Protein AF-A0A833RHZ9-F1 (afdb_monomer)

InterPro domains:
  IPR001563 Peptidase S10, serine carboxypeptidase [PF00450] (83-484)
  IPR001563 Peptidase S10, serine carboxypeptidase [PF00450] (578-956)
  IPR001563 Peptidase S10, serine carboxypeptidase [PR00724] (160-172)
  IPR001563 Peptidase S10, serine carboxypeptidase [PR00724] (173-183)
  IPR001563 Peptidase S10, serine carboxypeptidase [PR00724] (206-231)
  IPR001563 Peptidase S10, serine carboxypeptidase [PR00724] (454-467)
  IPR001563 Peptidase S10, serine carboxypeptidase [PTHR11802] (80-471)
  IPR018202 Serine carboxypeptidase, serine active site [PS00131] (220-227)
  IPR018202 Serine carboxypeptidase, serine active site [PS00131] (715-722)
  IPR029058 Alpha/Beta hydrolase fold [G3DSA:3.40.50.1820] (72-488)
  IPR029058 Alpha/Beta hydrolase fold [G3DSA:3.40.50.1820] (569-824)
  IPR029058 Alpha/Beta hydrolase fold [SSF53474] (79-488)
  IPR029058 Alpha/Beta hydrolase fold [SSF53474] (571-956)
  IPR033124 Serine carboxypeptidases, histidine active site [PS00560] (454-471)

pLDDT: mean 81.28, std 22.01, range [21.33, 98.88]

Foldseek 3Di:
DDDDVVVVVVVVVVVVPPPDDDPDDDDDDDPPDPDDDPPPPPDPFPAQDLVVLPDPLLVPQPDQDPLVVLQVVLVVQWFPDFFQEDPPPQWTKGKDWDDQDVVQPWTKIKIKTAASPPSLAAFEEEEDEPPVFFFLCQCVAAFFQHQWHQDPVLGHIDGDPLHLNNRHIYMTIRDDAPHFLIHGDPPDAAELSVRLSSVLSRVQNVCSSVVSNLPGAYEYEYEDNVLRNVLSNLNNLLVQLPDPPDSRHNYAAYEYELRQFFQLQLVLVLLLLCVLLVLFDPVLSVQLCVQCVCCSPPVDQDPSNVVSVCVRFDADADQLFRQDWAFDADPVRDTDDFDDALADDNCSQVSSLSNSLDQSNCVSNVGDNPDRGHRGDPVRNYDYSGSGCLVSVLVSLVVVHAYEYEYELRHSNRHLVNVVVSVVVSPFAWPAAKAFFDQPLFWTQFIWTDTRRYIYYYGFSGGRSRCRGPVSSVSQVVNCVSVVHDGHDHPPPVVVVVVVVVVVVVVVVVVVVVVVPPPDDDDDPDDDDDDDDDDDDDDDPDDDPVVPPPDDVVPLPDQDDLVVLQVVLVVQWFPAFFQEDPDDQWTKGWDWDDLDVVQPWIKIKIKIAASPPSLAAAEEEEDEPPPFFFLCQQVQAPFQHQWHQDLLLGHIDGDPLHQNNGHIYMTIRDDAPHFLIHGDPPDAAELLNRLSSVVSRVVRVCSSVVSNLPHAYEYEYEEQVLRNVLSNLVSLLVCLVVVHPRNHNYAAYEYELHQFAQLVLVLVLLSSCVSSVQFDPVLSVQLCVQCVCCSPPVDQDPSNVVSCVVGHHDDADQLFRRDTAPRDDDSVDDDPVQCDSQRDRNCRSVSSLSNCLDQSNCVSNVGDNPDRGHRGDPVHNYDYDDSGCLVSVLVSLVVVHAYEYEYFSRHSSRHPVNVVVSVVVNVFAWPAAWHFDDDPSTTQFIWTDGRRYIYTYGFAGWRDDPNDTDDGRRGGRSYDSDNPCVSPPPPDPPD

Organism: NCBI:txid544730

Radius of gyration: 33.2 Å; Cα contacts (8 Å, |Δi|>4): 1948; chains: 1; bounding box: 87×75×95 Å

Structure (mmCIF, N/CA/C/O backbone):
data_AF-A0A833RHZ9-F1
#
_entry.id   AF-A0A833RHZ9-F1
#
loop_
_atom_site.group_PDB
_atom_site.id
_atom_site.type_symbol
_atom_site.label_atom_id
_atom_site.label_alt_id
_atom_site.label_comp_id
_atom_site.label_asym_id
_atom_site.label_entity_id
_atom_site.label_seq_id
_atom_site.pdbx_PDB_ins_code
_atom_site.Cartn_x
_atom_site.Cartn_y
_atom_site.Cartn_z
_atom_site.occupancy
_atom_site.B_iso_or_equiv
_atom_site.auth_seq_id
_atom_site.auth_comp_id
_atom_site.auth_asym_id
_atom_site.auth_atom_id
_atom_site.pdbx_PDB_model_num
ATOM 1 N N . MET A 1 1 ? -50.681 27.973 -40.317 1.00 37.88 1 MET A N 1
ATOM 2 C CA . MET A 1 1 ? -50.196 29.370 -40.231 1.00 37.88 1 MET A CA 1
ATOM 3 C C . MET A 1 1 ? -48.914 29.423 -39.404 1.00 37.88 1 MET A C 1
ATOM 5 O O . MET A 1 1 ? -48.883 28.816 -38.344 1.00 37.88 1 MET A O 1
ATOM 9 N N . LYS A 1 2 ? -47.889 30.163 -39.851 1.00 39.09 2 LYS A N 1
ATOM 10 C CA . LYS A 1 2 ? -47.072 30.989 -38.930 1.00 39.09 2 LYS A CA 1
ATOM 11 C C . LYS A 1 2 ? -47.948 32.214 -38.559 1.00 39.09 2 LYS A C 1
ATOM 13 O O . LYS A 1 2 ? -48.774 32.542 -39.413 1.00 39.09 2 LYS A O 1
ATOM 18 N N . PRO A 1 3 ? -47.807 32.904 -37.406 1.00 40.28 3 PRO A N 1
ATOM 19 C CA . PRO A 1 3 ? -46.649 32.914 -36.503 1.00 40.28 3 PRO A CA 1
ATOM 20 C C . PRO A 1 3 ? -46.974 32.737 -34.998 1.00 40.28 3 PRO A C 1
ATOM 22 O O . PRO A 1 3 ? -48.001 33.199 -34.524 1.00 40.28 3 PRO A O 1
ATOM 25 N N . LEU A 1 4 ? -46.038 32.176 -34.220 1.00 37.28 4 LEU A N 1
ATOM 26 C CA . LEU A 1 4 ? -45.947 32.457 -32.771 1.00 37.28 4 LEU A CA 1
ATOM 27 C C . LEU A 1 4 ? -44.513 32.249 -32.245 1.00 37.28 4 LEU A C 1
ATOM 29 O O . LEU A 1 4 ? -43.938 33.144 -31.633 1.00 37.28 4 LEU A O 1
ATOM 33 N N . GLY A 1 5 ? -43.876 31.124 -32.597 1.00 39.12 5 GLY A N 1
ATOM 34 C CA . GLY A 1 5 ? -42.531 30.755 -32.114 1.00 39.12 5 GLY A CA 1
ATOM 35 C C . GLY A 1 5 ? -41.369 31.689 -32.499 1.00 39.12 5 GLY A C 1
ATOM 36 O O . GLY A 1 5 ? -40.292 31.566 -31.933 1.00 39.12 5 GLY A O 1
ATOM 37 N N . ILE A 1 6 ? -41.568 32.639 -33.422 1.00 41.06 6 ILE A N 1
ATOM 38 C CA . ILE A 1 6 ? -40.544 33.644 -33.773 1.00 41.06 6 ILE A CA 1
ATOM 39 C C . ILE A 1 6 ? -40.493 34.775 -32.731 1.00 41.06 6 ILE A C 1
ATOM 41 O O . ILE A 1 6 ? -39.419 35.302 -32.458 1.00 41.06 6 ILE A O 1
ATOM 45 N N . ILE A 1 7 ? -41.626 35.120 -32.106 1.00 40.19 7 ILE A N 1
ATOM 46 C CA . ILE A 1 7 ? -41.685 36.190 -31.097 1.00 40.19 7 ILE A CA 1
ATOM 47 C C . ILE A 1 7 ? -40.975 35.743 -29.814 1.00 40.19 7 ILE A C 1
ATOM 49 O O . ILE A 1 7 ? -40.179 36.498 -29.262 1.00 40.19 7 ILE A O 1
ATOM 53 N N . LEU A 1 8 ? -41.189 34.493 -29.387 1.00 39.28 8 LEU A N 1
ATOM 54 C CA . LEU A 1 8 ? -40.536 33.951 -28.193 1.00 39.28 8 LEU A CA 1
ATOM 55 C C . LEU A 1 8 ? -39.006 33.890 -28.349 1.00 39.28 8 LEU A C 1
ATOM 57 O O . LEU A 1 8 ? -38.288 34.278 -27.433 1.00 39.28 8 LEU A O 1
ATOM 61 N N . LEU A 1 9 ? -38.517 33.494 -29.533 1.00 38.47 9 LEU A N 1
ATOM 62 C CA . LEU A 1 9 ? -37.082 33.422 -29.825 1.00 38.47 9 LEU A CA 1
ATOM 63 C C . LEU A 1 9 ? -36.411 34.809 -29.821 1.00 38.47 9 LEU A C 1
ATOM 65 O O . LEU A 1 9 ? -35.293 34.957 -29.329 1.00 38.47 9 LEU A O 1
ATOM 69 N N . LEU A 1 10 ? -37.097 35.837 -30.332 1.00 35.84 10 LEU A N 1
ATOM 70 C CA . LEU A 1 10 ? -36.592 37.214 -30.327 1.00 35.84 10 LEU A CA 1
ATOM 71 C C . LEU A 1 10 ? -36.563 37.825 -28.919 1.00 35.84 10 LEU A C 1
ATOM 73 O O . LEU A 1 10 ? -35.622 38.548 -28.602 1.00 35.84 10 LEU A O 1
ATOM 77 N N . ILE A 1 11 ? -37.527 37.495 -28.053 1.00 38.25 11 ILE A N 1
ATOM 78 C CA . ILE A 1 11 ? -37.521 37.946 -26.652 1.00 38.25 11 ILE A CA 1
ATOM 79 C C . ILE A 1 11 ? -36.339 37.326 -25.891 1.00 38.25 11 ILE A C 1
ATOM 81 O O . ILE A 1 11 ? -35.618 38.055 -25.214 1.00 38.25 11 ILE A O 1
ATOM 85 N N . THR A 1 12 ? -36.063 36.026 -26.067 1.00 36.84 12 THR A N 1
ATOM 86 C CA . THR A 1 12 ? -34.899 35.370 -25.438 1.00 36.84 12 THR A CA 1
ATOM 87 C C . THR A 1 12 ? -33.551 35.862 -25.971 1.00 36.84 12 THR A C 1
ATOM 89 O O . THR A 1 12 ? -32.580 35.911 -25.224 1.00 36.84 12 THR A O 1
ATOM 92 N N . ILE A 1 13 ? -33.468 36.259 -27.245 1.00 36.81 13 ILE A N 1
ATOM 93 C CA . ILE A 1 13 ? -32.235 36.832 -27.813 1.00 36.81 13 ILE A CA 1
ATOM 94 C C . ILE A 1 13 ? -32.021 38.277 -27.322 1.00 36.81 13 ILE A C 1
ATOM 96 O O . ILE A 1 13 ? -30.881 38.687 -27.116 1.00 36.81 13 ILE A O 1
ATOM 100 N N . SER A 1 14 ? -33.096 39.030 -27.061 1.00 31.05 14 SER A N 1
ATOM 101 C CA . SER A 1 14 ? -33.020 40.404 -26.541 1.00 31.05 14 SER A CA 1
ATOM 102 C C . SER A 1 14 ? -32.532 40.485 -25.084 1.00 31.05 14 SER A C 1
ATOM 104 O O . SER A 1 14 ? -31.895 41.464 -24.702 1.00 31.05 14 SER A O 1
ATOM 106 N N . THR A 1 15 ? -32.773 39.459 -24.257 1.00 31.47 15 THR A N 1
ATOM 107 C CA . THR A 1 15 ? -32.313 39.438 -22.853 1.00 31.47 15 THR A CA 1
ATOM 108 C C . THR A 1 15 ? -30.870 38.958 -22.676 1.00 31.47 15 THR A C 1
ATOM 110 O O . THR A 1 15 ? -30.217 39.357 -21.714 1.00 31.47 15 THR A O 1
ATOM 113 N N . CYS A 1 16 ? -30.316 38.191 -23.620 1.00 30.98 16 CYS A N 1
ATOM 114 C CA . CYS A 1 16 ? -28.891 37.826 -23.622 1.00 30.98 16 CYS A CA 1
ATOM 115 C C . CYS A 1 16 ? -27.954 38.948 -24.123 1.00 30.98 16 CYS A C 1
ATOM 117 O O . CYS A 1 16 ? -26.742 38.759 -24.136 1.00 30.98 16 CYS A O 1
ATOM 119 N N . ALA A 1 17 ? -28.488 40.111 -24.514 1.00 30.48 17 ALA A N 1
ATOM 120 C CA . ALA A 1 17 ? -27.725 41.234 -25.068 1.00 30.48 17 ALA A CA 1
ATOM 121 C C . ALA A 1 17 ? -27.382 42.350 -24.052 1.00 30.48 17 ALA A C 1
ATOM 123 O O . ALA A 1 17 ? -26.881 43.397 -24.455 1.00 30.48 17 ALA A O 1
ATOM 124 N N . PHE A 1 18 ? -27.655 42.153 -22.753 1.00 28.62 18 PHE A N 1
ATOM 125 C CA . PHE A 1 18 ? -27.455 43.176 -21.706 1.00 28.62 18 PHE A CA 1
ATOM 126 C C . PHE A 1 18 ? -26.479 42.801 -20.574 1.00 28.62 18 PHE A C 1
ATOM 128 O O . PHE A 1 18 ? -26.273 43.596 -19.662 1.00 28.62 18 PHE A O 1
ATOM 135 N N . PHE A 1 19 ? -25.819 41.641 -20.657 1.00 28.80 19 PHE A N 1
ATOM 136 C CA . PHE A 1 19 ? -24.728 41.244 -19.754 1.00 28.80 19 PHE A CA 1
ATOM 137 C C . PHE A 1 19 ? -23.480 40.828 -20.547 1.00 28.80 19 PHE A C 1
ATOM 139 O O . PHE A 1 19 ? -23.028 39.689 -20.486 1.00 28.80 19 PHE A O 1
ATOM 146 N N . SER A 1 20 ? -22.931 41.766 -21.327 1.00 31.19 20 SER A N 1
ATOM 147 C CA . SER A 1 20 ? -21.718 41.548 -22.132 1.00 31.19 20 SER A CA 1
ATOM 148 C C . SER A 1 20 ? -20.771 42.760 -22.167 1.00 31.19 20 SER A C 1
ATOM 150 O O . SER A 1 20 ? -20.163 43.045 -23.197 1.00 31.19 20 SER A O 1
ATOM 152 N N . THR A 1 21 ? -20.635 43.475 -21.045 1.00 31.36 21 THR A N 1
ATOM 153 C CA . THR A 1 21 ? -19.579 44.481 -20.816 1.00 31.36 21 THR A CA 1
ATOM 154 C C . THR A 1 21 ? -19.182 44.522 -19.338 1.00 31.36 21 THR A C 1
ATOM 156 O O . THR A 1 21 ? -19.924 45.091 -18.540 1.00 31.36 21 THR A O 1
ATOM 159 N N . ASN A 1 22 ? -18.043 43.905 -18.987 1.00 28.42 22 ASN A N 1
ATOM 160 C CA . ASN A 1 22 ? -17.038 44.393 -18.014 1.00 28.42 22 ASN A CA 1
ATOM 161 C C . ASN A 1 22 ? -15.940 43.339 -17.727 1.00 28.42 22 ASN A C 1
ATOM 163 O O . ASN A 1 22 ? -15.609 43.059 -16.580 1.00 28.42 22 ASN A O 1
ATOM 167 N N . GLU A 1 23 ? -15.323 42.788 -18.778 1.00 35.19 23 GLU A N 1
ATOM 168 C CA . GLU A 1 23 ? -13.998 42.151 -18.678 1.00 35.19 23 GLU A CA 1
ATOM 169 C C . GLU A 1 23 ? -12.926 43.122 -19.199 1.00 35.19 23 GLU A C 1
ATOM 171 O O . GLU A 1 23 ? -12.448 43.009 -20.326 1.00 35.19 23 GLU A O 1
ATOM 176 N N . ALA A 1 24 ? -12.583 44.130 -18.392 1.00 25.62 24 ALA A N 1
ATOM 177 C CA . ALA A 1 24 ? -11.440 45.014 -18.626 1.00 25.62 24 ALA A CA 1
ATOM 178 C C . ALA A 1 24 ? -11.017 45.712 -17.321 1.00 25.62 24 ALA A C 1
ATOM 180 O O . ALA A 1 24 ? -11.866 46.223 -16.600 1.00 25.62 24 ALA A O 1
ATOM 181 N N . LEU A 1 25 ? -9.704 45.764 -17.069 1.00 24.83 25 LEU A N 1
ATOM 182 C CA . LEU A 1 25 ? -9.030 46.452 -15.955 1.00 24.83 25 LEU A CA 1
ATOM 183 C C . LEU A 1 25 ? -9.538 46.135 -14.530 1.00 24.83 25 LEU A C 1
ATOM 185 O O . LEU A 1 25 ? -10.394 46.814 -13.971 1.00 24.83 25 LEU A O 1
ATOM 189 N N . ASN A 1 26 ? -8.800 45.256 -13.852 1.00 24.38 26 ASN A N 1
ATOM 190 C CA . ASN A 1 26 ? -7.785 45.784 -12.933 1.00 24.38 26 ASN A CA 1
ATOM 191 C C . ASN A 1 26 ? -6.628 44.792 -12.759 1.00 24.38 26 ASN A C 1
ATOM 193 O O . ASN A 1 26 ? -6.687 43.851 -11.971 1.00 24.38 26 ASN A O 1
ATOM 197 N N . GLU A 1 27 ? -5.543 45.041 -13.492 1.00 28.81 27 GLU A N 1
ATOM 198 C CA . GLU A 1 27 ? -4.220 44.586 -13.067 1.00 28.81 27 GLU A CA 1
ATOM 199 C C . GLU A 1 27 ? -3.767 45.373 -11.817 1.00 28.81 27 GLU A C 1
ATOM 201 O O . GLU A 1 27 ? -4.327 46.416 -11.486 1.00 28.81 27 GLU A O 1
ATOM 206 N N . ALA A 1 28 ? -2.696 44.897 -11.172 1.00 27.41 28 ALA A N 1
ATOM 207 C CA . ALA A 1 28 ? -1.984 45.547 -10.064 1.00 27.41 28 ALA A CA 1
ATOM 208 C C . ALA A 1 28 ? -2.633 45.523 -8.659 1.00 27.41 28 ALA A C 1
ATOM 210 O O . ALA A 1 28 ? -2.886 46.571 -8.071 1.00 27.41 28 ALA A O 1
ATOM 211 N N . GLN A 1 29 ? -2.689 44.331 -8.036 1.00 28.62 29 GLN A N 1
ATOM 212 C CA . GLN A 1 29 ? -2.177 44.144 -6.657 1.00 28.62 29 GLN A CA 1
ATOM 213 C C . GLN A 1 29 ? -1.983 42.663 -6.253 1.00 28.62 29 GLN A C 1
ATOM 215 O O . GLN A 1 29 ? -2.765 42.081 -5.511 1.00 28.62 29 GLN A O 1
ATOM 220 N N . CYS A 1 30 ? -0.877 42.045 -6.689 1.00 22.88 30 CYS A N 1
ATOM 221 C CA . CYS A 1 30 ? -0.338 40.844 -6.023 1.00 22.88 30 CYS A CA 1
ATOM 222 C C . CYS A 1 30 ? 1.198 40.741 -6.130 1.00 22.88 30 CYS A C 1
ATOM 224 O O . CYS A 1 30 ? 1.774 39.675 -6.335 1.00 22.88 30 CYS A O 1
ATOM 226 N N . LEU A 1 31 ? 1.890 41.880 -6.015 1.00 28.11 31 LEU A N 1
ATOM 227 C CA . LEU A 1 31 ? 3.344 41.980 -6.191 1.00 28.11 31 LEU A CA 1
ATOM 228 C C . LEU A 1 31 ? 4.098 41.972 -4.844 1.00 28.11 31 LEU A C 1
ATOM 230 O O . LEU A 1 31 ? 4.992 42.783 -4.621 1.00 28.11 31 LEU A O 1
ATOM 234 N N . GLN A 1 32 ? 3.728 41.070 -3.922 1.00 29.67 32 GLN A N 1
ATOM 235 C CA . GLN A 1 32 ? 4.441 40.926 -2.642 1.00 29.67 32 GLN A CA 1
ATOM 236 C C . GLN A 1 32 ? 4.291 39.544 -1.966 1.00 29.67 32 GLN A C 1
ATOM 238 O O . GLN A 1 32 ? 3.791 39.424 -0.853 1.00 29.67 32 GLN A O 1
ATOM 243 N N . ARG A 1 33 ? 4.785 38.480 -2.621 1.00 28.02 33 ARG A N 1
ATOM 244 C CA . ARG A 1 33 ? 5.161 37.211 -1.947 1.00 28.02 33 ARG A CA 1
ATOM 245 C C . ARG A 1 33 ? 6.288 36.441 -2.659 1.00 28.02 33 ARG A C 1
ATOM 247 O O . ARG A 1 33 ? 6.276 35.221 -2.756 1.00 28.02 33 ARG A O 1
ATOM 254 N N . ILE A 1 34 ? 7.309 37.166 -3.129 1.00 30.36 34 ILE A N 1
ATOM 255 C CA . ILE A 1 34 ? 8.622 36.573 -3.434 1.00 30.36 34 ILE A CA 1
ATOM 256 C C . ILE A 1 34 ? 9.465 36.652 -2.162 1.00 30.36 34 ILE A C 1
ATOM 258 O O . ILE A 1 34 ? 9.945 37.733 -1.841 1.00 30.36 34 ILE A O 1
ATOM 262 N N . ILE A 1 35 ? 9.631 35.529 -1.459 1.00 27.17 35 ILE A N 1
ATOM 263 C CA . ILE A 1 35 ? 10.669 35.261 -0.445 1.00 27.17 35 ILE A CA 1
ATOM 264 C C . ILE A 1 35 ? 10.581 33.752 -0.118 1.00 27.17 35 ILE A C 1
ATOM 266 O O . ILE A 1 35 ? 9.496 33.244 0.138 1.00 27.17 35 ILE A O 1
ATOM 270 N N . TRP A 1 36 ? 11.704 33.028 -0.216 1.00 26.25 36 TRP A N 1
ATOM 271 C CA . TRP A 1 36 ? 11.823 31.557 -0.083 1.00 26.25 36 TRP A CA 1
ATOM 272 C C . TRP A 1 36 ? 10.981 30.674 -1.031 1.00 26.25 36 TRP A C 1
ATOM 274 O O . TRP A 1 36 ? 10.376 29.691 -0.615 1.00 26.25 36 TRP A O 1
ATOM 284 N N . SER A 1 37 ? 11.114 30.890 -2.342 1.00 22.56 37 SER A N 1
ATOM 285 C CA . SER A 1 37 ? 11.406 29.734 -3.202 1.00 22.56 37 SER A CA 1
ATOM 286 C C . SER A 1 37 ? 12.884 29.785 -3.601 1.00 22.56 37 SER A C 1
ATOM 288 O O . SER A 1 37 ? 13.368 30.846 -4.014 1.00 22.56 37 SER A O 1
ATOM 290 N N . PRO A 1 38 ? 13.645 28.681 -3.496 1.00 28.06 38 PRO A N 1
ATOM 291 C CA . PRO A 1 38 ? 14.881 28.564 -4.244 1.00 28.06 38 PRO A CA 1
ATOM 292 C C . PRO A 1 38 ? 14.486 28.541 -5.720 1.00 28.06 38 PRO A C 1
ATOM 294 O O . PRO A 1 38 ? 13.909 27.564 -6.197 1.00 28.06 38 PRO A O 1
ATOM 297 N N . ARG A 1 39 ? 14.795 29.609 -6.464 1.00 26.98 39 ARG A N 1
ATOM 298 C CA . ARG A 1 39 ? 14.860 29.498 -7.921 1.00 26.98 39 ARG A CA 1
ATOM 299 C C . ARG A 1 39 ? 15.966 28.494 -8.226 1.00 26.98 39 ARG A C 1
ATOM 301 O O . ARG A 1 39 ? 17.136 28.868 -8.243 1.00 26.98 39 ARG A O 1
ATOM 308 N N . GLN A 1 40 ? 15.598 27.240 -8.482 1.00 32.41 40 GLN A N 1
ATOM 309 C CA . GLN A 1 40 ? 16.434 26.353 -9.277 1.00 32.41 40 GLN A CA 1
ATOM 310 C C . GLN A 1 40 ? 16.513 26.968 -10.675 1.00 32.41 40 GLN A C 1
ATOM 312 O O . GLN A 1 40 ? 15.705 26.698 -11.562 1.00 32.41 40 GLN A O 1
ATOM 317 N N . THR A 1 41 ? 17.489 27.855 -10.857 1.00 26.05 41 THR A N 1
ATOM 318 C CA . THR A 1 41 ? 18.115 28.025 -12.158 1.00 26.05 41 THR A CA 1
ATOM 319 C C . THR A 1 41 ? 18.551 26.637 -12.591 1.00 26.05 41 THR A C 1
ATOM 321 O O . THR A 1 41 ? 19.392 26.033 -11.926 1.00 26.05 41 THR A O 1
ATOM 324 N N . PHE A 1 42 ? 17.952 26.121 -13.663 1.00 36.44 42 PHE A N 1
ATOM 325 C CA . PHE A 1 42 ? 18.471 24.935 -14.324 1.00 36.44 42 PHE A CA 1
ATOM 326 C C . PHE A 1 42 ? 19.897 25.266 -14.773 1.00 36.44 42 PHE A C 1
ATOM 328 O O . PHE A 1 42 ? 20.091 25.972 -15.763 1.00 36.44 42 PHE A O 1
ATOM 335 N N . GLU A 1 43 ? 20.892 24.797 -14.019 1.00 33.66 43 GLU A N 1
ATOM 336 C CA . GLU A 1 43 ? 22.243 24.679 -14.552 1.00 33.66 43 GLU A CA 1
ATOM 337 C C . GLU A 1 43 ? 22.181 23.793 -15.799 1.00 33.66 43 GLU A C 1
ATOM 339 O O . GLU A 1 43 ? 21.283 22.956 -15.941 1.00 33.66 43 GLU A O 1
ATOM 344 N N . ALA A 1 44 ? 23.108 24.003 -16.733 1.00 35.41 44 ALA A N 1
ATOM 345 C CA . ALA A 1 44 ? 23.116 23.313 -18.019 1.00 35.41 44 ALA A CA 1
ATOM 346 C C . ALA A 1 44 ? 23.614 21.859 -17.884 1.00 35.41 44 ALA A C 1
ATOM 348 O O . ALA A 1 44 ? 24.657 21.482 -18.423 1.00 35.41 44 ALA A O 1
ATOM 349 N N . ASP A 1 45 ? 22.833 21.055 -17.161 1.00 46.72 45 ASP A N 1
ATOM 350 C CA . ASP A 1 45 ? 22.827 19.594 -17.165 1.00 46.72 45 ASP A CA 1
ATOM 351 C C . ASP A 1 45 ? 22.951 19.127 -18.627 1.00 46.72 45 ASP A C 1
ATOM 353 O O . ASP A 1 45 ? 22.234 19.629 -19.500 1.00 46.72 45 ASP A O 1
ATOM 357 N N . GLN A 1 46 ? 23.905 18.243 -18.938 1.00 53.75 46 GLN A N 1
ATOM 358 C CA . GLN A 1 46 ? 24.276 17.976 -20.335 1.00 53.75 46 GLN A CA 1
ATOM 359 C C . GLN A 1 46 ? 23.220 17.109 -21.036 1.00 53.75 46 GLN A C 1
ATOM 361 O O . GLN A 1 46 ? 23.358 15.887 -21.131 1.00 53.75 46 GLN A O 1
ATOM 366 N N . ILE A 1 47 ? 22.170 17.778 -21.531 1.00 60.62 47 ILE A N 1
ATOM 367 C CA . ILE A 1 47 ? 20.993 17.206 -22.196 1.00 60.62 47 ILE A CA 1
ATOM 368 C C . ILE A 1 47 ? 21.420 16.134 -23.202 1.00 60.62 47 ILE A C 1
ATOM 370 O O . ILE A 1 47 ? 22.342 16.333 -23.998 1.00 60.62 47 ILE A O 1
ATOM 374 N N . PHE A 1 48 ? 20.714 15.002 -23.192 1.00 69.12 48 PHE A N 1
ATOM 375 C CA . PHE A 1 48 ? 20.891 13.967 -24.200 1.00 69.12 48 PHE A CA 1
ATOM 376 C C . PHE A 1 48 ? 20.534 14.516 -25.589 1.00 69.12 48 PHE A C 1
ATOM 378 O O . PHE A 1 48 ? 19.364 14.729 -25.927 1.00 69.12 48 PHE A O 1
ATOM 385 N N . ASP A 1 49 ? 21.557 14.747 -26.407 1.00 68.69 49 ASP A N 1
ATOM 386 C CA . ASP A 1 49 ? 21.383 15.135 -27.795 1.00 68.69 49 ASP A CA 1
ATOM 387 C C . ASP A 1 49 ? 21.624 13.956 -28.741 1.00 68.69 49 ASP A C 1
ATOM 389 O O . ASP A 1 49 ? 22.757 13.550 -28.992 1.00 68.69 49 ASP A O 1
ATOM 393 N N . SER A 1 50 ? 20.539 13.462 -29.344 1.00 69.38 50 SER A N 1
ATOM 394 C CA . SER A 1 50 ? 20.600 12.485 -30.428 1.00 69.38 50 SER A CA 1
ATOM 395 C C . SER A 1 50 ? 21.512 12.888 -31.596 1.00 69.38 50 SER A C 1
ATOM 397 O O . SER A 1 50 ? 22.040 11.992 -32.244 1.00 69.38 50 SER A O 1
ATOM 399 N N . ALA A 1 51 ? 21.711 14.181 -31.898 1.00 64.12 51 ALA A N 1
ATOM 400 C CA . ALA A 1 51 ? 22.547 14.583 -33.032 1.00 64.12 51 ALA A CA 1
ATOM 401 C C . ALA A 1 51 ? 24.035 14.306 -32.759 1.00 64.12 51 ALA A C 1
ATOM 403 O O . ALA A 1 51 ? 24.682 13.669 -33.587 1.00 64.12 51 ALA A O 1
ATOM 404 N N . ALA A 1 52 ? 24.542 14.632 -31.566 1.00 59.19 52 ALA A N 1
ATOM 405 C CA . ALA A 1 52 ? 25.874 14.218 -31.104 1.00 59.19 52 ALA A CA 1
ATOM 406 C C . ALA A 1 52 ? 26.056 12.685 -30.971 1.00 59.19 52 ALA A C 1
ATOM 408 O O . ALA A 1 52 ? 27.182 12.193 -30.905 1.00 59.19 52 ALA A O 1
ATOM 409 N N . VAL A 1 53 ? 24.964 11.911 -30.937 1.00 62.91 53 VAL A N 1
ATOM 410 C CA . VAL A 1 53 ? 24.982 10.434 -30.911 1.00 62.91 53 VAL A CA 1
ATOM 411 C C . VAL A 1 53 ? 25.000 9.822 -32.325 1.00 62.91 53 VAL A C 1
ATOM 413 O O . VAL A 1 53 ? 25.428 8.676 -32.492 1.00 62.91 53 VAL A O 1
ATOM 416 N N . ILE A 1 54 ? 24.591 10.576 -33.354 1.00 64.06 54 ILE A N 1
ATOM 417 C CA . ILE A 1 54 ? 24.564 10.162 -34.767 1.00 64.06 54 ILE A CA 1
ATOM 418 C C . ILE A 1 54 ? 25.956 10.358 -35.399 1.00 64.06 54 ILE A C 1
ATOM 420 O O . ILE A 1 54 ? 26.182 11.229 -36.232 1.00 64.06 54 ILE A O 1
ATOM 424 N N . ASP A 1 55 ? 26.890 9.495 -35.005 1.00 57.12 55 ASP A N 1
ATOM 425 C CA . ASP A 1 55 ? 28.233 9.380 -35.594 1.00 57.12 55 ASP A CA 1
ATOM 426 C C . ASP A 1 55 ? 28.391 8.069 -36.399 1.00 57.12 55 ASP A C 1
ATOM 428 O O . ASP A 1 55 ? 27.554 7.161 -36.300 1.00 57.12 55 ASP A O 1
ATOM 432 N N . LYS A 1 56 ? 29.466 7.963 -37.188 1.00 48.69 56 LYS A N 1
ATOM 433 C CA . LYS A 1 56 ? 29.805 6.865 -38.113 1.00 48.69 56 LYS A CA 1
ATOM 434 C C . LYS A 1 56 ? 29.754 5.470 -37.498 1.00 48.69 56 LYS A C 1
ATOM 436 O O . LYS A 1 56 ? 29.418 4.522 -38.197 1.00 48.69 56 LYS A O 1
ATOM 441 N N . ASP A 1 57 ? 30.001 5.314 -36.199 1.00 50.12 57 ASP A N 1
ATOM 442 C CA . ASP A 1 57 ? 29.858 4.005 -35.544 1.00 50.12 57 ASP A CA 1
ATOM 443 C C . ASP A 1 57 ? 28.425 3.457 -35.594 1.00 50.12 57 ASP A C 1
ATOM 445 O O . ASP A 1 57 ? 28.217 2.247 -35.608 1.00 50.12 57 ASP A O 1
ATOM 449 N N . THR A 1 58 ? 27.417 4.324 -35.725 1.00 52.47 58 THR A N 1
ATOM 450 C CA . THR A 1 58 ? 26.027 3.895 -35.957 1.00 52.47 58 THR A CA 1
ATOM 451 C C . THR A 1 58 ? 25.742 3.473 -37.408 1.00 52.47 58 THR A C 1
ATOM 453 O O . THR A 1 58 ? 24.616 3.078 -37.711 1.00 52.47 58 THR A O 1
ATOM 456 N N . GLU A 1 59 ? 26.743 3.519 -38.295 1.00 50.22 59 GLU A N 1
ATOM 457 C CA . GLU A 1 59 ? 26.745 2.865 -39.612 1.00 50.22 59 GLU A CA 1
ATOM 458 C C . GLU A 1 59 ? 27.331 1.438 -39.557 1.00 50.22 59 GLU A C 1
ATOM 460 O O . GLU A 1 59 ? 27.221 0.709 -40.543 1.00 50.22 59 GLU A O 1
ATOM 465 N N . GLN A 1 60 ? 27.867 0.979 -38.409 1.00 48.94 60 GLN A N 1
ATOM 466 C CA . GLN A 1 60 ? 28.294 -0.416 -38.186 1.00 48.94 60 GLN A CA 1
ATOM 467 C C . GLN A 1 60 ? 27.103 -1.392 -38.031 1.00 48.94 60 GLN A C 1
ATOM 469 O O . GLN A 1 60 ? 27.071 -2.254 -37.149 1.00 48.94 60 GLN A O 1
ATOM 474 N N . VAL A 1 61 ? 26.109 -1.292 -38.918 1.00 53.66 61 VAL A N 1
ATOM 475 C CA . VAL A 1 61 ? 25.101 -2.340 -39.119 1.00 53.66 61 VAL A CA 1
ATOM 476 C C . VAL A 1 61 ? 25.830 -3.612 -39.556 1.00 53.66 61 VAL A C 1
ATOM 478 O O . VAL A 1 61 ? 26.707 -3.570 -40.424 1.00 53.66 61 VAL A O 1
ATOM 481 N N . ALA A 1 62 ? 25.491 -4.756 -38.956 1.00 50.25 62 ALA A N 1
ATOM 482 C CA . ALA A 1 62 ? 26.181 -6.007 -39.254 1.00 50.25 62 ALA A CA 1
ATOM 483 C C . ALA A 1 62 ? 26.060 -6.349 -40.751 1.00 50.25 62 ALA A C 1
ATOM 485 O O . ALA A 1 62 ? 24.973 -6.259 -41.324 1.00 50.25 62 ALA A O 1
ATOM 486 N N . THR A 1 63 ? 27.175 -6.749 -41.381 1.00 53.91 63 THR A N 1
ATOM 487 C CA . THR A 1 63 ? 27.276 -6.978 -42.834 1.00 53.91 63 THR A CA 1
ATOM 488 C C . THR A 1 63 ? 26.096 -7.805 -43.341 1.00 53.91 63 THR A C 1
ATOM 490 O O . THR A 1 63 ? 25.938 -8.953 -42.926 1.00 53.91 63 THR A O 1
ATOM 493 N N . LEU A 1 64 ? 25.268 -7.205 -44.208 1.00 61.97 64 LEU A N 1
ATOM 494 C CA . LEU A 1 64 ? 23.920 -7.671 -44.560 1.00 61.97 64 LEU A CA 1
ATOM 495 C C . LEU A 1 64 ? 23.880 -9.155 -44.962 1.00 61.97 64 LEU A C 1
ATOM 497 O O . LEU A 1 64 ? 24.098 -9.535 -46.114 1.00 61.97 64 LEU A O 1
ATOM 501 N N . LEU A 1 65 ? 23.579 -10.006 -43.979 1.00 71.38 65 LEU A N 1
ATOM 502 C CA . LEU A 1 65 ? 23.470 -11.446 -44.163 1.00 71.38 65 LEU A CA 1
ATOM 503 C C . LEU A 1 65 ? 22.290 -11.763 -45.082 1.00 71.38 65 LEU A C 1
ATOM 505 O O . LEU A 1 65 ? 21.195 -11.224 -44.917 1.00 71.38 65 LEU A O 1
ATOM 509 N N . SER A 1 66 ? 22.487 -12.702 -46.012 1.00 79.06 66 SER A N 1
ATOM 510 C CA . SER A 1 66 ? 21.408 -13.150 -46.899 1.00 79.06 66 SER A CA 1
ATOM 511 C C . SER A 1 66 ? 20.160 -13.571 -46.109 1.00 79.06 66 SER A C 1
ATOM 513 O O . SER A 1 66 ? 20.260 -14.165 -45.032 1.00 79.06 66 SER A O 1
ATOM 515 N N . ALA A 1 67 ? 18.968 -13.364 -46.676 1.00 81.00 67 ALA A N 1
ATOM 516 C CA . ALA A 1 67 ? 17.711 -13.762 -46.035 1.00 81.00 67 ALA A CA 1
ATOM 517 C C . ALA A 1 67 ? 17.660 -15.267 -45.674 1.00 81.00 67 ALA A C 1
ATOM 519 O O . ALA A 1 67 ? 16.984 -15.658 -44.722 1.00 81.00 67 ALA A O 1
ATOM 520 N N . LYS A 1 68 ? 18.416 -16.118 -46.389 1.00 86.25 68 LYS A N 1
ATOM 521 C CA . LYS A 1 68 ? 18.615 -17.539 -46.052 1.00 86.25 68 LYS A CA 1
ATOM 522 C C . LYS A 1 68 ? 19.397 -17.716 -44.744 1.00 86.25 68 LYS A C 1
ATOM 524 O O . LYS A 1 68 ? 19.004 -18.546 -43.929 1.00 86.25 68 LYS A O 1
ATOM 529 N N . ALA A 1 69 ? 20.462 -16.939 -44.538 1.00 87.44 69 ALA A N 1
ATOM 530 C CA . ALA A 1 69 ? 21.269 -16.956 -43.319 1.00 87.44 69 ALA A CA 1
ATOM 531 C C . ALA A 1 69 ? 20.507 -16.368 -42.119 1.00 87.44 69 ALA A C 1
ATOM 533 O O . ALA A 1 69 ? 20.434 -17.023 -41.083 1.00 87.44 69 ALA A O 1
ATOM 534 N N . GLN A 1 70 ? 19.831 -15.222 -42.272 1.00 87.75 70 GLN A N 1
ATOM 535 C CA . GLN A 1 70 ? 18.984 -14.663 -41.204 1.00 87.75 70 GLN A CA 1
ATOM 536 C C . GLN A 1 70 ? 17.870 -15.637 -40.782 1.00 87.75 70 GLN A C 1
ATOM 538 O O . GLN A 1 70 ? 17.652 -15.872 -39.594 1.00 87.75 70 GLN A O 1
ATOM 543 N N . ARG A 1 71 ? 17.221 -16.309 -41.747 1.00 89.00 71 ARG A N 1
ATOM 544 C CA . ARG A 1 71 ? 16.217 -17.356 -41.475 1.00 89.00 71 ARG A CA 1
ATOM 545 C C . ARG A 1 71 ? 16.806 -18.616 -40.824 1.00 89.00 71 ARG A C 1
ATOM 547 O O . ARG A 1 71 ? 16.045 -19.373 -40.222 1.00 89.00 71 ARG A O 1
ATOM 554 N N . ALA A 1 72 ? 18.112 -18.862 -40.946 1.00 92.38 72 ALA A N 1
ATOM 555 C CA . ALA A 1 72 ? 18.804 -19.935 -40.234 1.00 92.38 72 ALA A CA 1
ATOM 556 C C . ALA A 1 72 ? 19.115 -19.532 -38.783 1.00 92.38 72 ALA A C 1
ATOM 558 O O . ALA A 1 72 ? 18.774 -20.291 -37.880 1.00 92.38 72 ALA A O 1
ATOM 559 N N . LEU A 1 73 ? 19.637 -18.321 -38.550 1.00 93.38 73 LEU A N 1
ATOM 560 C CA . LEU A 1 73 ? 19.852 -17.776 -37.201 1.00 93.38 73 LEU A CA 1
ATOM 561 C C . LEU A 1 73 ? 18.539 -17.747 -36.405 1.00 93.38 73 LEU A C 1
ATOM 563 O O . LEU A 1 73 ? 18.428 -18.409 -35.383 1.00 93.38 73 LEU A O 1
ATOM 567 N N . ARG A 1 74 ? 17.470 -17.159 -36.959 1.00 94.06 74 ARG A N 1
ATOM 568 C CA . ARG A 1 74 ? 16.123 -17.146 -36.344 1.00 94.06 74 ARG A CA 1
ATOM 569 C C . ARG A 1 74 ? 15.523 -18.542 -36.076 1.00 94.06 74 ARG A C 1
ATOM 571 O O . ARG A 1 74 ? 14.499 -18.660 -35.409 1.00 94.06 74 ARG A O 1
ATOM 578 N N . ARG A 1 75 ? 16.079 -19.608 -36.665 1.00 95.50 75 ARG A N 1
ATOM 579 C CA . ARG A 1 75 ? 15.697 -21.003 -36.382 1.00 95.50 75 ARG A CA 1
ATOM 580 C C . ARG A 1 75 ? 16.558 -21.637 -35.291 1.00 95.50 75 ARG A C 1
ATOM 582 O O . ARG A 1 75 ? 16.036 -22.503 -34.599 1.00 95.50 75 ARG A O 1
ATOM 589 N N . ALA A 1 76 ? 17.820 -21.229 -35.156 1.00 96.62 76 ALA A N 1
ATOM 590 C CA . ALA A 1 76 ? 18.689 -21.626 -34.052 1.00 96.62 76 ALA A CA 1
ATOM 591 C C . ALA A 1 76 ? 18.189 -21.014 -32.736 1.00 96.62 76 ALA A C 1
ATOM 593 O O . ALA A 1 76 ? 17.946 -21.755 -31.793 1.00 96.62 76 ALA A O 1
ATOM 594 N N . ASP A 1 77 ? 17.882 -19.713 -32.744 1.00 98.06 77 ASP A N 1
ATOM 595 C CA . ASP A 1 77 ? 17.326 -18.960 -31.611 1.00 98.06 77 ASP A CA 1
ATOM 596 C C . ASP A 1 77 ? 16.004 -19.538 -31.051 1.00 98.06 77 ASP A C 1
ATOM 598 O O . ASP A 1 77 ? 15.561 -19.150 -29.973 1.00 98.06 77 ASP A O 1
ATOM 602 N N . LYS A 1 78 ? 15.301 -20.429 -31.770 1.00 98.31 78 LYS A N 1
ATOM 603 C CA . LYS A 1 78 ? 13.974 -20.897 -31.341 1.00 98.31 78 LYS A CA 1
ATOM 604 C C . LYS A 1 78 ? 14.070 -21.829 -30.129 1.00 98.31 78 LYS A C 1
ATOM 606 O O . LYS A 1 78 ? 14.637 -22.918 -30.207 1.00 98.31 78 LYS A O 1
ATOM 611 N N . ILE A 1 79 ? 13.391 -21.457 -29.048 1.00 98.25 79 ILE A N 1
ATOM 612 C CA . ILE A 1 79 ? 13.192 -22.305 -27.872 1.00 98.25 79 ILE A CA 1
ATOM 613 C C . ILE A 1 79 ? 12.117 -23.355 -28.205 1.00 98.25 79 ILE A C 1
ATOM 615 O O . ILE A 1 79 ? 11.055 -23.040 -28.752 1.00 98.25 79 ILE A O 1
ATOM 619 N N . LYS A 1 80 ? 12.391 -24.630 -27.897 1.00 94.62 80 LYS A N 1
ATOM 620 C CA . LYS A 1 80 ? 11.404 -25.725 -28.020 1.00 94.62 80 LYS A CA 1
ATOM 621 C C . LYS A 1 80 ? 10.513 -25.825 -26.781 1.00 94.62 80 LYS A C 1
ATOM 623 O O . LYS A 1 80 ? 9.302 -25.964 -26.899 1.00 94.62 80 LYS A O 1
ATOM 628 N N . SER A 1 81 ? 11.155 -25.784 -25.621 1.00 96.25 81 SER A N 1
ATOM 629 C CA . SER A 1 81 ? 10.588 -25.839 -24.279 1.00 96.25 81 SER A CA 1
ATOM 630 C C . SER A 1 81 ? 11.628 -25.234 -23.348 1.00 96.25 81 SER A C 1
ATOM 632 O O . SER A 1 81 ? 12.814 -25.524 -23.523 1.00 96.25 81 SER A O 1
ATOM 634 N N . LEU A 1 82 ? 11.203 -24.453 -22.362 1.00 97.81 82 LEU A N 1
ATOM 635 C CA . LEU A 1 82 ? 12.017 -24.217 -21.174 1.00 97.81 82 LEU A CA 1
ATOM 636 C C . LEU A 1 82 ? 11.924 -25.450 -20.248 1.00 97.81 82 LEU A C 1
ATOM 638 O O . LEU A 1 82 ? 10.922 -26.178 -20.311 1.00 97.81 82 LEU A O 1
ATOM 642 N N . PRO A 1 83 ? 12.943 -25.735 -19.418 1.00 98.00 83 PRO A N 1
ATOM 643 C CA . PRO A 1 83 ? 12.838 -26.717 -18.343 1.00 98.00 83 PRO A CA 1
ATOM 644 C C . PRO A 1 83 ? 11.739 -26.319 -17.362 1.00 98.00 83 PRO A C 1
ATOM 646 O O . PRO A 1 83 ? 11.534 -25.133 -17.104 1.00 98.00 83 PRO A O 1
ATOM 649 N N . GLY A 1 84 ? 11.009 -27.311 -16.853 1.00 96.50 84 GLY A N 1
ATOM 650 C CA . GLY A 1 84 ? 9.941 -27.084 -15.883 1.00 96.50 84 GLY A CA 1
ATOM 651 C C . GLY A 1 84 ? 8.726 -26.300 -16.400 1.00 96.50 84 GLY A C 1
ATOM 652 O O . GLY A 1 84 ? 7.846 -26.000 -15.599 1.00 96.50 84 GLY A O 1
ATOM 653 N N . GLN A 1 85 ? 8.646 -25.968 -17.699 1.00 95.31 85 GLN A N 1
ATOM 654 C CA . GLN A 1 85 ? 7.492 -25.249 -18.251 1.00 95.31 85 GLN A CA 1
ATOM 655 C C . GLN A 1 85 ? 6.207 -26.100 -18.189 1.00 95.31 85 GLN A C 1
ATOM 657 O O . GLN A 1 85 ? 6.271 -27.319 -18.386 1.00 95.31 85 GLN A O 1
ATOM 662 N N . PRO A 1 86 ? 5.027 -25.482 -17.999 1.00 93.75 86 PRO A N 1
ATOM 663 C CA . PRO A 1 86 ? 3.763 -26.208 -17.966 1.00 93.75 86 PRO A CA 1
ATOM 664 C C . PRO A 1 86 ? 3.394 -26.801 -19.335 1.00 93.75 86 PRO A C 1
ATOM 666 O O . PRO A 1 86 ? 3.794 -26.315 -20.397 1.00 93.75 86 PRO A O 1
ATOM 669 N N . ILE A 1 87 ? 2.573 -27.852 -19.320 1.00 90.38 87 ILE A N 1
ATOM 670 C CA . ILE A 1 87 ? 1.984 -28.433 -20.534 1.00 90.38 87 ILE A CA 1
ATOM 671 C C . ILE A 1 87 ? 0.992 -27.424 -21.144 1.00 90.38 87 ILE A C 1
ATOM 673 O O . ILE A 1 87 ? 0.275 -26.735 -20.424 1.00 90.38 87 ILE A O 1
ATOM 677 N N . GLY A 1 88 ? 0.931 -27.344 -22.479 1.00 86.12 88 GLY A N 1
ATOM 678 C CA . GLY A 1 88 ? -0.021 -26.471 -23.181 1.00 86.12 88 GLY A CA 1
ATOM 679 C C . GLY A 1 88 ? 0.473 -25.046 -23.463 1.00 86.12 88 GLY A C 1
ATOM 680 O O . GLY A 1 88 ? -0.345 -24.151 -23.666 1.00 86.12 88 GLY A O 1
ATOM 681 N N . VAL A 1 89 ? 1.792 -24.821 -23.501 1.00 91.69 89 VAL A N 1
ATOM 682 C CA . VAL A 1 89 ? 2.379 -23.586 -24.055 1.00 91.69 89 VAL A CA 1
ATOM 683 C C . VAL A 1 89 ? 2.002 -23.458 -25.536 1.00 91.69 89 VAL A C 1
ATOM 685 O O . VAL A 1 89 ? 2.356 -24.298 -26.362 1.00 91.69 89 VAL A O 1
ATOM 688 N N . ASP A 1 90 ? 1.269 -22.395 -25.851 1.00 94.50 90 ASP A N 1
ATOM 689 C CA . ASP A 1 90 ? 0.532 -22.152 -27.099 1.00 94.50 90 ASP A CA 1
ATOM 690 C C . ASP A 1 90 ? 1.133 -21.021 -27.961 1.00 94.50 90 ASP A C 1
ATOM 692 O O . ASP A 1 90 ? 0.590 -20.677 -29.010 1.00 94.50 90 ASP A O 1
ATOM 696 N N . PHE A 1 91 ? 2.282 -20.470 -27.558 1.00 96.88 91 PHE A N 1
ATOM 697 C CA . PHE A 1 91 ? 3.010 -19.416 -28.268 1.00 96.88 91 PHE A CA 1
ATOM 698 C C . PHE A 1 91 ? 4.420 -19.850 -28.702 1.00 96.88 91 PHE A C 1
ATOM 700 O O . PHE A 1 91 ? 5.002 -20.808 -28.190 1.00 96.88 91 PHE A O 1
ATOM 707 N N . ALA A 1 92 ? 4.996 -19.128 -29.667 1.00 97.81 92 ALA A N 1
ATOM 708 C CA . ALA A 1 92 ? 6.389 -19.308 -30.063 1.00 97.81 92 ALA A CA 1
ATOM 709 C C . ALA A 1 92 ? 7.324 -18.480 -29.168 1.00 97.81 92 ALA A C 1
ATOM 711 O O . ALA A 1 92 ? 7.052 -17.316 -28.887 1.00 97.81 92 ALA A O 1
ATOM 712 N N . GLN A 1 93 ? 8.448 -19.075 -28.771 1.00 98.19 93 GLN A N 1
ATOM 713 C CA . GLN A 1 93 ? 9.482 -18.421 -27.971 1.00 98.19 93 GLN A CA 1
ATOM 714 C C . GLN A 1 93 ? 10.865 -18.558 -28.616 1.00 98.19 93 GLN A C 1
ATOM 716 O O . GLN A 1 93 ? 11.169 -19.578 -29.245 1.00 98.19 93 GLN A O 1
ATOM 721 N N . TYR A 1 94 ? 11.691 -17.523 -28.477 1.00 98.75 94 TYR A N 1
ATOM 722 C CA . TYR A 1 94 ? 13.040 -17.438 -29.044 1.00 98.75 94 TYR A CA 1
ATOM 723 C C . TYR A 1 94 ? 13.970 -16.716 -28.073 1.00 98.75 94 TYR A C 1
ATOM 725 O O . TYR A 1 94 ? 13.522 -15.807 -27.381 1.00 98.75 94 TYR A O 1
ATOM 733 N N . ALA A 1 95 ? 15.248 -17.070 -28.055 1.00 98.62 95 ALA A N 1
ATOM 734 C CA . ALA A 1 95 ? 16.269 -16.353 -27.304 1.00 98.62 95 ALA A CA 1
ATOM 735 C C . ALA A 1 95 ? 17.644 -16.478 -27.967 1.00 98.62 95 ALA A C 1
ATOM 737 O O . ALA A 1 95 ? 17.848 -17.320 -28.844 1.00 98.62 95 ALA A O 1
ATOM 738 N N . GLY A 1 96 ? 18.586 -15.634 -27.554 1.00 97.62 96 GLY A N 1
ATOM 739 C CA . GLY A 1 96 ? 19.971 -15.698 -28.010 1.00 97.62 96 GLY A CA 1
ATOM 740 C C . GLY A 1 96 ? 20.622 -14.327 -28.151 1.00 97.62 96 GLY A C 1
ATOM 741 O O . GLY A 1 96 ? 20.175 -13.338 -27.577 1.00 97.62 96 GLY A O 1
ATOM 742 N N . TYR A 1 97 ? 21.696 -14.281 -28.940 1.00 97.38 97 TYR A N 1
ATOM 743 C CA . TYR A 1 97 ? 22.598 -13.132 -29.013 1.00 97.38 97 TYR A CA 1
ATOM 744 C C . TYR A 1 97 ? 22.469 -12.315 -30.303 1.00 97.38 97 TYR A C 1
ATOM 746 O O . TYR A 1 97 ? 22.360 -12.859 -31.414 1.00 97.38 97 TYR A O 1
ATOM 754 N N . ILE A 1 98 ? 22.566 -10.995 -30.151 1.00 95.69 98 ILE A N 1
ATOM 755 C CA . ILE A 1 98 ? 22.785 -10.019 -31.222 1.00 95.69 98 ILE A CA 1
ATOM 756 C C . ILE A 1 98 ? 24.069 -9.247 -30.891 1.00 95.69 98 ILE A C 1
ATOM 758 O O . ILE A 1 98 ? 24.136 -8.524 -29.898 1.00 95.69 98 ILE A O 1
ATOM 762 N N . THR A 1 99 ? 25.094 -9.384 -31.731 1.00 93.06 99 THR A N 1
ATOM 763 C CA . THR A 1 99 ? 26.322 -8.588 -31.630 1.00 93.06 99 THR A CA 1
ATOM 764 C C . THR A 1 99 ? 26.003 -7.108 -31.889 1.00 93.06 99 THR A C 1
ATOM 766 O O . THR A 1 99 ? 25.387 -6.780 -32.908 1.00 93.06 99 THR A O 1
ATOM 769 N N . VAL A 1 100 ? 26.428 -6.220 -30.984 1.00 91.12 100 VAL A N 1
ATOM 770 C CA . VAL A 1 100 ? 26.237 -4.756 -31.094 1.00 91.12 100 VAL A CA 1
ATOM 771 C C . VAL A 1 100 ? 27.551 -4.003 -31.304 1.00 91.12 100 VAL A C 1
ATOM 773 O O . VAL A 1 100 ? 27.567 -3.000 -32.007 1.00 91.12 100 VAL A O 1
ATOM 776 N N . ASN A 1 101 ? 28.670 -4.525 -30.789 1.00 87.69 101 ASN A N 1
ATOM 777 C CA . ASN A 1 101 ? 30.013 -4.032 -31.098 1.00 87.69 101 ASN A CA 1
ATOM 778 C C . ASN A 1 101 ? 30.987 -5.216 -31.160 1.00 87.69 101 ASN A C 1
ATOM 780 O O . ASN A 1 101 ? 31.361 -5.798 -30.141 1.00 87.69 101 ASN A O 1
ATOM 784 N N . LYS A 1 102 ? 31.415 -5.582 -32.374 1.00 85.38 102 LYS A N 1
ATOM 785 C CA . LYS A 1 102 ? 32.301 -6.736 -32.594 1.00 85.38 102 LYS A CA 1
ATOM 786 C C . LYS A 1 102 ? 33.735 -6.492 -32.104 1.00 85.38 102 LYS A C 1
ATOM 788 O O . LYS A 1 102 ? 34.395 -7.446 -31.698 1.00 85.38 102 LYS A O 1
ATOM 793 N N . ALA A 1 103 ? 34.220 -5.249 -32.123 1.00 83.31 103 ALA A N 1
ATOM 794 C CA . ALA A 1 103 ? 35.573 -4.912 -31.678 1.00 83.31 103 ALA A CA 1
ATOM 795 C C . ALA A 1 103 ? 35.713 -5.031 -30.151 1.00 83.31 103 ALA A C 1
ATOM 797 O O . ALA A 1 103 ? 36.697 -5.584 -29.655 1.00 83.31 103 ALA A O 1
ATOM 798 N N . GLU A 1 104 ? 34.695 -4.606 -29.403 1.00 83.00 104 GLU A N 1
ATOM 799 C CA . GLU A 1 104 ? 34.611 -4.749 -27.941 1.00 83.00 104 GLU A CA 1
ATOM 800 C C . GLU A 1 104 ? 34.059 -6.113 -27.493 1.00 83.00 104 GLU A C 1
ATOM 802 O O . GLU A 1 104 ? 34.083 -6.425 -26.308 1.00 83.00 104 GLU A O 1
ATOM 807 N N . GLY A 1 105 ? 33.606 -6.962 -28.421 1.00 87.25 105 GLY A N 1
ATOM 808 C CA . GLY A 1 105 ? 33.018 -8.268 -28.100 1.00 87.25 105 GLY A CA 1
ATOM 809 C C . GLY A 1 105 ? 31.658 -8.172 -27.400 1.00 87.25 105 GLY A C 1
ATOM 810 O O . GLY A 1 105 ? 31.302 -9.072 -26.642 1.00 87.25 105 GLY A O 1
ATOM 811 N N . ARG A 1 106 ? 30.918 -7.079 -27.625 1.00 90.75 106 ARG A N 1
ATOM 812 C CA . ARG A 1 106 ? 29.612 -6.839 -27.010 1.00 90.75 106 ARG A CA 1
ATOM 813 C C . ARG A 1 106 ? 28.500 -7.551 -27.764 1.00 90.75 106 ARG A C 1
ATOM 815 O O . ARG A 1 106 ? 28.260 -7.273 -28.946 1.00 90.75 106 ARG A O 1
ATOM 822 N N . GLU A 1 107 ? 27.781 -8.411 -27.055 1.00 94.69 107 GLU A N 1
ATOM 823 C CA . GLU A 1 107 ? 26.593 -9.102 -27.555 1.00 94.69 107 GLU A CA 1
ATOM 824 C C . GLU A 1 107 ? 25.460 -8.971 -26.543 1.00 94.69 107 GLU A C 1
ATOM 826 O O . GLU A 1 107 ? 25.577 -9.464 -25.420 1.00 94.69 107 GLU A O 1
ATOM 831 N N . LEU A 1 108 ? 24.356 -8.334 -26.940 1.00 97.44 108 LEU A N 1
ATOM 832 C CA . LEU A 1 108 ? 23.177 -8.261 -26.084 1.00 97.44 108 LEU A CA 1
ATOM 833 C C . LEU A 1 108 ? 22.348 -9.539 -26.227 1.00 97.44 108 LEU A C 1
ATOM 835 O O . LEU A 1 108 ? 22.217 -10.095 -27.326 1.00 97.44 108 LEU A O 1
ATOM 839 N N . PHE A 1 109 ? 21.818 -10.002 -25.098 1.00 98.62 109 PHE A N 1
ATOM 840 C CA . PHE A 1 109 ? 20.968 -11.180 -25.002 1.00 98.62 109 PHE A CA 1
ATOM 841 C C . PHE A 1 109 ? 19.495 -10.762 -24.985 1.00 98.62 109 PHE A C 1
ATOM 843 O O . PHE A 1 109 ? 19.139 -9.721 -24.429 1.00 98.62 109 PHE A O 1
ATOM 850 N N . TYR A 1 110 ? 18.632 -11.567 -25.602 1.00 98.75 110 TYR A N 1
ATOM 851 C CA . TYR A 1 110 ? 17.199 -11.297 -25.651 1.00 98.75 110 TYR A CA 1
ATOM 852 C C . TYR A 1 110 ? 16.356 -12.557 -25.454 1.00 98.75 110 TYR A C 1
ATOM 854 O O . TYR A 1 110 ? 16.794 -13.664 -25.768 1.00 98.75 110 TYR A O 1
ATOM 862 N N . TYR A 1 111 ? 15.104 -12.356 -25.043 1.00 98.81 111 TYR A N 1
ATOM 863 C CA . TYR A 1 111 ? 14.035 -13.355 -25.067 1.00 98.81 111 TYR A CA 1
ATOM 864 C C . TYR A 1 111 ? 12.780 -12.755 -25.711 1.00 98.81 111 TYR A C 1
ATOM 866 O O . TYR A 1 111 ? 12.297 -11.706 -25.297 1.00 98.81 111 TYR A O 1
ATOM 874 N N . LEU A 1 112 ? 12.252 -13.401 -26.749 1.00 98.75 112 LEU A N 1
ATOM 875 C CA . LEU A 1 112 ? 10.977 -13.063 -27.382 1.00 98.75 112 LEU A CA 1
ATOM 876 C C . LEU A 1 112 ? 9.929 -14.101 -26.981 1.00 98.75 112 LEU A C 1
ATOM 878 O O . LEU A 1 112 ? 10.063 -15.272 -27.344 1.00 98.75 112 LEU A O 1
ATOM 882 N N . ALA A 1 113 ? 8.845 -13.649 -26.356 1.00 98.50 113 ALA A N 1
ATOM 883 C CA . ALA A 1 113 ? 7.592 -14.388 -26.246 1.00 98.50 113 ALA A CA 1
ATOM 884 C C . ALA A 1 113 ? 6.582 -13.821 -27.260 1.00 98.50 113 ALA A C 1
ATOM 886 O O . ALA A 1 113 ? 6.102 -12.692 -27.118 1.00 98.50 113 ALA A O 1
ATOM 887 N N . GLU A 1 114 ? 6.254 -14.585 -28.308 1.00 98.56 114 GLU A N 1
ATOM 888 C CA . GLU A 1 114 ? 5.166 -14.215 -29.222 1.00 98.56 114 GLU A CA 1
ATOM 889 C C . GLU A 1 114 ? 3.797 -14.293 -28.517 1.00 98.56 114 GLU A C 1
ATOM 891 O O . GLU A 1 114 ? 3.645 -14.913 -27.461 1.00 98.56 114 GLU A O 1
ATOM 896 N N . SER A 1 115 ? 2.776 -13.671 -29.111 1.00 98.00 115 SER A N 1
ATOM 897 C CA . SER A 1 115 ? 1.408 -13.772 -28.595 1.00 98.00 115 SER A CA 1
ATOM 898 C C . SER A 1 115 ? 0.786 -15.150 -28.871 1.00 98.00 115 SER A C 1
ATOM 900 O O . SER A 1 115 ? 0.856 -15.612 -30.013 1.00 98.00 115 SER A O 1
ATOM 902 N N . PRO A 1 116 ? 0.095 -15.792 -27.906 1.00 96.56 116 PRO A N 1
ATOM 903 C CA . PRO A 1 116 ? -0.596 -17.065 -28.141 1.00 96.56 116 PRO A CA 1
ATOM 904 C C . PRO A 1 116 ? -1.818 -16.924 -29.061 1.00 96.56 116 PRO A C 1
ATOM 906 O O . PRO A 1 116 ? -2.347 -17.915 -29.558 1.00 96.56 116 PRO A O 1
ATOM 909 N N . LYS A 1 117 ? -2.291 -15.693 -29.305 1.00 94.62 117 LYS A N 1
ATOM 910 C CA . LYS A 1 117 ? -3.427 -15.405 -30.188 1.00 94.62 117 LYS A CA 1
ATOM 911 C C . LYS A 1 117 ? -3.047 -14.307 -31.176 1.00 94.62 117 LYS A C 1
ATOM 913 O O . LYS A 1 117 ? -2.864 -13.153 -30.802 1.00 94.62 117 LYS A O 1
ATOM 918 N N . ASN A 1 118 ? -2.980 -14.669 -32.456 1.00 94.69 118 ASN A N 1
ATOM 919 C CA . ASN A 1 118 ? -2.700 -13.755 -33.568 1.00 94.69 118 ASN A CA 1
ATOM 920 C C . ASN A 1 118 ? -1.363 -12.984 -33.441 1.00 94.69 118 ASN A C 1
ATOM 922 O O . ASN A 1 118 ? -1.320 -11.785 -33.724 1.00 94.69 118 ASN A O 1
ATOM 926 N N . SER A 1 119 ? -0.249 -13.648 -33.081 1.00 96.06 119 SER A N 1
ATOM 927 C CA . SER A 1 119 ? 1.098 -13.024 -33.061 1.00 96.06 119 SER A CA 1
ATOM 928 C C . SER A 1 119 ? 1.431 -12.275 -34.358 1.00 96.06 119 SER A C 1
ATOM 930 O O . SER A 1 119 ? 2.040 -11.202 -34.342 1.00 96.06 119 SER A O 1
ATOM 932 N N . SER A 1 120 ? 0.933 -12.792 -35.485 1.00 95.50 120 SER A N 1
ATOM 933 C CA . SER A 1 120 ? 1.041 -12.209 -36.821 1.00 95.50 120 SER A CA 1
ATOM 934 C C . SER A 1 120 ? 0.361 -10.845 -36.991 1.00 95.50 120 SER A C 1
ATOM 936 O O . SER A 1 120 ? 0.809 -10.105 -37.866 1.00 95.50 120 SER A O 1
ATOM 938 N N . SER A 1 121 ? -0.593 -10.433 -36.140 1.00 95.12 121 SER A N 1
ATOM 939 C CA . SER A 1 121 ? -1.217 -9.090 -36.143 1.00 95.12 121 SER A CA 1
ATOM 940 C C . SER A 1 121 ? -0.972 -8.249 -34.878 1.00 95.12 121 SER A C 1
ATOM 942 O O . SER A 1 121 ? -0.905 -7.028 -34.990 1.00 95.12 121 SER A O 1
ATOM 944 N N . LYS A 1 122 ? -0.747 -8.857 -33.703 1.00 97.50 122 LYS A N 1
ATOM 945 C CA . LYS A 1 122 ? -0.440 -8.143 -32.443 1.00 97.50 122 LYS A CA 1
ATOM 946 C C . LYS A 1 122 ? 0.835 -7.274 -32.523 1.00 97.50 122 LYS A C 1
ATOM 948 O O . LYS A 1 122 ? 1.745 -7.662 -33.258 1.00 97.50 122 LYS A O 1
ATOM 953 N N . PRO A 1 123 ? 0.938 -6.140 -31.791 1.00 98.25 123 PRO A N 1
ATOM 954 C CA . PRO A 1 123 ? 2.105 -5.240 -31.800 1.00 98.25 123 PRO A CA 1
ATOM 955 C C . PRO A 1 123 ? 3.374 -5.894 -31.218 1.00 98.25 123 PRO A C 1
ATOM 957 O O . PRO A 1 123 ? 3.350 -7.057 -30.814 1.00 98.25 123 PRO A O 1
ATOM 960 N N . LEU A 1 124 ? 4.489 -5.159 -31.189 1.00 98.75 124 LEU A N 1
ATOM 961 C CA . LEU A 1 124 ? 5.735 -5.558 -30.524 1.00 98.75 124 LEU A CA 1
ATOM 962 C C . LEU A 1 124 ? 6.026 -4.605 -29.356 1.00 98.75 124 LEU A C 1
ATOM 964 O O . LEU A 1 124 ? 6.135 -3.401 -29.569 1.00 98.75 124 LEU A O 1
ATOM 968 N N . ILE A 1 125 ? 6.178 -5.139 -28.147 1.00 98.75 125 ILE A N 1
ATOM 969 C CA . ILE A 1 125 ? 6.745 -4.430 -26.994 1.00 98.75 125 ILE A CA 1
ATOM 970 C C . ILE A 1 125 ? 8.213 -4.831 -26.869 1.00 98.75 125 ILE A C 1
ATOM 972 O O . ILE A 1 125 ? 8.523 -6.019 -26.947 1.00 98.75 125 ILE A O 1
ATOM 976 N N . VAL A 1 126 ? 9.098 -3.865 -26.633 1.00 98.88 126 VAL A N 1
ATOM 977 C CA . VAL A 1 126 ? 10.468 -4.106 -26.157 1.00 98.88 126 VAL A CA 1
ATOM 978 C C . VAL A 1 126 ? 10.524 -3.714 -24.684 1.00 98.88 126 VAL A C 1
ATOM 980 O O . VAL A 1 126 ? 10.198 -2.570 -24.376 1.00 98.88 126 VAL A O 1
ATOM 983 N N . TRP A 1 127 ? 10.877 -4.649 -23.799 1.00 98.81 127 TRP A N 1
ATOM 984 C CA . TRP A 1 127 ? 10.881 -4.466 -22.344 1.00 98.81 127 TRP A CA 1
ATOM 985 C C . TRP A 1 127 ? 12.294 -4.258 -21.780 1.00 98.81 127 TRP A C 1
ATOM 987 O O . TRP A 1 127 ? 13.220 -4.990 -22.152 1.00 98.81 127 TRP A O 1
ATOM 997 N N . PHE A 1 128 ? 12.420 -3.297 -20.859 1.00 98.62 128 PHE A N 1
ATOM 998 C CA . PHE A 1 128 ? 13.649 -2.916 -20.158 1.00 98.62 128 PHE A CA 1
ATOM 999 C C . PHE A 1 128 ? 13.410 -2.781 -18.642 1.00 98.62 128 PHE A C 1
ATOM 1001 O O . PHE A 1 128 ? 12.661 -1.898 -18.229 1.00 98.62 128 PHE A O 1
ATOM 1008 N N . ASN A 1 129 ? 14.089 -3.569 -17.806 1.00 98.38 129 ASN A N 1
ATOM 1009 C CA . ASN A 1 129 ? 14.222 -3.233 -16.378 1.00 98.38 129 ASN A CA 1
ATOM 1010 C C . ASN A 1 129 ? 15.336 -2.185 -16.164 1.00 98.38 129 ASN A C 1
ATOM 1012 O O . ASN A 1 129 ? 16.047 -1.815 -17.104 1.00 98.38 129 ASN A O 1
ATOM 1016 N N . GLY A 1 130 ? 15.446 -1.657 -14.941 1.00 95.50 130 GLY A N 1
ATOM 1017 C CA . GLY A 1 130 ? 16.334 -0.538 -14.606 1.00 95.50 130 GLY A CA 1
ATOM 1018 C C . GLY A 1 130 ? 17.692 -0.918 -14.002 1.00 95.50 130 GLY A C 1
ATOM 1019 O O . GLY A 1 130 ? 18.571 -1.468 -14.669 1.00 95.50 130 GLY A O 1
ATOM 1020 N N . GLY A 1 131 ? 17.898 -0.517 -12.743 1.00 92.44 131 GLY A N 1
ATOM 1021 C CA . GLY A 1 131 ? 19.180 -0.567 -12.030 1.00 92.44 131 GLY A CA 1
ATOM 1022 C C . GLY A 1 131 ? 19.840 0.817 -11.889 1.00 92.44 131 GLY A C 1
ATOM 1023 O O . GLY A 1 131 ? 19.506 1.530 -10.945 1.00 92.44 131 GLY A O 1
ATOM 1024 N N . PRO A 1 132 ? 20.749 1.251 -12.790 1.00 91.50 132 PRO A N 1
ATOM 1025 C CA . PRO A 1 132 ? 21.113 0.634 -14.064 1.00 91.50 132 PRO A CA 1
ATOM 1026 C C . PRO A 1 132 ? 21.908 -0.660 -13.894 1.00 91.50 132 PRO A C 1
ATOM 1028 O O . PRO A 1 132 ? 22.874 -0.702 -13.139 1.00 91.50 132 PRO A O 1
ATOM 1031 N N . GLY A 1 133 ? 21.541 -1.692 -14.653 1.00 93.38 133 GLY A N 1
ATOM 1032 C CA . GLY A 1 133 ? 22.260 -2.968 -14.674 1.00 93.38 133 GLY A CA 1
ATOM 1033 C C . GLY A 1 133 ? 21.449 -4.197 -14.271 1.00 93.38 133 GLY A C 1
ATOM 1034 O O . GLY A 1 133 ? 22.052 -5.246 -14.038 1.00 93.38 133 GLY A O 1
ATOM 1035 N N . CYS A 1 134 ? 20.123 -4.082 -14.180 1.00 97.19 134 CYS A N 1
ATOM 1036 C CA . CYS A 1 134 ? 19.232 -5.181 -13.816 1.00 97.19 134 CYS A CA 1
ATOM 1037 C C . CYS A 1 134 ? 18.618 -5.867 -15.046 1.00 97.19 134 CYS A C 1
ATOM 1039 O O . CYS A 1 134 ? 18.432 -5.268 -16.106 1.00 97.19 134 CYS A O 1
ATOM 1041 N N . SER A 1 135 ? 18.351 -7.164 -14.924 1.00 98.19 135 SER A N 1
ATOM 1042 C CA . SER A 1 135 ? 17.979 -8.034 -16.032 1.00 98.19 135 SER A CA 1
ATOM 1043 C C . SER A 1 135 ? 16.504 -7.901 -16.401 1.00 98.19 135 SER A C 1
ATOM 1045 O O . SER A 1 135 ? 15.615 -8.282 -15.644 1.00 98.19 135 SER A O 1
ATOM 1047 N N . SER A 1 136 ? 16.260 -7.509 -17.653 1.00 98.56 136 SER A N 1
ATOM 1048 C CA . SER A 1 136 ? 14.949 -7.602 -18.308 1.00 98.56 136 SER A CA 1
ATOM 1049 C C . SER A 1 136 ? 14.410 -9.035 -18.437 1.00 98.56 136 SER A C 1
ATOM 1051 O O . SER A 1 136 ? 13.257 -9.220 -18.820 1.00 98.56 136 SER A O 1
ATOM 1053 N N . LEU A 1 137 ? 15.243 -10.053 -18.186 1.00 97.19 137 LEU A N 1
ATOM 1054 C CA . LEU A 1 137 ? 14.889 -11.471 -18.245 1.00 97.19 137 LEU A CA 1
ATOM 1055 C C . LEU A 1 137 ? 14.547 -12.054 -16.864 1.00 97.19 137 LEU A C 1
ATOM 1057 O O . LEU A 1 137 ? 13.765 -12.997 -16.809 1.00 97.19 137 LEU A O 1
ATOM 1061 N N . GLY A 1 138 ? 15.119 -11.518 -15.782 1.00 96.50 138 GLY A N 1
ATOM 1062 C CA . GLY A 1 138 ? 14.745 -11.848 -14.402 1.00 96.50 138 GLY A CA 1
ATOM 1063 C C . GLY A 1 138 ? 13.386 -11.239 -14.082 1.00 96.50 138 GLY A C 1
ATOM 1064 O O . GLY A 1 138 ? 12.366 -11.767 -14.528 1.00 96.50 138 GLY A O 1
ATOM 1065 N N . TYR A 1 139 ? 13.406 -10.069 -13.442 1.00 96.75 139 TYR A N 1
ATOM 1066 C CA . TYR A 1 139 ? 12.241 -9.245 -13.119 1.00 96.75 139 TYR A CA 1
ATOM 1067 C C . TYR A 1 139 ? 11.194 -9.229 -14.253 1.00 96.75 139 TYR A C 1
ATOM 1069 O O . TYR A 1 139 ? 10.144 -9.871 -14.159 1.00 96.75 139 TYR A O 1
ATOM 1077 N N . GLY A 1 140 ? 11.523 -8.638 -15.405 1.00 97.19 140 GLY A N 1
ATOM 1078 C CA . GLY A 1 140 ? 10.588 -8.475 -16.521 1.00 97.19 140 GLY A CA 1
ATOM 1079 C C . GLY A 1 140 ? 9.921 -9.759 -17.030 1.00 97.19 140 GLY A C 1
ATOM 1080 O O . GLY A 1 140 ? 8.709 -9.775 -17.273 1.00 97.19 140 GLY A O 1
ATOM 1081 N N . ALA A 1 141 ? 10.686 -10.840 -17.221 1.00 97.81 141 ALA A N 1
ATOM 1082 C CA . ALA A 1 141 ? 10.203 -12.034 -17.927 1.00 97.81 141 ALA A CA 1
ATOM 1083 C C . ALA A 1 141 ? 9.814 -13.219 -17.024 1.00 97.81 141 ALA A C 1
ATOM 1085 O O . ALA A 1 141 ? 9.027 -14.059 -17.474 1.00 97.81 141 ALA A O 1
ATOM 1086 N N . MET A 1 142 ? 10.331 -13.292 -15.794 1.00 96.38 142 MET A N 1
ATOM 1087 C CA . MET A 1 142 ? 10.047 -14.364 -14.827 1.00 96.38 142 MET A CA 1
ATOM 1088 C C . MET A 1 142 ? 9.255 -13.903 -13.599 1.00 96.38 142 MET A C 1
ATOM 1090 O O . MET A 1 142 ? 8.760 -14.763 -12.874 1.00 96.38 142 MET A O 1
ATOM 1094 N N . GLU A 1 143 ? 9.101 -12.596 -13.364 1.00 93.94 143 GLU A N 1
ATOM 1095 C CA . GLU A 1 143 ? 8.528 -12.063 -12.113 1.00 93.94 143 GLU A CA 1
ATOM 1096 C C . GLU A 1 143 ? 7.415 -11.031 -12.356 1.00 93.94 143 GLU A C 1
ATOM 1098 O O . GLU A 1 143 ? 6.472 -10.970 -11.570 1.00 93.94 143 GLU A O 1
ATOM 1103 N N . GLU A 1 144 ? 7.452 -10.312 -13.485 1.00 95.38 144 GLU A N 1
ATOM 1104 C CA . GLU A 1 144 ? 6.527 -9.233 -13.861 1.00 95.38 144 GLU A CA 1
ATOM 1105 C C . GLU A 1 144 ? 5.632 -9.571 -15.083 1.00 95.38 144 GLU A C 1
ATOM 1107 O O . GLU A 1 144 ? 4.587 -10.217 -14.969 1.00 95.38 144 GLU A O 1
ATOM 1112 N N . VAL A 1 145 ? 5.991 -9.105 -16.287 1.00 97.56 145 VAL A N 1
ATOM 1113 C CA . VAL A 1 145 ? 5.103 -9.024 -17.463 1.00 97.56 145 VAL A CA 1
ATOM 1114 C C . VAL A 1 145 ? 5.186 -10.246 -18.384 1.00 97.56 145 VAL A C 1
ATOM 1116 O O . VAL A 1 145 ? 4.397 -10.371 -19.329 1.00 97.56 145 VAL A O 1
ATOM 1119 N N . GLY A 1 146 ? 6.142 -11.141 -18.133 1.00 97.56 146 GLY A N 1
ATOM 1120 C CA . GLY A 1 146 ? 6.389 -12.350 -18.916 1.00 97.56 146 GLY A CA 1
ATOM 1121 C C . GLY A 1 146 ? 5.316 -13.443 -18.815 1.00 97.56 146 GLY A C 1
ATOM 1122 O O . GLY A 1 146 ? 4.415 -13.384 -17.979 1.00 97.56 146 GLY A O 1
ATOM 1123 N N . PRO A 1 147 ? 5.386 -14.462 -19.695 1.00 96.94 147 PRO A N 1
ATOM 1124 C CA . PRO A 1 147 ? 4.389 -15.534 -19.790 1.00 96.94 147 PRO A CA 1
ATOM 1125 C C . PRO A 1 147 ? 4.409 -16.535 -18.626 1.00 96.94 147 PRO A C 1
ATOM 1127 O O . PRO A 1 147 ? 3.487 -17.350 -18.508 1.00 96.94 147 PRO A O 1
ATOM 1130 N N . PHE A 1 148 ? 5.445 -16.498 -17.788 1.00 96.12 148 PHE A N 1
ATOM 1131 C CA . PHE A 1 148 ? 5.690 -17.471 -16.732 1.00 96.12 148 PHE A CA 1
ATOM 1132 C C . PHE A 1 148 ? 5.980 -16.799 -15.381 1.00 96.12 148 PHE A C 1
ATOM 1134 O O . PHE A 1 148 ? 6.207 -15.590 -15.299 1.00 96.12 148 PHE A O 1
ATOM 1141 N N . ARG A 1 149 ? 5.964 -17.615 -14.327 1.00 92.94 149 ARG A N 1
ATOM 1142 C CA . ARG A 1 149 ? 6.627 -17.365 -13.044 1.00 92.94 149 ARG A CA 1
ATOM 1143 C C . ARG A 1 149 ? 7.541 -18.529 -12.715 1.00 92.94 149 ARG A C 1
ATOM 1145 O O . ARG A 1 149 ? 7.183 -19.663 -13.032 1.00 92.94 149 ARG A O 1
ATOM 1152 N N . VAL A 1 150 ? 8.682 -18.259 -12.086 1.00 93.88 150 VAL A N 1
ATOM 1153 C CA . VAL A 1 150 ? 9.487 -19.303 -11.434 1.00 93.88 150 VAL A CA 1
ATOM 1154 C C . VAL A 1 150 ? 8.836 -19.646 -10.097 1.00 93.88 150 VAL A C 1
ATOM 1156 O O . VAL A 1 150 ? 8.464 -18.756 -9.337 1.00 93.88 150 VAL A O 1
ATOM 1159 N N . ASN A 1 151 ? 8.662 -20.938 -9.829 1.00 90.88 151 ASN A N 1
ATOM 1160 C CA . ASN A 1 151 ? 8.061 -21.425 -8.590 1.00 90.88 151 ASN A CA 1
ATOM 1161 C C . ASN A 1 151 ? 9.118 -21.516 -7.467 1.00 90.88 151 ASN A C 1
ATOM 1163 O O . ASN A 1 151 ? 10.318 -21.590 -7.736 1.00 90.88 151 ASN A O 1
ATOM 1167 N N . ALA A 1 152 ? 8.680 -21.610 -6.206 1.00 86.94 152 ALA A N 1
ATOM 1168 C CA . ALA A 1 152 ? 9.547 -21.657 -5.015 1.00 86.94 152 ALA A CA 1
ATOM 1169 C C . ALA A 1 152 ? 10.500 -22.878 -4.912 1.00 86.94 152 ALA A C 1
ATOM 1171 O O . ALA A 1 152 ? 11.250 -23.016 -3.946 1.00 86.94 152 ALA A O 1
ATOM 1172 N N . ASP A 1 153 ? 10.501 -23.782 -5.897 1.00 89.38 153 ASP A N 1
ATOM 1173 C CA . ASP A 1 153 ? 11.493 -24.857 -6.033 1.00 89.38 153 ASP A CA 1
ATOM 1174 C C . ASP A 1 153 ? 12.757 -24.439 -6.818 1.00 89.38 153 ASP A C 1
ATOM 1176 O O . ASP A 1 153 ? 13.715 -25.220 -6.893 1.00 89.38 153 ASP A O 1
ATOM 1180 N N . GLY A 1 154 ? 12.751 -23.240 -7.420 1.00 92.00 154 GLY A N 1
ATOM 1181 C CA . GLY A 1 154 ? 13.807 -22.709 -8.288 1.00 92.00 154 GLY A CA 1
ATOM 1182 C C . GLY A 1 154 ? 14.032 -23.521 -9.571 1.00 92.00 154 GLY A C 1
ATOM 1183 O O . GLY A 1 154 ? 15.130 -23.487 -10.127 1.00 92.00 154 GLY A O 1
ATOM 1184 N N . LYS A 1 155 ? 13.051 -24.329 -10.003 1.00 95.25 155 LYS A N 1
ATOM 1185 C CA . LYS A 1 155 ? 13.206 -25.374 -11.042 1.00 95.25 155 LYS A CA 1
ATOM 1186 C C . LYS A 1 155 ? 12.014 -25.503 -11.986 1.00 95.25 155 LYS A C 1
ATOM 1188 O O . LYS A 1 155 ? 12.207 -25.887 -13.141 1.00 95.25 155 LYS A O 1
ATOM 1193 N N . THR A 1 156 ? 10.800 -25.225 -11.521 1.00 95.56 156 THR A N 1
ATOM 1194 C CA . THR A 1 156 ? 9.573 -25.313 -12.319 1.00 95.56 156 THR A CA 1
ATOM 1195 C C . THR A 1 156 ? 8.960 -23.945 -12.583 1.00 95.56 156 THR A C 1
ATOM 1197 O O . THR A 1 156 ? 9.231 -22.972 -11.879 1.00 95.56 156 THR A O 1
ATOM 1200 N N . LEU A 1 157 ? 8.147 -23.868 -13.642 1.00 96.00 157 LEU A N 1
ATOM 1201 C CA . LEU A 1 157 ? 7.436 -22.658 -14.030 1.00 96.00 157 LEU A CA 1
ATOM 1202 C C . LEU A 1 157 ? 5.922 -22.851 -13.931 1.00 96.00 157 LEU A C 1
ATOM 1204 O O . LEU A 1 157 ? 5.387 -23.903 -14.286 1.00 96.00 157 LEU A O 1
ATOM 1208 N N . SER A 1 158 ? 5.211 -21.795 -13.555 1.00 93.62 158 SER A N 1
ATOM 1209 C CA . SER A 1 158 ? 3.755 -21.673 -13.695 1.00 93.62 158 SER A CA 1
ATOM 1210 C C . SER A 1 158 ? 3.399 -20.665 -14.800 1.00 93.62 158 SER A C 1
ATOM 1212 O O . SER A 1 158 ? 4.201 -19.799 -15.147 1.00 93.62 158 SER A O 1
ATOM 1214 N N . ARG A 1 159 ? 2.218 -20.792 -15.431 1.00 92.75 159 ARG A N 1
ATOM 1215 C CA . ARG A 1 159 ? 1.771 -19.879 -16.509 1.00 92.75 159 ARG A CA 1
ATOM 1216 C C . ARG A 1 159 ? 1.090 -18.650 -15.911 1.00 92.75 159 ARG A C 1
ATOM 1218 O O . ARG A 1 159 ? 0.085 -18.781 -15.217 1.00 92.75 159 ARG A O 1
ATOM 1225 N N . PHE A 1 160 ? 1.569 -17.457 -16.249 1.00 92.19 160 PHE A N 1
ATOM 1226 C CA . PHE A 1 160 ? 1.029 -16.215 -15.704 1.00 92.19 160 PHE A CA 1
ATOM 1227 C C . PHE A 1 160 ? -0.211 -15.727 -16.478 1.00 92.19 160 PHE A C 1
ATOM 1229 O O . PHE A 1 160 ? -0.159 -15.474 -17.684 1.00 92.19 160 PHE A O 1
ATOM 1236 N N . LYS A 1 161 ? -1.349 -15.575 -15.782 1.00 92.06 161 LYS A N 1
ATOM 1237 C CA . LYS A 1 161 ? -2.639 -15.185 -16.395 1.00 92.06 161 LYS A CA 1
ATOM 1238 C C . LYS A 1 161 ? -2.655 -13.765 -16.978 1.00 92.06 161 LYS A C 1
ATOM 1240 O O . LYS A 1 161 ? -3.356 -13.533 -17.959 1.00 92.06 161 LYS A O 1
ATOM 1245 N N . TYR A 1 162 ? -1.864 -12.842 -16.428 1.00 94.25 162 TYR A N 1
ATOM 1246 C CA . TYR A 1 162 ? -1.834 -11.426 -16.826 1.00 94.25 162 TYR A CA 1
ATOM 1247 C C . TYR A 1 162 ? -0.605 -11.050 -17.675 1.00 94.25 162 TYR A C 1
ATOM 1249 O O . TYR A 1 162 ? -0.255 -9.879 -17.798 1.00 94.25 162 TYR A O 1
ATOM 1257 N N . ALA A 1 163 ? 0.046 -12.041 -18.293 1.00 96.94 163 ALA A N 1
ATOM 1258 C CA . ALA A 1 163 ? 1.217 -11.834 -19.139 1.00 96.94 163 ALA A CA 1
ATOM 1259 C C . ALA A 1 163 ? 0.933 -10.885 -20.313 1.00 96.94 163 ALA A C 1
ATOM 1261 O O . ALA A 1 163 ? -0.064 -11.028 -21.028 1.00 96.94 163 ALA A O 1
ATOM 1262 N N . TRP A 1 164 ? 1.839 -9.941 -20.567 1.00 98.25 164 TRP A N 1
ATOM 1263 C CA . TRP A 1 164 ? 1.650 -8.913 -21.596 1.00 98.25 164 TRP A CA 1
ATOM 1264 C C . TRP A 1 164 ? 1.708 -9.483 -23.021 1.00 98.25 164 TRP A C 1
ATOM 1266 O O . TRP A 1 164 ? 1.139 -8.891 -23.943 1.00 98.25 164 TRP A O 1
ATOM 1276 N N . ASN A 1 165 ? 2.277 -10.681 -23.218 1.00 98.12 165 ASN A N 1
ATOM 1277 C CA . ASN A 1 165 ? 2.185 -11.364 -24.510 1.00 98.12 165 ASN A CA 1
ATOM 1278 C C . ASN A 1 165 ? 0.747 -11.820 -24.850 1.00 98.12 165 ASN A C 1
ATOM 1280 O O . ASN A 1 165 ? 0.455 -12.127 -26.002 1.00 98.12 165 ASN A O 1
ATOM 1284 N N . ASN A 1 166 ? -0.211 -11.784 -23.916 1.00 97.62 166 ASN A N 1
ATOM 1285 C CA . ASN A 1 166 ? -1.632 -11.942 -24.257 1.00 97.62 166 ASN A CA 1
ATOM 1286 C C . ASN A 1 166 ? -2.173 -10.770 -25.109 1.00 97.62 166 ASN A C 1
ATOM 1288 O O . ASN A 1 166 ? -3.157 -10.942 -25.835 1.00 97.62 166 ASN A O 1
ATOM 1292 N N . VAL A 1 167 ? -1.534 -9.591 -25.067 1.00 97.44 167 VAL A N 1
ATOM 1293 C CA . VAL A 1 167 ? -1.944 -8.400 -25.838 1.00 97.44 167 VAL A CA 1
ATOM 1294 C C . VAL A 1 167 ? -0.934 -7.926 -26.882 1.00 97.44 167 VAL A C 1
ATOM 1296 O O . VAL A 1 167 ? -1.369 -7.328 -27.869 1.00 97.44 167 VAL A O 1
ATOM 1299 N N . ALA A 1 168 ? 0.350 -8.256 -26.737 1.00 98.44 168 ALA A N 1
ATOM 1300 C CA . ALA A 1 168 ? 1.431 -7.947 -27.676 1.00 98.44 168 ALA A CA 1
ATOM 1301 C C . ALA A 1 168 ? 2.288 -9.189 -28.000 1.00 98.44 168 ALA A C 1
ATOM 1303 O O . ALA A 1 168 ? 2.016 -10.291 -27.543 1.00 98.44 168 ALA A O 1
ATOM 1304 N N . ASN A 1 169 ? 3.346 -9.021 -28.787 1.00 98.75 169 ASN A N 1
ATOM 1305 C CA . ASN A 1 169 ? 4.535 -9.870 -28.716 1.00 98.75 169 ASN A CA 1
ATOM 1306 C C . ASN A 1 169 ? 5.546 -9.134 -27.827 1.00 98.75 169 ASN A C 1
ATOM 1308 O O . ASN A 1 169 ? 5.732 -7.935 -28.039 1.00 98.75 169 ASN A O 1
ATOM 1312 N N . THR A 1 170 ? 6.190 -9.801 -26.870 1.00 98.69 170 THR A N 1
ATOM 1313 C CA . THR A 1 170 ? 7.058 -9.131 -25.882 1.00 98.69 170 THR A CA 1
ATOM 1314 C C . THR A 1 170 ? 8.506 -9.579 -26.040 1.00 98.69 170 THR A C 1
ATOM 1316 O O . THR A 1 170 ? 8.804 -10.771 -25.967 1.00 98.69 170 THR A O 1
ATOM 1319 N N . LEU A 1 171 ? 9.391 -8.614 -26.285 1.00 98.88 171 LEU A N 1
ATOM 1320 C CA . LEU A 1 171 ? 10.829 -8.775 -26.474 1.00 98.88 171 LEU A CA 1
ATOM 1321 C C . LEU A 1 171 ? 11.570 -8.202 -25.265 1.00 98.88 171 LEU A C 1
ATOM 1323 O O . LEU A 1 171 ? 11.733 -6.993 -25.143 1.00 98.88 171 LEU A O 1
ATOM 1327 N N . PHE A 1 172 ? 12.026 -9.079 -24.386 1.00 98.88 172 PHE A N 1
ATOM 1328 C CA . PHE A 1 172 ? 12.861 -8.750 -23.240 1.00 98.88 172 PHE A CA 1
ATOM 1329 C C . PHE A 1 172 ? 14.308 -8.590 -23.705 1.00 98.88 172 PHE A C 1
ATOM 1331 O O . PHE A 1 172 ? 14.847 -9.499 -24.344 1.00 98.88 172 PHE A O 1
ATOM 1338 N N . LEU A 1 173 ? 14.921 -7.441 -23.417 1.00 98.69 173 LEU A N 1
ATOM 1339 C CA . LEU A 1 173 ? 16.287 -7.113 -23.829 1.00 98.69 173 LEU A CA 1
ATOM 1340 C C . LEU A 1 173 ? 17.153 -6.848 -22.599 1.00 98.69 173 LEU A C 1
ATOM 1342 O O . LEU A 1 173 ? 16.984 -5.830 -21.930 1.00 98.69 173 LEU A O 1
ATOM 1346 N N . GLU A 1 174 ? 18.083 -7.753 -22.296 1.00 97.94 174 GLU A N 1
ATOM 1347 C CA . GLU A 1 174 ? 19.086 -7.505 -21.259 1.00 97.94 174 GLU A CA 1
ATOM 1348 C C . GLU A 1 174 ? 20.078 -6.444 -21.771 1.00 97.94 174 GLU A C 1
ATOM 1350 O O . GLU A 1 174 ? 20.627 -6.557 -22.869 1.00 97.94 174 GLU A O 1
ATOM 1355 N N . SER A 1 175 ? 20.248 -5.369 -21.001 1.00 95.75 175 SER A N 1
ATOM 1356 C CA . SER A 1 175 ? 20.963 -4.155 -21.408 1.00 95.75 175 SER A CA 1
ATOM 1357 C C . SER A 1 175 ? 21.378 -3.364 -20.158 1.00 95.75 175 SER A C 1
ATOM 1359 O O . SER A 1 175 ? 20.562 -3.260 -19.246 1.00 95.75 175 SER A O 1
ATOM 1361 N N . PRO A 1 176 ? 22.564 -2.723 -20.119 1.00 94.44 176 PRO A N 1
ATOM 1362 C CA . PRO A 1 176 ? 23.609 -2.705 -21.150 1.00 94.44 176 PRO A CA 1
ATOM 1363 C C . PRO A 1 176 ? 24.432 -4.008 -21.208 1.00 94.44 176 PRO A C 1
ATOM 1365 O O . PRO A 1 176 ? 24.146 -4.985 -20.519 1.00 94.44 176 PRO A O 1
ATOM 1368 N N . ALA A 1 177 ? 25.479 -4.027 -22.037 1.00 92.25 177 ALA A N 1
ATOM 1369 C CA . ALA A 1 177 ? 26.407 -5.150 -22.127 1.00 92.25 177 ALA A CA 1
ATOM 1370 C C . ALA A 1 177 ? 27.146 -5.385 -20.789 1.00 92.25 177 ALA A C 1
ATOM 1372 O O . ALA A 1 177 ? 27.807 -4.488 -20.264 1.00 92.25 177 ALA A O 1
ATOM 1373 N N . GLY A 1 178 ? 27.041 -6.603 -20.253 1.00 90.44 178 GLY A N 1
ATOM 1374 C CA . GLY A 1 178 ? 27.474 -6.994 -18.907 1.00 90.44 178 GLY A CA 1
ATOM 1375 C C . GLY A 1 178 ? 26.324 -7.310 -17.934 1.00 90.44 178 GLY A C 1
ATOM 1376 O O . GLY A 1 178 ? 26.595 -7.765 -16.827 1.00 90.44 178 GLY A O 1
ATOM 1377 N N . VAL A 1 179 ? 25.061 -7.096 -18.317 1.00 95.06 179 VAL A N 1
ATOM 1378 C CA . VAL A 1 179 ? 23.866 -7.498 -17.548 1.00 95.06 179 VAL A CA 1
ATOM 1379 C C . VAL A 1 179 ? 23.449 -8.933 -17.883 1.00 95.06 179 VAL A C 1
ATOM 1381 O O . VAL A 1 179 ? 23.396 -9.292 -19.061 1.00 95.06 179 VAL A O 1
ATOM 1384 N N . GLY A 1 180 ? 23.103 -9.736 -16.872 1.00 95.81 180 GLY A N 1
ATOM 1385 C CA . GLY A 1 180 ? 22.483 -11.053 -17.056 1.00 95.81 180 GLY A CA 1
ATOM 1386 C C . GLY A 1 180 ? 23.315 -12.023 -17.903 1.00 95.81 180 GLY A C 1
ATOM 1387 O O . GLY A 1 180 ? 24.425 -12.388 -17.521 1.00 95.81 180 GLY A O 1
ATOM 1388 N N . PHE A 1 181 ? 22.787 -12.456 -19.052 1.00 97.44 181 PHE A N 1
ATOM 1389 C CA . PHE A 1 181 ? 23.498 -13.300 -20.022 1.00 97.44 181 PHE A CA 1
ATOM 1390 C C . PHE A 1 181 ? 24.254 -12.518 -21.106 1.00 97.44 181 PHE A C 1
ATOM 1392 O O . PHE A 1 181 ? 24.927 -13.145 -21.931 1.00 97.44 181 PHE A O 1
ATOM 1399 N N . THR A 1 182 ? 24.151 -11.186 -21.159 1.00 95.62 182 THR A N 1
ATOM 1400 C CA . THR A 1 182 ? 24.847 -10.365 -22.169 1.00 95.62 182 THR A CA 1
ATOM 1401 C C . THR A 1 182 ? 26.370 -10.449 -22.016 1.00 95.62 182 THR A C 1
ATOM 1403 O O . THR A 1 182 ? 26.903 -10.676 -20.930 1.00 95.62 182 THR A O 1
ATOM 1406 N N . LYS A 1 183 ? 27.097 -10.247 -23.117 1.00 91.62 183 LYS A N 1
ATOM 1407 C CA . LYS A 1 183 ? 28.564 -10.326 -23.146 1.00 91.62 183 LYS A CA 1
ATOM 1408 C C . LYS A 1 183 ? 29.183 -8.946 -23.293 1.00 91.62 183 LYS A C 1
ATOM 1410 O O . LYS A 1 183 ? 28.735 -8.157 -24.122 1.00 91.62 183 LYS A O 1
ATOM 1415 N N . ALA A 1 184 ? 30.265 -8.716 -22.560 1.00 85.44 184 ALA A N 1
ATOM 1416 C CA . ALA A 1 184 ? 31.207 -7.618 -22.743 1.00 85.44 184 ALA A CA 1
ATOM 1417 C C . ALA A 1 184 ? 32.621 -8.101 -22.384 1.00 85.44 184 ALA A C 1
ATOM 1419 O O . ALA A 1 184 ? 32.785 -9.063 -21.630 1.00 85.44 184 ALA A O 1
ATOM 1420 N N . LYS A 1 185 ? 33.657 -7.424 -22.887 1.00 79.75 185 LYS A N 1
ATOM 1421 C CA . LYS A 1 185 ? 35.014 -7.567 -22.341 1.00 79.75 185 LYS A CA 1
ATOM 1422 C C . LYS A 1 185 ? 35.104 -6.895 -20.967 1.00 79.75 185 LYS A C 1
ATOM 1424 O O . LYS A 1 185 ? 34.479 -5.866 -20.722 1.00 79.75 185 LYS A O 1
ATOM 1429 N N . VAL A 1 186 ? 35.936 -7.456 -20.089 1.00 67.06 186 VAL A N 1
ATOM 1430 C CA . VAL A 1 186 ? 36.208 -6.909 -18.748 1.00 67.06 186 VAL A CA 1
ATOM 1431 C C . VAL A 1 186 ? 36.707 -5.457 -18.840 1.00 67.06 186 VAL A C 1
ATOM 1433 O O . VAL A 1 186 ? 37.433 -5.100 -19.770 1.00 67.06 186 VAL A O 1
ATOM 1436 N N . GLY A 1 187 ? 36.313 -4.616 -17.879 1.00 61.09 187 GLY A N 1
ATOM 1437 C CA . GLY A 1 187 ? 36.816 -3.244 -17.727 1.00 61.09 187 GLY A CA 1
ATOM 1438 C C . GLY A 1 187 ? 36.307 -2.222 -18.751 1.00 61.09 187 GLY A C 1
ATOM 1439 O O . GLY A 1 187 ? 36.861 -1.130 -18.829 1.00 61.09 187 GLY A O 1
ATOM 1440 N N . HIS A 1 188 ? 35.289 -2.552 -19.550 1.00 66.69 188 HIS A N 1
ATOM 1441 C CA . HIS A 1 188 ? 34.701 -1.617 -20.511 1.00 66.69 188 HIS A CA 1
ATOM 1442 C C . HIS A 1 188 ? 33.625 -0.755 -19.837 1.00 66.69 188 HIS A C 1
ATOM 1444 O O . HIS A 1 188 ? 32.784 -1.268 -19.101 1.00 66.69 188 HIS A O 1
ATOM 1450 N N . ALA A 1 189 ? 33.645 0.554 -20.094 1.00 70.25 189 ALA A N 1
ATOM 1451 C CA . ALA A 1 189 ? 32.662 1.475 -19.536 1.00 70.25 189 ALA A CA 1
ATOM 1452 C C . ALA A 1 189 ? 31.286 1.303 -20.203 1.00 70.25 189 ALA A C 1
ATOM 1454 O O . ALA A 1 189 ? 31.176 1.163 -21.426 1.00 70.25 189 ALA A O 1
ATOM 1455 N N . ASN A 1 190 ? 30.235 1.376 -19.392 1.00 84.19 190 ASN A N 1
ATOM 1456 C CA . ASN A 1 190 ? 28.861 1.565 -19.838 1.00 84.19 190 ASN A CA 1
ATOM 1457 C C . ASN A 1 190 ? 28.382 2.981 -19.497 1.00 84.19 190 ASN A C 1
ATOM 1459 O O . ASN A 1 190 ? 29.071 3.742 -18.821 1.00 84.19 190 ASN A O 1
ATOM 1463 N N . GLY A 1 191 ? 27.211 3.359 -19.998 1.00 88.62 191 GLY A N 1
ATOM 1464 C CA . GLY A 1 191 ? 26.627 4.676 -19.758 1.00 88.62 191 GLY A CA 1
ATOM 1465 C C . GLY A 1 191 ? 25.492 4.982 -20.725 1.00 88.62 191 GLY A C 1
ATOM 1466 O O . GLY A 1 191 ? 25.323 4.289 -21.730 1.00 88.62 191 GLY A O 1
ATOM 1467 N N . ASP A 1 192 ? 24.734 6.035 -20.442 1.00 88.44 192 ASP A N 1
ATOM 1468 C CA . ASP A 1 192 ? 23.485 6.398 -21.137 1.00 88.44 192 ASP A CA 1
ATOM 1469 C C . ASP A 1 192 ? 23.607 6.407 -22.666 1.00 88.44 192 ASP A C 1
ATOM 1471 O O . ASP A 1 192 ? 22.899 5.690 -23.374 1.00 88.44 192 ASP A O 1
ATOM 1475 N N . ILE A 1 193 ? 24.584 7.158 -23.186 1.00 86.56 193 ILE A N 1
ATOM 1476 C CA . ILE A 1 193 ? 24.826 7.280 -24.630 1.00 86.56 193 ILE A CA 1
ATOM 1477 C C . ILE A 1 193 ? 25.164 5.928 -25.264 1.00 86.56 193 ILE A C 1
ATOM 1479 O O . ILE A 1 193 ? 24.657 5.617 -26.343 1.00 86.56 193 ILE A O 1
ATOM 1483 N N . GLN A 1 194 ? 26.008 5.125 -24.615 1.00 88.56 194 GLN A N 1
ATOM 1484 C CA . GLN A 1 194 ? 26.438 3.846 -25.174 1.00 88.56 194 GLN A CA 1
ATOM 1485 C C . GLN A 1 194 ? 25.297 2.824 -25.146 1.00 88.56 194 GLN A C 1
ATOM 1487 O O . GLN A 1 194 ? 25.070 2.133 -26.135 1.00 88.56 194 GLN A O 1
ATOM 1492 N N . THR A 1 195 ? 24.513 2.812 -24.068 1.00 92.75 195 THR A N 1
ATOM 1493 C CA . THR A 1 195 ? 23.318 1.973 -23.910 1.00 92.75 195 THR A CA 1
ATOM 1494 C C . THR A 1 195 ? 22.269 2.306 -24.975 1.00 92.75 195 THR A C 1
ATOM 1496 O O . THR A 1 195 ? 21.761 1.411 -25.649 1.00 92.75 195 THR A O 1
ATOM 1499 N N . ALA A 1 196 ? 22.000 3.594 -25.221 1.00 93.19 196 ALA A N 1
ATOM 1500 C CA . ALA A 1 196 ? 21.089 4.030 -26.283 1.00 93.19 196 ALA A CA 1
ATOM 1501 C C . ALA A 1 196 ? 21.593 3.651 -27.693 1.00 93.19 196 ALA A C 1
ATOM 1503 O O . ALA A 1 196 ? 20.804 3.166 -28.510 1.00 93.19 196 ALA A O 1
ATOM 1504 N N . LYS A 1 197 ? 22.898 3.811 -27.979 1.00 91.00 197 LYS A N 1
ATOM 1505 C CA . LYS A 1 197 ? 23.522 3.360 -29.242 1.00 91.00 197 LYS A CA 1
ATOM 1506 C C . LYS A 1 197 ? 23.376 1.849 -29.437 1.00 91.00 197 LYS A C 1
ATOM 1508 O O . LYS A 1 197 ? 22.932 1.410 -30.497 1.00 91.00 197 LYS A O 1
ATOM 1513 N N . GLU A 1 198 ? 23.732 1.057 -28.429 1.00 92.75 198 GLU A N 1
ATOM 1514 C CA . GLU A 1 198 ? 23.738 -0.408 -28.503 1.00 92.75 198 GLU A CA 1
ATOM 1515 C C . GLU A 1 198 ? 22.328 -0.983 -28.616 1.00 92.75 198 GLU A C 1
ATOM 1517 O O . GLU A 1 198 ? 22.108 -1.861 -29.447 1.00 92.75 198 GLU A O 1
ATOM 1522 N N . ASN A 1 199 ? 21.349 -0.424 -27.903 1.00 96.25 199 ASN A N 1
ATOM 1523 C CA . ASN A 1 199 ? 19.948 -0.830 -28.030 1.00 96.25 199 ASN A CA 1
ATOM 1524 C C . ASN A 1 199 ? 19.347 -0.449 -29.395 1.00 96.25 199 ASN A C 1
ATOM 1526 O O . ASN A 1 199 ? 18.558 -1.212 -29.954 1.00 96.25 199 ASN A O 1
ATOM 1530 N N . TYR A 1 200 ? 19.759 0.673 -29.999 1.00 95.19 200 TYR A N 1
ATOM 1531 C CA . TYR A 1 200 ? 19.390 0.996 -31.382 1.00 95.19 200 TYR A CA 1
ATOM 1532 C C . TYR A 1 200 ? 20.005 0.003 -32.388 1.00 95.19 200 TYR A C 1
ATOM 1534 O O . TYR A 1 200 ? 19.291 -0.536 -33.237 1.00 95.19 200 TYR A O 1
ATOM 1542 N N . ILE A 1 201 ? 21.308 -0.287 -32.277 1.00 92.75 201 ILE A N 1
ATOM 1543 C CA . ILE A 1 201 ? 22.011 -1.254 -33.144 1.00 92.75 201 ILE A CA 1
ATOM 1544 C C . ILE A 1 201 ? 21.410 -2.658 -32.985 1.00 92.75 201 ILE A C 1
ATOM 1546 O O . ILE A 1 201 ? 21.178 -3.344 -33.984 1.00 92.75 201 ILE A O 1
ATOM 1550 N N . PHE A 1 202 ? 21.089 -3.059 -31.751 1.00 96.25 202 PHE A N 1
ATOM 1551 C CA . PHE A 1 202 ? 20.366 -4.290 -31.448 1.00 96.25 202 PHE A CA 1
ATOM 1552 C C . PHE A 1 202 ? 19.046 -4.350 -32.214 1.00 96.25 202 PHE A C 1
ATOM 1554 O O . PHE A 1 202 ? 18.827 -5.314 -32.943 1.00 96.25 202 PHE A O 1
ATOM 1561 N N . LEU A 1 203 ? 18.187 -3.329 -32.103 1.00 96.81 203 LEU A N 1
ATOM 1562 C CA . LEU A 1 203 ? 16.867 -3.344 -32.740 1.00 96.81 203 LEU A CA 1
ATOM 1563 C C . LEU A 1 203 ? 16.966 -3.413 -34.268 1.00 96.81 203 LEU A C 1
ATOM 1565 O O . LEU A 1 203 ? 16.224 -4.178 -34.883 1.00 96.81 203 LEU A O 1
ATOM 1569 N N . VAL A 1 204 ? 17.909 -2.697 -34.887 1.00 92.94 204 VAL A N 1
ATOM 1570 C CA . VAL A 1 204 ? 18.151 -2.790 -36.339 1.00 92.94 204 VAL A CA 1
ATOM 1571 C C . VAL A 1 204 ? 18.606 -4.203 -36.731 1.00 92.94 204 VAL A C 1
ATOM 1573 O O . VAL A 1 204 ? 17.978 -4.833 -37.584 1.00 92.94 204 VAL A O 1
ATOM 1576 N N . ASN A 1 205 ? 19.638 -4.748 -36.078 1.00 92.31 205 ASN A N 1
ATOM 1577 C CA . ASN A 1 205 ? 20.169 -6.085 -36.380 1.00 92.31 205 ASN A CA 1
ATOM 1578 C C . ASN A 1 205 ? 19.142 -7.205 -36.088 1.00 92.31 205 ASN A C 1
ATOM 1580 O O . ASN A 1 205 ? 19.047 -8.183 -36.836 1.00 92.31 205 ASN A O 1
ATOM 1584 N N . TRP A 1 206 ? 18.337 -7.059 -35.034 1.00 95.94 206 TRP A N 1
ATOM 1585 C CA . TRP A 1 206 ? 17.264 -7.984 -34.663 1.00 95.94 206 TRP A CA 1
ATOM 1586 C C . TRP A 1 206 ? 16.107 -7.941 -35.666 1.00 95.94 206 TRP A C 1
ATOM 1588 O O . TRP A 1 206 ? 15.597 -8.992 -36.048 1.00 95.94 206 TRP A O 1
ATOM 1598 N N . LEU A 1 207 ? 15.744 -6.763 -36.185 1.00 94.06 207 LEU A N 1
ATOM 1599 C CA . LEU A 1 207 ? 14.743 -6.620 -37.248 1.00 94.06 207 LEU A CA 1
ATOM 1600 C C . LEU A 1 207 ? 15.197 -7.213 -38.595 1.00 94.06 207 LEU A C 1
ATOM 1602 O O . LEU A 1 207 ? 14.346 -7.623 -39.387 1.00 94.06 207 LEU A O 1
ATOM 1606 N N . GLU A 1 208 ? 16.503 -7.328 -38.859 1.00 91.50 208 GLU A N 1
ATOM 1607 C CA . GLU A 1 208 ? 17.015 -8.131 -39.983 1.00 91.50 208 GLU A CA 1
ATOM 1608 C C . GLU A 1 208 ? 16.887 -9.645 -39.735 1.00 91.50 208 GLU A C 1
ATOM 1610 O O . GLU A 1 208 ? 16.605 -10.401 -40.670 1.00 91.50 208 GLU A O 1
ATOM 1615 N N . ARG A 1 209 ? 17.029 -10.104 -38.481 1.00 93.50 209 ARG A N 1
ATOM 1616 C CA . ARG A 1 209 ? 16.812 -11.512 -38.099 1.00 93.50 209 ARG A CA 1
ATOM 1617 C C . ARG A 1 209 ? 15.319 -11.876 -38.071 1.00 93.50 209 ARG A C 1
ATOM 1619 O O . ARG A 1 209 ? 14.955 -12.957 -38.533 1.00 93.50 209 ARG A O 1
ATOM 1626 N N . PHE A 1 210 ? 14.447 -10.973 -37.615 1.00 95.19 210 PHE A N 1
ATOM 1627 C CA . PHE A 1 210 ? 12.987 -11.125 -37.500 1.00 95.19 210 PHE A CA 1
ATOM 1628 C C . PHE A 1 210 ? 12.211 -10.137 -38.410 1.00 95.19 210 PHE A C 1
ATOM 1630 O O . PHE A 1 210 ? 11.437 -9.304 -37.925 1.00 95.19 210 PHE A O 1
ATOM 1637 N N . PRO A 1 211 ? 12.331 -10.237 -39.751 1.00 92.56 211 PRO A N 1
ATOM 1638 C CA . PRO A 1 211 ? 11.777 -9.244 -40.676 1.00 92.56 211 PRO A CA 1
ATOM 1639 C C . PRO A 1 211 ? 10.244 -9.118 -40.651 1.00 92.56 211 PRO A C 1
ATOM 1641 O O . PRO A 1 211 ? 9.712 -8.119 -41.135 1.00 92.56 211 PRO A O 1
ATOM 1644 N N . GLN A 1 212 ? 9.517 -10.071 -40.049 1.00 92.56 212 GLN A N 1
ATOM 1645 C CA . GLN A 1 212 ? 8.065 -9.978 -39.844 1.00 92.56 212 GLN A CA 1
ATOM 1646 C C . GLN A 1 212 ? 7.633 -8.846 -38.886 1.00 92.56 212 GLN A C 1
ATOM 1648 O O . GLN A 1 212 ? 6.445 -8.506 -38.839 1.00 92.56 212 GLN A O 1
ATOM 1653 N N . TYR A 1 213 ? 8.580 -8.247 -38.152 1.00 95.69 213 TYR A N 1
ATOM 1654 C CA . TYR A 1 213 ? 8.331 -7.109 -37.265 1.00 95.69 213 TYR A CA 1
ATOM 1655 C C . TYR A 1 213 ? 8.726 -5.741 -37.850 1.00 95.69 213 TYR A C 1
ATOM 1657 O O . TYR A 1 213 ? 8.335 -4.731 -37.279 1.00 95.69 213 TYR A O 1
ATOM 1665 N N . LYS A 1 214 ? 9.387 -5.651 -39.018 1.00 91.25 214 LYS A N 1
ATOM 1666 C CA . LYS A 1 214 ? 9.842 -4.353 -39.585 1.00 91.25 214 LYS A CA 1
ATOM 1667 C C . LYS A 1 214 ? 8.736 -3.319 -39.818 1.00 91.25 214 LYS A C 1
ATOM 1669 O O . LYS A 1 214 ? 8.987 -2.126 -39.742 1.00 91.25 214 LYS A O 1
ATOM 1674 N N . LYS A 1 215 ? 7.513 -3.766 -40.121 1.00 90.88 215 LYS A N 1
ATOM 1675 C CA . LYS A 1 215 ? 6.337 -2.890 -40.293 1.00 90.88 215 LYS A CA 1
ATOM 1676 C C . LYS A 1 215 ? 5.440 -2.833 -39.050 1.00 90.88 215 LYS A C 1
ATOM 1678 O O . LYS A 1 215 ? 4.368 -2.238 -39.102 1.00 90.88 215 LYS A O 1
ATOM 1683 N N . ARG A 1 216 ? 5.829 -3.493 -37.956 1.00 94.94 216 ARG A N 1
ATOM 1684 C CA . ARG A 1 216 ? 5.010 -3.618 -36.750 1.00 94.94 216 ARG A CA 1
ATOM 1685 C C . ARG A 1 216 ? 4.938 -2.302 -36.003 1.00 94.94 216 ARG A C 1
ATOM 1687 O O . ARG A 1 216 ? 5.905 -1.556 -35.994 1.00 94.94 216 ARG A O 1
ATOM 1694 N N . GLU A 1 217 ? 3.816 -2.049 -35.350 1.00 97.94 217 GLU A N 1
ATOM 1695 C CA . GLU A 1 217 ? 3.760 -1.044 -34.294 1.00 97.94 217 GLU A CA 1
ATOM 1696 C C . GLU A 1 217 ? 4.643 -1.493 -33.130 1.00 97.94 217 GLU A C 1
ATOM 1698 O O . GLU A 1 217 ? 4.386 -2.534 -32.516 1.00 97.94 217 GLU A O 1
ATOM 1703 N N . LEU A 1 218 ? 5.718 -0.744 -32.893 1.00 98.62 218 LEU A N 1
ATOM 1704 C CA . LEU A 1 218 ? 6.670 -0.992 -31.821 1.00 98.62 218 LEU A CA 1
ATOM 1705 C C . LEU A 1 218 ? 6.391 -0.036 -30.663 1.00 98.62 218 LEU A C 1
ATOM 1707 O O . LEU A 1 218 ? 6.254 1.171 -30.861 1.00 98.62 218 LEU A O 1
ATOM 1711 N N . PHE A 1 219 ? 6.353 -0.573 -29.454 1.00 98.81 219 PHE A N 1
ATOM 1712 C CA . PHE A 1 219 ? 6.283 0.183 -28.214 1.00 98.81 219 PHE A CA 1
ATOM 1713 C C . PHE A 1 219 ? 7.524 -0.129 -27.381 1.00 98.81 219 PHE A C 1
ATOM 1715 O O . PHE A 1 219 ? 7.952 -1.282 -27.305 1.00 98.81 219 PHE A O 1
ATOM 1722 N N . LEU A 1 220 ? 8.107 0.895 -26.767 1.00 98.88 220 LEU A N 1
ATOM 1723 C CA . LEU A 1 220 ? 9.118 0.709 -25.729 1.00 98.88 220 LEU A CA 1
ATOM 1724 C C . LEU A 1 220 ? 8.389 0.663 -24.386 1.00 98.88 220 LEU A C 1
ATOM 1726 O O . LEU A 1 220 ? 7.540 1.515 -24.123 1.00 98.88 220 LEU A O 1
ATOM 1730 N N . ALA A 1 221 ? 8.690 -0.320 -23.551 1.00 98.75 221 ALA A N 1
ATOM 1731 C CA . ALA A 1 221 ? 8.158 -0.399 -22.201 1.00 98.75 221 ALA A CA 1
ATOM 1732 C C . ALA A 1 221 ? 9.235 -0.835 -21.211 1.00 98.75 221 ALA A C 1
ATOM 1734 O O . ALA A 1 221 ? 10.285 -1.338 -21.608 1.00 98.75 221 ALA A O 1
ATOM 1735 N N . GLY A 1 222 ? 8.997 -0.609 -19.930 1.00 98.44 222 GLY A N 1
ATOM 1736 C CA . GLY A 1 222 ? 9.971 -0.903 -18.892 1.00 98.44 222 GLY A CA 1
ATOM 1737 C C . GLY A 1 222 ? 9.706 -0.101 -17.636 1.00 98.44 222 GLY A C 1
ATOM 1738 O O . GLY A 1 222 ? 8.686 0.579 -17.540 1.00 98.44 222 GLY A O 1
ATOM 1739 N N . GLU A 1 223 ? 10.639 -0.143 -16.700 1.00 98.38 223 GLU A N 1
ATOM 1740 C CA . GLU A 1 223 ? 10.470 0.447 -15.371 1.00 98.38 223 GLU A CA 1
ATOM 1741 C C . GLU A 1 223 ? 11.762 1.038 -14.789 1.00 98.38 223 GLU A C 1
ATOM 1743 O O . GLU A 1 223 ? 12.862 0.830 -15.315 1.00 98.38 223 GLU A O 1
ATOM 1748 N N . SER A 1 224 ? 11.643 1.769 -13.678 1.00 97.94 224 SER A N 1
ATOM 1749 C CA . SER A 1 224 ? 12.789 2.198 -12.873 1.00 97.94 224 SER A CA 1
ATOM 1750 C C . SER A 1 224 ? 13.747 3.096 -13.678 1.00 97.94 224 SER A C 1
ATOM 1752 O O . SER A 1 224 ? 13.317 4.049 -14.341 1.00 97.94 224 SER A O 1
ATOM 1754 N N . TYR A 1 225 ? 15.051 2.794 -13.685 1.00 97.00 225 TYR A N 1
ATOM 1755 C CA . TYR A 1 225 ? 16.062 3.467 -14.516 1.00 97.00 225 TYR A CA 1
ATOM 1756 C C . TYR A 1 225 ? 15.804 3.374 -16.040 1.00 97.00 225 TYR A C 1
ATOM 1758 O O . TYR A 1 225 ? 16.404 4.124 -16.816 1.00 97.00 225 TYR A O 1
ATOM 1766 N N . ALA A 1 226 ? 14.842 2.570 -16.514 1.00 97.44 226 ALA A N 1
ATOM 1767 C CA . ALA A 1 226 ? 14.354 2.687 -17.891 1.00 97.44 226 ALA A CA 1
ATOM 1768 C C . ALA A 1 226 ? 13.724 4.067 -18.190 1.00 97.44 226 ALA A C 1
ATOM 1770 O O . ALA A 1 226 ? 13.634 4.454 -19.357 1.00 97.44 226 ALA A O 1
ATOM 1771 N N . GLY A 1 227 ? 13.401 4.866 -17.162 1.00 96.44 227 GLY A N 1
ATOM 1772 C CA . GLY A 1 227 ? 13.134 6.307 -17.267 1.00 96.44 227 GLY A CA 1
ATOM 1773 C C . GLY A 1 227 ? 14.282 7.138 -17.865 1.00 96.44 227 GLY A C 1
ATOM 1774 O O . GLY A 1 227 ? 14.031 8.232 -18.373 1.00 96.44 227 GLY A O 1
ATOM 1775 N N . HIS A 1 228 ? 15.513 6.615 -17.910 1.00 94.88 228 HIS A N 1
ATOM 1776 C CA . HIS A 1 228 ? 16.613 7.131 -18.736 1.00 94.88 228 HIS A CA 1
ATOM 1777 C C . HIS A 1 228 ? 16.722 6.372 -20.070 1.00 94.88 228 HIS A C 1
ATOM 1779 O O . HIS A 1 228 ? 16.735 7.009 -21.126 1.00 94.88 228 HIS A O 1
ATOM 1785 N N . TYR A 1 229 ? 16.741 5.030 -20.052 1.00 95.88 229 TYR A N 1
ATOM 1786 C CA . TYR A 1 229 ? 16.947 4.214 -21.262 1.00 95.88 229 TYR A CA 1
ATOM 1787 C C . TYR A 1 229 ? 15.915 4.486 -22.369 1.00 95.88 229 TYR A C 1
ATOM 1789 O O . TYR A 1 229 ? 16.277 4.702 -23.529 1.00 95.88 229 TYR A O 1
ATOM 1797 N N . ILE A 1 230 ? 14.624 4.470 -22.026 1.00 98.12 230 ILE A N 1
ATOM 1798 C CA . ILE A 1 230 ? 13.525 4.516 -22.994 1.00 98.12 230 ILE A CA 1
ATOM 1799 C C . ILE A 1 230 ? 13.432 5.888 -23.676 1.00 98.12 230 ILE A C 1
ATOM 1801 O O . ILE A 1 230 ? 13.371 5.903 -24.908 1.00 98.12 230 ILE A O 1
ATOM 1805 N N . PRO A 1 231 ? 13.479 7.040 -22.972 1.00 97.00 231 PRO A N 1
ATOM 1806 C CA . PRO A 1 231 ? 13.420 8.338 -23.642 1.00 97.00 231 PRO A CA 1
ATOM 1807 C C . PRO A 1 231 ? 14.623 8.616 -24.549 1.00 97.00 231 PRO A C 1
ATOM 1809 O O . PRO A 1 231 ? 14.454 9.166 -25.637 1.00 97.00 231 PRO A O 1
ATOM 1812 N N . GLN A 1 232 ? 15.823 8.197 -24.141 1.00 95.31 232 GLN A N 1
ATOM 1813 C CA . GLN A 1 232 ? 17.053 8.364 -24.923 1.00 95.31 232 GLN A CA 1
ATOM 1814 C C . GLN A 1 232 ? 17.033 7.501 -26.197 1.00 95.31 232 GLN A C 1
ATOM 1816 O O . GLN A 1 232 ? 17.316 7.992 -27.294 1.00 95.31 232 GLN A O 1
ATOM 1821 N N . LEU A 1 233 ? 16.622 6.233 -26.076 1.00 96.81 233 LEU A N 1
ATOM 1822 C CA . LEU A 1 233 ? 16.431 5.332 -27.215 1.00 96.81 233 LEU A CA 1
ATOM 1823 C C . LEU A 1 233 ? 15.312 5.822 -28.148 1.00 96.81 233 LEU A C 1
ATOM 1825 O O . LEU A 1 233 ? 15.479 5.796 -29.366 1.00 96.81 233 LEU A O 1
ATOM 1829 N N . ALA A 1 234 ? 14.198 6.316 -27.603 1.00 97.56 234 ALA A N 1
ATOM 1830 C CA . ALA A 1 234 ? 13.100 6.887 -28.379 1.00 97.56 234 ALA A CA 1
ATOM 1831 C C . ALA A 1 234 ? 13.536 8.127 -29.177 1.00 97.56 234 ALA A C 1
ATOM 1833 O O . ALA A 1 234 ? 13.250 8.214 -30.371 1.00 97.56 234 ALA A O 1
ATOM 1834 N N . ASP A 1 235 ? 14.262 9.065 -28.559 1.00 95.38 235 ASP A N 1
ATOM 1835 C CA . ASP A 1 235 ? 14.772 10.258 -29.243 1.00 95.38 235 ASP A CA 1
ATOM 1836 C C . ASP A 1 235 ? 15.745 9.891 -30.373 1.00 95.38 235 ASP A C 1
ATOM 1838 O O . ASP A 1 235 ? 15.625 10.421 -31.482 1.00 95.38 235 ASP A O 1
ATOM 1842 N N . LEU A 1 236 ? 16.641 8.924 -30.130 1.00 93.81 236 LEU A N 1
ATOM 1843 C CA . LEU A 1 236 ? 17.562 8.390 -31.136 1.00 93.81 236 LEU A CA 1
ATOM 1844 C C . LEU A 1 236 ? 16.823 7.696 -32.292 1.00 93.81 236 LEU A C 1
ATOM 1846 O O . LEU A 1 236 ? 17.127 7.982 -33.449 1.00 93.81 236 LEU A O 1
ATOM 1850 N N . ILE A 1 237 ? 15.828 6.844 -32.012 1.00 95.19 237 ILE A N 1
ATOM 1851 C CA . ILE A 1 237 ? 14.995 6.191 -33.039 1.00 95.19 237 ILE A CA 1
ATOM 1852 C C . ILE A 1 237 ? 14.266 7.236 -33.889 1.00 95.19 237 ILE A C 1
ATOM 1854 O O . ILE A 1 237 ? 14.310 7.164 -35.116 1.00 95.19 237 ILE A O 1
ATOM 1858 N N . LEU A 1 238 ? 13.628 8.231 -33.267 1.00 94.31 238 LEU A N 1
ATOM 1859 C CA . LEU A 1 238 ? 12.901 9.283 -33.984 1.00 94.31 238 LEU A CA 1
ATOM 1860 C C . LEU A 1 238 ? 13.841 10.135 -34.851 1.00 94.31 238 LEU A C 1
ATOM 1862 O O . LEU A 1 238 ? 13.510 10.433 -35.997 1.00 94.31 238 LEU A O 1
ATOM 1866 N N . SER A 1 239 ? 15.027 10.484 -34.344 1.00 91.56 239 SER A N 1
ATOM 1867 C CA . SER A 1 239 ? 16.040 11.223 -35.112 1.00 91.56 239 SER A CA 1
ATOM 1868 C C . SER A 1 239 ? 16.656 10.383 -36.244 1.00 91.56 239 SER A C 1
ATOM 1870 O O . SER A 1 239 ? 16.928 10.919 -37.315 1.00 91.56 239 SER A O 1
ATOM 1872 N N . LYS A 1 240 ? 16.824 9.063 -36.069 1.00 89.44 240 LYS A N 1
ATOM 1873 C CA . LYS A 1 240 ? 17.292 8.143 -37.125 1.00 89.44 240 LYS A CA 1
ATOM 1874 C C . LYS A 1 240 ? 16.232 7.871 -38.197 1.00 89.44 240 LYS A C 1
ATOM 1876 O O . LYS A 1 240 ? 16.575 7.832 -39.375 1.00 89.44 240 LYS A O 1
ATOM 1881 N N . ASN A 1 241 ? 14.957 7.757 -37.821 1.00 91.56 241 ASN A N 1
ATOM 1882 C CA . ASN A 1 241 ? 13.828 7.593 -38.748 1.00 91.56 241 ASN A CA 1
ATOM 1883 C C . ASN A 1 241 ? 13.651 8.783 -39.712 1.00 91.56 241 ASN A C 1
ATOM 1885 O O . ASN A 1 241 ? 13.058 8.617 -40.775 1.00 91.56 241 ASN A O 1
ATOM 1889 N N . ALA A 1 242 ? 14.151 9.972 -39.359 1.00 86.88 242 ALA A N 1
ATOM 1890 C CA . ALA A 1 242 ? 14.134 11.152 -40.226 1.00 86.88 242 ALA A CA 1
ATOM 1891 C C . ALA A 1 242 ? 15.200 11.116 -41.345 1.00 86.88 242 ALA A C 1
ATOM 1893 O O . ALA A 1 242 ? 15.170 11.946 -42.256 1.00 86.88 242 ALA A O 1
ATOM 1894 N N . LEU A 1 243 ? 16.148 10.172 -41.296 1.00 86.00 243 LEU A N 1
ATOM 1895 C CA . LEU A 1 243 ? 17.210 10.022 -42.291 1.00 86.00 243 LEU A CA 1
ATOM 1896 C C . LEU A 1 243 ? 16.758 9.152 -43.473 1.00 86.00 243 LEU A C 1
ATOM 1898 O O . LEU A 1 243 ? 16.011 8.184 -43.328 1.00 86.00 243 LEU A O 1
ATOM 1902 N N . LYS A 1 244 ? 17.265 9.463 -44.669 1.00 77.31 244 LYS A N 1
ATOM 1903 C CA . LYS A 1 244 ? 17.015 8.659 -45.875 1.00 77.31 244 LYS A CA 1
ATOM 1904 C C . LYS A 1 244 ? 17.801 7.343 -45.820 1.00 77.31 244 LYS A C 1
ATOM 1906 O O . LYS A 1 244 ? 18.918 7.308 -45.319 1.00 77.31 244 LYS A O 1
ATOM 1911 N N . ASN A 1 245 ? 17.233 6.287 -46.405 1.00 74.88 245 ASN A N 1
ATOM 1912 C CA . ASN A 1 245 ? 17.848 4.961 -46.586 1.00 74.88 245 ASN A CA 1
ATOM 1913 C C . ASN A 1 245 ? 18.207 4.185 -45.294 1.00 74.88 245 ASN A C 1
ATOM 1915 O O . ASN A 1 245 ? 18.977 3.230 -45.356 1.00 74.88 245 ASN A O 1
ATOM 1919 N N . ILE A 1 246 ? 17.620 4.539 -44.145 1.00 79.75 246 ILE A N 1
ATOM 1920 C CA . ILE A 1 246 ? 17.740 3.796 -42.877 1.00 79.75 246 ILE A CA 1
ATOM 1921 C C . ILE A 1 246 ? 16.580 2.792 -42.713 1.00 79.75 246 ILE A C 1
ATOM 1923 O O . ILE A 1 246 ? 15.478 3.009 -43.222 1.00 79.75 246 ILE A O 1
ATOM 1927 N N . THR A 1 247 ? 16.803 1.692 -41.981 1.00 79.88 247 THR A N 1
ATOM 1928 C CA . THR A 1 247 ? 15.734 0.777 -41.537 1.00 79.88 247 THR A CA 1
ATOM 1929 C C . THR A 1 247 ? 14.802 1.499 -40.561 1.00 79.88 247 THR A C 1
ATOM 1931 O O . THR A 1 247 ? 15.115 1.637 -39.382 1.00 79.88 247 THR A O 1
ATOM 1934 N N . ILE A 1 248 ? 13.651 1.959 -41.060 1.00 87.75 248 ILE A N 1
ATOM 1935 C CA . ILE A 1 248 ? 12.639 2.668 -40.263 1.00 87.75 248 ILE A CA 1
ATOM 1936 C C . ILE A 1 248 ? 12.058 1.739 -39.191 1.00 87.75 248 ILE A C 1
ATOM 1938 O O . ILE A 1 248 ? 11.539 0.664 -39.501 1.00 87.75 248 ILE A O 1
ATOM 1942 N N . ILE A 1 249 ? 12.078 2.194 -37.938 1.00 94.25 249 ILE A N 1
ATOM 1943 C CA . ILE A 1 249 ? 11.429 1.536 -36.800 1.00 94.25 249 ILE A CA 1
ATOM 1944 C C . ILE A 1 249 ? 10.090 2.242 -36.551 1.00 94.25 249 ILE A C 1
ATOM 1946 O O . ILE A 1 249 ? 10.066 3.411 -36.171 1.00 94.25 249 ILE A O 1
ATOM 1950 N N . ASN A 1 250 ? 8.965 1.550 -36.754 1.00 96.06 250 ASN A N 1
ATOM 1951 C CA . ASN A 1 250 ? 7.608 2.100 -36.591 1.00 96.06 250 ASN A CA 1
ATOM 1952 C C . ASN A 1 250 ? 7.195 2.195 -35.102 1.00 96.06 250 ASN A C 1
ATOM 1954 O O . ASN A 1 250 ? 6.265 1.535 -34.636 1.00 96.06 250 ASN A O 1
ATOM 1958 N N . LEU A 1 251 ? 7.938 3.017 -34.361 1.00 98.25 251 LEU A N 1
ATOM 1959 C CA . LEU A 1 251 ? 7.733 3.355 -32.955 1.00 98.25 251 LEU A CA 1
ATOM 1960 C C . LEU A 1 251 ? 6.417 4.141 -32.772 1.00 98.25 251 LEU A C 1
ATOM 1962 O O . LEU A 1 251 ? 6.195 5.142 -33.454 1.00 98.25 251 LEU A O 1
ATOM 1966 N N . LYS A 1 252 ? 5.548 3.684 -31.862 1.00 98.19 252 LYS A N 1
ATOM 1967 C CA . LYS A 1 252 ? 4.210 4.251 -31.596 1.00 98.19 252 LYS A CA 1
ATOM 1968 C C . LYS A 1 252 ? 4.023 4.845 -30.205 1.00 98.19 252 LYS A C 1
ATOM 1970 O O . LYS A 1 252 ? 3.182 5.728 -30.042 1.00 98.19 252 LYS A O 1
ATOM 1975 N N . GLY A 1 253 ? 4.780 4.385 -29.214 1.00 98.44 253 GLY A N 1
ATOM 1976 C CA . GLY A 1 253 ? 4.713 4.942 -27.869 1.00 98.44 253 GLY A CA 1
ATOM 1977 C C . GLY A 1 253 ? 5.772 4.402 -26.916 1.00 98.44 253 GLY A C 1
ATOM 1978 O O . GLY A 1 253 ? 6.484 3.447 -27.238 1.00 98.44 253 GLY A O 1
ATOM 1979 N N . ALA A 1 254 ? 5.837 5.025 -25.743 1.00 98.75 254 ALA A N 1
ATOM 1980 C CA . ALA A 1 254 ? 6.653 4.610 -24.608 1.00 98.75 254 ALA A CA 1
ATOM 1981 C C . ALA A 1 254 ? 5.781 4.483 -23.345 1.00 98.75 254 ALA A C 1
ATOM 1983 O O . ALA A 1 254 ? 5.011 5.397 -23.061 1.00 98.75 254 ALA A O 1
ATOM 1984 N N . ALA A 1 255 ? 5.902 3.389 -22.594 1.00 98.69 255 ALA A N 1
ATOM 1985 C CA . ALA A 1 255 ? 5.205 3.176 -21.321 1.00 98.69 255 ALA A CA 1
ATOM 1986 C C . ALA A 1 255 ? 6.222 2.856 -20.218 1.00 98.69 255 ALA A C 1
ATOM 1988 O O . ALA A 1 255 ? 6.879 1.823 -20.293 1.00 98.69 255 ALA A O 1
ATOM 1989 N N . ILE A 1 256 ? 6.377 3.734 -19.226 1.00 98.75 256 ILE A N 1
ATOM 1990 C CA . ILE A 1 256 ? 7.437 3.617 -18.214 1.00 98.75 256 ILE A CA 1
ATOM 1991 C C . ILE A 1 256 ? 6.821 3.523 -16.815 1.00 98.75 256 ILE A C 1
ATOM 1993 O O . ILE A 1 256 ? 6.144 4.457 -16.382 1.00 98.75 256 ILE A O 1
ATOM 1997 N N . GLY A 1 257 ? 7.067 2.399 -16.143 1.00 98.31 257 GLY A N 1
ATOM 1998 C CA . GLY A 1 257 ? 6.714 2.138 -14.750 1.00 98.31 257 GLY A CA 1
ATOM 1999 C C . GLY A 1 257 ? 7.676 2.818 -13.783 1.00 98.31 257 GLY A C 1
ATOM 2000 O O . GLY A 1 257 ? 8.879 2.819 -14.041 1.00 98.31 257 GLY A O 1
ATOM 2001 N N . ASN A 1 258 ? 7.159 3.408 -12.703 1.00 98.31 258 ASN A N 1
ATOM 2002 C CA . ASN A 1 258 ? 7.913 3.977 -11.576 1.00 98.31 258 ASN A CA 1
ATOM 2003 C C . ASN A 1 258 ? 9.184 4.699 -12.052 1.00 98.31 258 ASN A C 1
ATOM 2005 O O . ASN A 1 258 ? 10.321 4.353 -11.729 1.00 98.31 258 ASN A O 1
ATOM 2009 N N . ALA A 1 259 ? 8.953 5.637 -12.976 1.00 97.00 259 ALA A N 1
ATOM 2010 C CA . ALA A 1 259 ? 9.967 6.106 -13.903 1.00 97.00 259 ALA A CA 1
ATOM 2011 C C . ALA A 1 259 ? 10.992 6.999 -13.197 1.00 97.00 259 ALA A C 1
ATOM 2013 O O . ALA A 1 259 ? 10.698 8.149 -12.861 1.00 97.00 259 ALA A O 1
ATOM 2014 N N . TYR A 1 260 ? 12.217 6.500 -13.024 1.00 95.62 260 TYR A N 1
ATOM 2015 C CA . TYR A 1 260 ? 13.317 7.294 -12.489 1.00 95.62 260 TYR A CA 1
ATOM 2016 C C . TYR A 1 260 ? 13.744 8.315 -13.546 1.00 95.62 260 TYR A C 1
ATOM 2018 O O . TYR A 1 260 ? 14.299 7.947 -14.582 1.00 95.62 260 TYR A O 1
ATOM 2026 N N . VAL A 1 261 ? 13.420 9.591 -13.324 1.00 93.12 261 VAL A N 1
ATOM 2027 C CA . VAL A 1 261 ? 13.594 10.655 -14.335 1.00 93.12 261 VAL A CA 1
ATOM 2028 C C . VAL A 1 261 ? 14.346 11.888 -13.833 1.00 93.12 261 VAL A C 1
ATOM 2030 O O . VAL A 1 261 ? 14.784 12.696 -14.649 1.00 93.12 261 VAL A O 1
ATOM 2033 N N . ASN A 1 262 ? 14.525 12.047 -12.518 1.00 92.12 262 ASN A N 1
ATOM 2034 C CA . ASN A 1 262 ? 15.366 13.092 -11.927 1.00 92.12 262 ASN A CA 1
ATOM 2035 C C . ASN A 1 262 ? 16.026 12.587 -10.631 1.00 92.12 262 ASN A C 1
ATOM 2037 O O . ASN A 1 262 ? 15.406 12.604 -9.567 1.00 92.12 262 ASN A O 1
ATOM 2041 N N . ARG A 1 263 ? 17.298 12.172 -10.721 1.00 87.94 263 ARG A N 1
ATOM 2042 C CA . ARG A 1 263 ? 18.086 11.553 -9.633 1.00 87.94 263 ARG A CA 1
ATOM 2043 C C . ARG A 1 263 ? 18.163 12.400 -8.366 1.00 87.94 263 ARG A C 1
ATOM 2045 O O . ARG A 1 263 ? 18.092 11.854 -7.266 1.00 87.94 263 ARG A O 1
ATOM 2052 N N . LEU A 1 264 ? 18.349 13.709 -8.521 1.00 89.31 264 LEU A N 1
ATOM 2053 C CA . LEU A 1 264 ? 18.551 14.636 -7.406 1.00 89.31 264 LEU A CA 1
ATOM 2054 C C . LEU A 1 264 ? 17.234 14.923 -6.680 1.00 89.31 264 LEU A C 1
ATOM 2056 O O . LEU A 1 264 ? 17.164 14.785 -5.460 1.00 89.31 264 LEU A O 1
ATOM 2060 N N . GLN A 1 265 ? 16.176 15.221 -7.440 1.00 91.56 265 GLN A N 1
ATOM 2061 C CA . GLN A 1 265 ? 14.840 15.456 -6.892 1.00 91.56 265 GLN A CA 1
ATOM 2062 C C . GLN A 1 265 ? 14.273 14.191 -6.229 1.00 91.56 265 GLN A C 1
ATOM 2064 O O . GLN A 1 265 ? 13.767 14.277 -5.113 1.00 91.56 265 GLN A O 1
ATOM 2069 N N . ASN A 1 266 ? 14.457 13.014 -6.848 1.00 93.31 266 ASN A N 1
ATOM 2070 C CA . ASN A 1 266 ? 13.908 11.749 -6.350 1.00 93.31 266 ASN A CA 1
ATOM 2071 C C . ASN A 1 266 ? 14.316 11.475 -4.905 1.00 93.31 266 ASN A C 1
ATOM 2073 O O . ASN A 1 266 ? 13.470 11.110 -4.113 1.00 93.31 266 ASN A O 1
ATOM 2077 N N . ARG A 1 267 ? 15.583 11.697 -4.535 1.00 89.00 267 ARG A N 1
ATOM 2078 C CA . ARG A 1 267 ? 16.097 11.448 -3.170 1.00 89.00 267 ARG A CA 1
ATOM 2079 C C . ARG A 1 267 ? 15.335 12.212 -2.100 1.00 89.00 267 ARG A C 1
ATOM 2081 O O . ARG A 1 267 ? 14.970 11.636 -1.084 1.00 89.00 267 ARG A O 1
ATOM 2088 N N . ARG A 1 268 ? 15.079 13.496 -2.360 1.00 93.06 268 ARG A N 1
ATOM 2089 C CA . ARG A 1 268 ? 14.247 14.323 -1.490 1.00 93.06 268 ARG A CA 1
ATOM 2090 C C . ARG A 1 268 ? 12.816 13.795 -1.462 1.00 93.06 268 ARG A C 1
ATOM 2092 O O . ARG A 1 268 ? 12.221 13.751 -0.394 1.00 93.06 268 ARG A O 1
ATOM 2099 N N . ASP A 1 269 ? 12.296 13.365 -2.611 1.00 94.62 269 ASP A N 1
ATOM 2100 C CA . ASP A 1 269 ? 10.968 12.759 -2.692 1.00 94.62 269 ASP A CA 1
ATOM 2101 C C . ASP A 1 269 ? 10.879 11.427 -1.921 1.00 94.62 269 ASP A C 1
ATOM 2103 O O . ASP A 1 269 ? 9.804 11.129 -1.425 1.00 94.62 269 ASP A O 1
ATOM 2107 N N . GLN A 1 270 ? 11.965 10.655 -1.752 1.00 94.19 270 GLN A N 1
ATOM 2108 C CA . GLN A 1 270 ? 11.973 9.435 -0.918 1.00 94.19 270 GLN A CA 1
ATOM 2109 C C . GLN A 1 270 ? 11.777 9.768 0.567 1.00 94.19 270 GLN A C 1
ATOM 2111 O O . GLN A 1 270 ? 10.938 9.166 1.234 1.00 94.19 270 GLN A O 1
ATOM 2116 N N . ASP A 1 271 ? 12.528 10.747 1.082 1.00 93.69 271 ASP A N 1
ATOM 2117 C CA . ASP A 1 271 ? 12.414 11.185 2.479 1.00 93.69 271 ASP A CA 1
ATOM 2118 C C . ASP A 1 271 ? 11.062 11.888 2.738 1.00 93.69 271 ASP A C 1
ATOM 2120 O O . ASP A 1 271 ? 10.428 11.665 3.768 1.00 93.69 271 ASP A O 1
ATOM 2124 N N . GLU A 1 272 ? 10.571 12.669 1.766 1.00 94.38 272 GLU A N 1
ATOM 2125 C CA . GLU A 1 272 ? 9.228 13.273 1.760 1.00 94.38 272 GLU A CA 1
ATOM 2126 C C . GLU A 1 272 ? 8.115 12.205 1.685 1.00 94.38 272 GLU A C 1
ATOM 2128 O O . GLU A 1 272 ? 7.080 12.344 2.332 1.00 94.38 272 GLU A O 1
ATOM 2133 N N . PHE A 1 273 ? 8.326 11.105 0.956 1.00 94.94 273 PHE A N 1
ATOM 2134 C CA . PHE A 1 273 ? 7.372 10.000 0.830 1.00 94.94 273 PHE A CA 1
ATOM 2135 C C . PHE A 1 273 ? 7.229 9.193 2.124 1.00 94.94 273 PHE A C 1
ATOM 2137 O O . PHE A 1 273 ? 6.104 8.920 2.536 1.00 94.94 273 PHE A O 1
ATOM 2144 N N . LEU A 1 274 ? 8.331 8.857 2.808 1.00 92.06 274 LEU A N 1
ATOM 2145 C CA . LEU A 1 274 ? 8.271 8.146 4.096 1.00 92.06 274 LEU A CA 1
ATOM 2146 C C . LEU A 1 274 ? 7.524 8.964 5.165 1.00 92.06 274 LEU A C 1
ATOM 2148 O O . LEU A 1 274 ? 6.754 8.407 5.946 1.00 92.06 274 LEU A O 1
ATOM 2152 N N . TRP A 1 275 ? 7.679 10.290 5.156 1.00 92.75 275 TRP A N 1
ATOM 2153 C CA . TRP A 1 275 ? 6.894 11.216 5.982 1.00 92.75 275 TRP A CA 1
ATOM 2154 C C . TRP A 1 275 ? 5.417 11.283 5.550 1.00 92.75 275 TRP A C 1
ATOM 2156 O O . TRP A 1 275 ? 4.515 11.184 6.382 1.00 92.75 275 TRP A O 1
ATOM 2166 N N . ASN A 1 276 ? 5.143 11.327 4.242 1.00 92.50 276 ASN A N 1
ATOM 2167 C CA . ASN A 1 276 ? 3.792 11.242 3.665 1.00 92.50 276 ASN A CA 1
ATOM 2168 C C . ASN A 1 276 ? 3.121 9.857 3.805 1.00 92.50 276 ASN A C 1
ATOM 2170 O O . ASN A 1 276 ? 2.003 9.661 3.315 1.00 92.50 276 ASN A O 1
ATOM 2174 N N . ARG A 1 277 ? 3.775 8.894 4.462 1.00 89.31 277 ARG A N 1
ATOM 2175 C CA . ARG A 1 277 ? 3.231 7.583 4.851 1.00 89.31 277 ARG A CA 1
ATOM 2176 C C . ARG A 1 277 ? 3.325 7.335 6.373 1.00 89.31 277 ARG A C 1
ATOM 2178 O O . ARG A 1 277 ? 3.053 6.228 6.813 1.00 89.31 277 ARG A O 1
ATOM 2185 N N . ASP A 1 278 ? 3.696 8.353 7.161 1.00 86.25 278 ASP A N 1
ATOM 2186 C CA . ASP A 1 278 ? 3.892 8.323 8.627 1.00 86.25 278 ASP A CA 1
ATOM 2187 C C . ASP A 1 278 ? 4.958 7.316 9.133 1.00 86.25 278 ASP A C 1
ATOM 2189 O O . ASP A 1 278 ? 4.969 6.960 10.311 1.00 86.25 278 ASP A O 1
ATOM 2193 N N . PHE A 1 279 ? 5.906 6.885 8.286 1.00 87.00 279 PHE A N 1
ATOM 2194 C CA . PHE A 1 279 ? 7.036 6.034 8.708 1.00 87.00 279 PHE A CA 1
ATOM 2195 C C . PHE A 1 279 ? 8.088 6.815 9.514 1.00 87.00 279 PHE A C 1
ATOM 2197 O O . PHE A 1 279 ? 8.812 6.241 10.330 1.00 87.00 279 PHE A O 1
ATOM 2204 N N . ILE A 1 280 ? 8.177 8.130 9.297 1.00 88.25 280 ILE A N 1
ATOM 2205 C CA . ILE A 1 280 ? 9.049 9.042 10.045 1.00 88.25 280 ILE A CA 1
ATOM 2206 C C . ILE A 1 280 ? 8.234 10.227 10.569 1.00 88.25 280 ILE A C 1
ATOM 2208 O O . ILE A 1 280 ? 7.311 10.700 9.904 1.00 88.25 280 ILE A O 1
ATOM 2212 N N . THR A 1 281 ? 8.577 10.719 11.760 1.00 87.75 281 THR A N 1
ATOM 2213 C CA . THR A 1 281 ? 7.870 11.849 12.377 1.00 87.75 281 THR A CA 1
ATOM 2214 C C . THR A 1 281 ? 8.169 13.172 11.666 1.00 87.75 281 THR A C 1
ATOM 2216 O O . THR A 1 281 ? 9.206 13.328 11.022 1.00 87.75 281 THR A O 1
ATOM 2219 N N . GLU A 1 282 ? 7.281 14.156 11.826 1.00 89.12 282 GLU A N 1
ATOM 2220 C CA . GLU A 1 282 ? 7.460 15.539 11.349 1.00 89.12 282 GLU A CA 1
ATOM 2221 C C . GLU A 1 282 ? 8.818 16.127 11.783 1.00 89.12 282 GLU A C 1
ATOM 2223 O O . GLU A 1 282 ? 9.562 16.693 10.982 1.00 89.12 282 GLU A O 1
ATOM 2228 N N . GLU A 1 283 ? 9.186 15.922 13.051 1.00 90.31 283 GLU A N 1
ATOM 2229 C CA . GLU A 1 283 ? 10.438 16.408 13.633 1.00 90.31 283 GLU A CA 1
ATOM 2230 C C . GLU A 1 283 ? 11.669 15.719 13.025 1.00 90.31 283 GLU A C 1
ATOM 2232 O O . GLU A 1 283 ? 12.705 16.358 12.821 1.00 90.31 283 GLU A O 1
ATOM 2237 N N . ALA A 1 284 ? 11.561 14.424 12.715 1.00 91.94 284 ALA A N 1
ATOM 2238 C CA . ALA A 1 284 ? 12.616 13.669 12.050 1.00 91.94 284 ALA A CA 1
ATOM 2239 C C . ALA A 1 284 ? 12.758 14.072 10.574 1.00 91.94 284 ALA A C 1
ATOM 2241 O O . ALA A 1 284 ? 13.881 14.245 10.094 1.00 91.94 284 ALA A O 1
ATOM 2242 N N . TYR A 1 285 ? 11.642 14.282 9.872 1.00 94.69 285 TYR A N 1
ATOM 2243 C CA . TYR A 1 285 ? 11.630 14.729 8.481 1.00 94.69 285 TYR A CA 1
ATOM 2244 C C . TYR A 1 285 ? 12.254 16.118 8.320 1.00 94.69 285 TYR A C 1
ATOM 2246 O O . TYR A 1 285 ? 13.161 16.274 7.504 1.00 94.69 285 TYR A O 1
ATOM 2254 N N . GLU A 1 286 ? 11.874 17.113 9.130 1.00 95.69 286 GLU A N 1
ATOM 2255 C CA . GLU A 1 286 ? 12.484 18.450 9.056 1.00 95.69 286 GLU A CA 1
ATOM 2256 C C . GLU A 1 286 ? 13.985 18.433 9.407 1.00 95.69 286 GLU A C 1
ATOM 2258 O O . GLU A 1 286 ? 14.770 19.169 8.799 1.00 95.69 286 GLU A O 1
ATOM 2263 N N . ALA A 1 287 ? 14.426 17.552 10.315 1.00 95.56 287 ALA A N 1
ATOM 2264 C CA . ALA A 1 287 ? 15.850 17.346 10.597 1.00 95.56 287 ALA A CA 1
ATOM 2265 C C . ALA A 1 287 ? 16.604 16.722 9.404 1.00 95.56 287 ALA A C 1
ATOM 2267 O O . ALA A 1 287 ? 17.663 17.221 9.015 1.00 95.56 287 ALA A O 1
ATOM 2268 N N . VAL A 1 288 ? 16.052 15.675 8.780 1.00 96.06 288 VAL A N 1
ATOM 2269 C CA . VAL A 1 288 ? 16.596 15.046 7.560 1.00 96.06 288 VAL A CA 1
ATOM 2270 C C . VAL A 1 288 ? 16.668 16.055 6.415 1.00 96.06 288 VAL A C 1
ATOM 2272 O O . VAL A 1 288 ? 17.735 16.293 5.853 1.00 96.06 288 VAL A O 1
ATOM 2275 N N . LYS A 1 289 ? 15.551 16.719 6.118 1.00 95.25 289 LYS A N 1
ATOM 2276 C CA . LYS A 1 289 ? 15.396 17.760 5.093 1.00 95.25 289 LYS A CA 1
ATOM 2277 C C . LYS A 1 289 ? 16.433 18.877 5.228 1.00 95.25 289 LYS A C 1
ATOM 2279 O O . LYS A 1 289 ? 17.023 19.276 4.227 1.00 95.25 289 LYS A O 1
ATOM 2284 N N . LYS A 1 290 ? 16.694 19.344 6.452 1.00 95.75 290 LYS A N 1
ATOM 2285 C CA . LYS A 1 290 ? 17.726 20.344 6.757 1.00 95.75 290 LYS A CA 1
ATOM 2286 C C . LYS A 1 290 ? 19.145 19.808 6.535 1.00 95.75 290 LYS A C 1
ATOM 2288 O O . LYS A 1 290 ? 19.930 20.435 5.825 1.00 95.75 290 LYS A O 1
ATOM 2293 N N . ASP A 1 291 ? 19.486 18.673 7.140 1.00 96.69 291 ASP A N 1
ATOM 2294 C CA . ASP A 1 291 ? 20.870 18.179 7.181 1.00 96.69 291 ASP A CA 1
ATOM 2295 C C . ASP A 1 291 ? 21.317 17.526 5.850 1.00 96.69 291 ASP A C 1
ATOM 2297 O O . ASP A 1 291 ? 22.518 17.435 5.569 1.00 96.69 291 ASP A O 1
ATOM 2301 N N . CYS A 1 292 ? 20.362 17.128 4.999 1.00 95.38 292 CYS A N 1
ATOM 2302 C CA . CYS A 1 292 ? 20.574 16.543 3.670 1.00 95.38 292 CYS A CA 1
ATOM 2303 C C . CYS A 1 292 ? 20.487 17.535 2.492 1.00 95.38 292 CYS A C 1
ATOM 2305 O O . CYS A 1 292 ? 20.674 17.124 1.346 1.00 95.38 292 CYS A O 1
ATOM 2307 N N . GLU A 1 293 ? 20.281 18.838 2.718 1.00 93.38 293 GLU A N 1
ATOM 2308 C CA . GLU A 1 293 ? 20.093 19.829 1.637 1.00 93.38 293 GLU A CA 1
ATOM 2309 C C . GLU A 1 293 ? 21.270 19.896 0.632 1.00 93.38 293 GLU A C 1
ATOM 2311 O O . GLU A 1 293 ? 21.079 20.191 -0.548 1.00 93.38 293 GLU A O 1
ATOM 2316 N N . ILE A 1 294 ? 22.495 19.559 1.059 1.00 90.88 294 ILE A N 1
ATOM 2317 C CA . ILE A 1 294 ? 23.668 19.436 0.169 1.00 90.88 294 ILE A CA 1
ATOM 2318 C C . ILE A 1 294 ? 23.576 18.177 -0.714 1.00 90.88 294 ILE A C 1
ATOM 2320 O O . ILE A 1 294 ? 23.892 18.229 -1.908 1.00 90.88 294 ILE A O 1
ATOM 2324 N N . PHE A 1 295 ? 23.108 17.057 -0.159 1.00 89.94 295 PHE A N 1
ATOM 2325 C CA . PHE A 1 295 ? 22.975 15.774 -0.855 1.00 89.94 295 PHE A CA 1
ATOM 2326 C C . PHE A 1 295 ? 21.900 15.821 -1.948 1.00 89.94 295 PHE A C 1
ATOM 2328 O O . PHE A 1 295 ? 22.144 15.346 -3.062 1.00 89.94 295 PHE A O 1
ATOM 2335 N N . TYR A 1 296 ? 20.761 16.467 -1.672 1.00 90.56 296 TYR A N 1
ATOM 2336 C CA . TYR A 1 296 ? 19.690 16.693 -2.654 1.00 90.56 296 TYR A CA 1
ATOM 2337 C C . TYR A 1 296 ? 20.128 17.557 -3.846 1.00 90.56 296 TYR A C 1
ATOM 2339 O O . TYR A 1 296 ? 19.485 17.526 -4.891 1.00 90.56 296 TYR A O 1
ATOM 2347 N N . ARG A 1 297 ? 21.208 18.337 -3.708 1.00 87.56 297 ARG A N 1
ATOM 2348 C CA . ARG A 1 297 ? 21.715 19.242 -4.754 1.00 87.56 297 ARG A CA 1
ATOM 2349 C C . ARG A 1 297 ? 22.953 18.729 -5.489 1.00 87.56 297 ARG A C 1
ATOM 2351 O O . ARG A 1 297 ? 23.162 19.121 -6.629 1.00 87.56 297 ARG A O 1
ATOM 2358 N N . THR A 1 298 ? 23.803 17.926 -4.842 1.00 84.50 298 THR A N 1
ATOM 2359 C CA . THR A 1 298 ? 25.189 17.700 -5.315 1.00 84.50 298 THR A CA 1
ATOM 2360 C C . THR A 1 298 ? 25.693 16.257 -5.235 1.00 84.50 298 THR A C 1
ATOM 2362 O O . THR A 1 298 ? 26.859 16.018 -5.526 1.00 84.50 298 THR A O 1
ATOM 2365 N N . ASP A 1 299 ? 24.866 15.300 -4.805 1.00 80.00 299 ASP A N 1
ATOM 2366 C CA . ASP A 1 299 ? 25.270 13.911 -4.495 1.00 80.00 299 ASP A CA 1
ATOM 2367 C C . ASP A 1 299 ? 26.245 13.751 -3.301 1.00 80.00 299 ASP A C 1
ATOM 2369 O O . ASP A 1 299 ? 26.424 12.649 -2.790 1.00 80.00 299 ASP A O 1
ATOM 2373 N N . ASN A 1 300 ? 26.801 14.839 -2.756 1.00 86.56 300 ASN A N 1
ATOM 2374 C CA . ASN A 1 300 ? 27.677 14.787 -1.582 1.00 86.56 300 ASN A CA 1
ATOM 2375 C C . ASN A 1 300 ? 26.885 14.478 -0.299 1.00 86.56 300 ASN A C 1
ATOM 2377 O O . ASN A 1 300 ? 26.258 15.357 0.296 1.00 86.56 300 ASN A O 1
ATOM 2381 N N . PHE A 1 301 ? 26.925 13.217 0.133 1.00 87.56 301 PHE A N 1
ATOM 2382 C CA . PHE A 1 301 ? 26.303 12.749 1.371 1.00 87.56 301 PHE A CA 1
ATOM 2383 C C . PHE A 1 301 ? 27.140 13.162 2.594 1.00 87.56 301 PHE A C 1
ATOM 2385 O O . PHE A 1 301 ? 28.344 12.910 2.649 1.00 87.56 301 PHE A O 1
ATOM 2392 N N . THR A 1 302 ? 26.521 13.818 3.580 1.00 93.75 302 THR A N 1
ATOM 2393 C CA . THR A 1 302 ? 27.213 14.342 4.773 1.00 93.75 302 THR A CA 1
ATOM 2394 C C . THR A 1 302 ? 27.022 13.424 5.983 1.00 93.75 302 THR A C 1
ATOM 2396 O O . THR A 1 302 ? 26.021 12.716 6.083 1.00 93.75 302 THR A O 1
ATOM 2399 N N . LEU A 1 303 ? 27.937 13.472 6.962 1.00 94.31 303 LEU A N 1
ATOM 2400 C CA . LEU A 1 303 ? 27.759 12.748 8.233 1.00 94.31 303 LEU A CA 1
ATOM 2401 C C . LEU A 1 303 ? 26.528 13.230 9.025 1.00 94.31 303 LEU A C 1
ATOM 2403 O O . LEU A 1 303 ? 25.934 12.443 9.757 1.00 94.31 303 LEU A O 1
ATOM 2407 N N . ALA A 1 304 ? 26.123 14.494 8.856 1.00 95.62 304 ALA A N 1
ATOM 2408 C CA . ALA A 1 304 ? 24.885 15.018 9.429 1.00 95.62 304 ALA A CA 1
ATOM 2409 C C . ALA A 1 304 ? 23.658 14.351 8.785 1.00 95.62 304 ALA A C 1
ATOM 2411 O O . ALA A 1 304 ? 22.847 13.774 9.500 1.00 95.62 304 ALA A O 1
ATOM 2412 N N . CYS A 1 305 ? 23.594 14.323 7.448 1.00 94.88 305 CYS A N 1
ATOM 2413 C CA . CYS A 1 305 ? 22.545 13.647 6.681 1.00 94.88 305 CYS A CA 1
ATOM 2414 C C . CYS A 1 305 ? 22.472 12.136 6.971 1.00 94.88 305 CYS A C 1
ATOM 2416 O O . CYS A 1 305 ? 21.387 11.589 7.158 1.00 94.88 305 CYS A O 1
ATOM 2418 N N . LEU A 1 306 ? 23.621 11.456 7.089 1.00 92.25 306 LEU A N 1
ATOM 2419 C CA . LEU A 1 306 ? 23.673 10.062 7.540 1.00 92.25 306 LEU A CA 1
ATOM 2420 C C . LEU A 1 306 ? 23.072 9.916 8.946 1.00 92.25 306 LEU A C 1
ATOM 2422 O O . LEU A 1 306 ? 22.251 9.033 9.179 1.00 92.25 306 LEU A O 1
ATOM 2426 N N . SER A 1 307 ? 23.463 10.786 9.882 1.00 94.06 307 SER A N 1
ATOM 2427 C CA . SER A 1 307 ? 23.004 10.715 11.271 1.00 94.06 307 SER A CA 1
ATOM 2428 C C . SER A 1 307 ? 21.522 11.050 11.435 1.00 94.06 307 SER A C 1
ATOM 2430 O O . SER A 1 307 ? 20.878 10.440 12.282 1.00 94.06 307 SER A O 1
ATOM 2432 N N . SER A 1 308 ? 20.970 11.992 10.666 1.00 94.69 308 SER A N 1
ATOM 2433 C CA . SER A 1 308 ? 19.543 12.322 10.716 1.00 94.69 308 SER A CA 1
ATOM 2434 C C . SER A 1 308 ? 18.693 11.230 10.069 1.00 94.69 308 SER A C 1
ATOM 2436 O O . SER A 1 308 ? 17.735 10.788 10.699 1.00 94.69 308 SER A O 1
ATOM 2438 N N . ARG A 1 309 ? 19.074 10.693 8.898 1.00 91.88 309 ARG A N 1
ATOM 2439 C CA . ARG A 1 309 ? 18.332 9.587 8.254 1.00 91.88 309 ARG A CA 1
ATOM 2440 C C . ARG A 1 309 ? 18.339 8.311 9.106 1.00 91.88 309 ARG A C 1
ATOM 2442 O O . ARG A 1 309 ? 17.277 7.741 9.326 1.00 91.88 309 ARG A O 1
ATOM 2449 N N . LEU A 1 310 ? 19.484 7.937 9.692 1.00 89.94 310 LEU A N 1
ATOM 2450 C CA . LEU A 1 310 ? 19.584 6.808 10.639 1.00 89.94 310 LEU A CA 1
ATOM 2451 C C . LEU A 1 310 ? 18.859 7.029 11.981 1.00 89.94 310 LEU A C 1
ATOM 2453 O O . LEU A 1 310 ? 18.671 6.074 12.727 1.00 89.94 310 LEU A O 1
ATOM 2457 N N . LYS A 1 311 ? 18.487 8.267 12.331 1.00 88.50 311 LYS A N 1
ATOM 2458 C CA . LYS A 1 311 ? 17.629 8.560 13.496 1.00 88.50 311 LYS A CA 1
ATOM 2459 C C . LYS A 1 311 ? 16.149 8.601 13.130 1.00 88.50 311 LYS A C 1
ATOM 2461 O O . LYS A 1 311 ? 15.321 8.333 13.991 1.00 88.50 311 LYS A O 1
ATOM 2466 N N . ALA A 1 312 ? 15.829 8.964 11.890 1.00 86.88 312 ALA A N 1
ATOM 2467 C CA . ALA A 1 312 ? 14.462 9.017 11.396 1.00 86.88 312 ALA A CA 1
ATOM 2468 C C . ALA A 1 312 ? 13.874 7.614 11.208 1.00 86.88 312 ALA A C 1
ATOM 2470 O O . ALA A 1 312 ? 12.720 7.392 11.566 1.00 86.88 312 ALA A O 1
ATOM 2471 N N . PHE A 1 313 ? 14.662 6.670 10.681 1.00 83.94 313 PHE A N 1
ATOM 2472 C CA . PHE A 1 313 ? 14.200 5.312 10.409 1.00 83.94 313 PHE A CA 1
ATOM 2473 C C . PHE A 1 313 ? 15.297 4.251 10.607 1.00 83.94 313 PHE A C 1
ATOM 2475 O O . PHE A 1 313 ? 16.445 4.446 10.208 1.00 83.94 313 PHE A O 1
ATOM 2482 N N . THR A 1 314 ? 14.922 3.118 11.213 1.00 76.62 314 THR A N 1
ATOM 2483 C CA . THR A 1 314 ? 15.819 1.995 11.563 1.00 76.62 314 THR A CA 1
ATOM 2484 C C . THR A 1 314 ? 15.182 0.606 11.393 1.00 76.62 314 THR A C 1
ATOM 2486 O O . THR A 1 314 ? 15.723 -0.370 11.905 1.00 76.62 314 THR A O 1
ATOM 2489 N N . GLY A 1 315 ? 14.021 0.500 10.736 1.00 77.06 315 GLY A N 1
ATOM 2490 C CA . GLY A 1 315 ? 13.312 -0.774 10.555 1.00 77.06 315 GLY A CA 1
ATOM 2491 C C . GLY A 1 315 ? 13.670 -1.491 9.252 1.00 77.06 315 GLY A C 1
ATOM 2492 O O . GLY A 1 315 ? 14.113 -0.870 8.288 1.00 77.06 315 GLY A O 1
ATOM 2493 N N . ASP A 1 316 ? 13.408 -2.794 9.197 1.00 81.81 316 ASP A N 1
ATOM 2494 C CA . ASP A 1 316 ? 13.584 -3.583 7.979 1.00 81.81 316 ASP A CA 1
ATOM 2495 C C . ASP A 1 316 ? 12.384 -3.396 7.035 1.00 81.81 316 ASP A C 1
ATOM 2497 O O . ASP A 1 316 ? 11.267 -3.863 7.278 1.00 81.81 316 ASP A O 1
ATOM 2501 N N . LEU A 1 317 ? 12.615 -2.646 5.957 1.00 84.75 317 LEU A N 1
ATOM 2502 C CA . LEU A 1 317 ? 11.596 -2.191 5.016 1.00 84.75 317 LEU A CA 1
ATOM 2503 C C . LEU A 1 317 ? 11.984 -2.569 3.587 1.00 84.75 317 LEU A C 1
ATOM 2505 O O . LEU A 1 317 ? 12.994 -2.085 3.071 1.00 84.75 317 LEU A O 1
ATOM 2509 N N . ASP A 1 318 ? 11.144 -3.364 2.918 1.00 87.50 318 ASP A N 1
ATOM 2510 C CA . ASP A 1 318 ? 11.149 -3.366 1.458 1.00 87.50 318 ASP A CA 1
ATOM 2511 C C . ASP A 1 318 ? 10.773 -1.958 0.977 1.00 87.50 318 ASP A C 1
ATOM 2513 O O . ASP A 1 318 ? 9.723 -1.424 1.321 1.00 87.50 318 ASP A O 1
ATOM 2517 N N . ASN A 1 319 ? 11.671 -1.334 0.221 1.00 90.88 319 ASN A N 1
ATOM 2518 C CA . ASN A 1 319 ? 11.454 -0.001 -0.329 1.00 90.88 319 ASN A CA 1
ATOM 2519 C C . ASN A 1 319 ? 10.732 -0.061 -1.684 1.00 90.88 319 ASN A C 1
ATOM 2521 O O . ASN A 1 319 ? 10.076 0.905 -2.075 1.00 90.88 319 ASN A O 1
ATOM 2525 N N . TYR A 1 320 ? 10.810 -1.192 -2.392 1.00 92.44 320 TYR A N 1
ATOM 2526 C CA . TYR A 1 320 ? 10.076 -1.392 -3.638 1.00 92.44 320 TYR A CA 1
AT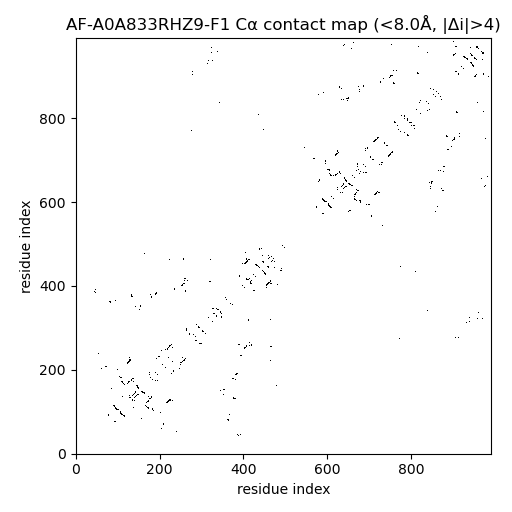OM 2527 C C . TYR A 1 320 ? 8.574 -1.510 -3.372 1.00 92.44 320 TYR A C 1
ATOM 2529 O O . TYR A 1 320 ? 7.773 -1.061 -4.186 1.00 92.44 320 TYR A O 1
ATOM 2537 N N . ASN A 1 321 ? 8.170 -2.050 -2.224 1.00 90.19 321 ASN A N 1
ATOM 2538 C CA . ASN A 1 321 ? 6.805 -1.989 -1.723 1.00 90.19 321 ASN A CA 1
ATOM 2539 C C . ASN A 1 321 ? 6.826 -1.814 -0.196 1.00 90.19 321 ASN A C 1
ATOM 2541 O O . ASN A 1 321 ? 7.042 -2.777 0.540 1.00 90.19 321 ASN A O 1
ATOM 2545 N N . ILE A 1 322 ? 6.529 -0.602 0.293 1.00 87.56 322 ILE A N 1
ATOM 2546 C CA . ILE A 1 322 ? 6.623 -0.277 1.733 1.00 87.56 322 ILE A CA 1
ATOM 2547 C C . ILE A 1 322 ? 5.749 -1.158 2.637 1.00 87.56 322 ILE A C 1
ATOM 2549 O O . ILE A 1 322 ? 6.011 -1.262 3.837 1.00 87.56 322 ILE A O 1
ATOM 2553 N N . TYR A 1 323 ? 4.743 -1.829 2.073 1.00 81.25 323 TYR A N 1
ATOM 2554 C CA . TYR A 1 323 ? 3.839 -2.724 2.787 1.00 81.25 323 TYR A CA 1
ATOM 2555 C C . TYR A 1 323 ? 4.163 -4.215 2.610 1.00 81.25 323 TYR A C 1
ATOM 2557 O O . TYR A 1 323 ? 3.677 -5.026 3.393 1.00 81.25 323 TYR A O 1
ATOM 2565 N N . ALA A 1 324 ? 5.026 -4.602 1.666 1.00 79.88 324 ALA A N 1
ATOM 2566 C CA . ALA A 1 324 ? 5.421 -6.000 1.485 1.00 79.88 324 ALA A CA 1
ATOM 2567 C C . ALA A 1 324 ? 6.279 -6.532 2.656 1.00 79.88 324 ALA A C 1
ATOM 2569 O O . ALA A 1 324 ? 6.998 -5.757 3.303 1.00 79.88 324 ALA A O 1
ATOM 2570 N N . PRO A 1 325 ? 6.231 -7.848 2.943 1.00 77.88 325 PRO A N 1
ATOM 2571 C CA . PRO A 1 325 ? 7.205 -8.504 3.810 1.00 77.88 325 PRO A CA 1
ATOM 2572 C C . PRO A 1 325 ? 8.581 -8.591 3.129 1.00 77.88 325 PRO A C 1
ATOM 2574 O O . PRO A 1 325 ? 8.673 -8.653 1.905 1.00 77.88 325 PRO A O 1
ATOM 2577 N N . ILE A 1 326 ? 9.653 -8.651 3.919 1.00 82.38 326 ILE A N 1
ATOM 2578 C CA . ILE A 1 326 ? 11.014 -8.920 3.426 1.00 82.38 326 ILE A CA 1
ATOM 2579 C C . ILE A 1 326 ? 11.293 -10.428 3.316 1.00 82.38 326 ILE A C 1
ATOM 2581 O O . ILE A 1 326 ? 10.700 -11.231 4.041 1.00 82.38 326 ILE A O 1
ATOM 2585 N N . CYS A 1 327 ? 12.237 -10.820 2.453 1.00 84.31 327 CYS A N 1
ATOM 2586 C CA . CYS A 1 327 ? 12.725 -12.200 2.392 1.00 84.31 327 CYS A CA 1
ATOM 2587 C C . CYS A 1 327 ? 13.528 -12.550 3.652 1.00 84.31 327 CYS A C 1
ATOM 2589 O O . CYS A 1 327 ? 14.661 -12.094 3.824 1.00 84.31 327 CYS A O 1
ATOM 2591 N N . LEU A 1 328 ? 12.964 -13.395 4.516 1.00 82.69 328 LEU A N 1
ATOM 2592 C CA . LEU A 1 328 ? 13.670 -13.918 5.682 1.00 82.69 328 LEU A CA 1
ATOM 2593 C C . LEU A 1 328 ? 14.601 -15.075 5.283 1.00 82.69 328 LEU A C 1
ATOM 2595 O O . LEU A 1 328 ? 14.274 -15.935 4.458 1.00 82.69 328 LEU A O 1
ATOM 2599 N N . LYS A 1 329 ? 15.800 -15.078 5.870 1.00 82.44 329 LYS A N 1
ATOM 2600 C CA . LYS A 1 329 ? 16.881 -16.023 5.566 1.00 82.44 329 LYS A CA 1
ATOM 2601 C C . LYS A 1 329 ? 17.171 -16.912 6.767 1.00 82.44 329 LYS A C 1
ATOM 2603 O O . LYS A 1 329 ? 17.310 -16.431 7.888 1.00 82.44 329 LYS A O 1
ATOM 2608 N N . ALA A 1 330 ? 17.315 -18.209 6.524 1.00 79.19 330 ALA A N 1
ATOM 2609 C CA . ALA A 1 330 ? 17.809 -19.147 7.519 1.00 79.19 330 ALA A CA 1
ATOM 2610 C C . ALA A 1 330 ? 19.326 -18.945 7.751 1.00 79.19 330 ALA A C 1
ATOM 2612 O O . ALA A 1 330 ? 20.005 -18.360 6.902 1.00 79.19 330 ALA A O 1
ATOM 2613 N N . PRO A 1 331 ? 19.905 -19.461 8.855 1.00 82.19 331 PRO A N 1
ATOM 2614 C CA . PRO A 1 331 ? 21.337 -19.309 9.152 1.00 82.19 331 PRO A CA 1
ATOM 2615 C C . PRO A 1 331 ? 22.309 -19.913 8.121 1.00 82.19 331 PRO A C 1
ATOM 2617 O O . PRO A 1 331 ? 23.503 -19.633 8.182 1.00 82.19 331 PRO A O 1
ATOM 2620 N N . ASP A 1 332 ? 21.827 -20.739 7.186 1.00 80.88 332 ASP A N 1
ATOM 2621 C CA . ASP A 1 332 ? 22.595 -21.271 6.050 1.00 80.88 332 ASP A CA 1
ATOM 2622 C C . ASP A 1 332 ? 22.481 -20.412 4.769 1.00 80.88 332 ASP A C 1
ATOM 2624 O O . ASP A 1 332 ? 23.057 -20.755 3.736 1.00 80.88 332 ASP A O 1
ATOM 2628 N N . GLY A 1 333 ? 21.752 -19.292 4.830 1.00 77.12 333 GLY A N 1
ATOM 2629 C CA . GLY A 1 333 ? 21.481 -18.390 3.710 1.00 77.12 333 GLY A CA 1
ATOM 2630 C C . GLY A 1 333 ? 20.313 -18.813 2.812 1.00 77.12 333 GLY A C 1
ATOM 2631 O O . GLY A 1 333 ? 19.979 -18.079 1.877 1.00 77.12 333 GLY A O 1
ATOM 2632 N N . SER A 1 334 ? 19.670 -19.958 3.070 1.00 76.75 334 SER A N 1
ATOM 2633 C CA . SER A 1 334 ? 18.477 -20.366 2.323 1.00 76.75 334 SER A CA 1
ATOM 2634 C C . SER A 1 334 ? 17.266 -19.480 2.666 1.00 76.75 334 SER A C 1
ATOM 2636 O O . SER A 1 334 ? 17.167 -18.980 3.790 1.00 76.75 334 SER A O 1
ATOM 2638 N N . PRO A 1 335 ? 16.327 -19.260 1.726 1.00 76.00 335 PRO A N 1
ATOM 2639 C CA . PRO A 1 335 ? 15.023 -18.685 2.046 1.00 76.00 335 PRO A CA 1
ATOM 2640 C C . PRO A 1 335 ? 14.319 -19.507 3.129 1.00 76.00 335 PRO A C 1
ATOM 2642 O O . PRO A 1 335 ? 14.097 -20.710 2.948 1.00 76.00 335 PRO A O 1
ATOM 2645 N N . THR A 1 336 ? 13.915 -18.881 4.237 1.00 68.44 336 THR A N 1
ATOM 2646 C CA . THR A 1 336 ? 12.909 -19.518 5.094 1.00 68.44 336 THR A CA 1
ATOM 2647 C C . THR A 1 336 ? 11.610 -19.567 4.308 1.00 68.44 336 THR A C 1
ATOM 2649 O O . THR A 1 336 ? 11.187 -18.543 3.775 1.00 68.44 336 THR A O 1
ATOM 2652 N N . LYS A 1 337 ? 10.961 -20.731 4.242 1.00 53.00 337 LYS A N 1
ATOM 2653 C CA . LYS A 1 337 ? 9.660 -20.834 3.580 1.00 53.00 337 LYS A CA 1
ATOM 2654 C C . LYS A 1 337 ? 8.648 -19.911 4.255 1.00 53.00 337 LYS A C 1
ATOM 2656 O O . LYS A 1 337 ? 8.239 -20.190 5.382 1.00 53.00 337 LYS A O 1
ATOM 2661 N N . SER A 1 338 ? 8.204 -18.888 3.531 1.00 51.50 338 SER A N 1
ATOM 2662 C CA . SER A 1 338 ? 6.831 -18.430 3.690 1.00 51.50 338 SER A CA 1
ATOM 2663 C C . SER A 1 338 ? 5.910 -19.564 3.221 1.00 51.50 338 SER A C 1
ATOM 2665 O O . SER A 1 338 ? 6.212 -20.242 2.234 1.00 51.50 338 SER A O 1
ATOM 2667 N N . ASP A 1 339 ? 4.832 -19.841 3.955 1.00 45.12 339 ASP A N 1
ATOM 2668 C CA . ASP A 1 339 ? 3.743 -20.630 3.377 1.00 45.12 339 ASP A CA 1
ATOM 2669 C C . ASP A 1 339 ? 2.968 -19.702 2.428 1.00 45.12 339 ASP A C 1
ATOM 2671 O O . ASP A 1 339 ? 2.757 -18.536 2.754 1.00 45.12 339 ASP A O 1
ATOM 2675 N N . GLU A 1 340 ? 2.611 -20.205 1.242 1.00 42.12 340 GLU A N 1
ATOM 2676 C CA . GLU A 1 340 ? 2.313 -19.413 0.034 1.00 42.12 340 GLU A CA 1
ATOM 2677 C C . GLU A 1 340 ? 1.474 -18.141 0.292 1.00 42.12 340 GLU A C 1
ATOM 2679 O O . GLU A 1 340 ? 0.259 -18.189 0.503 1.00 42.12 340 GLU A O 1
ATOM 2684 N N . THR A 1 341 ? 2.127 -16.974 0.248 1.00 41.31 341 THR A N 1
ATOM 2685 C CA . THR A 1 341 ? 1.471 -15.670 0.418 1.00 41.31 341 THR A CA 1
ATOM 2686 C C . THR A 1 341 ? 0.496 -15.379 -0.723 1.00 41.31 341 THR A C 1
ATOM 2688 O O . THR A 1 341 ? 0.794 -15.653 -1.887 1.00 41.31 341 THR A O 1
ATOM 2691 N N . GLN A 1 342 ? -0.635 -14.730 -0.422 1.00 46.25 342 GLN A N 1
ATOM 2692 C CA . GLN A 1 342 ? -1.492 -14.138 -1.455 1.00 46.25 342 GLN A CA 1
ATOM 2693 C C . GLN A 1 342 ? -0.755 -12.950 -2.098 1.00 46.25 342 GLN A C 1
ATOM 2695 O O . GLN A 1 342 ? -0.760 -11.844 -1.567 1.00 46.25 342 GLN A O 1
ATOM 2700 N N . GLY A 1 343 ? -0.069 -13.193 -3.216 1.00 57.62 343 GLY A N 1
ATOM 2701 C CA . GLY A 1 343 ? 0.758 -12.195 -3.893 1.00 57.62 343 GLY A CA 1
ATOM 2702 C C . GLY A 1 343 ? 1.959 -12.829 -4.590 1.00 57.62 343 GLY A C 1
ATOM 2703 O O . GLY A 1 343 ? 1.816 -13.808 -5.322 1.00 57.62 343 GLY A O 1
ATOM 2704 N N . ILE A 1 344 ? 3.139 -12.258 -4.357 1.00 68.62 344 ILE A N 1
ATOM 2705 C CA . ILE A 1 344 ? 4.438 -12.796 -4.772 1.00 68.62 344 ILE A CA 1
ATOM 2706 C C . ILE A 1 344 ? 5.242 -13.103 -3.509 1.00 68.62 344 ILE A C 1
ATOM 2708 O O . ILE A 1 344 ? 5.238 -12.305 -2.574 1.00 68.62 344 ILE A O 1
ATOM 2712 N N . ASP A 1 345 ? 5.900 -14.262 -3.494 1.00 78.44 345 ASP A N 1
ATOM 2713 C CA . ASP A 1 345 ? 6.807 -14.657 -2.415 1.00 78.44 345 ASP A CA 1
ATOM 2714 C C . ASP A 1 345 ? 7.984 -13.660 -2.356 1.00 78.44 345 ASP A C 1
ATOM 2716 O O . ASP A 1 345 ? 8.602 -13.398 -3.394 1.00 78.44 345 ASP A O 1
ATOM 2720 N N . PRO A 1 346 ? 8.310 -13.089 -1.182 1.00 82.00 346 PRO A N 1
ATOM 2721 C CA . PRO A 1 346 ? 9.327 -12.046 -1.072 1.00 82.00 346 PRO A CA 1
ATOM 2722 C C . PRO A 1 346 ? 10.750 -12.530 -1.395 1.00 82.00 346 PRO A C 1
ATOM 2724 O O . PRO A 1 346 ? 11.639 -11.704 -1.572 1.00 82.00 346 PRO A O 1
ATOM 2727 N N . CYS A 1 347 ? 10.983 -13.843 -1.487 1.00 86.56 347 CYS A N 1
ATOM 2728 C CA . CYS A 1 347 ? 12.255 -14.456 -1.872 1.00 86.56 347 CYS A CA 1
ATOM 2729 C C . CYS A 1 347 ? 12.320 -14.858 -3.364 1.00 86.56 347 CYS A C 1
ATOM 2731 O O . CYS A 1 347 ? 13.164 -15.675 -3.747 1.00 86.56 347 CYS A O 1
ATOM 2733 N N . ILE A 1 348 ? 11.445 -14.318 -4.226 1.00 88.00 348 ILE A N 1
ATOM 2734 C CA . ILE A 1 348 ? 11.375 -14.685 -5.653 1.00 88.00 348 ILE A CA 1
ATOM 2735 C C . ILE A 1 348 ? 12.708 -14.521 -6.406 1.00 88.00 348 ILE A C 1
ATOM 2737 O O . ILE A 1 348 ? 13.063 -15.416 -7.183 1.00 88.00 348 ILE A O 1
ATOM 2741 N N . ASP A 1 349 ? 13.489 -13.476 -6.109 1.00 90.81 349 ASP A N 1
ATOM 2742 C CA . ASP A 1 349 ? 14.843 -13.257 -6.637 1.00 90.81 349 ASP A CA 1
ATOM 2743 C C . ASP A 1 349 ? 15.748 -14.490 -6.473 1.00 90.81 349 ASP A C 1
ATOM 2745 O O . ASP A 1 349 ? 16.493 -14.841 -7.390 1.00 90.81 349 ASP A O 1
ATOM 2749 N N . ASP A 1 350 ? 15.675 -15.196 -5.335 1.00 91.62 350 ASP A N 1
ATOM 2750 C CA . ASP A 1 350 ? 16.464 -16.409 -5.097 1.00 91.62 350 ASP A CA 1
ATOM 2751 C C . ASP A 1 350 ? 16.012 -17.555 -6.001 1.00 91.62 350 ASP A C 1
ATOM 2753 O O . ASP A 1 350 ? 16.839 -18.307 -6.529 1.00 91.62 350 ASP A O 1
ATOM 2757 N N . PHE A 1 351 ? 14.702 -17.726 -6.182 1.00 92.81 351 PHE A N 1
ATOM 2758 C CA . PHE A 1 351 ? 14.158 -18.795 -7.017 1.00 92.81 351 PHE A CA 1
ATOM 2759 C C . PHE A 1 351 ? 14.550 -18.573 -8.481 1.00 92.81 351 PHE A C 1
ATOM 2761 O O . PHE A 1 351 ? 15.000 -19.511 -9.145 1.00 92.81 351 PHE A O 1
ATOM 2768 N N . VAL A 1 352 ? 14.469 -17.328 -8.960 1.00 95.88 352 VAL A N 1
ATOM 2769 C CA . VAL A 1 352 ? 14.885 -16.927 -10.312 1.00 95.88 352 VAL A CA 1
ATOM 2770 C C . VAL A 1 352 ? 16.402 -17.039 -10.483 1.00 95.88 352 VAL A C 1
ATOM 2772 O O . VAL A 1 352 ? 16.855 -17.638 -11.461 1.00 95.88 352 VAL A O 1
ATOM 2775 N N . LEU A 1 353 ? 17.204 -16.575 -9.518 1.00 95.75 353 LEU A N 1
ATOM 2776 C CA . LEU A 1 353 ? 18.667 -16.723 -9.510 1.00 95.75 353 LEU A CA 1
ATOM 2777 C C . LEU A 1 353 ? 19.104 -18.190 -9.614 1.00 95.75 353 LEU A C 1
ATOM 2779 O O . LEU A 1 353 ? 20.047 -18.502 -10.353 1.00 95.75 353 LEU A O 1
ATOM 2783 N N . ASN A 1 354 ? 18.421 -19.090 -8.902 1.00 95.56 354 ASN A N 1
ATOM 2784 C CA . ASN A 1 354 ? 18.649 -20.530 -8.990 1.00 95.56 354 ASN A CA 1
ATOM 2785 C C . ASN A 1 354 ? 18.230 -21.079 -10.362 1.00 95.56 354 ASN A C 1
ATOM 2787 O O . ASN A 1 354 ? 19.053 -21.700 -11.040 1.00 95.56 354 ASN A O 1
ATOM 2791 N N . TYR A 1 355 ? 17.001 -20.796 -10.805 1.00 97.81 355 TYR A N 1
ATOM 2792 C CA . TYR A 1 355 ? 16.448 -21.280 -12.074 1.00 97.81 355 TYR A CA 1
ATOM 2793 C C . TYR A 1 355 ? 17.311 -20.881 -13.276 1.00 97.81 355 TYR A C 1
ATOM 2795 O O . TYR A 1 355 ? 17.733 -21.738 -14.055 1.00 97.81 355 TYR A O 1
ATOM 2803 N N . MET A 1 356 ? 17.664 -19.598 -13.393 1.00 98.06 356 MET A N 1
ATOM 2804 C CA . MET A 1 356 ? 18.507 -19.078 -14.478 1.00 98.06 356 MET A CA 1
ATOM 2805 C C . MET A 1 356 ? 19.912 -19.691 -14.494 1.00 98.06 356 MET A C 1
ATOM 2807 O O . MET A 1 356 ? 20.570 -19.716 -15.538 1.00 98.06 356 MET A O 1
ATOM 2811 N N . ASN A 1 357 ? 20.395 -20.205 -13.359 1.00 97.81 357 ASN A N 1
ATOM 2812 C CA . ASN A 1 357 ? 21.705 -20.840 -13.285 1.00 97.81 357 ASN A CA 1
ATOM 2813 C C . ASN A 1 357 ? 21.713 -22.352 -13.573 1.00 97.81 357 ASN A C 1
ATOM 2815 O O . ASN A 1 357 ? 22.804 -22.902 -13.753 1.00 97.81 357 ASN A O 1
ATOM 2819 N N . LEU A 1 358 ? 20.554 -23.005 -13.723 1.00 98.19 358 LEU A N 1
ATOM 2820 C CA . LEU A 1 358 ? 20.469 -24.418 -14.111 1.00 98.19 358 LEU A CA 1
ATOM 2821 C C . LEU A 1 358 ? 21.084 -24.660 -15.513 1.00 98.19 358 LEU A C 1
ATOM 2823 O O . LEU A 1 358 ? 20.734 -23.953 -16.467 1.00 98.19 358 LEU A O 1
ATOM 2827 N N . PRO A 1 359 ? 21.966 -25.666 -15.698 1.00 98.25 359 PRO A N 1
ATOM 2828 C CA . PRO A 1 359 ? 22.607 -25.944 -16.989 1.00 98.25 359 PRO A CA 1
ATOM 2829 C C . PRO A 1 359 ? 21.620 -26.181 -18.141 1.00 98.25 359 PRO A C 1
ATOM 2831 O O . PRO A 1 359 ? 21.844 -25.738 -19.270 1.00 98.25 359 PRO A O 1
ATOM 2834 N N . GLU A 1 360 ? 20.508 -26.858 -17.865 1.00 98.12 360 GLU A N 1
ATOM 2835 C CA . GLU A 1 360 ? 19.416 -27.106 -18.804 1.00 98.12 360 GLU A CA 1
ATOM 2836 C C . GLU A 1 360 ? 18.646 -25.833 -19.180 1.00 98.12 360 GLU A C 1
ATOM 2838 O O . GLU A 1 360 ? 18.194 -25.729 -20.321 1.00 98.12 360 GLU A O 1
ATOM 2843 N N . VAL A 1 361 ? 18.544 -24.853 -18.275 1.00 98.31 361 VAL A N 1
ATOM 2844 C CA . VAL A 1 361 ? 17.871 -23.566 -18.520 1.00 98.31 361 VAL A CA 1
ATOM 2845 C C . VAL A 1 361 ? 18.741 -22.699 -19.423 1.00 98.31 361 VAL A C 1
ATOM 2847 O O . VAL A 1 361 ? 18.277 -22.291 -20.488 1.00 98.31 361 VAL A O 1
ATOM 2850 N N . LYS A 1 362 ? 20.035 -22.540 -19.104 1.00 98.44 362 LYS A N 1
ATOM 2851 C CA . LYS A 1 362 ? 21.004 -21.850 -19.985 1.00 98.44 362 LYS A CA 1
ATOM 2852 C C . LYS A 1 362 ? 21.021 -22.460 -21.386 1.00 98.44 362 LYS A C 1
ATOM 2854 O O . LYS A 1 362 ? 20.945 -21.746 -22.384 1.00 98.44 362 LYS A O 1
ATOM 2859 N N . LYS A 1 363 ? 21.035 -23.795 -21.466 1.00 98.31 363 LYS A N 1
ATOM 2860 C CA . LYS A 1 363 ? 20.987 -24.548 -22.728 1.00 98.31 363 LYS A CA 1
ATOM 2861 C C . LYS A 1 363 ? 19.679 -24.353 -23.500 1.00 98.31 363 LYS A C 1
ATOM 2863 O O . LYS A 1 363 ? 19.720 -24.321 -24.727 1.00 98.31 363 LYS A O 1
ATOM 2868 N N . ALA A 1 364 ? 18.534 -24.241 -22.827 1.00 98.06 364 ALA A N 1
ATOM 2869 C CA . ALA A 1 364 ? 17.247 -23.992 -23.477 1.00 98.06 364 ALA A CA 1
ATOM 2870 C C . ALA A 1 364 ? 17.123 -22.554 -24.004 1.00 98.06 364 ALA A C 1
ATOM 2872 O O . ALA A 1 364 ? 16.552 -22.357 -25.074 1.00 98.06 364 ALA A O 1
ATOM 2873 N N . PHE A 1 365 ? 17.699 -21.584 -23.288 1.00 98.19 365 PHE A N 1
ATOM 2874 C CA . PHE A 1 365 ? 17.807 -20.174 -23.678 1.00 98.19 365 PHE A CA 1
ATOM 2875 C C . PHE A 1 365 ? 18.907 -19.881 -24.718 1.00 98.19 365 PHE A C 1
ATOM 2877 O O . PHE A 1 365 ? 19.000 -18.755 -25.200 1.00 98.19 365 PHE A O 1
ATOM 2884 N N . HIS A 1 366 ? 19.736 -20.870 -25.076 1.00 97.88 366 HIS A N 1
ATOM 2885 C CA . HIS A 1 366 ? 20.943 -20.706 -25.909 1.00 97.88 366 HIS A CA 1
ATOM 2886 C C . HIS A 1 366 ? 21.971 -19.713 -25.327 1.00 97.88 366 HIS A C 1
ATOM 2888 O O . HIS A 1 366 ? 22.756 -19.112 -26.065 1.00 97.88 366 HIS A O 1
ATOM 2894 N N . ALA A 1 367 ? 21.963 -19.541 -24.004 1.00 97.44 367 ALA A N 1
ATOM 2895 C CA . ALA A 1 367 ? 22.898 -18.697 -23.272 1.00 97.44 367 ALA A CA 1
ATOM 2896 C C . ALA A 1 367 ? 24.280 -19.362 -23.144 1.00 97.44 367 ALA A C 1
ATOM 2898 O O . ALA A 1 367 ? 24.417 -20.586 -23.233 1.00 97.44 367 ALA A O 1
ATOM 2899 N N . ASP A 1 368 ? 25.319 -18.556 -22.917 1.00 95.25 368 ASP A N 1
ATOM 2900 C CA . ASP A 1 368 ? 26.670 -19.070 -22.680 1.00 95.25 368 ASP A CA 1
ATOM 2901 C C . ASP A 1 368 ? 26.734 -19.821 -21.329 1.00 95.25 368 ASP A C 1
ATOM 2903 O O . ASP A 1 368 ? 26.445 -19.224 -20.286 1.00 95.25 368 ASP A O 1
ATOM 2907 N N . PRO A 1 369 ? 27.108 -21.117 -21.296 1.00 95.00 369 PRO A N 1
ATOM 2908 C CA . PRO A 1 369 ? 27.095 -21.905 -20.063 1.00 95.00 369 PRO A CA 1
ATOM 2909 C C . PRO A 1 369 ? 28.108 -21.416 -19.017 1.00 95.00 369 PRO A C 1
ATOM 2911 O O . PRO A 1 369 ? 27.952 -21.733 -17.838 1.00 95.00 369 PRO A O 1
ATOM 2914 N N . ASN A 1 370 ? 29.125 -20.648 -19.428 1.00 94.56 370 ASN A N 1
ATOM 2915 C CA . ASN A 1 370 ? 30.174 -20.135 -18.546 1.00 94.56 370 ASN A CA 1
ATOM 2916 C C . ASN A 1 370 ? 29.751 -18.863 -17.792 1.00 94.56 370 ASN A C 1
ATOM 2918 O O . ASN A 1 370 ? 30.377 -18.511 -16.794 1.00 94.56 370 ASN A O 1
ATOM 2922 N N . ILE A 1 371 ? 28.698 -18.169 -18.240 1.00 93.44 371 ILE A N 1
ATOM 2923 C CA . ILE A 1 371 ? 28.181 -16.982 -17.549 1.00 93.44 371 ILE A CA 1
ATOM 2924 C C . ILE A 1 371 ? 27.389 -17.434 -16.320 1.00 93.44 371 ILE A C 1
ATOM 2926 O O . ILE A 1 371 ? 26.395 -18.156 -16.441 1.00 93.44 371 ILE A O 1
ATOM 2930 N N . LYS A 1 372 ? 27.798 -16.998 -15.124 1.00 94.62 372 LYS A N 1
ATOM 2931 C CA . LYS A 1 372 ? 26.937 -17.036 -13.934 1.00 94.62 372 LYS A CA 1
ATOM 2932 C C . LYS A 1 372 ? 25.959 -15.866 -14.037 1.00 94.62 372 LYS A C 1
ATOM 2934 O O . LYS A 1 372 ? 26.389 -14.719 -14.017 1.00 94.62 372 LYS A O 1
ATOM 2939 N N . TRP A 1 373 ? 24.670 -16.167 -14.168 1.00 96.94 373 TRP A N 1
ATOM 2940 C CA . TRP A 1 373 ? 23.625 -15.146 -14.241 1.00 96.94 373 TRP A CA 1
ATOM 2941 C C . TRP A 1 373 ? 23.348 -14.568 -12.847 1.00 96.94 373 TRP A C 1
ATOM 2943 O O . TRP A 1 373 ? 23.475 -15.288 -11.851 1.00 96.94 373 TRP A O 1
ATOM 2953 N N . GLY A 1 374 ? 22.948 -13.301 -12.789 1.00 95.81 374 GLY A N 1
ATOM 2954 C CA . GLY A 1 374 ? 22.441 -12.625 -11.595 1.00 95.81 374 GLY A CA 1
ATOM 2955 C C . GLY A 1 374 ? 21.391 -11.573 -11.980 1.00 95.81 374 GLY A C 1
ATOM 2956 O O . GLY A 1 374 ? 21.424 -11.098 -13.121 1.00 95.81 374 GLY A O 1
ATOM 2957 N N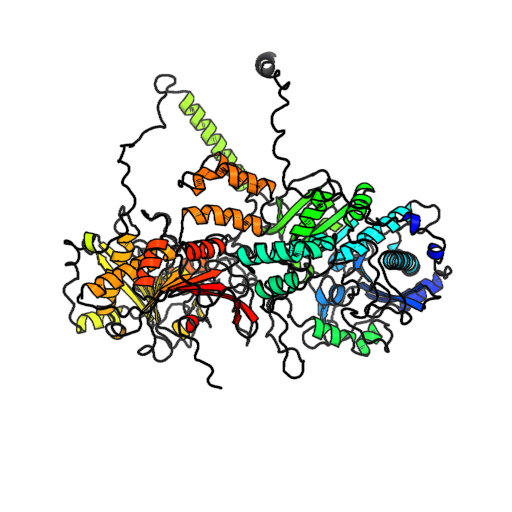 . PRO A 1 375 ? 20.467 -11.221 -11.066 1.00 93.56 375 PRO A N 1
ATOM 2958 C CA . PRO A 1 375 ? 19.346 -10.332 -11.369 1.00 93.56 375 PRO A CA 1
ATOM 2959 C C . PRO A 1 375 ? 19.797 -8.896 -11.660 1.00 93.56 375 PRO A C 1
ATOM 2961 O O . PRO A 1 375 ? 19.273 -8.277 -12.581 1.00 93.56 375 PRO A O 1
ATOM 2964 N N . CYS A 1 376 ? 20.829 -8.405 -10.971 1.00 95.06 376 CYS A N 1
ATOM 2965 C CA . CYS A 1 376 ? 21.556 -7.181 -11.307 1.00 95.06 376 CYS A CA 1
ATOM 2966 C C . CYS A 1 376 ? 23.071 -7.448 -11.340 1.00 95.06 376 CYS A C 1
ATOM 2968 O O . CYS A 1 376 ? 23.547 -8.466 -10.832 1.00 95.06 376 CYS A O 1
ATOM 2970 N N . ASN A 1 377 ? 23.838 -6.547 -11.962 1.00 91.50 377 ASN A N 1
ATOM 2971 C CA . ASN A 1 377 ? 25.302 -6.564 -11.917 1.00 91.50 377 ASN A CA 1
ATOM 2972 C C . ASN A 1 377 ? 25.838 -5.363 -11.122 1.00 91.50 377 ASN A C 1
ATOM 2974 O O . ASN A 1 377 ? 26.082 -4.297 -11.681 1.00 91.50 377 ASN A O 1
ATOM 2978 N N . ASP A 1 378 ? 26.101 -5.567 -9.833 1.00 84.44 378 ASP A N 1
ATOM 2979 C CA . ASP A 1 378 ? 26.587 -4.521 -8.916 1.00 84.44 378 ASP A CA 1
ATOM 2980 C C . ASP A 1 378 ? 28.004 -4.014 -9.253 1.00 84.44 378 ASP A C 1
ATOM 2982 O O . ASP A 1 378 ? 28.440 -2.973 -8.767 1.00 84.44 378 ASP A O 1
ATOM 2986 N N . ASN A 1 379 ? 28.734 -4.736 -10.111 1.00 84.38 379 ASN A N 1
ATOM 2987 C CA . ASN A 1 379 ? 30.074 -4.374 -10.581 1.00 84.38 379 ASN A CA 1
ATOM 2988 C C . ASN A 1 379 ? 30.036 -3.594 -11.914 1.00 84.38 379 ASN A C 1
ATOM 2990 O O . ASN A 1 379 ? 31.071 -3.402 -12.562 1.00 84.38 379 ASN A O 1
ATOM 2994 N N . LEU A 1 380 ? 28.852 -3.163 -12.362 1.00 84.81 380 LEU A N 1
ATOM 2995 C CA . LEU A 1 380 ? 28.661 -2.446 -13.619 1.00 84.81 380 LEU A CA 1
ATOM 2996 C C . LEU A 1 380 ? 29.167 -0.997 -13.529 1.00 84.81 380 LEU A C 1
ATOM 2998 O O . LEU A 1 380 ? 28.484 -0.103 -13.034 1.00 84.81 380 LEU A O 1
ATOM 3002 N N . VAL A 1 381 ? 30.348 -0.735 -14.092 1.00 83.25 381 VAL A N 1
ATOM 3003 C CA . VAL A 1 381 ? 30.881 0.631 -14.237 1.00 83.25 381 VAL A CA 1
ATOM 3004 C C . VAL A 1 381 ? 30.029 1.413 -15.246 1.00 83.25 381 VAL A C 1
ATOM 3006 O O . VAL A 1 381 ? 30.192 1.264 -16.461 1.00 83.25 381 VAL A O 1
ATOM 3009 N N . TYR A 1 382 ? 29.107 2.236 -14.738 1.00 84.75 382 TYR A N 1
ATOM 3010 C CA . TYR A 1 382 ? 28.110 2.957 -15.530 1.00 84.75 382 TYR A CA 1
ATOM 3011 C C . TYR A 1 382 ? 28.219 4.483 -15.369 1.00 84.75 382 TYR A C 1
ATOM 3013 O O . TYR A 1 382 ? 28.011 5.033 -14.288 1.00 84.75 382 TYR A O 1
ATOM 3021 N N . THR A 1 383 ? 28.495 5.183 -16.468 1.00 82.69 383 THR A N 1
ATOM 3022 C CA . THR A 1 383 ? 28.570 6.648 -16.523 1.00 82.69 383 THR A CA 1
ATOM 3023 C C . THR A 1 383 ? 27.196 7.252 -16.818 1.00 82.69 383 THR A C 1
ATOM 3025 O O . THR A 1 383 ? 26.703 7.191 -17.949 1.00 82.69 383 THR A O 1
ATOM 3028 N N . LEU A 1 384 ? 26.601 7.889 -15.809 1.00 76.94 384 LEU A N 1
ATOM 3029 C CA . LEU A 1 384 ? 25.413 8.736 -15.958 1.00 76.94 384 LEU A CA 1
ATOM 3030 C C . LEU A 1 384 ? 25.752 9.924 -16.878 1.00 76.94 384 LEU A C 1
ATOM 3032 O O . LEU A 1 384 ? 26.753 10.606 -16.651 1.00 76.94 384 LEU A O 1
ATOM 3036 N N . ARG A 1 385 ? 24.948 10.192 -17.917 1.00 69.19 385 ARG A N 1
ATOM 3037 C CA . ARG A 1 385 ? 25.184 11.331 -18.832 1.00 69.19 385 ARG A CA 1
ATOM 3038 C C . ARG A 1 385 ? 24.509 12.611 -18.354 1.00 69.19 385 ARG A C 1
ATOM 3040 O O . ARG A 1 385 ? 25.052 13.693 -18.557 1.00 69.19 385 ARG A O 1
ATOM 3047 N N . SER A 1 386 ? 23.335 12.475 -17.752 1.00 71.75 386 SER A N 1
ATOM 3048 C CA . SER A 1 386 ? 22.593 13.554 -17.106 1.00 71.75 386 SER A CA 1
ATOM 3049 C C . SER A 1 386 ? 21.808 12.980 -15.935 1.00 71.75 386 SER A C 1
ATOM 3051 O O . SER A 1 386 ? 21.353 11.837 -15.986 1.00 71.75 386 SER A O 1
ATOM 3053 N N . ASN A 1 387 ? 21.617 13.785 -14.892 1.00 80.88 387 ASN A N 1
ATOM 3054 C CA . ASN A 1 387 ? 20.795 13.418 -13.741 1.00 80.88 387 ASN A CA 1
ATOM 3055 C C . ASN A 1 387 ? 19.285 13.499 -14.029 1.00 80.88 387 ASN A C 1
ATOM 3057 O O . ASN A 1 387 ? 18.493 13.160 -13.151 1.00 80.88 387 ASN A O 1
ATOM 3061 N N . ASN A 1 388 ? 18.888 13.965 -15.220 1.00 89.50 388 ASN A N 1
ATOM 3062 C CA . ASN A 1 388 ? 17.533 14.410 -15.518 1.00 89.50 388 ASN A CA 1
ATOM 3063 C C . ASN A 1 388 ? 17.095 14.046 -16.955 1.00 89.50 388 ASN A C 1
ATOM 3065 O O . ASN A 1 388 ? 17.543 14.647 -17.934 1.00 89.50 388 ASN A O 1
ATOM 3069 N N . SER A 1 389 ? 16.180 13.084 -17.103 1.00 93.56 389 SER A N 1
ATOM 3070 C CA . SER A 1 389 ? 15.634 12.677 -18.407 1.00 93.56 389 SER A CA 1
ATOM 3071 C C . SER A 1 389 ? 14.387 13.468 -18.835 1.00 93.56 389 SER A C 1
ATOM 3073 O O . SER A 1 389 ? 13.987 13.379 -20.001 1.00 93.56 389 SER A O 1
ATOM 3075 N N . VAL A 1 390 ? 13.811 14.302 -17.958 1.00 95.56 390 VAL A N 1
ATOM 3076 C CA . VAL A 1 390 ? 12.577 15.083 -18.200 1.00 95.56 390 VAL A CA 1
ATOM 3077 C C . VAL A 1 390 ? 12.622 15.928 -19.489 1.00 95.56 390 VAL A C 1
ATOM 3079 O O . VAL A 1 390 ? 11.643 15.883 -20.243 1.00 95.56 390 VAL A O 1
ATOM 3082 N N . PRO A 1 391 ? 13.724 16.628 -19.848 1.00 95.12 391 PRO A N 1
ATOM 3083 C CA . PRO A 1 391 ? 13.818 17.335 -21.130 1.00 95.12 391 PRO A CA 1
ATOM 3084 C C . PRO A 1 391 ? 13.714 16.397 -22.342 1.00 95.12 391 PRO A C 1
ATOM 3086 O O . PRO A 1 391 ? 13.115 16.756 -23.355 1.00 95.12 391 PRO A O 1
ATOM 3089 N N . THR A 1 392 ? 14.250 15.178 -22.232 1.00 95.06 392 THR A N 1
ATOM 3090 C CA . THR A 1 392 ? 14.193 14.149 -23.283 1.00 95.06 392 THR A CA 1
ATOM 3091 C C . THR A 1 392 ? 12.776 13.590 -23.425 1.00 95.06 392 THR A C 1
ATOM 3093 O O . THR A 1 392 ? 12.302 13.410 -24.545 1.00 95.06 392 THR A O 1
ATOM 3096 N N . ILE A 1 393 ? 12.053 13.400 -22.314 1.00 97.38 393 ILE A N 1
ATOM 3097 C CA . ILE A 1 393 ? 10.636 12.998 -22.338 1.00 97.38 393 ILE A CA 1
ATOM 3098 C C . ILE A 1 393 ? 9.783 14.091 -22.998 1.00 97.38 393 ILE A C 1
ATOM 3100 O O . ILE A 1 393 ? 9.024 13.802 -23.924 1.00 97.38 393 ILE A O 1
ATOM 3104 N N . LYS A 1 394 ? 9.972 15.366 -22.628 1.00 97.50 394 LYS A N 1
ATOM 3105 C CA . LYS A 1 394 ? 9.298 16.490 -23.302 1.00 97.50 394 LYS A CA 1
ATOM 3106 C C . LYS A 1 394 ? 9.610 16.524 -24.807 1.00 97.50 394 LYS A C 1
ATOM 3108 O O . LYS A 1 394 ? 8.703 16.743 -25.603 1.00 97.50 394 LYS A O 1
ATOM 3113 N N . LYS A 1 395 ? 10.860 16.258 -25.206 1.00 96.00 395 LYS A N 1
ATOM 3114 C CA . LYS A 1 395 ? 11.327 16.229 -26.608 1.00 96.00 395 LYS A CA 1
ATOM 3115 C C . LYS A 1 395 ? 10.688 15.114 -27.447 1.00 96.00 395 LYS A C 1
ATOM 3117 O O . LYS A 1 395 ? 10.381 15.347 -28.613 1.00 96.00 395 LYS A O 1
ATOM 3122 N N . ILE A 1 396 ? 10.470 13.918 -26.895 1.00 97.56 396 ILE A N 1
ATOM 3123 C CA . ILE A 1 396 ? 9.790 12.833 -27.633 1.00 97.56 396 ILE A CA 1
ATOM 3124 C C . ILE A 1 396 ? 8.270 13.043 -27.688 1.00 97.56 396 ILE A C 1
ATOM 3126 O O . ILE A 1 396 ? 7.674 12.798 -28.736 1.00 97.56 396 ILE A O 1
ATOM 3130 N N . VAL A 1 397 ? 7.662 13.590 -26.627 1.00 97.88 397 VAL A N 1
ATOM 3131 C CA . VAL A 1 397 ? 6.241 13.984 -26.613 1.00 97.88 397 VAL A CA 1
ATOM 3132 C C . VAL A 1 397 ? 5.958 15.054 -27.673 1.00 97.88 397 VAL A C 1
ATOM 3134 O O . VAL A 1 397 ? 5.048 14.887 -28.482 1.00 97.88 397 VAL A O 1
ATOM 3137 N N . THR A 1 398 ? 6.775 16.111 -27.766 1.00 96.06 398 THR A N 1
ATOM 3138 C CA . THR A 1 398 ? 6.598 17.163 -28.791 1.00 96.06 398 THR A CA 1
ATOM 3139 C C . THR A 1 398 ? 6.946 16.708 -30.212 1.00 96.06 398 THR A C 1
ATOM 3141 O O . THR A 1 398 ? 6.432 17.280 -31.171 1.00 96.06 398 THR A O 1
ATOM 3144 N N . LYS A 1 399 ? 7.734 15.635 -30.376 1.00 95.69 399 LYS A N 1
ATOM 3145 C CA . LYS A 1 399 ? 7.886 14.899 -31.649 1.00 95.69 399 LYS A CA 1
ATOM 3146 C C . LYS A 1 399 ? 6.658 14.037 -32.013 1.00 95.69 399 LYS A C 1
ATOM 3148 O O . LYS A 1 399 ? 6.680 13.368 -33.044 1.00 95.69 399 LYS A O 1
ATOM 3153 N N . GLY A 1 400 ? 5.600 14.036 -31.198 1.00 95.94 400 GLY A N 1
ATOM 3154 C CA . GLY A 1 400 ? 4.360 13.292 -31.435 1.00 95.94 400 GLY A CA 1
ATOM 3155 C C . GLY A 1 400 ? 4.385 11.834 -30.965 1.00 95.94 400 GLY A C 1
ATOM 3156 O O . GLY A 1 400 ? 3.496 11.066 -31.336 1.00 95.94 400 GLY A O 1
ATOM 3157 N N . LEU A 1 401 ? 5.379 11.424 -30.166 1.00 98.12 401 LEU A N 1
ATOM 3158 C CA . LEU A 1 401 ? 5.384 10.097 -29.555 1.00 98.12 401 LEU A CA 1
ATOM 3159 C C . LEU A 1 401 ? 4.465 10.077 -28.332 1.00 98.12 401 LEU A C 1
ATOM 3161 O O . LEU A 1 401 ? 4.627 10.878 -27.416 1.00 98.12 401 LEU A O 1
ATOM 3165 N N . ARG A 1 402 ? 3.540 9.115 -28.284 1.00 98.19 402 ARG A N 1
ATOM 3166 C CA . ARG A 1 402 ? 2.634 8.946 -27.145 1.00 98.19 402 ARG A CA 1
ATOM 3167 C C . ARG A 1 402 ? 3.360 8.306 -25.961 1.00 98.19 402 ARG A C 1
ATOM 3169 O O . ARG A 1 402 ? 3.807 7.163 -26.059 1.00 98.19 402 ARG A O 1
ATOM 3176 N N . VAL A 1 403 ? 3.459 9.027 -24.850 1.00 98.75 403 VAL A N 1
ATOM 3177 C CA . VAL A 1 403 ? 4.125 8.567 -23.622 1.00 98.75 403 VAL A CA 1
ATOM 3178 C C . VAL A 1 403 ? 3.094 8.269 -22.534 1.00 98.75 403 VAL A C 1
ATOM 3180 O O . VAL A 1 403 ? 2.094 8.968 -22.399 1.00 98.75 403 VAL A O 1
ATOM 3183 N N . MET A 1 404 ? 3.342 7.241 -21.734 1.00 98.69 404 MET A N 1
ATOM 3184 C CA . MET A 1 404 ? 2.649 6.991 -20.476 1.00 98.69 404 MET A CA 1
ATOM 3185 C C . MET A 1 404 ? 3.691 6.797 -19.381 1.00 98.69 404 MET A C 1
ATOM 3187 O O . MET A 1 404 ? 4.573 5.949 -19.515 1.00 98.69 404 MET A O 1
ATOM 3191 N N . LEU A 1 405 ? 3.584 7.576 -18.310 1.00 98.69 405 LEU A N 1
ATOM 3192 C CA . LEU A 1 405 ? 4.294 7.329 -17.061 1.00 98.69 405 LEU A CA 1
ATOM 3193 C C . LEU A 1 405 ? 3.266 6.751 -16.092 1.00 98.69 405 LEU A C 1
ATOM 3195 O O . LEU A 1 405 ? 2.246 7.393 -15.836 1.00 98.69 405 LEU A O 1
ATOM 3199 N N . TYR A 1 406 ? 3.494 5.534 -15.610 1.00 98.50 406 TYR A N 1
ATOM 3200 C CA . TYR A 1 406 ? 2.636 4.902 -14.611 1.00 98.50 406 TYR A CA 1
ATOM 3201 C C . TYR A 1 406 ? 3.447 4.624 -13.351 1.00 98.50 406 TYR A C 1
ATOM 3203 O O . TYR A 1 406 ? 4.576 4.161 -13.457 1.00 98.50 406 TYR A O 1
ATOM 3211 N N . SER A 1 407 ? 2.891 4.891 -12.173 1.00 98.19 407 SER A N 1
ATOM 3212 C CA . SER A 1 407 ? 3.587 4.639 -10.909 1.00 98.19 407 SER A CA 1
ATOM 3213 C C . SER A 1 407 ? 2.700 3.895 -9.921 1.00 98.19 407 SER A C 1
ATOM 3215 O O . SER A 1 407 ? 1.504 4.178 -9.799 1.00 98.19 407 SER A O 1
ATOM 3217 N N . GLY A 1 408 ? 3.302 2.966 -9.191 1.00 97.31 408 GLY A N 1
ATOM 3218 C CA . GLY A 1 408 ? 2.775 2.506 -7.917 1.00 97.31 408 GLY A CA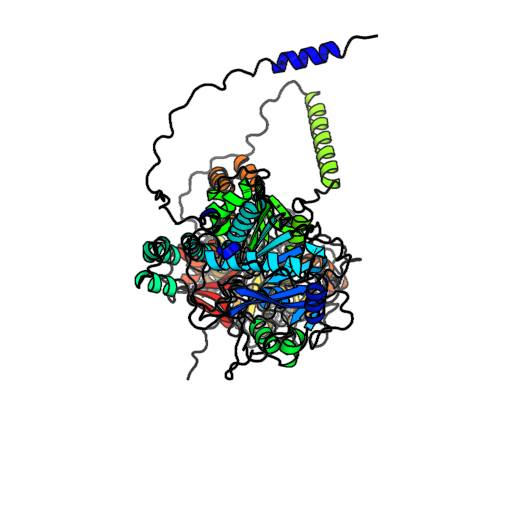 1
ATOM 3219 C C . GLY A 1 408 ? 2.721 3.636 -6.884 1.00 97.31 408 GLY A C 1
ATOM 3220 O O . GLY A 1 408 ? 3.549 4.549 -6.904 1.00 97.31 408 GLY A O 1
ATOM 3221 N N . ASP A 1 409 ? 1.722 3.604 -6.008 1.00 93.88 409 ASP A N 1
ATOM 3222 C CA . ASP A 1 409 ? 1.486 4.594 -4.948 1.00 93.88 409 ASP A CA 1
ATOM 3223 C C . ASP A 1 409 ? 2.107 4.215 -3.587 1.00 93.88 409 ASP A C 1
ATOM 3225 O O . ASP A 1 409 ? 2.103 5.037 -2.660 1.00 93.88 409 ASP A O 1
ATOM 3229 N N . ILE A 1 410 ? 2.680 3.006 -3.492 1.00 92.81 410 ILE A N 1
ATOM 3230 C CA . ILE A 1 410 ? 3.356 2.439 -2.309 1.00 92.81 410 ILE A CA 1
ATOM 3231 C C . ILE A 1 410 ? 4.838 2.064 -2.577 1.00 92.81 410 ILE A C 1
ATOM 3233 O O . ILE A 1 410 ? 5.414 1.227 -1.885 1.00 92.81 410 ILE A O 1
ATOM 3237 N N . ASP A 1 411 ? 5.466 2.703 -3.572 1.00 96.19 411 ASP A N 1
ATOM 3238 C CA . ASP A 1 411 ? 6.908 2.627 -3.881 1.00 96.19 411 ASP A CA 1
ATOM 3239 C C . ASP A 1 411 ? 7.690 3.789 -3.236 1.00 96.19 411 ASP A C 1
ATOM 3241 O O . ASP A 1 411 ? 7.407 4.951 -3.539 1.00 96.19 411 ASP A O 1
ATOM 3245 N N . SER A 1 412 ? 8.702 3.500 -2.404 1.00 94.56 412 SER A N 1
ATOM 3246 C CA . SER A 1 412 ? 9.629 4.516 -1.870 1.00 94.56 412 SER A CA 1
ATOM 3247 C C . SER A 1 412 ? 10.940 4.638 -2.661 1.00 94.56 412 SER A C 1
ATOM 3249 O O . SER A 1 412 ? 11.709 5.577 -2.430 1.00 94.56 412 SER A O 1
ATOM 3251 N N . VAL A 1 413 ? 11.224 3.747 -3.618 1.00 96.38 413 VAL A N 1
ATOM 3252 C CA . VAL A 1 413 ? 12.394 3.858 -4.505 1.00 96.38 413 VAL A CA 1
ATOM 3253 C C . VAL A 1 413 ? 12.173 4.961 -5.537 1.00 96.38 413 VAL A C 1
ATOM 3255 O O . VAL A 1 413 ? 13.029 5.841 -5.672 1.00 96.38 413 VAL A O 1
ATOM 3258 N N . VAL A 1 414 ? 11.018 4.976 -6.211 1.00 96.94 414 VAL A N 1
ATOM 3259 C CA . VAL A 1 414 ? 10.614 6.054 -7.135 1.00 96.94 414 VAL A CA 1
ATOM 3260 C C . VAL A 1 414 ? 9.181 6.516 -6.847 1.00 96.94 414 VAL A C 1
ATOM 3262 O O . VAL A 1 414 ? 8.246 6.165 -7.573 1.00 96.94 414 VAL A O 1
ATOM 3265 N N . PRO A 1 415 ? 8.995 7.348 -5.803 1.00 95.69 415 PRO A N 1
ATOM 3266 C CA . PRO A 1 415 ? 7.686 7.861 -5.423 1.00 95.69 415 PRO A CA 1
ATOM 3267 C C . PRO A 1 415 ? 6.936 8.523 -6.582 1.00 95.69 415 PRO A C 1
ATOM 3269 O O . PRO A 1 415 ? 7.495 9.335 -7.326 1.00 95.69 415 PRO A O 1
ATOM 3272 N N . ILE A 1 416 ? 5.623 8.284 -6.661 1.00 94.31 416 ILE A N 1
ATOM 3273 C CA . ILE A 1 416 ? 4.699 9.013 -7.549 1.00 94.31 416 ILE A CA 1
ATOM 3274 C C . ILE A 1 416 ? 4.861 10.539 -7.425 1.00 94.31 416 ILE A C 1
ATOM 3276 O O . ILE A 1 416 ? 4.737 11.257 -8.418 1.00 94.31 416 ILE A O 1
ATOM 3280 N N . THR A 1 417 ? 5.232 11.051 -6.250 1.00 91.62 417 THR A N 1
ATOM 3281 C CA . THR A 1 417 ? 5.555 12.465 -6.023 1.00 91.62 417 THR A CA 1
ATOM 3282 C C . THR A 1 417 ? 6.676 12.971 -6.949 1.00 91.62 417 THR A C 1
ATOM 3284 O O . THR A 1 417 ? 6.561 14.075 -7.488 1.00 91.62 417 THR A O 1
ATOM 3287 N N . ASN A 1 418 ? 7.710 12.162 -7.229 1.00 93.75 418 ASN A N 1
ATOM 3288 C CA . ASN A 1 418 ? 8.752 12.487 -8.214 1.00 93.75 418 ASN A CA 1
ATOM 3289 C C . ASN A 1 418 ? 8.171 12.561 -9.629 1.00 93.75 418 ASN A C 1
ATOM 3291 O O . ASN A 1 418 ? 8.426 13.519 -10.359 1.00 93.75 418 ASN A O 1
ATOM 3295 N N . THR A 1 419 ? 7.335 11.588 -10.005 1.00 94.62 419 THR A N 1
ATOM 3296 C CA . THR A 1 419 ? 6.708 11.532 -11.333 1.00 94.62 419 THR A CA 1
ATOM 3297 C C . THR A 1 419 ? 5.739 12.706 -11.555 1.00 94.62 419 THR A C 1
ATOM 3299 O O . THR A 1 419 ? 5.782 13.338 -12.612 1.00 94.62 419 THR A O 1
ATOM 3302 N N . LYS A 1 420 ? 4.936 13.076 -10.543 1.00 94.44 420 LYS A N 1
ATOM 3303 C CA . LYS A 1 420 ? 4.092 14.289 -10.525 1.00 94.44 420 LYS A CA 1
ATOM 3304 C C . LYS A 1 420 ? 4.942 15.550 -10.730 1.00 94.44 420 LYS A C 1
ATOM 3306 O O . LYS A 1 420 ? 4.694 16.309 -11.668 1.00 94.44 420 LYS A O 1
ATOM 3311 N N . LYS A 1 421 ? 5.989 15.750 -9.913 1.00 94.31 421 LYS A N 1
ATOM 3312 C CA . LYS A 1 421 ? 6.922 16.895 -10.015 1.00 94.31 421 LYS A CA 1
ATOM 3313 C C . LYS A 1 421 ? 7.598 16.960 -11.395 1.00 94.31 421 LYS A C 1
ATOM 3315 O O . LYS A 1 421 ? 7.696 18.039 -11.981 1.00 94.31 421 LYS A O 1
ATOM 3320 N N . ALA A 1 422 ? 7.989 15.816 -11.958 1.00 94.62 422 ALA A N 1
ATOM 3321 C CA . ALA A 1 422 ? 8.589 15.710 -13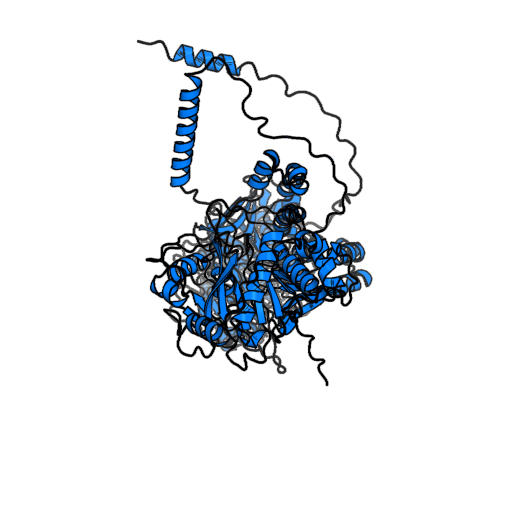.286 1.00 94.62 422 ALA A CA 1
ATOM 3322 C C . ALA A 1 422 ? 7.629 16.102 -14.422 1.00 94.62 422 ALA A C 1
ATOM 3324 O O . ALA A 1 422 ? 8.013 16.885 -15.290 1.00 94.62 422 ALA A O 1
ATOM 3325 N N . VAL A 1 423 ? 6.381 15.616 -14.419 1.00 96.00 423 VAL A N 1
ATOM 3326 C CA . VAL A 1 423 ? 5.367 15.986 -15.430 1.00 96.00 423 VAL A CA 1
ATOM 3327 C C . VAL A 1 423 ? 5.002 17.471 -15.326 1.00 96.00 423 VAL A C 1
ATOM 3329 O O . VAL A 1 423 ? 4.985 18.168 -16.342 1.00 96.00 423 VAL A O 1
ATOM 3332 N N . LYS A 1 424 ? 4.829 17.996 -14.105 1.00 94.19 424 LYS A N 1
ATOM 3333 C CA . LYS A 1 424 ? 4.582 19.427 -13.827 1.00 94.19 424 LYS A CA 1
ATOM 3334 C C . LYS A 1 424 ? 5.707 20.308 -14.397 1.00 94.19 424 LYS A C 1
ATOM 3336 O O . LYS A 1 424 ? 5.438 21.315 -15.052 1.00 94.19 424 LYS A O 1
ATOM 3341 N N . ALA A 1 425 ? 6.966 19.874 -14.274 1.00 95.19 425 ALA A N 1
ATOM 3342 C CA . ALA A 1 425 ? 8.126 20.539 -14.877 1.00 95.19 425 ALA A CA 1
ATOM 3343 C C . ALA A 1 425 ? 8.167 20.482 -16.422 1.00 95.19 425 ALA A C 1
ATOM 3345 O O . ALA A 1 425 ? 8.806 21.334 -17.044 1.00 95.19 425 ALA A O 1
ATOM 3346 N N . MET A 1 426 ? 7.469 19.541 -17.075 1.00 95.81 426 MET A N 1
ATOM 3347 C CA . MET A 1 426 ? 7.366 19.521 -18.541 1.00 95.81 426 MET A CA 1
ATOM 3348 C C . MET A 1 426 ? 6.454 20.623 -19.091 1.00 95.81 426 MET A C 1
ATOM 3350 O O . MET A 1 426 ? 6.594 20.950 -20.269 1.00 95.81 426 MET A O 1
ATOM 3354 N N . GLN A 1 427 ? 5.564 21.225 -18.291 1.00 96.06 427 GLN A N 1
ATOM 3355 C CA . GLN A 1 427 ? 4.636 22.281 -18.737 1.00 96.06 427 GLN A CA 1
ATOM 3356 C C . GLN A 1 427 ? 3.845 21.877 -20.001 1.00 96.06 427 GLN A C 1
ATOM 3358 O O . GLN A 1 427 ? 3.801 22.610 -20.991 1.00 96.06 427 GLN A O 1
ATOM 3363 N N . LEU A 1 428 ? 3.292 20.662 -19.999 1.00 96.12 428 LEU A N 1
ATOM 3364 C CA . LEU A 1 428 ? 2.405 20.172 -21.057 1.00 96.12 428 LEU A CA 1
ATOM 3365 C C . LEU A 1 428 ? 0.972 20.671 -20.811 1.00 96.12 428 LEU A C 1
ATOM 3367 O O . LEU A 1 428 ? 0.571 20.895 -19.671 1.00 96.12 428 LEU A O 1
ATOM 3371 N N . THR A 1 429 ? 0.178 20.816 -21.871 1.00 96.50 429 THR A N 1
ATOM 3372 C CA . THR A 1 429 ? -1.243 21.177 -21.754 1.00 96.50 429 THR A CA 1
ATOM 3373 C C . THR A 1 429 ? -2.048 19.998 -21.207 1.00 96.50 429 THR A C 1
ATOM 3375 O O . THR A 1 429 ? -2.011 18.914 -21.790 1.00 96.50 429 THR A O 1
ATOM 3378 N N . VAL A 1 430 ? -2.790 20.213 -20.116 1.00 96.25 430 VAL A N 1
ATOM 3379 C CA . VAL A 1 430 ? -3.764 19.245 -19.584 1.00 96.25 430 VAL A CA 1
ATOM 3380 C C . VAL A 1 430 ? -4.953 19.140 -20.545 1.00 96.25 430 VAL A C 1
ATOM 3382 O O . VAL A 1 430 ? -5.533 20.148 -20.944 1.00 96.25 430 VAL A O 1
ATOM 3385 N N . LYS A 1 431 ? -5.308 17.908 -20.909 1.00 95.88 431 LYS A N 1
ATOM 3386 C CA . LYS A 1 431 ? -6.382 17.526 -21.841 1.00 95.88 431 LYS A CA 1
ATOM 3387 C C . LYS A 1 431 ? -7.590 16.934 -21.107 1.00 95.88 431 LYS A C 1
ATOM 3389 O O . LYS A 1 431 ? -8.728 17.237 -21.457 1.00 95.88 431 LYS A O 1
ATOM 3394 N N . LYS A 1 432 ? -7.347 16.130 -20.067 1.00 93.94 432 LYS A N 1
ATOM 3395 C CA . LYS A 1 432 ? -8.308 15.844 -18.992 1.00 93.94 432 LYS A CA 1
ATOM 3396 C C . LYS A 1 432 ? -7.594 15.983 -17.648 1.00 93.94 432 LYS A C 1
ATOM 3398 O O . LYS A 1 432 ? -6.502 15.428 -17.530 1.00 93.94 432 LYS A O 1
ATOM 3403 N N . PRO A 1 433 ? -8.192 16.668 -16.658 1.00 92.81 433 PRO A N 1
ATOM 3404 C CA . PRO A 1 433 ? -7.617 16.777 -15.322 1.00 92.81 433 PRO A CA 1
ATOM 3405 C C . PRO A 1 433 ? -7.573 15.417 -14.619 1.00 92.81 433 PRO A C 1
ATOM 3407 O O . PRO A 1 433 ? -8.267 14.478 -15.025 1.00 92.81 433 PRO A O 1
ATOM 3410 N N . TRP A 1 434 ? -6.791 15.356 -13.541 1.00 92.62 434 TRP A N 1
ATOM 3411 C CA . TRP A 1 434 ? -6.765 14.262 -12.569 1.00 92.62 434 TRP A CA 1
ATOM 3412 C C . TRP A 1 434 ? -8.163 13.694 -12.276 1.00 92.62 434 TRP A C 1
ATOM 3414 O O . TRP A 1 434 ? -9.071 14.408 -11.847 1.00 92.62 434 TRP A O 1
ATOM 3424 N N . ARG A 1 435 ? -8.333 12.394 -12.529 1.00 91.56 435 ARG A N 1
ATOM 3425 C CA . ARG A 1 435 ? -9.589 11.648 -12.368 1.00 91.56 435 ARG A CA 1
ATOM 3426 C C . ARG A 1 435 ? -9.314 10.200 -11.945 1.00 91.56 435 ARG A C 1
ATOM 3428 O O . ARG A 1 435 ? -8.258 9.674 -12.301 1.00 91.56 435 ARG A O 1
ATOM 3435 N N . PRO A 1 436 ? -10.245 9.512 -11.265 1.00 91.00 436 PRO A N 1
ATOM 3436 C CA . PRO A 1 436 ? -10.132 8.074 -11.049 1.00 91.00 436 PRO A CA 1
ATOM 3437 C C . PRO A 1 436 ? -10.204 7.296 -12.376 1.00 91.00 436 PRO A C 1
ATOM 3439 O O . PRO A 1 436 ? -10.755 7.769 -13.383 1.00 91.00 436 PRO A O 1
ATOM 3442 N N . TRP A 1 437 ? -9.685 6.068 -12.363 1.00 92.44 437 TRP A N 1
ATOM 3443 C CA . TRP A 1 437 ? -9.951 5.057 -13.385 1.00 92.44 437 TRP A CA 1
ATOM 3444 C C . TRP A 1 437 ? -10.301 3.700 -12.761 1.00 92.44 437 TRP A C 1
ATOM 3446 O O . TRP A 1 437 ? -9.772 3.318 -11.713 1.00 92.44 437 TRP A O 1
ATOM 3456 N N . ASN A 1 438 ? -11.191 2.955 -13.422 1.00 87.06 438 ASN A N 1
ATOM 3457 C CA . ASN A 1 438 ? -11.717 1.689 -12.910 1.00 87.06 438 ASN A CA 1
ATOM 3458 C C . ASN A 1 438 ? -11.055 0.469 -13.564 1.00 87.06 438 ASN A C 1
ATOM 3460 O O . ASN A 1 438 ? -10.874 0.391 -14.780 1.00 87.06 438 ASN A O 1
ATOM 3464 N N . CYS A 1 439 ? -10.768 -0.538 -12.747 1.00 82.38 439 CYS A N 1
ATOM 3465 C CA . CYS A 1 439 ? -10.403 -1.881 -13.166 1.00 82.38 439 CYS A CA 1
ATOM 3466 C C . CYS A 1 439 ? -11.647 -2.789 -13.116 1.00 82.38 439 CYS A C 1
ATOM 3468 O O . CYS A 1 439 ? -12.460 -2.681 -12.196 1.00 82.38 439 CYS A O 1
ATOM 3470 N N . ASN A 1 440 ? -11.823 -3.651 -14.127 1.00 71.06 440 ASN A N 1
ATOM 3471 C CA . ASN A 1 440 ? -13.023 -4.482 -14.325 1.00 71.06 440 ASN A CA 1
ATOM 3472 C C . ASN A 1 440 ? -14.353 -3.712 -14.142 1.00 71.06 440 ASN A C 1
ATOM 3474 O O . ASN A 1 440 ? -15.262 -4.178 -13.463 1.00 71.06 440 ASN A O 1
ATOM 3478 N N . ASP A 1 441 ? -14.449 -2.514 -14.733 1.00 61.91 441 ASP A N 1
ATOM 3479 C CA . ASP A 1 441 ? -15.577 -1.563 -14.662 1.00 61.91 441 ASP A CA 1
ATOM 3480 C C . ASP A 1 441 ? -15.963 -1.015 -13.268 1.00 61.91 441 ASP A C 1
ATOM 3482 O O . ASP A 1 441 ? -16.553 0.065 -13.208 1.00 61.91 441 ASP A O 1
ATOM 3486 N N . GLN A 1 442 ? -15.647 -1.700 -12.163 1.00 62.41 442 GLN A N 1
ATOM 3487 C CA . GLN A 1 442 ? -16.259 -1.444 -10.848 1.00 62.41 442 GLN A CA 1
ATOM 3488 C C . GLN A 1 442 ? -15.277 -1.088 -9.718 1.00 62.41 442 GLN A C 1
ATOM 3490 O O . GLN A 1 442 ? -15.668 -0.373 -8.802 1.00 62.41 442 GLN A O 1
ATOM 3495 N N . VAL A 1 443 ? -14.018 -1.543 -9.756 1.00 75.12 443 VAL A N 1
ATOM 3496 C CA . VAL A 1 443 ? -13.053 -1.330 -8.655 1.00 75.12 443 VAL A CA 1
ATOM 3497 C C . VAL A 1 443 ? -12.096 -0.190 -8.996 1.00 75.12 443 VAL A C 1
ATOM 3499 O O . VAL A 1 443 ? -11.523 -0.187 -10.084 1.00 75.12 443 VAL A O 1
ATOM 3502 N N . LEU A 1 444 ? -11.849 0.737 -8.062 1.00 84.31 444 LEU A N 1
ATOM 3503 C CA . LEU A 1 444 ? -10.852 1.801 -8.232 1.00 84.31 444 LEU A CA 1
ATOM 3504 C C . LEU A 1 444 ? -9.457 1.206 -8.502 1.00 84.31 444 LEU A C 1
ATOM 3506 O O . LEU A 1 444 ? -8.858 0.567 -7.627 1.00 84.31 444 LEU A O 1
ATOM 3510 N N . GLY A 1 445 ? -8.959 1.414 -9.723 1.00 89.06 445 GLY A N 1
ATOM 3511 C CA . GLY A 1 445 ? -7.638 0.977 -10.180 1.00 89.06 445 GLY A CA 1
ATOM 3512 C C . GLY A 1 445 ? -6.528 1.979 -9.866 1.00 89.06 445 GLY A C 1
ATOM 3513 O O . GLY A 1 445 ? -5.370 1.581 -9.770 1.00 89.06 445 GLY A O 1
ATOM 3514 N N . GLY A 1 446 ? -6.886 3.248 -9.668 1.00 92.88 446 GLY A N 1
ATOM 3515 C CA . GLY A 1 446 ? -5.990 4.366 -9.381 1.00 92.88 446 GLY A CA 1
ATOM 3516 C C . GLY A 1 446 ? -6.510 5.647 -10.033 1.00 92.88 446 GLY A C 1
ATOM 3517 O O . GLY A 1 446 ? -7.709 5.772 -10.293 1.00 92.88 446 GLY A O 1
ATOM 3518 N N . PHE A 1 447 ? -5.608 6.577 -10.330 1.00 94.25 447 PHE A N 1
ATOM 3519 C CA . PHE A 1 447 ? -5.907 7.873 -10.942 1.00 94.25 447 PHE A CA 1
ATOM 3520 C C . PHE A 1 447 ? -5.157 8.060 -12.258 1.00 94.25 447 PHE A C 1
ATOM 3522 O O . PHE A 1 447 ? -4.185 7.364 -12.551 1.00 94.25 447 PHE A O 1
ATOM 3529 N N . VAL A 1 448 ? -5.641 8.973 -13.091 1.00 95.88 448 VAL A N 1
ATOM 3530 C CA . VAL A 1 448 ? -5.016 9.342 -14.359 1.00 95.88 448 VAL A CA 1
ATOM 3531 C C . VAL A 1 448 ? -5.216 10.823 -14.637 1.00 95.88 448 VAL A C 1
ATOM 3533 O O . VAL A 1 448 ? -6.288 11.373 -14.395 1.00 95.88 448 VAL A O 1
ATOM 3536 N N . GLU A 1 449 ? -4.190 11.452 -15.197 1.00 95.69 449 GLU A N 1
ATOM 3537 C CA . GLU A 1 449 ? -4.270 12.774 -15.807 1.00 95.69 449 GLU A CA 1
ATOM 3538 C C . GLU A 1 449 ? -3.759 12.691 -17.249 1.00 95.69 449 GLU A C 1
ATOM 3540 O O . GLU A 1 449 ? -2.689 12.138 -17.532 1.00 95.69 449 GLU A O 1
ATOM 3545 N N . GLU A 1 450 ? -4.563 13.192 -18.185 1.00 96.94 450 GLU A N 1
ATOM 3546 C CA . GLU A 1 450 ? -4.288 13.112 -19.619 1.00 96.94 450 GLU A CA 1
ATOM 3547 C C . GLU A 1 450 ? -3.769 14.477 -20.083 1.00 96.94 450 GLU A C 1
ATOM 3549 O O . GLU A 1 450 ? -4.475 15.477 -19.983 1.00 96.94 450 GLU A O 1
ATOM 3554 N N . TYR A 1 451 ? -2.551 14.522 -20.618 1.00 97.62 451 TYR A N 1
ATOM 3555 C CA . TYR A 1 451 ? -1.915 15.694 -21.220 1.00 97.62 451 TYR A CA 1
ATOM 3556 C C . TYR A 1 451 ? -1.852 15.529 -22.747 1.00 97.62 451 TYR A C 1
ATOM 3558 O O . TYR A 1 451 ? -2.045 14.433 -23.282 1.00 97.62 451 TYR A O 1
ATOM 3566 N N . GLU A 1 452 ? -1.532 16.590 -23.490 1.00 95.69 452 GLU A N 1
ATOM 3567 C CA . GLU A 1 452 ? -1.258 16.439 -24.923 1.00 95.69 452 GLU A CA 1
ATOM 3568 C C . GLU A 1 452 ? 0.026 15.626 -25.169 1.00 95.69 452 GLU A C 1
ATOM 3570 O O . GLU A 1 452 ? 1.144 16.074 -24.918 1.00 95.69 452 GLU A O 1
ATOM 3575 N N . GLY A 1 453 ? -0.166 14.394 -25.652 1.00 95.94 453 GLY A N 1
ATOM 3576 C CA . GLY A 1 453 ? 0.885 13.421 -25.968 1.00 95.94 453 GLY A CA 1
ATOM 3577 C C . GLY A 1 453 ? 1.413 12.591 -24.787 1.00 95.94 453 GLY A C 1
ATOM 3578 O O . GLY A 1 453 ? 2.143 11.628 -25.027 1.00 95.94 453 GLY A O 1
ATOM 3579 N N . LEU A 1 454 ? 1.024 12.895 -23.543 1.00 98.38 454 LEU A N 1
ATOM 3580 C CA . LEU A 1 454 ? 1.457 12.173 -22.338 1.00 98.38 454 LEU A CA 1
ATOM 3581 C C . LEU A 1 454 ? 0.269 11.791 -21.438 1.00 98.38 454 LEU A C 1
ATOM 3583 O O . LEU A 1 454 ? -0.710 12.522 -21.342 1.00 98.38 454 LEU A O 1
ATOM 3587 N N . SER A 1 455 ? 0.353 10.663 -20.739 1.00 98.25 455 SER A N 1
ATOM 3588 C CA . SER A 1 455 ? -0.553 10.332 -19.628 1.00 98.25 455 SER A CA 1
ATOM 3589 C C . SER A 1 455 ? 0.247 10.015 -18.368 1.00 98.25 455 SER A C 1
ATOM 3591 O O . SER A 1 455 ? 1.210 9.249 -18.435 1.00 98.25 455 SER A O 1
ATOM 3593 N N . LEU A 1 456 ? -0.158 10.592 -17.237 1.00 98.06 456 LEU A N 1
ATOM 3594 C CA . LEU A 1 456 ? 0.320 10.219 -15.906 1.00 98.06 456 LEU A CA 1
ATOM 3595 C C . LEU A 1 456 ? -0.731 9.311 -15.265 1.00 98.06 456 LEU A C 1
ATOM 3597 O O . LEU A 1 456 ? -1.906 9.666 -15.262 1.00 98.06 456 LEU A O 1
ATOM 3601 N N . VAL A 1 457 ? -0.328 8.151 -14.753 1.00 98.06 457 VAL A N 1
ATOM 3602 C CA . VAL A 1 457 ? -1.225 7.130 -14.189 1.00 98.06 457 VAL A CA 1
ATOM 3603 C C . VAL A 1 457 ? -0.708 6.692 -12.820 1.00 98.06 457 VAL A C 1
ATOM 3605 O O . VAL A 1 457 ? 0.481 6.421 -12.678 1.00 98.06 457 VAL A O 1
ATOM 3608 N N . THR A 1 458 ? -1.584 6.554 -11.828 1.00 97.31 458 THR A N 1
ATOM 3609 C CA . THR A 1 458 ? -1.289 5.773 -10.617 1.00 97.31 458 THR A CA 1
ATOM 3610 C C . THR A 1 458 ? -1.969 4.416 -10.679 1.00 97.31 458 THR A C 1
ATOM 3612 O O . THR A 1 458 ? -3.047 4.267 -11.268 1.00 97.31 458 THR A O 1
ATOM 3615 N N . VAL A 1 459 ? -1.337 3.419 -10.066 1.00 96.00 459 VAL A N 1
ATOM 3616 C CA . VAL A 1 459 ? -1.911 2.088 -9.868 1.00 96.00 459 VAL A CA 1
ATOM 3617 C C . VAL A 1 459 ? -2.027 1.837 -8.371 1.00 96.00 459 VAL A C 1
ATOM 3619 O O . VAL A 1 459 ? -1.016 1.723 -7.686 1.00 96.00 459 VAL A O 1
ATOM 3622 N N . ARG A 1 460 ? -3.270 1.778 -7.879 1.00 91.75 460 ARG A N 1
ATOM 3623 C CA . ARG A 1 460 ? -3.591 1.706 -6.450 1.00 91.75 460 ARG A CA 1
ATOM 3624 C C . ARG A 1 460 ? -3.023 0.439 -5.819 1.00 91.75 460 ARG A C 1
ATOM 3626 O O . ARG A 1 460 ? -3.245 -0.644 -6.363 1.00 91.75 460 ARG A O 1
ATOM 3633 N N . GLY A 1 461 ? -2.370 0.558 -4.668 1.00 88.38 461 GLY A N 1
ATOM 3634 C CA . GLY A 1 461 ? -1.805 -0.560 -3.907 1.00 88.38 461 GLY A CA 1
ATOM 3635 C C . GLY A 1 461 ? -0.678 -1.298 -4.636 1.00 88.38 461 GLY A C 1
ATOM 3636 O O . GLY A 1 461 ? -0.573 -2.518 -4.499 1.00 88.38 461 GLY A O 1
ATOM 3637 N N . ALA A 1 462 ? 0.109 -0.593 -5.455 1.00 92.75 462 ALA A N 1
ATOM 3638 C CA . ALA A 1 462 ? 1.235 -1.157 -6.203 1.00 92.75 462 ALA A CA 1
ATOM 3639 C C . ALA A 1 462 ? 2.574 -0.542 -5.773 1.00 92.75 462 ALA A C 1
ATOM 3641 O O . ALA A 1 462 ? 2.671 0.669 -5.573 1.00 92.75 462 ALA A O 1
ATOM 3642 N N . GLY A 1 463 ? 3.607 -1.377 -5.667 1.00 93.75 463 GLY A N 1
ATOM 3643 C CA . GLY A 1 463 ? 4.988 -0.943 -5.480 1.00 93.75 463 GLY A CA 1
ATOM 3644 C C . GLY A 1 463 ? 5.678 -0.610 -6.806 1.00 93.75 463 GLY A C 1
ATOM 3645 O O . GLY A 1 463 ? 5.026 -0.308 -7.806 1.00 93.75 463 GLY A O 1
ATOM 3646 N N . HIS A 1 464 ? 7.006 -0.686 -6.803 1.00 97.00 464 HIS A N 1
ATOM 3647 C CA . HIS A 1 464 ? 7.902 -0.375 -7.916 1.00 97.00 464 HIS A CA 1
ATOM 3648 C C . HIS A 1 464 ? 7.618 -1.254 -9.140 1.00 97.00 464 HIS A C 1
ATOM 3650 O O . HIS A 1 464 ? 7.279 -0.757 -10.215 1.00 97.00 464 HIS A O 1
ATOM 3656 N N . MET A 1 465 ? 7.635 -2.574 -8.927 1.00 95.25 465 MET A N 1
ATOM 3657 C CA . MET A 1 465 ? 7.244 -3.583 -9.908 1.00 95.25 465 MET A CA 1
ATOM 3658 C C . MET A 1 465 ? 5.712 -3.676 -9.979 1.00 95.25 465 MET A C 1
ATOM 3660 O O . MET A 1 465 ? 5.087 -4.656 -9.562 1.00 95.25 465 MET A O 1
ATOM 3664 N N . VAL A 1 466 ? 5.066 -2.639 -10.512 1.00 96.69 466 VAL A N 1
ATOM 3665 C CA . VAL A 1 466 ? 3.599 -2.551 -10.646 1.00 96.69 466 VAL A CA 1
ATOM 3666 C C . VAL A 1 466 ? 2.953 -3.801 -11.284 1.00 96.69 466 VAL A C 1
ATOM 3668 O O . VAL A 1 466 ? 1.904 -4.228 -10.791 1.00 96.69 466 VAL A O 1
ATOM 3671 N N . PRO A 1 467 ? 3.527 -4.443 -12.329 1.00 95.19 467 PRO A N 1
ATOM 3672 C CA . PRO A 1 467 ? 2.973 -5.673 -12.901 1.00 95.19 467 PRO A CA 1
ATOM 3673 C C . PRO A 1 467 ? 3.147 -6.918 -12.024 1.00 95.19 467 PRO A C 1
ATOM 3675 O O . PRO A 1 467 ? 2.453 -7.906 -12.262 1.00 95.19 467 PRO A O 1
ATOM 3678 N N . SER A 1 468 ? 4.035 -6.870 -11.030 1.00 90.75 468 SER A N 1
ATOM 3679 C CA . SER A 1 468 ? 4.178 -7.879 -9.977 1.00 90.75 468 SER A CA 1
ATOM 3680 C C . SER A 1 468 ? 3.138 -7.667 -8.879 1.00 90.75 468 SER A C 1
ATOM 3682 O O . SER A 1 468 ? 2.352 -8.571 -8.604 1.00 90.75 468 SER A O 1
ATOM 3684 N N . ASN A 1 469 ? 3.076 -6.470 -8.279 1.00 88.94 469 ASN A N 1
ATOM 3685 C CA . ASN A 1 469 ? 2.207 -6.227 -7.119 1.00 88.94 469 ASN A CA 1
ATOM 3686 C C . ASN A 1 469 ? 0.716 -6.098 -7.473 1.00 88.94 469 ASN A C 1
ATOM 3688 O O . ASN A 1 469 ? -0.127 -6.454 -6.657 1.00 88.94 469 ASN A O 1
ATOM 3692 N N . GLN A 1 470 ? 0.369 -5.564 -8.651 1.00 90.44 470 GLN A N 1
ATOM 3693 C CA . GLN A 1 470 ? -1.023 -5.296 -9.049 1.00 90.44 470 GLN A CA 1
ATOM 3694 C C . GLN A 1 470 ? -1.298 -5.747 -10.491 1.00 90.44 470 GLN A C 1
ATOM 3696 O O . GLN A 1 470 ? -1.610 -4.942 -11.379 1.00 90.44 470 GLN A O 1
ATOM 3701 N N . PRO A 1 471 ? -1.201 -7.059 -10.763 1.00 91.75 471 PRO A N 1
ATOM 3702 C CA . PRO A 1 471 ? -1.013 -7.573 -12.114 1.00 91.75 471 PRO A CA 1
ATOM 3703 C C . PRO A 1 471 ? -2.233 -7.368 -13.025 1.00 91.75 471 PRO A C 1
ATOM 3705 O O . PRO A 1 471 ? -2.083 -7.068 -14.210 1.00 91.75 471 PRO A O 1
ATOM 3708 N N . LEU A 1 472 ? -3.452 -7.455 -12.481 1.00 90.25 472 LEU A N 1
ATOM 3709 C CA . LEU A 1 472 ? -4.694 -7.174 -13.213 1.00 90.25 472 LEU A CA 1
ATOM 3710 C C . LEU A 1 472 ? -4.827 -5.680 -13.568 1.00 90.25 472 LEU A C 1
ATOM 3712 O O . LEU A 1 472 ? -5.232 -5.334 -14.685 1.00 90.25 472 LEU A O 1
ATOM 3716 N N . ARG A 1 473 ? -4.457 -4.789 -12.636 1.00 92.75 473 ARG A N 1
ATOM 3717 C CA . ARG A 1 473 ? -4.486 -3.333 -12.841 1.00 92.75 473 ARG A CA 1
ATOM 3718 C C . ARG A 1 473 ? -3.441 -2.937 -13.892 1.00 92.75 473 ARG A C 1
ATOM 3720 O O . ARG A 1 473 ? -3.791 -2.289 -14.876 1.00 92.75 473 ARG A O 1
ATOM 3727 N N . ALA A 1 474 ? -2.212 -3.441 -13.772 1.00 95.88 474 ALA A N 1
ATOM 3728 C CA . ALA A 1 474 ? -1.136 -3.255 -14.750 1.00 95.88 474 ALA A CA 1
ATOM 3729 C C . ALA A 1 474 ? -1.501 -3.772 -16.155 1.00 95.88 474 ALA A C 1
ATOM 3731 O O . ALA A 1 474 ? -1.292 -3.080 -17.153 1.00 95.88 474 ALA A O 1
ATOM 3732 N N . PHE A 1 475 ? -2.100 -4.966 -16.247 1.00 96.31 475 PHE A N 1
ATOM 3733 C CA . PHE A 1 475 ? -2.557 -5.538 -17.517 1.00 96.31 475 PHE A CA 1
ATOM 3734 C C . PHE A 1 475 ? -3.676 -4.708 -18.165 1.00 96.31 475 PHE A C 1
ATOM 3736 O O . PHE A 1 475 ? -3.699 -4.541 -19.387 1.00 96.31 475 PHE A O 1
ATOM 3743 N N . THR A 1 476 ? -4.569 -4.124 -17.360 1.00 95.38 476 THR A N 1
ATOM 3744 C CA . THR A 1 476 ? -5.572 -3.161 -17.843 1.00 95.38 476 THR A CA 1
ATOM 3745 C C . THR A 1 476 ? -4.887 -1.917 -18.418 1.00 95.38 476 THR A C 1
ATOM 3747 O O . THR A 1 476 ? -5.158 -1.544 -19.561 1.00 95.38 476 THR A O 1
ATOM 3750 N N . VAL A 1 477 ? -3.943 -1.327 -17.675 1.00 96.81 477 VAL A N 1
ATOM 3751 C CA . VAL A 1 477 ? -3.203 -0.118 -18.075 1.00 96.81 477 VAL A CA 1
ATOM 3752 C C . VAL A 1 477 ? -2.468 -0.307 -19.407 1.00 96.81 477 VAL A C 1
ATOM 3754 O O . VAL A 1 477 ? -2.676 0.485 -20.331 1.00 96.81 477 VAL A O 1
ATOM 3757 N N . ILE A 1 478 ? -1.687 -1.383 -19.577 1.00 97.88 478 ILE A N 1
ATOM 3758 C CA . ILE A 1 478 ? -0.997 -1.630 -20.855 1.00 97.88 478 ILE A CA 1
ATOM 3759 C C . ILE A 1 478 ? -1.971 -1.932 -22.001 1.00 97.88 478 ILE A C 1
ATOM 3761 O O . ILE A 1 478 ? -1.728 -1.505 -23.127 1.00 97.88 478 ILE A O 1
ATOM 3765 N N . THR A 1 479 ? -3.086 -2.627 -21.748 1.00 97.00 479 THR A N 1
ATOM 3766 C CA . THR A 1 479 ? -4.054 -2.973 -22.805 1.00 97.00 479 THR A CA 1
ATOM 3767 C C . THR A 1 479 ? -4.670 -1.715 -23.409 1.00 97.00 479 THR A C 1
ATOM 3769 O O . THR A 1 479 ? -4.640 -1.534 -24.627 1.00 97.00 479 THR A O 1
ATOM 3772 N N . TYR A 1 480 ? -5.151 -0.800 -22.565 1.00 96.56 480 TYR A N 1
ATOM 3773 C CA . TYR A 1 480 ? -5.710 0.478 -23.011 1.00 96.56 480 TYR A CA 1
ATOM 3774 C C . TYR A 1 480 ? -4.649 1.370 -23.669 1.00 96.56 480 TYR A C 1
ATOM 3776 O O . TYR A 1 480 ? -4.921 1.990 -24.703 1.00 96.56 480 TYR A O 1
ATOM 3784 N N . PHE A 1 481 ? -3.413 1.359 -23.154 1.00 98.00 481 PHE A N 1
ATOM 3785 C CA . PHE A 1 481 ? -2.294 2.042 -23.796 1.00 98.00 481 PHE A CA 1
ATOM 3786 C C . PHE A 1 481 ? -2.014 1.499 -25.205 1.00 98.00 481 PHE A C 1
ATOM 3788 O O . PHE A 1 481 ? -1.969 2.290 -26.147 1.00 98.00 481 PHE A O 1
ATOM 3795 N N . LEU A 1 482 ? -1.880 0.186 -25.403 1.00 97.62 482 LEU A N 1
ATOM 3796 C CA . LEU A 1 482 ? -1.653 -0.401 -26.732 1.00 97.62 482 LEU A CA 1
ATOM 3797 C C . LEU A 1 482 ? -2.796 -0.084 -27.706 1.00 97.62 482 LEU A C 1
ATOM 3799 O O . LEU A 1 482 ? -2.535 0.257 -28.857 1.00 97.62 482 LEU A O 1
ATOM 3803 N N . GLU A 1 483 ? -4.047 -0.146 -27.246 1.00 95.94 483 GLU A N 1
ATOM 3804 C CA . GLU A 1 483 ? -5.236 0.110 -28.073 1.00 95.94 483 GLU A CA 1
ATOM 3805 C C . GLU A 1 483 ? -5.499 1.598 -28.368 1.00 95.94 483 GLU A C 1
ATOM 3807 O O . GLU A 1 483 ? -6.396 1.913 -29.151 1.00 95.94 483 GLU A O 1
ATOM 3812 N N . GLY A 1 484 ? -4.739 2.521 -27.766 1.00 94.75 484 GLY A N 1
ATOM 3813 C CA . GLY A 1 484 ? -4.906 3.965 -27.973 1.00 94.75 484 GLY A CA 1
ATOM 3814 C C . GLY A 1 484 ? -6.156 4.553 -27.311 1.00 94.75 484 GLY A C 1
ATOM 3815 O O . GLY A 1 484 ? -6.656 5.583 -27.762 1.00 94.75 484 GLY A O 1
ATOM 3816 N N . LYS A 1 485 ? -6.673 3.901 -26.263 1.00 93.38 485 LYS A N 1
ATOM 3817 C CA . LYS A 1 485 ? -7.907 4.276 -25.558 1.00 93.38 485 LYS A CA 1
ATOM 3818 C C . LYS A 1 485 ? -7.597 4.958 -24.215 1.00 93.38 485 LYS A C 1
ATOM 3820 O O . LYS A 1 485 ? -6.627 4.570 -23.565 1.00 93.38 485 LYS A O 1
ATOM 3825 N N . PRO A 1 486 ? -8.420 5.920 -23.756 1.00 92.12 486 PRO A N 1
ATOM 3826 C CA . PRO A 1 486 ? -8.324 6.439 -22.392 1.00 92.12 486 PRO A CA 1
ATOM 3827 C C . PRO A 1 486 ? -8.696 5.347 -21.378 1.00 92.12 486 PRO A C 1
ATOM 3829 O O . PRO A 1 486 ? -9.581 4.535 -21.654 1.00 92.12 486 PRO A O 1
ATOM 3832 N N . LEU A 1 487 ? -8.050 5.337 -20.206 1.00 93.19 487 LEU A N 1
ATOM 3833 C CA . LEU A 1 487 ? -8.348 4.369 -19.139 1.00 93.19 487 LEU A CA 1
ATOM 3834 C C . LEU A 1 487 ? -9.816 4.470 -18.683 1.00 93.19 487 LEU A C 1
ATOM 3836 O O . LEU A 1 487 ? -10.329 5.597 -18.641 1.00 93.19 487 LEU A O 1
ATOM 3840 N N . PRO A 1 488 ? -10.473 3.346 -18.315 1.00 88.69 488 PRO A N 1
ATOM 3841 C CA . PRO A 1 488 ? -11.905 3.314 -18.026 1.00 88.69 488 PRO A CA 1
ATOM 3842 C C . PRO A 1 488 ? -12.331 4.354 -16.994 1.00 88.69 488 PRO A C 1
ATOM 3844 O O . PRO A 1 488 ? -11.780 4.422 -15.899 1.00 88.69 488 PRO A O 1
ATOM 3847 N N . GLU A 1 489 ? -13.333 5.148 -17.346 1.00 82.19 489 GLU A N 1
ATOM 3848 C CA . GLU A 1 489 ? -14.059 6.009 -16.413 1.00 82.19 489 GLU A CA 1
ATOM 3849 C C . GLU A 1 489 ? -15.177 5.198 -15.736 1.00 82.19 489 GLU A C 1
ATOM 3851 O O . GLU A 1 489 ? -15.599 4.155 -16.245 1.00 82.19 489 GLU A O 1
ATOM 3856 N N . GLU A 1 490 ? -15.661 5.662 -14.583 1.00 65.69 490 GLU A N 1
ATOM 3857 C CA . GLU A 1 490 ? -16.794 5.041 -13.893 1.00 65.69 490 GLU A CA 1
ATOM 3858 C C . GLU A 1 490 ? -18.021 4.973 -14.818 1.00 65.69 490 GLU A C 1
ATOM 3860 O O . GLU A 1 490 ? -18.462 5.977 -15.390 1.00 65.69 490 GLU A O 1
ATOM 3865 N N . LYS A 1 491 ? -18.639 3.792 -14.922 1.00 57.88 491 LYS A N 1
ATOM 3866 C CA . LYS A 1 491 ? -19.943 3.635 -15.577 1.00 57.88 491 LYS A CA 1
ATOM 3867 C C . LYS A 1 491 ? -21.044 4.225 -14.697 1.00 57.88 491 LYS A C 1
ATOM 3869 O O . LYS A 1 491 ? -21.768 3.474 -14.047 1.00 57.88 491 LYS A O 1
ATOM 3874 N N . THR A 1 492 ? -21.197 5.554 -14.724 1.00 46.81 492 THR A N 1
ATOM 3875 C CA . THR A 1 492 ? -22.249 6.282 -13.989 1.00 46.81 492 THR A CA 1
ATOM 3876 C C . THR A 1 492 ? -23.583 5.558 -14.145 1.00 46.81 492 THR A C 1
ATOM 3878 O O . THR A 1 492 ? -24.119 5.483 -15.257 1.00 46.81 492 THR A O 1
ATOM 3881 N N . ASN A 1 493 ? -24.098 4.987 -13.059 1.00 41.84 493 ASN A N 1
ATOM 3882 C CA . ASN A 1 493 ? -25.200 4.038 -13.147 1.00 41.84 493 ASN A CA 1
ATOM 3883 C C . ASN A 1 493 ? -26.460 4.754 -13.661 1.00 41.84 493 ASN A C 1
ATOM 3885 O O . ASN A 1 493 ? -27.036 5.590 -12.964 1.00 41.84 493 ASN A O 1
ATOM 3889 N N . ASN A 1 494 ? -26.885 4.462 -14.898 1.00 37.50 494 ASN A N 1
ATOM 3890 C CA . ASN A 1 494 ? -27.915 5.256 -15.582 1.00 37.50 494 ASN A CA 1
ATOM 3891 C C . ASN A 1 494 ? -29.255 5.288 -14.829 1.00 37.50 494 ASN A C 1
ATOM 3893 O O . ASN A 1 494 ? -29.991 6.260 -14.970 1.00 37.50 494 ASN A O 1
ATOM 3897 N N . LYS A 1 495 ? -29.538 4.305 -13.959 1.00 38.91 495 LYS A N 1
ATOM 3898 C CA . LYS A 1 495 ? -30.676 4.361 -13.026 1.00 38.91 495 LYS A CA 1
ATOM 3899 C C . LYS A 1 495 ? -30.618 5.590 -12.110 1.00 38.91 495 LYS A C 1
ATOM 3901 O O . LYS A 1 495 ? -31.635 6.256 -11.959 1.00 38.91 495 LYS A O 1
ATOM 3906 N N . MET A 1 496 ? -29.449 5.940 -11.562 1.00 37.62 496 MET A N 1
ATOM 3907 C CA . MET A 1 496 ? -29.282 7.148 -10.743 1.00 37.62 496 MET A CA 1
ATOM 3908 C C . MET A 1 496 ? -29.394 8.435 -11.557 1.00 37.62 496 MET A C 1
ATOM 3910 O O . MET A 1 496 ? -29.930 9.404 -11.034 1.00 37.62 496 MET A O 1
ATOM 3914 N N . LYS A 1 497 ? -28.955 8.460 -12.825 1.00 35.16 497 LYS A N 1
ATOM 3915 C CA . LYS A 1 497 ? -29.178 9.618 -13.713 1.00 35.16 497 LYS A CA 1
ATOM 3916 C C . LYS A 1 497 ? -30.662 9.809 -14.020 1.00 35.16 497 LYS A C 1
ATOM 3918 O O . LYS A 1 497 ? -31.157 10.921 -13.885 1.00 35.16 497 LYS A O 1
ATOM 3923 N N . THR A 1 498 ? -31.389 8.739 -14.342 1.00 37.31 498 THR A N 1
ATOM 3924 C CA . THR A 1 498 ? -32.848 8.793 -14.513 1.00 37.31 498 THR A CA 1
ATOM 3925 C C . THR A 1 498 ? -33.544 9.217 -13.220 1.00 37.31 498 THR A C 1
ATOM 3927 O O . THR A 1 498 ? -34.418 10.073 -13.270 1.00 37.31 498 THR A O 1
ATOM 3930 N N . LEU A 1 499 ? -33.129 8.696 -12.060 1.00 37.44 499 LEU A N 1
ATOM 3931 C CA . LEU A 1 499 ? -33.702 9.066 -10.764 1.00 37.44 499 LEU A CA 1
ATOM 3932 C C . LEU A 1 499 ? -33.403 10.528 -10.391 1.00 37.44 499 LEU A C 1
ATOM 3934 O O . LEU A 1 499 ? -34.316 11.225 -9.976 1.00 37.44 499 LEU A O 1
ATOM 3938 N N . HIS A 1 500 ? -32.184 11.029 -10.613 1.00 40.34 500 HIS A N 1
ATOM 3939 C CA . HIS A 1 500 ? -31.845 12.444 -10.410 1.00 40.34 500 HIS A CA 1
ATOM 3940 C C . HIS A 1 500 ? -32.596 13.363 -11.376 1.00 40.34 500 HIS A C 1
ATOM 3942 O O . HIS A 1 500 ? -33.047 14.420 -10.960 1.00 40.34 500 HIS A O 1
ATOM 3948 N N . ILE A 1 501 ? -32.769 12.975 -12.643 1.00 44.59 501 ILE A N 1
ATOM 3949 C CA . ILE A 1 501 ? -33.574 13.743 -13.604 1.00 44.59 501 ILE A CA 1
ATOM 3950 C C . ILE A 1 501 ? -35.051 13.728 -13.193 1.00 44.59 501 ILE A C 1
ATOM 3952 O O . ILE A 1 501 ? -35.704 14.761 -13.280 1.00 44.59 501 ILE A O 1
ATOM 3956 N N . ILE A 1 502 ? -35.573 12.607 -12.687 1.00 47.72 502 ILE A N 1
ATOM 3957 C CA . ILE A 1 502 ? -36.932 12.527 -12.137 1.00 47.72 502 ILE A CA 1
ATOM 3958 C C . ILE A 1 502 ? -37.064 13.395 -10.881 1.00 47.72 502 ILE A C 1
ATOM 3960 O O . ILE A 1 502 ? -38.003 14.177 -10.821 1.00 47.72 502 ILE A O 1
ATOM 3964 N N . LEU A 1 503 ? -36.132 13.343 -9.922 1.00 40.59 503 LEU A N 1
ATOM 3965 C CA . LEU A 1 503 ? -36.156 14.229 -8.753 1.00 40.59 503 LEU A CA 1
ATOM 3966 C C . LEU A 1 503 ? -36.012 15.704 -9.142 1.00 40.59 503 LEU A C 1
ATOM 3968 O O . LEU A 1 503 ? -36.714 16.525 -8.570 1.00 40.59 503 LEU A O 1
ATOM 3972 N N . LEU A 1 504 ? -35.177 16.046 -10.127 1.00 43.50 504 LEU A N 1
ATOM 3973 C CA . LEU A 1 504 ? -35.020 17.421 -10.613 1.00 43.50 504 LEU A CA 1
ATOM 3974 C C . LEU A 1 504 ? -36.279 17.912 -11.343 1.00 43.50 504 LEU A C 1
ATOM 3976 O O . LEU A 1 504 ? -36.680 19.057 -11.182 1.00 43.50 504 LEU A O 1
ATOM 3980 N N . LEU A 1 505 ? -36.941 17.051 -12.121 1.00 49.81 505 LEU A N 1
ATOM 3981 C CA . LEU A 1 505 ? -38.229 17.365 -12.743 1.00 49.81 505 LEU A CA 1
ATOM 3982 C C . LEU A 1 505 ? -39.355 17.444 -11.704 1.00 49.81 505 LEU A C 1
ATOM 3984 O O . LEU A 1 505 ? -40.243 18.276 -11.854 1.00 49.81 505 LEU A O 1
ATOM 3988 N N . ILE A 1 506 ? -39.310 16.636 -10.641 1.00 54.81 506 ILE A N 1
ATOM 3989 C CA . ILE A 1 506 ? -40.237 16.726 -9.508 1.00 54.81 506 ILE A CA 1
ATOM 3990 C C . ILE A 1 506 ? -40.006 18.025 -8.738 1.00 54.81 506 ILE A C 1
ATOM 3992 O O . ILE A 1 506 ? -40.985 18.717 -8.499 1.00 54.81 506 ILE A O 1
ATOM 3996 N N . THR A 1 507 ? -38.770 18.416 -8.408 1.00 46.78 507 THR A N 1
ATOM 3997 C CA . THR A 1 507 ? -38.507 19.680 -7.696 1.00 46.78 507 THR A CA 1
ATOM 3998 C C . THR A 1 507 ? -38.792 20.903 -8.560 1.00 46.78 507 THR A C 1
ATOM 4000 O O . THR A 1 507 ? -39.380 21.856 -8.068 1.00 46.78 507 THR A O 1
ATOM 4003 N N . ILE A 1 508 ? -38.495 20.874 -9.863 1.00 52.66 508 ILE A N 1
ATOM 4004 C CA . ILE A 1 508 ? -38.937 21.927 -10.794 1.00 52.66 508 ILE A CA 1
ATOM 4005 C C . ILE A 1 508 ? -40.473 21.976 -10.865 1.00 52.66 508 ILE A C 1
ATOM 4007 O O . ILE A 1 508 ? -41.042 23.065 -10.883 1.00 52.66 508 ILE A O 1
ATOM 4011 N N . SER A 1 509 ? -41.158 20.827 -10.861 1.00 45.84 509 SER A N 1
ATOM 4012 C CA . SER A 1 509 ? -42.626 20.762 -10.888 1.00 45.84 509 SER A CA 1
ATOM 4013 C C . SER A 1 509 ? -43.266 21.218 -9.572 1.00 45.84 509 SER A C 1
ATOM 4015 O O . SER A 1 509 ? -44.249 21.953 -9.610 1.00 45.84 509 SER A O 1
ATOM 4017 N N . THR A 1 510 ? -42.710 20.870 -8.406 1.00 43.84 510 THR A N 1
ATOM 4018 C CA . THR A 1 510 ? -43.211 21.357 -7.111 1.00 43.84 510 THR A CA 1
ATOM 4019 C C . THR A 1 510 ? -42.905 22.835 -6.929 1.00 43.84 510 THR A C 1
ATOM 4021 O O . THR A 1 510 ? -43.812 23.572 -6.559 1.00 43.84 510 THR A O 1
ATOM 4024 N N . CYS A 1 511 ? -41.708 23.317 -7.279 1.00 39.94 511 CYS A N 1
ATOM 4025 C CA . CYS A 1 511 ? -41.426 24.753 -7.315 1.00 39.94 511 CYS A CA 1
ATOM 4026 C C . CYS A 1 511 ? -42.372 25.488 -8.277 1.00 39.94 511 CYS A C 1
ATOM 4028 O O . CYS A 1 511 ? -42.884 26.536 -7.915 1.00 39.94 511 CYS A O 1
ATOM 4030 N N . ALA A 1 512 ? -42.702 24.940 -9.451 1.00 41.78 512 ALA A N 1
ATOM 4031 C CA . ALA A 1 512 ? -43.708 25.541 -10.334 1.00 41.78 512 ALA A CA 1
ATOM 4032 C C . ALA A 1 512 ? -45.128 25.538 -9.726 1.00 41.78 512 ALA A C 1
ATOM 4034 O O . ALA A 1 512 ? -45.887 26.487 -9.934 1.00 41.78 512 ALA A O 1
ATOM 4035 N N . PHE A 1 513 ? -45.488 24.513 -8.949 1.00 37.22 513 PHE A N 1
ATOM 4036 C CA . PHE A 1 513 ? -46.782 24.418 -8.260 1.00 37.22 513 PHE A CA 1
ATOM 4037 C C . PHE A 1 513 ? -46.889 25.398 -7.075 1.00 37.22 513 PHE A C 1
ATOM 4039 O O . PHE A 1 513 ? -47.922 26.042 -6.898 1.00 37.22 513 PHE A O 1
ATOM 4046 N N . PHE A 1 514 ? -45.803 25.574 -6.314 1.00 34.53 514 PHE A N 1
ATOM 4047 C CA . PHE A 1 514 ? -45.693 26.560 -5.232 1.00 34.53 514 PHE A CA 1
ATOM 4048 C C . PHE A 1 514 ? -45.440 27.992 -5.733 1.00 34.53 514 PHE A C 1
ATOM 4050 O O . PHE A 1 514 ? -45.804 28.934 -5.053 1.00 34.53 514 PHE A O 1
ATOM 4057 N N . CYS A 1 515 ? -44.892 28.205 -6.932 1.00 35.38 515 CYS A N 1
ATOM 4058 C CA . CYS A 1 515 ? -44.782 29.544 -7.532 1.00 35.38 515 CYS A CA 1
ATOM 4059 C C . CYS A 1 515 ? -46.047 29.987 -8.295 1.00 35.38 515 CYS A C 1
ATOM 4061 O O . CYS A 1 515 ? -46.039 31.055 -8.908 1.00 35.38 515 CYS A O 1
ATOM 4063 N N . THR A 1 516 ? -47.122 29.189 -8.297 1.00 39.91 516 THR A N 1
ATOM 4064 C CA . THR A 1 516 ? -48.404 29.532 -8.952 1.00 39.91 516 THR A CA 1
ATOM 4065 C C . THR A 1 516 ? -49.584 29.696 -7.990 1.00 39.91 516 THR A C 1
ATOM 4067 O O . THR A 1 516 ? -50.634 30.181 -8.409 1.00 39.91 516 THR A O 1
ATOM 4070 N N . ASN A 1 517 ? -49.399 29.405 -6.700 1.00 35.84 517 ASN A N 1
ATOM 4071 C CA . ASN A 1 517 ? -50.266 29.842 -5.603 1.00 35.84 517 ASN A CA 1
ATOM 4072 C C . ASN A 1 517 ? -49.387 30.557 -4.563 1.00 35.84 517 ASN A C 1
ATOM 4074 O O . ASN A 1 517 ? -48.234 30.191 -4.416 1.00 35.84 517 ASN A O 1
ATOM 4078 N N . GLU A 1 518 ? -49.905 31.575 -3.870 1.00 32.94 518 GLU A N 1
ATOM 4079 C CA . GLU A 1 518 ? -49.158 32.356 -2.852 1.00 32.94 518 GLU A CA 1
ATOM 4080 C C . GLU A 1 518 ? -48.026 33.263 -3.385 1.00 32.94 518 GLU A C 1
ATOM 4082 O O . GLU A 1 518 ? -47.062 33.594 -2.700 1.00 32.94 518 GLU A O 1
ATOM 4087 N N . ALA A 1 519 ? -48.235 33.852 -4.568 1.00 34.16 519 ALA A N 1
ATOM 4088 C CA . ALA A 1 519 ? -47.572 35.102 -4.963 1.00 34.16 519 ALA A CA 1
ATOM 4089 C C . ALA A 1 519 ? -48.148 36.340 -4.220 1.00 34.16 519 ALA A C 1
ATOM 4091 O O . ALA A 1 519 ? -48.502 37.337 -4.850 1.00 34.16 519 ALA A O 1
ATOM 4092 N N . LEU A 1 520 ? -48.291 36.259 -2.889 1.00 36.69 520 LEU A N 1
ATOM 4093 C CA . LEU A 1 520 ? -48.688 37.338 -1.969 1.00 36.69 520 LEU A CA 1
ATOM 4094 C C . LEU A 1 520 ? -48.413 36.892 -0.517 1.00 36.69 520 LEU A C 1
ATOM 4096 O O . LEU A 1 520 ? -49.025 35.937 -0.060 1.00 36.69 520 LEU A O 1
ATOM 4100 N N . ASN A 1 521 ? -47.554 37.629 0.198 1.00 31.78 521 ASN A N 1
ATOM 4101 C CA . ASN A 1 521 ? -47.159 37.420 1.603 1.00 31.78 521 ASN A CA 1
ATOM 4102 C C . ASN A 1 521 ? -46.497 36.067 1.959 1.00 31.78 521 ASN A C 1
ATOM 4104 O O . ASN A 1 521 ? -47.119 35.236 2.604 1.00 31.78 521 ASN A O 1
ATOM 4108 N N . GLU A 1 522 ? -45.193 35.927 1.706 1.00 26.20 522 GLU A N 1
ATOM 4109 C CA . GLU A 1 522 ? -44.185 35.888 2.788 1.00 26.20 522 GLU A CA 1
ATOM 4110 C C . GLU A 1 522 ? -42.760 35.912 2.211 1.00 26.20 522 GLU A C 1
ATOM 4112 O O . GLU A 1 522 ? -42.446 35.240 1.233 1.00 26.20 522 GLU A O 1
ATOM 4117 N N . ALA A 1 523 ? -41.888 36.729 2.806 1.00 30.38 523 ALA A N 1
ATOM 4118 C CA . ALA A 1 523 ? -40.491 36.885 2.395 1.00 30.38 523 ALA A CA 1
ATOM 4119 C C . ALA A 1 523 ? -39.550 36.785 3.608 1.00 30.38 523 ALA A C 1
ATOM 4121 O O . ALA A 1 523 ? -38.616 37.572 3.733 1.00 30.38 523 ALA A O 1
ATOM 4122 N N . ASP A 1 524 ? -39.839 35.853 4.524 1.00 31.67 524 ASP A N 1
ATOM 4123 C CA . ASP A 1 524 ? -39.078 35.685 5.769 1.00 31.67 524 ASP A CA 1
ATOM 4124 C C . ASP A 1 524 ? -39.200 34.247 6.336 1.00 31.67 524 ASP A C 1
ATOM 4126 O O . ASP A 1 524 ? -39.772 34.017 7.398 1.00 31.67 524 ASP A O 1
ATOM 4130 N N . CYS A 1 525 ? -38.707 33.235 5.602 1.00 22.62 525 CYS A N 1
ATOM 4131 C CA . CYS A 1 525 ? -38.757 31.836 6.063 1.00 22.62 525 CYS A CA 1
ATOM 4132 C C . CYS A 1 525 ? -37.527 30.988 5.674 1.00 22.62 525 CYS A C 1
ATOM 4134 O O . CYS A 1 525 ? -37.627 30.051 4.887 1.00 22.62 525 CYS A O 1
ATOM 4136 N N . LEU A 1 526 ? -36.357 31.312 6.245 1.00 26.89 526 LEU A N 1
ATOM 4137 C CA . LEU A 1 526 ? -35.360 30.305 6.677 1.00 26.89 526 LEU A CA 1
ATOM 4138 C C . LEU A 1 526 ? -34.267 30.885 7.604 1.00 26.89 526 LEU A C 1
ATOM 4140 O O . LEU A 1 526 ? -33.089 30.539 7.523 1.00 26.89 526 LEU A O 1
ATOM 4144 N N . GLN A 1 527 ? -34.656 31.758 8.538 1.00 29.17 527 GLN A N 1
ATOM 4145 C CA . GLN A 1 527 ? -33.799 32.157 9.657 1.00 29.17 527 GLN A CA 1
ATOM 4146 C C . GLN A 1 527 ? -34.613 32.234 10.954 1.00 29.17 527 GLN A C 1
ATOM 4148 O O . GLN A 1 527 ? -35.713 32.771 10.963 1.00 29.17 527 GLN A O 1
ATOM 4153 N N . LYS A 1 528 ? -34.026 31.736 12.053 1.00 24.64 528 LYS A N 1
ATOM 4154 C CA . LYS A 1 528 ? -34.580 31.674 13.424 1.00 24.64 528 LYS A CA 1
ATOM 4155 C C . LYS A 1 528 ? -35.763 30.713 13.639 1.00 24.64 528 LYS A C 1
ATOM 4157 O O . LYS A 1 528 ? -36.920 31.114 13.686 1.00 24.64 528 LYS A O 1
ATOM 4162 N N . VAL A 1 529 ? -35.429 29.493 14.055 1.00 23.12 529 VAL A N 1
ATOM 4163 C CA . VAL A 1 529 ? -36.100 28.885 15.215 1.00 23.12 529 VAL A CA 1
ATOM 4164 C C . VAL A 1 529 ? -35.038 28.708 16.302 1.00 23.12 529 VAL A C 1
ATOM 4166 O O . VAL A 1 529 ? -33.989 28.133 16.045 1.00 23.12 529 VAL A O 1
ATOM 4169 N N . ILE A 1 530 ? -35.304 29.273 17.485 1.00 22.45 530 ILE A N 1
ATOM 4170 C CA . ILE A 1 530 ? -34.500 29.190 18.721 1.00 22.45 530 ILE A CA 1
ATOM 4171 C C . ILE A 1 530 ? -33.006 29.543 18.546 1.00 22.45 530 ILE A C 1
ATOM 4173 O O . ILE A 1 530 ? -32.132 28.685 18.489 1.00 22.45 530 ILE A O 1
ATOM 4177 N N . TRP A 1 531 ? -32.706 30.844 18.595 1.00 24.09 531 TRP A N 1
ATOM 4178 C CA . TRP A 1 531 ? -31.432 31.343 19.127 1.00 24.09 531 TRP A CA 1
ATOM 4179 C C . TRP A 1 531 ? -31.736 32.227 20.337 1.00 24.09 531 TRP A C 1
ATOM 4181 O O . TRP A 1 531 ? -32.316 33.303 20.198 1.00 24.09 531 TRP A O 1
ATOM 4191 N N . SER A 1 532 ? -31.351 31.756 21.521 1.00 21.33 532 SER A N 1
ATOM 4192 C CA . SER A 1 532 ? -31.224 32.572 22.729 1.00 21.33 532 SER A CA 1
ATOM 4193 C C . SER A 1 532 ? -29.731 32.728 23.016 1.00 21.33 532 SER A C 1
ATOM 4195 O O . SER A 1 532 ? -29.024 31.718 22.947 1.00 21.33 532 SER A O 1
ATOM 4197 N N . PRO A 1 533 ? -29.219 33.931 23.325 1.00 25.20 533 PRO A N 1
ATOM 4198 C CA . PRO A 1 533 ? -27.838 34.072 23.751 1.00 25.20 533 PRO A CA 1
ATOM 4199 C C . PRO A 1 533 ? -27.677 33.415 25.126 1.00 25.20 533 PRO A C 1
ATOM 4201 O O . PRO A 1 533 ? -28.135 33.947 26.136 1.00 25.20 533 PRO A O 1
ATOM 4204 N N . ARG A 1 534 ? -27.008 32.259 25.174 1.00 25.22 534 ARG A N 1
ATOM 4205 C CA . ARG A 1 534 ? -26.285 31.873 26.388 1.00 25.22 534 ARG A CA 1
ATOM 4206 C C . ARG A 1 534 ? -24.961 32.618 26.404 1.00 25.22 534 ARG A C 1
ATOM 4208 O O . ARG A 1 534 ? -24.323 32.786 25.367 1.00 25.22 534 ARG A O 1
ATOM 4215 N N . GLU A 1 535 ? -24.614 33.108 27.582 1.00 23.61 535 GLU A N 1
ATOM 4216 C CA . GLU A 1 535 ? -23.409 33.890 27.819 1.00 23.61 535 GLU A CA 1
ATOM 4217 C C . GLU A 1 535 ? -22.154 33.047 27.567 1.00 23.61 535 GLU A C 1
ATOM 4219 O O . GLU A 1 535 ? -22.185 31.814 27.613 1.00 23.61 535 GLU A O 1
ATOM 4224 N N . SER A 1 536 ? -21.037 33.724 27.306 1.00 25.75 536 SER A N 1
ATOM 4225 C CA . SER A 1 536 ? -19.720 33.099 27.267 1.00 25.75 536 SER A CA 1
ATOM 4226 C C . SER A 1 536 ? -19.351 32.597 28.664 1.00 25.75 536 SER A C 1
ATOM 4228 O O . SER A 1 536 ? -18.854 33.367 29.486 1.00 25.75 536 SER A O 1
ATOM 4230 N N . VAL A 1 537 ? -19.599 31.316 28.927 1.00 24.11 537 VAL A N 1
ATOM 4231 C CA . VAL A 1 537 ? -18.995 30.613 30.061 1.00 24.11 537 VAL A CA 1
ATOM 4232 C C . VAL A 1 537 ? -17.515 30.412 29.735 1.00 24.11 537 VAL A C 1
ATOM 4234 O O . VAL A 1 537 ? -17.173 29.983 28.631 1.00 24.11 537 VAL A O 1
ATOM 4237 N N . GLU A 1 538 ? -16.643 30.785 30.666 1.00 25.25 538 GLU A N 1
ATOM 4238 C CA . GLU A 1 538 ? -15.198 30.593 30.534 1.00 25.25 538 GLU A CA 1
ATOM 4239 C C . GLU A 1 538 ? -14.839 29.095 30.561 1.00 25.25 538 GLU A C 1
ATOM 4241 O O . GLU A 1 538 ? -15.625 28.245 30.979 1.00 25.25 538 GLU A O 1
ATOM 4246 N N . SER A 1 539 ? -13.641 28.751 30.093 1.00 36.56 539 SER A N 1
ATOM 4247 C CA . SER A 1 539 ? -13.116 27.392 30.223 1.00 36.56 539 SER A CA 1
ATOM 4248 C C . SER A 1 539 ? -12.915 27.025 31.696 1.00 36.56 539 SER A C 1
ATOM 4250 O O . SER A 1 539 ? -12.183 27.747 32.365 1.00 36.56 539 SER A O 1
ATOM 4252 N N . ASP A 1 540 ? -13.515 25.914 32.151 1.00 31.25 540 ASP A N 1
ATOM 4253 C CA . ASP A 1 540 ? -12.894 24.921 33.062 1.00 31.25 540 ASP A CA 1
ATOM 4254 C C . ASP A 1 540 ? -13.841 23.783 33.528 1.00 31.25 540 ASP A C 1
ATOM 4256 O O . ASP A 1 540 ? -13.386 22.878 34.230 1.00 31.25 540 ASP A O 1
ATOM 4260 N N . ASP A 1 541 ? -15.110 23.744 33.088 1.00 34.75 541 ASP A N 1
ATOM 4261 C CA . ASP A 1 541 ? -16.046 22.620 33.328 1.00 34.75 541 ASP A CA 1
ATOM 4262 C C . ASP A 1 541 ? -15.628 21.323 32.589 1.00 34.75 541 ASP A C 1
ATOM 4264 O O . ASP A 1 541 ? -16.247 20.872 31.622 1.00 34.75 541 ASP A O 1
ATOM 4268 N N . LEU A 1 542 ? -14.557 20.689 33.069 1.00 44.81 542 LEU A N 1
ATOM 4269 C CA . LEU A 1 542 ? -14.259 19.280 32.824 1.00 44.81 542 LEU A CA 1
ATOM 4270 C C . LEU A 1 542 ? -15.401 18.412 33.366 1.00 44.81 542 LEU A C 1
ATOM 4272 O O . LEU A 1 542 ? -15.984 18.729 34.401 1.00 44.81 542 LEU A O 1
ATOM 4276 N N . PHE A 1 543 ? -15.651 17.254 32.744 1.00 48.62 543 PHE A N 1
ATOM 4277 C CA . PHE A 1 543 ? -16.540 16.251 33.331 1.00 48.62 543 PHE A CA 1
ATOM 4278 C C . PHE A 1 543 ? -16.042 15.853 34.732 1.00 48.62 543 PHE A C 1
ATOM 4280 O O . PHE A 1 543 ? -15.021 15.167 34.891 1.00 48.62 543 PHE A O 1
ATOM 4287 N N . ASP A 1 544 ? -16.775 16.305 35.749 1.00 47.66 544 ASP A N 1
ATOM 4288 C CA . ASP A 1 544 ? -16.612 15.892 37.133 1.00 47.66 544 ASP A CA 1
ATOM 4289 C C . ASP A 1 544 ? -17.717 14.892 37.505 1.00 47.66 544 ASP A C 1
ATOM 4291 O O . ASP A 1 544 ? -18.871 15.289 37.707 1.00 47.66 544 ASP A O 1
ATOM 4295 N N . PRO A 1 545 ? -17.377 13.596 37.654 1.00 47.91 545 PRO A N 1
ATOM 4296 C CA . PRO A 1 545 ? -18.305 12.596 38.157 1.00 47.91 545 PRO A CA 1
ATOM 4297 C C . PRO A 1 545 ? -18.924 12.956 39.512 1.00 47.91 545 PRO A C 1
ATOM 4299 O O . PRO A 1 545 ? -19.969 12.396 39.824 1.00 47.91 545 PRO A O 1
ATOM 4302 N N . SER A 1 546 ? -18.318 13.852 40.310 1.00 45.09 546 SER A N 1
ATOM 4303 C CA . SER A 1 546 ? -18.804 14.213 41.650 1.00 45.09 546 SER A CA 1
ATOM 4304 C C . SER A 1 546 ? -20.137 14.973 41.655 1.00 45.09 546 SER A C 1
ATOM 4306 O O . SER A 1 546 ? -20.909 14.841 42.606 1.00 45.09 546 SER A O 1
ATOM 4308 N N . ILE A 1 547 ? -20.455 15.704 40.580 1.00 45.06 547 ILE A N 1
ATOM 4309 C CA . ILE A 1 547 ? -21.623 16.600 40.525 1.00 45.06 547 ILE A CA 1
ATOM 4310 C C . ILE A 1 547 ? -22.923 15.841 40.181 1.00 45.06 547 ILE A C 1
ATOM 4312 O O . ILE A 1 547 ? -23.993 16.207 40.662 1.00 45.06 547 ILE A O 1
ATOM 4316 N N . GLU A 1 548 ? -22.855 14.737 39.423 1.00 45.19 548 GLU A N 1
ATOM 4317 C CA . GLU A 1 548 ? -24.024 13.887 39.102 1.00 45.19 548 GLU A CA 1
ATOM 4318 C C . GLU A 1 548 ? -24.346 12.809 40.165 1.00 45.19 548 GLU A C 1
ATOM 4320 O O . GLU A 1 548 ? -25.245 11.987 39.964 1.00 45.19 548 GLU A O 1
ATOM 4325 N N . ILE A 1 549 ? -23.637 12.771 41.301 1.00 50.66 549 ILE A N 1
ATOM 4326 C CA . ILE A 1 549 ? -23.818 11.707 42.314 1.00 50.66 549 ILE A CA 1
ATOM 4327 C C . ILE A 1 549 ? -25.156 11.829 43.055 1.00 50.66 549 ILE A C 1
ATOM 4329 O O . ILE A 1 549 ? -25.745 10.812 43.442 1.00 50.66 549 ILE A O 1
ATOM 4333 N N . ASP A 1 550 ? -25.656 13.054 43.229 1.00 39.44 550 ASP A N 1
ATOM 4334 C CA . ASP A 1 550 ? -26.819 13.347 44.062 1.00 39.44 550 ASP A CA 1
ATOM 4335 C C . ASP A 1 550 ? -28.142 12.825 43.456 1.00 39.44 550 ASP A C 1
ATOM 4337 O O . ASP A 1 550 ? -28.801 13.494 42.657 1.00 39.44 550 ASP A O 1
ATOM 4341 N N . LYS A 1 551 ? -28.572 11.663 43.985 1.00 42.50 551 LYS A N 1
ATOM 4342 C CA . LYS A 1 551 ? -29.932 11.054 44.023 1.00 42.50 551 LYS A CA 1
ATOM 4343 C C . LYS A 1 551 ? -30.240 9.864 43.106 1.00 42.50 551 LYS A C 1
ATOM 4345 O O . LYS A 1 551 ? -31.226 9.185 43.378 1.00 42.50 551 LYS A O 1
ATOM 4350 N N . GLU A 1 552 ? -29.444 9.541 42.086 1.00 45.59 552 GLU A N 1
ATOM 4351 C CA . GLU A 1 552 ? -29.747 8.375 41.219 1.00 45.59 552 GLU A CA 1
ATOM 4352 C C . GLU A 1 552 ? -28.945 7.105 41.535 1.00 45.59 552 GLU A C 1
ATOM 4354 O O . GLU A 1 552 ? -29.403 5.998 41.250 1.00 45.59 552 GLU A O 1
ATOM 4359 N N . THR A 1 553 ? -27.777 7.228 42.169 1.00 44.81 553 THR A N 1
ATOM 4360 C CA . THR A 1 553 ? -26.883 6.087 42.457 1.00 44.81 553 THR A CA 1
ATOM 4361 C C . THR A 1 553 ? -27.443 5.089 43.485 1.00 44.81 553 THR A C 1
ATOM 4363 O O . THR A 1 553 ? -26.906 3.989 43.628 1.00 44.81 553 THR A O 1
ATOM 4366 N N . GLU A 1 554 ? -28.565 5.403 44.143 1.00 43.91 554 GLU A N 1
ATOM 4367 C CA . GLU A 1 554 ? -29.316 4.455 44.978 1.00 43.91 554 GLU A CA 1
ATOM 4368 C C . GLU A 1 554 ? -30.144 3.432 44.172 1.00 43.91 554 GLU A C 1
ATOM 4370 O O . GLU A 1 554 ? -30.561 2.423 44.740 1.00 43.91 554 GLU A O 1
ATOM 4375 N N . GLN A 1 555 ? -30.336 3.602 42.853 1.00 44.88 555 GLN A N 1
ATOM 4376 C CA . GLN A 1 555 ? -31.066 2.635 42.006 1.00 44.88 555 GLN A CA 1
ATOM 4377 C C . GLN A 1 555 ? -30.263 1.373 41.619 1.00 44.88 555 GLN A C 1
ATOM 4379 O O . GLN A 1 555 ? -30.620 0.668 40.672 1.00 44.88 555 GLN A O 1
ATOM 4384 N N . VAL A 1 556 ? -29.217 1.013 42.372 1.00 50.09 556 VAL A N 1
ATOM 4385 C CA . VAL A 1 556 ? -28.675 -0.354 42.312 1.00 50.09 556 VAL A CA 1
ATOM 4386 C C . VAL A 1 556 ? -29.742 -1.301 42.862 1.00 50.09 556 VAL A C 1
ATOM 4388 O O . VAL A 1 556 ? -30.045 -1.280 44.056 1.00 50.09 556 VAL A O 1
ATOM 4391 N N . ALA A 1 557 ? -30.330 -2.119 41.986 1.00 48.88 557 ALA A N 1
ATOM 4392 C CA . ALA A 1 557 ? -31.403 -3.040 42.347 1.00 48.88 557 ALA A CA 1
ATOM 4393 C C . ALA A 1 557 ? -31.010 -3.918 43.548 1.00 48.88 557 ALA A C 1
ATOM 4395 O O . ALA A 1 557 ? -29.882 -4.413 43.618 1.00 48.88 557 ALA A O 1
ATOM 4396 N N . ASN A 1 558 ? -31.950 -4.120 44.485 1.00 52.53 558 ASN A N 1
ATOM 4397 C CA . ASN A 1 558 ? -31.723 -4.913 45.699 1.00 52.53 558 ASN A CA 1
ATOM 4398 C C . ASN A 1 558 ? -31.037 -6.246 45.344 1.00 52.53 558 ASN A C 1
ATOM 4400 O O . ASN A 1 558 ? -31.600 -7.005 44.549 1.00 52.53 558 ASN A O 1
ATOM 4404 N N . PRO A 1 559 ? -29.840 -6.535 45.895 1.00 59.62 559 PRO A N 1
ATOM 4405 C CA . PRO A 1 559 ? -28.981 -7.586 45.372 1.00 59.62 559 PRO A CA 1
ATOM 4406 C C . PRO A 1 559 ? -29.677 -8.943 45.452 1.00 59.62 559 PRO A C 1
ATOM 4408 O O . PRO A 1 559 ? -29.980 -9.455 46.534 1.00 59.62 559 PRO A O 1
ATOM 4411 N N . LEU A 1 560 ? -29.933 -9.521 44.277 1.00 71.38 560 LEU A N 1
ATOM 4412 C CA . LEU A 1 560 ? -30.514 -10.848 44.140 1.00 71.38 560 LEU A CA 1
ATOM 4413 C C . LEU A 1 560 ? -29.654 -11.869 44.892 1.00 71.38 560 LEU A C 1
ATOM 4415 O O . LEU A 1 560 ? -28.425 -11.821 44.843 1.00 71.38 560 LEU A O 1
ATOM 4419 N N . SER A 1 561 ? -30.301 -12.828 45.563 1.00 79.25 561 SER A N 1
ATOM 4420 C CA . SER A 1 561 ? -29.578 -13.904 46.253 1.00 79.25 561 SER A CA 1
ATOM 4421 C C . SER A 1 561 ? -28.602 -14.607 45.300 1.00 79.25 561 SER A C 1
ATOM 4423 O O . SER A 1 561 ? -28.918 -14.787 44.123 1.00 79.25 561 SER A O 1
ATOM 4425 N N . ALA A 1 562 ? -27.457 -15.078 45.803 1.00 79.75 562 ALA A N 1
ATOM 4426 C CA . ALA A 1 562 ? -26.446 -15.742 44.971 1.00 79.75 562 ALA A CA 1
ATOM 4427 C C . ALA A 1 562 ? -27.019 -16.908 44.134 1.00 79.75 562 ALA A C 1
ATOM 4429 O O . ALA A 1 562 ? -26.620 -17.104 42.992 1.00 79.75 562 ALA A O 1
ATOM 4430 N N . LYS A 1 563 ? -28.026 -17.628 44.654 1.00 85.00 563 LYS A N 1
ATOM 4431 C CA . LYS A 1 563 ? -28.746 -18.686 43.923 1.00 85.00 563 LYS A CA 1
ATOM 4432 C C . LYS A 1 563 ? -29.572 -18.159 42.738 1.00 85.00 563 LYS A C 1
ATOM 4434 O O . LYS A 1 563 ? -29.724 -18.864 41.747 1.00 85.00 563 LYS A O 1
ATOM 4439 N N . ALA A 1 564 ? -30.120 -16.949 42.838 1.00 86.19 564 ALA A N 1
ATOM 4440 C CA . ALA A 1 564 ? -30.849 -16.302 41.749 1.00 86.19 564 ALA A CA 1
ATOM 4441 C C . ALA A 1 564 ? -29.891 -15.736 40.687 1.00 86.19 564 ALA A C 1
ATOM 4443 O O . ALA A 1 564 ? -30.143 -15.925 39.502 1.00 86.19 564 ALA A O 1
ATOM 4444 N N . GLN A 1 565 ? -28.764 -15.138 41.094 1.00 87.06 565 GLN A N 1
ATOM 4445 C CA . GLN A 1 565 ? -27.713 -14.726 40.152 1.00 87.06 565 GLN A CA 1
ATOM 4446 C C . GLN A 1 565 ? -27.121 -15.925 39.397 1.00 87.06 565 GLN A C 1
ATOM 4448 O O . GLN A 1 565 ? -26.993 -15.875 38.179 1.00 87.06 565 GLN A O 1
ATOM 4453 N N . GLU A 1 566 ? -26.860 -17.041 40.086 1.00 88.81 566 GLU A N 1
ATOM 4454 C CA . GLU A 1 566 ? -26.415 -18.294 39.460 1.00 88.81 566 GLU A CA 1
ATOM 4455 C C . GLU A 1 566 ? -27.432 -18.836 38.441 1.00 88.81 566 GLU A C 1
ATOM 4457 O O . GLU A 1 566 ? -27.051 -19.310 37.371 1.00 88.81 566 GLU A O 1
ATOM 4462 N N . ALA A 1 567 ? -28.732 -18.737 38.740 1.00 91.31 567 ALA A N 1
ATOM 4463 C CA . ALA A 1 567 ? -29.789 -19.146 37.817 1.00 91.31 567 ALA A CA 1
ATOM 4464 C C . ALA A 1 567 ? -29.853 -18.251 36.565 1.00 91.31 567 ALA A C 1
ATOM 4466 O O . ALA A 1 567 ? -30.025 -18.777 35.469 1.00 91.31 567 ALA A O 1
ATOM 4467 N N . LEU A 1 568 ? -29.663 -16.933 36.709 1.00 92.44 568 LEU A N 1
ATOM 4468 C CA . LEU A 1 568 ? -29.559 -16.003 35.576 1.00 92.44 568 LEU A CA 1
ATOM 4469 C C . LEU A 1 568 ? -28.304 -16.285 34.737 1.00 92.44 568 LEU A C 1
ATOM 4471 O O . LEU A 1 568 ? -28.410 -16.493 33.534 1.00 92.44 568 LEU A O 1
ATOM 4475 N N . ARG A 1 569 ? -27.133 -16.419 35.374 1.00 93.38 569 ARG A N 1
ATOM 4476 C CA . ARG A 1 569 ? -25.866 -16.786 34.715 1.00 93.38 569 ARG A CA 1
ATOM 4477 C C . ARG A 1 569 ? -25.967 -18.107 33.943 1.00 93.38 569 ARG A C 1
ATOM 4479 O O . ARG A 1 569 ? -25.406 -18.247 32.860 1.00 93.38 569 ARG A O 1
ATOM 4486 N N . SER A 1 570 ? -26.693 -19.076 34.501 1.00 94.88 570 SER A N 1
ATOM 4487 C CA . SER A 1 570 ? -26.971 -20.368 33.862 1.00 94.88 570 SER A CA 1
ATOM 4488 C C . SER A 1 570 ? -27.967 -20.270 32.701 1.00 94.88 570 SER A C 1
ATOM 4490 O O . SER A 1 570 ? -27.915 -21.109 31.803 1.00 94.88 570 SER A O 1
ATOM 4492 N N . ALA A 1 571 ? -28.869 -19.283 32.711 1.00 95.94 571 ALA A N 1
ATOM 4493 C CA . ALA A 1 571 ? -29.808 -19.018 31.623 1.00 95.94 571 ALA A CA 1
ATOM 4494 C C . ALA A 1 571 ? -29.137 -18.293 30.445 1.00 95.94 571 ALA A C 1
ATOM 4496 O O . ALA A 1 571 ? -29.416 -18.636 29.303 1.00 95.94 571 ALA A O 1
ATOM 4497 N N . ASP A 1 572 ? -28.195 -17.383 30.716 1.00 97.69 572 ASP A N 1
ATOM 4498 C CA . ASP A 1 572 ? -27.419 -16.669 29.689 1.00 97.69 572 ASP A CA 1
ATOM 4499 C C . ASP A 1 572 ? -26.449 -17.588 28.905 1.00 97.69 572 ASP A C 1
ATOM 4501 O O . ASP A 1 572 ? -25.839 -17.168 27.923 1.00 97.69 572 ASP A O 1
ATOM 4505 N N . LYS A 1 573 ? -26.247 -18.846 29.324 1.00 98.06 573 LYS A N 1
ATOM 4506 C CA . LYS A 1 573 ? -25.209 -19.736 28.776 1.00 98.06 573 LYS A CA 1
ATOM 4507 C C . LYS A 1 573 ? -25.539 -20.290 27.383 1.00 98.06 573 LYS A C 1
ATOM 4509 O O . LYS A 1 573 ? -26.433 -21.124 27.220 1.00 98.06 573 LYS A O 1
ATOM 4514 N N . ILE A 1 574 ? -24.718 -19.933 26.397 1.00 98.06 574 ILE A N 1
ATOM 4515 C CA . ILE A 1 574 ? -24.806 -20.428 25.020 1.00 98.06 574 ILE A CA 1
ATOM 4516 C C . ILE A 1 574 ? -24.181 -21.828 24.943 1.00 98.06 574 ILE A C 1
ATOM 4518 O O . ILE A 1 574 ? -23.033 -22.038 25.324 1.00 98.06 574 ILE A O 1
ATOM 4522 N N . LYS A 1 575 ? -24.924 -22.811 24.420 1.00 93.88 575 LYS A N 1
ATOM 4523 C CA . LYS A 1 575 ? -24.424 -24.195 24.248 1.00 93.88 575 LYS A CA 1
ATOM 4524 C C . LYS A 1 575 ? -23.600 -24.385 22.973 1.00 93.88 575 LYS A C 1
ATOM 4526 O O . LYS A 1 575 ? -22.665 -25.176 22.948 1.00 93.88 575 LYS A O 1
ATOM 4531 N N . SER A 1 576 ? -24.018 -23.713 21.908 1.00 95.69 576 SER A N 1
ATOM 4532 C CA . SER A 1 576 ? -23.366 -23.604 20.604 1.00 95.69 576 SER A CA 1
ATOM 4533 C C . SER A 1 576 ? -24.144 -22.559 19.820 1.00 95.69 576 SER A C 1
ATOM 4535 O O . SER A 1 576 ? -25.376 -22.551 19.882 1.00 95.69 576 SER A O 1
ATOM 4537 N N . LEU A 1 577 ? -23.453 -21.735 19.044 1.00 97.62 577 LEU A N 1
ATOM 4538 C CA . LEU A 1 577 ? -24.096 -20.939 18.007 1.00 97.62 577 LEU A CA 1
ATOM 4539 C C . LEU A 1 577 ? -24.505 -21.846 16.821 1.00 97.62 577 LEU A C 1
ATOM 4541 O O . LEU A 1 577 ? -23.896 -22.908 16.621 1.00 97.62 577 LEU A O 1
ATOM 4545 N N . PRO A 1 578 ? -25.534 -21.481 16.035 1.00 97.88 578 PRO A N 1
ATOM 4546 C CA . PRO A 1 578 ? -25.812 -22.102 14.741 1.00 97.88 578 PRO A CA 1
ATOM 4547 C C . PRO A 1 578 ? -24.609 -21.991 13.801 1.00 97.88 578 PRO A C 1
ATOM 4549 O O . PRO A 1 578 ? -23.847 -21.035 13.864 1.00 97.88 578 PRO A O 1
ATOM 4552 N N . GLY A 1 579 ? -24.384 -23.001 12.959 1.00 96.00 579 GLY A N 1
ATOM 4553 C CA . GLY A 1 579 ? -23.254 -22.990 12.022 1.00 96.00 579 GLY A CA 1
ATOM 4554 C C . GLY A 1 579 ? -21.852 -23.019 12.659 1.00 96.00 579 GLY A C 1
ATOM 4555 O O . GLY A 1 579 ? -20.867 -23.000 11.922 1.00 96.00 579 GLY A O 1
ATOM 4556 N N . GLN A 1 580 ? -21.743 -23.090 13.992 1.00 95.81 580 GLN A N 1
ATOM 4557 C CA . GLN A 1 580 ? -20.478 -23.138 14.723 1.00 95.81 580 GLN A CA 1
ATOM 4558 C C . GLN A 1 580 ? -19.682 -24.419 14.392 1.00 95.81 580 GLN A C 1
ATOM 4560 O O . GLN A 1 580 ? -20.247 -25.520 14.402 1.00 95.81 580 GLN A O 1
ATOM 4565 N N . PRO A 1 581 ? -18.365 -24.323 14.135 1.00 92.81 581 PRO A N 1
ATOM 4566 C CA . PRO A 1 581 ? -17.533 -25.488 13.861 1.00 92.81 581 PRO A CA 1
ATOM 4567 C C . PRO A 1 581 ? -17.309 -26.358 15.109 1.00 92.81 581 PRO A C 1
ATOM 4569 O O . PRO A 1 581 ? -17.389 -25.915 16.257 1.00 92.81 581 PRO A O 1
ATOM 4572 N N . ARG A 1 582 ? -16.988 -27.636 14.873 1.00 90.06 582 ARG A N 1
ATOM 4573 C CA . ARG A 1 582 ? -16.609 -28.586 15.932 1.00 90.06 582 ARG A CA 1
ATOM 4574 C C . ARG A 1 582 ? -15.221 -28.252 16.482 1.00 90.06 582 ARG A C 1
ATOM 4576 O O . ARG A 1 582 ? -14.346 -27.854 15.723 1.00 90.06 582 ARG A O 1
ATOM 4583 N N . GLY A 1 583 ? -15.007 -28.517 17.771 1.00 83.81 583 GLY A N 1
ATOM 4584 C CA . GLY A 1 583 ? -13.710 -28.325 18.434 1.00 83.81 583 GLY A CA 1
ATOM 4585 C C . GLY A 1 583 ? -13.571 -27.018 19.218 1.00 83.81 583 GLY A C 1
ATOM 4586 O O . GLY A 1 583 ? -12.511 -26.785 19.780 1.00 83.81 583 GLY A O 1
ATOM 4587 N N . VAL A 1 584 ? -14.628 -26.202 19.292 1.00 90.56 584 VAL A N 1
ATOM 4588 C CA . VAL A 1 584 ? -14.723 -25.087 20.248 1.00 90.56 584 VAL A CA 1
ATOM 4589 C C . VAL A 1 584 ? -14.728 -25.642 21.676 1.00 90.56 584 VAL A C 1
ATOM 4591 O O . VAL A 1 584 ? -15.605 -26.433 22.024 1.00 90.56 584 VAL A O 1
ATOM 4594 N N . ASP A 1 585 ? -13.746 -25.231 22.477 1.00 90.00 585 ASP A N 1
ATOM 4595 C CA . ASP A 1 585 ? -13.462 -25.710 23.836 1.00 90.00 585 ASP A CA 1
ATOM 4596 C C . ASP A 1 585 ? -13.506 -24.594 24.904 1.00 90.00 585 ASP A C 1
ATOM 4598 O O . ASP A 1 585 ? -13.029 -24.784 26.021 1.00 90.00 585 ASP A O 1
ATOM 4602 N N . PHE A 1 586 ? -14.116 -23.447 24.582 1.00 94.81 586 PHE A N 1
ATOM 4603 C CA . PHE A 1 586 ? -14.361 -22.338 25.509 1.00 94.81 586 PHE A CA 1
ATOM 4604 C C . PHE A 1 586 ? -15.851 -22.146 25.830 1.00 94.81 586 PHE A C 1
ATOM 4606 O O . PHE A 1 586 ? -16.733 -22.506 25.050 1.00 94.81 586 PHE A O 1
ATOM 4613 N N . GLU A 1 587 ? -16.120 -21.541 26.986 1.00 96.31 587 GLU A N 1
ATOM 4614 C CA . GLU A 1 587 ? -17.468 -21.206 27.448 1.00 96.31 587 GLU A CA 1
ATOM 4615 C C . GLU A 1 587 ? -17.920 -19.840 26.911 1.00 96.31 587 GLU A C 1
ATOM 4617 O O . GLU A 1 587 ? -17.116 -18.918 26.759 1.00 96.31 587 GLU A O 1
ATOM 4622 N N . GLN A 1 588 ? -19.215 -19.700 26.625 1.00 97.69 588 GLN A N 1
ATOM 4623 C CA . GLN A 1 588 ? -19.795 -18.487 26.045 1.00 97.69 588 GLN A CA 1
ATOM 4624 C C . GLN A 1 588 ? -21.197 -18.203 26.595 1.00 97.69 588 GLN A C 1
ATOM 4626 O O . GLN A 1 588 ? -21.979 -19.120 26.858 1.00 97.69 588 GLN A O 1
ATOM 4631 N N . TYR A 1 589 ? -21.515 -16.922 26.776 1.00 98.62 589 TYR A N 1
ATOM 4632 C CA . TYR A 1 589 ? -22.752 -16.459 27.409 1.00 98.62 589 TYR A CA 1
ATOM 4633 C C . TYR A 1 589 ? -23.245 -15.184 26.728 1.00 98.62 589 TYR A C 1
ATOM 4635 O O . TYR A 1 589 ? -22.434 -14.323 26.396 1.00 98.62 589 TYR A O 1
ATOM 4643 N N . ALA A 1 590 ? -24.555 -15.026 26.582 1.00 98.56 590 ALA A N 1
ATOM 4644 C CA . ALA A 1 590 ? -25.170 -13.783 26.139 1.00 98.56 590 ALA A CA 1
ATOM 4645 C C . ALA A 1 590 ? -26.545 -13.582 26.775 1.00 98.56 590 ALA A C 1
ATOM 4647 O O . ALA A 1 590 ? -27.243 -14.546 27.104 1.00 98.56 590 ALA A O 1
ATOM 4648 N N . GLY A 1 591 ? -26.913 -12.316 26.946 1.00 97.69 591 GLY A N 1
ATOM 4649 C CA . GLY A 1 591 ? -28.157 -11.913 27.582 1.00 97.69 591 GLY A CA 1
ATOM 4650 C C . GLY A 1 591 ? -28.171 -10.427 27.928 1.00 97.69 591 GLY A C 1
ATOM 4651 O O . GLY A 1 591 ? -27.358 -9.643 27.438 1.00 97.69 591 GLY A O 1
ATOM 4652 N N . TYR A 1 592 ? -29.106 -10.047 28.798 1.00 97.75 592 TYR A N 1
ATOM 4653 C CA . TYR A 1 592 ? -29.392 -8.651 29.134 1.00 97.75 592 TYR A CA 1
ATOM 4654 C C . TYR A 1 592 ? -29.013 -8.284 30.569 1.00 97.75 592 TYR A C 1
ATOM 4656 O O . TYR A 1 592 ? -29.255 -9.045 31.516 1.00 97.75 592 TYR A O 1
ATOM 4664 N N . ILE A 1 593 ? -28.486 -7.070 30.729 1.00 97.19 593 ILE A N 1
ATOM 4665 C CA . ILE A 1 593 ? -28.281 -6.392 32.010 1.00 97.19 593 ILE A CA 1
ATOM 4666 C C . ILE A 1 593 ? -29.039 -5.061 31.971 1.00 97.19 593 ILE A C 1
ATOM 4668 O O . ILE A 1 593 ? -28.713 -4.157 31.201 1.00 97.19 593 ILE A O 1
ATOM 4672 N N . THR A 1 594 ? -30.054 -4.926 32.821 1.00 94.75 594 THR A N 1
ATOM 4673 C CA . THR A 1 594 ? -30.801 -3.677 32.995 1.00 94.75 594 THR A CA 1
ATOM 4674 C C . THR A 1 594 ? -29.891 -2.603 33.609 1.00 94.75 594 THR A C 1
ATOM 4676 O O . THR A 1 594 ? -29.265 -2.840 34.648 1.00 94.75 594 THR A O 1
ATOM 4679 N N . VAL A 1 595 ? -29.827 -1.424 32.981 1.00 93.56 595 VAL A N 1
ATOM 4680 C CA . VAL A 1 595 ? -29.043 -0.264 33.456 1.00 93.56 595 VAL A CA 1
ATOM 4681 C C . VAL A 1 595 ? -29.928 0.854 34.002 1.00 93.56 595 VAL A C 1
ATOM 4683 O O . VAL A 1 595 ? -29.564 1.472 34.994 1.00 93.56 595 VAL A O 1
ATOM 4686 N N . ASN A 1 596 ? -31.131 1.057 33.451 1.00 88.81 596 ASN A N 1
ATOM 4687 C CA . ASN A 1 596 ? -32.143 1.932 34.049 1.00 88.81 596 ASN A CA 1
ATOM 4688 C C . ASN A 1 596 ? -33.545 1.332 33.870 1.00 88.81 596 ASN A C 1
ATOM 4690 O O . ASN A 1 596 ? -34.123 1.377 32.786 1.00 88.81 596 ASN A O 1
ATOM 4694 N N . ASN A 1 597 ? -34.120 0.791 34.947 1.00 84.69 597 ASN A N 1
ATOM 4695 C CA . ASN A 1 597 ? -35.435 0.146 34.907 1.00 84.69 597 ASN A CA 1
ATOM 4696 C C . ASN A 1 597 ? -36.592 1.144 34.680 1.00 84.69 597 ASN A C 1
ATOM 4698 O O . ASN A 1 597 ? -37.568 0.812 34.010 1.00 84.69 597 ASN A O 1
ATOM 4702 N N . ALA A 1 598 ? -36.488 2.379 35.186 1.00 84.50 598 ALA A N 1
ATOM 4703 C CA . ALA A 1 598 ? -37.514 3.406 34.981 1.00 84.50 598 ALA A CA 1
ATOM 4704 C C . ALA A 1 598 ? -37.548 3.877 33.516 1.00 84.50 598 ALA A C 1
ATOM 4706 O O . ALA A 1 598 ? -38.615 3.983 32.900 1.00 84.50 598 ALA A O 1
ATOM 4707 N N . GLU A 1 599 ? -36.376 4.075 32.915 1.00 84.56 599 GLU A N 1
ATOM 4708 C CA . GLU A 1 599 ? -36.245 4.387 31.490 1.00 84.56 599 GLU A CA 1
ATOM 4709 C C . GLU A 1 599 ? -36.399 3.160 30.579 1.00 84.56 599 GLU A C 1
ATOM 4711 O O . GLU A 1 599 ? -36.596 3.343 29.384 1.00 84.56 599 GLU A O 1
ATOM 4716 N N . GLY A 1 600 ? -36.416 1.934 31.114 1.00 89.31 600 GLY A N 1
ATOM 4717 C CA . GLY A 1 600 ? -36.527 0.690 30.339 1.00 89.31 600 GLY A CA 1
ATOM 4718 C C . GLY A 1 600 ? -35.279 0.375 29.511 1.00 89.31 600 GLY A C 1
ATOM 4719 O O . GLY A 1 600 ? -35.401 -0.158 28.412 1.00 89.31 600 GLY A O 1
ATOM 4720 N N . ARG A 1 601 ? -34.101 0.762 30.015 1.00 93.94 601 ARG A N 1
ATOM 4721 C CA . ARG A 1 601 ? -32.816 0.662 29.319 1.00 93.94 601 ARG A CA 1
ATOM 4722 C C . ARG A 1 601 ? -32.060 -0.588 29.763 1.00 93.94 601 ARG A C 1
ATOM 4724 O O . ARG A 1 601 ? -31.774 -0.761 30.953 1.00 93.94 601 ARG A O 1
ATOM 4731 N N . GLU A 1 602 ? -31.734 -1.448 28.803 1.00 96.31 602 GLU A N 1
ATOM 4732 C CA . GLU A 1 602 ? -30.998 -2.702 29.002 1.00 96.31 602 GLU A CA 1
ATOM 4733 C C . GLU A 1 602 ? -29.862 -2.806 27.991 1.00 96.31 602 GLU A C 1
ATOM 4735 O O . GLU A 1 602 ? -30.105 -2.647 26.794 1.00 96.31 602 GLU A O 1
ATOM 4740 N N . LEU A 1 603 ? -28.649 -3.125 28.449 1.00 98.31 603 LEU A N 1
ATOM 4741 C CA . LEU A 1 603 ? -27.541 -3.431 27.547 1.00 98.31 603 LEU A CA 1
ATOM 4742 C C . LEU A 1 603 ? -27.438 -4.945 27.343 1.00 98.31 603 LEU A C 1
ATOM 4744 O O . LEU A 1 603 ? -27.479 -5.726 28.303 1.00 98.31 603 LEU A O 1
ATOM 4748 N N . PHE A 1 604 ? -27.322 -5.344 26.083 1.00 98.69 604 PHE A N 1
ATOM 4749 C CA . PHE A 1 604 ? -26.996 -6.692 25.654 1.00 98.69 604 PHE A CA 1
ATOM 4750 C C . PHE A 1 604 ? -25.478 -6.909 25.708 1.00 98.69 604 PHE A C 1
ATOM 4752 O O . PHE A 1 604 ? -24.688 -5.988 25.476 1.00 98.69 604 PHE A O 1
ATOM 4759 N N . TYR A 1 605 ? -25.059 -8.136 26.016 1.00 98.75 605 TYR A N 1
ATOM 4760 C CA . TYR A 1 605 ? -23.647 -8.506 26.041 1.00 98.75 605 TYR A CA 1
ATOM 4761 C C . TYR A 1 605 ? -23.397 -9.900 25.463 1.00 98.75 605 TYR A C 1
ATOM 4763 O O . TYR A 1 605 ? -24.264 -10.773 25.508 1.00 98.75 605 TYR A O 1
ATOM 4771 N N . TYR A 1 606 ? -22.162 -10.126 25.014 1.00 98.75 606 TYR A N 1
ATOM 4772 C CA . TYR A 1 606 ? -21.625 -11.435 24.647 1.00 98.75 606 TYR A CA 1
ATOM 4773 C C . TYR A 1 606 ? -20.274 -11.646 25.348 1.00 98.75 606 TYR A C 1
ATOM 4775 O O . TYR A 1 606 ? -19.304 -10.933 25.098 1.00 98.75 606 TYR A O 1
ATOM 4783 N N . LEU A 1 607 ? -20.219 -12.607 26.272 1.00 98.62 607 LEU A N 1
ATOM 4784 C CA . LEU A 1 607 ? -18.999 -13.067 26.938 1.00 98.62 607 LEU A CA 1
ATOM 4785 C C . LEU A 1 607 ? -18.453 -14.286 26.195 1.00 98.62 607 LEU A C 1
ATOM 4787 O O . LEU A 1 607 ? -19.166 -15.279 26.030 1.00 98.62 607 LEU A O 1
ATOM 4791 N N . VAL A 1 608 ? -17.163 -14.251 25.873 1.00 97.94 608 VAL A N 1
ATOM 4792 C CA . VAL A 1 608 ? -16.373 -15.419 25.470 1.00 97.94 608 VAL A CA 1
ATOM 4793 C C . VAL A 1 608 ? -15.233 -15.629 26.464 1.00 97.94 608 VAL A C 1
ATOM 4795 O O . VAL A 1 608 ? -14.383 -14.758 26.678 1.00 97.94 608 VAL A O 1
ATOM 4798 N N . GLU A 1 609 ? -15.217 -16.791 27.114 1.00 97.50 609 GLU A N 1
ATOM 4799 C CA . GLU A 1 609 ? -14.101 -17.195 27.965 1.00 97.50 609 GLU A CA 1
ATOM 4800 C C . GLU A 1 609 ? -12.888 -17.599 27.112 1.00 97.50 609 GLU A C 1
ATOM 4802 O O . GLU A 1 609 ? -12.989 -17.848 25.905 1.00 97.50 609 GLU A O 1
ATOM 4807 N N . THR A 1 610 ? -11.714 -17.683 27.739 1.00 94.12 610 THR A N 1
ATOM 4808 C CA . THR A 1 610 ? -10.563 -18.330 27.096 1.00 94.12 610 THR A CA 1
ATOM 4809 C C . THR A 1 610 ? -10.689 -19.860 27.132 1.00 94.12 610 THR A C 1
ATOM 4811 O O . THR A 1 610 ? -11.139 -20.400 28.146 1.00 94.12 610 THR A O 1
ATOM 4814 N N . PRO A 1 611 ? -10.208 -20.591 26.107 1.00 90.38 611 PRO A N 1
ATOM 4815 C CA . PRO A 1 611 ? -10.105 -22.053 26.145 1.00 90.38 611 PRO A CA 1
ATOM 4816 C C . PRO A 1 611 ? -9.341 -22.626 27.349 1.00 90.38 611 PRO A C 1
ATOM 4818 O O . PRO A 1 611 ? -9.505 -23.793 27.698 1.00 90.38 611 PRO A O 1
ATOM 4821 N N . LYS A 1 612 ? -8.419 -21.856 27.956 1.00 87.44 612 LYS A N 1
ATOM 4822 C CA . LYS A 1 612 ? -7.448 -22.389 28.930 1.00 87.44 612 LYS A CA 1
ATOM 4823 C C . LYS A 1 612 ? -7.278 -21.482 30.145 1.00 87.44 612 LYS A C 1
ATOM 4825 O O . LYS A 1 612 ? -6.653 -20.425 30.074 1.00 87.44 612 LYS A O 1
ATOM 4830 N N . ASN A 1 613 ? -7.736 -21.986 31.293 1.00 87.12 613 ASN A N 1
ATOM 4831 C CA . ASN A 1 613 ? -7.622 -21.367 32.618 1.00 87.12 613 ASN A CA 1
ATOM 4832 C C . ASN A 1 613 ? -8.338 -20.003 32.729 1.00 87.12 613 ASN A C 1
ATOM 4834 O O . ASN A 1 613 ? -7.754 -19.038 33.223 1.00 87.12 613 ASN A O 1
ATOM 4838 N N . SER A 1 614 ? -9.598 -19.913 32.290 1.00 90.06 614 SER A N 1
ATOM 4839 C CA . SER A 1 614 ? -10.390 -18.669 32.283 1.00 90.06 614 SER A CA 1
ATOM 4840 C C . SER A 1 614 ? -10.427 -17.931 33.620 1.00 90.06 614 SER A C 1
ATOM 4842 O O . SER A 1 614 ? -10.244 -16.712 33.646 1.00 90.06 614 SER A O 1
ATOM 4844 N N . SER A 1 615 ? -10.517 -18.672 34.728 1.00 90.50 615 SER A N 1
ATOM 4845 C CA . SER A 1 615 ? -10.448 -18.186 36.115 1.00 90.50 615 SER A CA 1
ATOM 4846 C C . SER A 1 615 ? -9.123 -17.522 36.531 1.00 90.50 615 SER A C 1
ATOM 4848 O O . SER A 1 615 ? -9.054 -16.946 37.613 1.00 90.50 615 SER A O 1
ATOM 4850 N N . SER A 1 616 ? -8.066 -17.582 35.710 1.00 90.06 616 SER A N 1
ATOM 4851 C CA . SER A 1 616 ? -6.780 -16.906 35.965 1.00 90.06 616 SER A CA 1
ATOM 4852 C C . SER A 1 616 ? -6.417 -15.828 34.937 1.00 90.06 616 SER A C 1
ATOM 4854 O O . SER A 1 616 ? -5.497 -15.039 35.173 1.00 90.06 616 SER A O 1
ATOM 4856 N N . LYS A 1 617 ? -7.128 -15.765 33.805 1.00 93.69 617 LYS A N 1
ATOM 4857 C CA . LYS A 1 617 ? -6.898 -14.768 32.750 1.00 93.69 617 LYS A CA 1
ATOM 4858 C C . LYS A 1 617 ? -7.550 -13.416 33.075 1.00 93.69 617 LYS A C 1
ATOM 4860 O O . LYS A 1 617 ? -8.536 -13.373 33.812 1.00 93.69 617 LYS A O 1
ATOM 4865 N N . PRO A 1 618 ? -7.036 -12.296 32.530 1.00 96.06 618 PRO A N 1
ATOM 4866 C CA . PRO A 1 618 ? -7.709 -11.001 32.638 1.00 96.06 618 PRO A CA 1
ATOM 4867 C C . PRO A 1 618 ? -9.116 -11.031 32.021 1.00 96.06 618 PRO A C 1
ATOM 4869 O O . PRO A 1 618 ? -9.456 -11.928 31.244 1.00 96.06 618 PRO A O 1
ATOM 4872 N N . LEU A 1 619 ? -9.913 -10.025 32.368 1.00 98.06 619 LEU A N 1
ATOM 4873 C CA . LEU A 1 619 ? -11.149 -9.683 31.672 1.00 98.06 619 LEU A CA 1
ATOM 4874 C C . LEU A 1 619 ? -10.884 -8.442 30.815 1.00 98.06 619 LEU A C 1
ATOM 4876 O O . LEU A 1 619 ? -10.314 -7.467 31.306 1.00 98.06 619 LEU A O 1
ATOM 4880 N N . ILE A 1 620 ? -11.301 -8.484 29.557 1.00 98.25 620 ILE A N 1
ATOM 4881 C CA . ILE A 1 620 ? -11.378 -7.334 28.658 1.00 98.25 620 ILE A CA 1
ATOM 4882 C C . ILE A 1 620 ? -12.860 -7.010 28.490 1.00 98.25 620 ILE A C 1
ATOM 4884 O O . ILE A 1 620 ? -13.631 -7.906 28.155 1.00 98.25 620 ILE A O 1
ATOM 4888 N N . LEU A 1 621 ? -13.261 -5.760 28.707 1.00 98.69 621 LEU A N 1
ATOM 4889 C CA . LEU A 1 621 ? -14.558 -5.257 28.249 1.00 98.69 621 LEU A CA 1
ATOM 4890 C C . LEU A 1 621 ? -14.329 -4.504 26.937 1.00 98.69 621 LEU A C 1
ATOM 4892 O O . LEU A 1 621 ? -13.476 -3.619 26.902 1.00 98.69 621 LEU A O 1
ATOM 4896 N N . TRP A 1 622 ? -15.052 -4.887 25.885 1.00 98.38 622 TRP A N 1
ATOM 4897 C CA . TRP A 1 622 ? -14.906 -4.360 24.528 1.00 98.38 622 TRP A CA 1
ATOM 4898 C C . TRP A 1 622 ? -16.090 -3.473 24.114 1.00 98.38 622 TRP A C 1
ATOM 4900 O O . TRP A 1 622 ? -17.246 -3.888 24.262 1.00 98.38 622 TRP A O 1
ATOM 4910 N N . LEU A 1 623 ? -15.787 -2.294 23.556 1.00 97.88 623 LEU A N 1
ATOM 4911 C CA . LEU A 1 623 ? -16.738 -1.338 22.975 1.00 97.88 623 LEU A CA 1
ATOM 4912 C C . LEU A 1 623 ? -16.297 -0.912 21.560 1.00 97.88 623 LEU A C 1
ATOM 4914 O O . LEU A 1 623 ? -15.261 -0.269 21.423 1.00 97.88 623 LEU A O 1
ATOM 4918 N N . ASN A 1 624 ? -17.088 -1.188 20.520 1.00 94.50 624 ASN A N 1
ATOM 4919 C CA . ASN A 1 624 ? -16.911 -0.513 19.222 1.00 94.50 624 ASN A CA 1
ATOM 4920 C C . ASN A 1 624 ? -17.407 0.947 19.276 1.00 94.50 624 ASN A C 1
ATOM 4922 O O . ASN A 1 624 ? -18.028 1.373 20.255 1.00 94.50 624 ASN A O 1
ATOM 4926 N N . GLY A 1 625 ? -17.094 1.727 18.237 1.00 90.62 625 GLY A N 1
ATOM 4927 C CA . GLY A 1 625 ? -17.401 3.157 18.170 1.00 90.62 625 GLY A CA 1
ATOM 4928 C C . GLY A 1 625 ? -18.742 3.528 17.518 1.00 90.62 625 GLY A C 1
ATOM 4929 O O . GLY A 1 625 ? -19.823 3.280 18.057 1.00 90.62 625 GLY A O 1
ATOM 4930 N N . GLY A 1 626 ? -18.659 4.234 16.387 1.00 87.12 626 GLY A N 1
ATOM 4931 C CA . GLY A 1 626 ? -19.781 4.921 15.737 1.00 87.12 626 GLY A CA 1
ATOM 4932 C C . GLY A 1 626 ? -19.749 6.444 15.962 1.00 87.12 626 GLY A C 1
ATOM 4933 O O . GLY A 1 626 ? -18.991 7.116 15.264 1.00 87.12 626 GLY A O 1
ATOM 4934 N N . PRO A 1 627 ? -20.513 7.023 16.913 1.00 89.75 627 PRO A N 1
ATOM 4935 C CA . PRO A 1 627 ? -21.239 6.365 18.000 1.00 89.75 627 PRO A CA 1
ATOM 4936 C C . PRO A 1 627 ? -22.462 5.578 17.524 1.00 89.75 627 PRO A C 1
ATOM 4938 O O . PRO A 1 627 ? -23.178 6.026 16.637 1.00 89.75 627 PRO A O 1
ATOM 4941 N N . GLY A 1 628 ? -22.725 4.429 18.150 1.00 91.56 628 GLY A N 1
ATOM 4942 C CA . GLY A 1 628 ? -23.920 3.622 17.875 1.00 91.56 628 GLY A CA 1
ATOM 4943 C C . GLY A 1 628 ? -23.695 2.317 17.102 1.00 91.56 628 GLY A C 1
ATOM 4944 O O . GLY A 1 628 ? -24.670 1.716 16.647 1.00 91.56 628 GLY A O 1
ATOM 4945 N N . CYS A 1 629 ? -22.446 1.869 16.955 1.00 93.88 629 CYS A N 1
ATOM 4946 C CA . CYS A 1 629 ? -22.098 0.622 16.267 1.00 93.88 629 CYS A CA 1
ATOM 4947 C C . CYS A 1 629 ? -21.937 -0.567 17.228 1.00 93.88 629 CYS A C 1
ATOM 4949 O O . CYS A 1 629 ? -21.536 -0.413 18.382 1.00 93.88 629 CYS A O 1
ATOM 4951 N N . SER A 1 630 ? -22.263 -1.774 16.761 1.00 96.94 630 SER A N 1
ATOM 4952 C CA . SER A 1 630 ? -22.333 -2.963 17.614 1.00 96.94 630 SER A CA 1
ATOM 4953 C C . SER A 1 630 ? -20.973 -3.605 17.916 1.00 96.94 630 SER A C 1
ATOM 4955 O O . SER A 1 630 ? -20.243 -4.029 17.019 1.00 96.94 630 SER A O 1
ATOM 4957 N N . SER A 1 631 ? -20.725 -3.817 19.213 1.00 97.56 631 SER A N 1
ATOM 4958 C CA . SER A 1 631 ? -19.641 -4.654 19.749 1.00 97.56 631 SER A CA 1
ATOM 4959 C C . SER A 1 631 ? -19.803 -6.155 19.477 1.00 97.56 631 SER A C 1
ATOM 4961 O O . SER A 1 631 ? -18.820 -6.894 19.518 1.00 97.56 631 SER A O 1
ATOM 4963 N N . LEU A 1 632 ? -21.029 -6.630 19.222 1.00 97.38 632 LEU A N 1
ATOM 4964 C CA . LEU A 1 632 ? -21.278 -7.997 18.749 1.00 97.38 632 LEU A CA 1
ATOM 4965 C C . LEU A 1 632 ? -20.945 -8.115 17.256 1.00 97.38 632 LEU A C 1
ATOM 4967 O O . LEU A 1 632 ? -20.391 -9.125 16.837 1.00 97.38 632 LEU A O 1
ATOM 4971 N N . GLY A 1 633 ? -21.272 -7.086 16.473 1.00 93.00 633 GLY A N 1
ATOM 4972 C CA . GLY A 1 633 ? -21.037 -7.031 15.033 1.00 93.00 633 GLY A CA 1
ATOM 4973 C C . GLY A 1 633 ? -19.553 -6.992 14.699 1.00 93.00 633 GLY A C 1
ATOM 4974 O O . GLY A 1 633 ? -18.975 -8.006 14.310 1.00 93.00 633 GLY A O 1
ATOM 4975 N N . TYR A 1 634 ? -18.925 -5.829 14.864 1.00 88.81 634 TYR A N 1
ATOM 4976 C CA . TYR A 1 634 ? -17.524 -5.651 14.486 1.00 88.81 634 TYR A CA 1
ATOM 4977 C C . TYR A 1 634 ? -16.602 -6.425 15.442 1.00 88.81 634 TYR A C 1
ATOM 4979 O O . TYR A 1 634 ? -16.017 -7.441 15.053 1.00 88.81 634 TYR A O 1
ATOM 4987 N N . GLY A 1 635 ? -16.581 -6.051 16.724 1.00 91.25 635 GLY A N 1
ATOM 4988 C CA . GLY A 1 635 ? -15.687 -6.620 17.734 1.00 91.25 635 GLY A CA 1
ATOM 4989 C C . GLY A 1 635 ? -15.694 -8.149 17.801 1.00 91.25 635 GLY A C 1
ATOM 4990 O O . GLY A 1 635 ? -14.632 -8.779 17.794 1.00 91.25 635 GLY A O 1
ATOM 4991 N N . ALA A 1 636 ? -16.878 -8.769 17.855 1.00 94.69 636 ALA A N 1
ATOM 4992 C CA . ALA A 1 636 ? -16.989 -10.212 18.073 1.00 94.69 636 ALA A CA 1
ATOM 4993 C C . ALA A 1 636 ? -17.016 -11.076 16.795 1.00 94.69 636 ALA A C 1
ATOM 4995 O O . ALA A 1 636 ? -16.594 -12.235 16.873 1.00 94.69 636 ALA A O 1
ATOM 4996 N N . MET A 1 637 ? -17.489 -10.558 15.651 1.00 91.56 637 MET A N 1
ATOM 4997 C CA . MET A 1 637 ? -17.671 -11.342 14.410 1.00 91.56 637 MET A CA 1
ATOM 4998 C C . MET A 1 637 ? -16.796 -10.897 13.226 1.00 91.56 637 MET A C 1
ATOM 5000 O O . MET A 1 637 ? -16.670 -11.665 12.270 1.00 91.56 637 MET A O 1
ATOM 5004 N N . VAL A 1 638 ? -16.159 -9.720 13.286 1.00 83.25 638 VAL A N 1
ATOM 5005 C CA . VAL A 1 638 ? -15.259 -9.181 12.240 1.00 83.25 638 VAL A CA 1
ATOM 5006 C C . VAL A 1 638 ? -13.819 -8.981 12.745 1.00 83.25 638 VAL A C 1
ATOM 5008 O O . VAL A 1 638 ? -12.876 -9.139 11.966 1.00 83.25 638 VAL A O 1
ATOM 5011 N N . GLU A 1 639 ? -13.622 -8.727 14.045 1.00 83.12 639 GLU A N 1
ATOM 5012 C CA . GLU A 1 639 ? -12.350 -8.257 14.626 1.00 83.12 639 GLU A CA 1
ATOM 5013 C C . GLU A 1 639 ? -11.723 -9.218 15.668 1.00 83.12 639 GLU A C 1
ATOM 5015 O O . GLU A 1 639 ? -11.136 -10.245 15.322 1.00 83.12 639 GLU A O 1
ATOM 5020 N N . VAL A 1 640 ? -11.799 -8.913 16.964 1.00 87.56 640 VAL A N 1
ATOM 5021 C CA . VAL A 1 640 ? -11.013 -9.585 18.016 1.00 87.56 640 VAL A CA 1
ATOM 5022 C C . VAL A 1 640 ? -11.660 -10.865 18.568 1.00 87.56 640 VAL A C 1
ATOM 5024 O O . VAL A 1 640 ? -11.024 -11.604 19.329 1.00 87.56 640 VAL A O 1
ATOM 5027 N N . GLY A 1 641 ? -12.911 -11.153 18.197 1.00 91.69 641 GLY A N 1
ATOM 5028 C CA . GLY A 1 641 ? -13.669 -12.328 18.637 1.00 91.69 641 GLY A CA 1
ATOM 5029 C C . GLY A 1 641 ? -13.287 -13.669 17.978 1.00 91.69 641 GLY A C 1
ATOM 5030 O O . GLY A 1 641 ? -12.559 -13.707 16.984 1.00 91.69 641 GLY A O 1
ATOM 5031 N N . PRO A 1 642 ? -13.769 -14.801 18.538 1.00 92.44 642 PRO A N 1
ATOM 5032 C CA . PRO A 1 642 ? -13.345 -16.163 18.185 1.00 92.44 642 PRO A CA 1
ATOM 5033 C C . PRO A 1 642 ? -13.857 -16.695 16.845 1.00 92.44 642 PRO A C 1
ATOM 5035 O O . PRO A 1 642 ? -13.416 -17.766 16.416 1.00 92.44 642 PRO A O 1
ATOM 5038 N N . PHE A 1 643 ? -14.779 -15.992 16.190 1.00 92.75 643 PHE A N 1
ATOM 5039 C CA . PHE A 1 643 ? -15.432 -16.462 14.974 1.00 92.75 643 PHE A CA 1
ATOM 5040 C C . PHE A 1 643 ? -15.341 -15.445 13.834 1.00 92.75 643 PHE A C 1
ATOM 5042 O O . PHE A 1 643 ? -15.073 -14.262 14.043 1.00 92.75 643 PHE A O 1
ATOM 5049 N N . ARG A 1 644 ? -15.574 -15.935 12.616 1.00 88.94 644 ARG A N 1
ATOM 5050 C CA . ARG A 1 644 ? -15.951 -15.144 11.441 1.00 88.94 644 ARG A CA 1
ATOM 5051 C C . ARG A 1 644 ? -17.192 -15.737 10.809 1.00 88.94 644 ARG A C 1
ATOM 5053 O O . ARG A 1 644 ? -17.323 -16.962 10.753 1.00 88.94 644 ARG A O 1
ATOM 5060 N N . VAL A 1 645 ? -18.077 -14.874 10.325 1.00 88.75 645 VAL A N 1
ATOM 5061 C CA . VAL A 1 645 ? -19.227 -15.285 9.518 1.00 88.75 645 VAL A CA 1
ATOM 5062 C C . VAL A 1 645 ? -18.755 -15.522 8.087 1.00 88.75 645 VAL A C 1
ATOM 5064 O O . VAL A 1 645 ? -18.120 -14.664 7.477 1.00 88.75 645 VAL A O 1
ATOM 5067 N N . ASN A 1 646 ? -19.033 -16.710 7.558 1.00 86.56 646 ASN A N 1
ATOM 5068 C CA . ASN A 1 646 ? -18.656 -17.077 6.196 1.00 86.56 646 ASN A CA 1
ATOM 5069 C C . ASN A 1 646 ? -19.609 -16.418 5.175 1.00 86.56 646 ASN A C 1
ATOM 5071 O O . ASN A 1 646 ? -20.746 -16.083 5.504 1.00 86.56 646 ASN A O 1
ATOM 5075 N N . ALA A 1 647 ? -19.200 -16.324 3.905 1.00 82.81 647 ALA A N 1
ATOM 5076 C CA . ALA A 1 647 ? -19.977 -15.691 2.823 1.00 82.81 647 ALA A CA 1
ATOM 5077 C C . ALA A 1 647 ? -21.342 -16.344 2.477 1.00 82.81 647 ALA A C 1
ATOM 5079 O O . ALA A 1 647 ? -22.033 -15.902 1.561 1.00 82.81 647 ALA A O 1
ATOM 5080 N N . ASP A 1 648 ? -21.758 -17.394 3.196 1.00 85.88 648 ASP A N 1
ATOM 5081 C CA . ASP A 1 648 ? -23.123 -17.936 3.149 1.00 85.88 648 ASP A CA 1
ATOM 5082 C C . ASP A 1 648 ? -24.090 -17.264 4.150 1.00 85.88 648 ASP A C 1
ATOM 5084 O O . ASP A 1 648 ? -25.293 -17.550 4.121 1.00 85.88 648 ASP A O 1
ATOM 5088 N N . GLY A 1 649 ? -23.569 -16.399 5.033 1.00 89.81 649 GLY A N 1
ATOM 5089 C CA . GLY A 1 649 ? -24.291 -15.725 6.116 1.00 89.81 649 GLY A CA 1
ATOM 5090 C C . GLY A 1 649 ? -24.921 -16.680 7.135 1.00 89.81 649 GLY A C 1
ATOM 5091 O O . GLY A 1 649 ? -25.914 -16.327 7.765 1.00 89.81 649 GLY A O 1
ATOM 5092 N N . LYS A 1 650 ? -24.428 -17.925 7.237 1.00 93.19 650 LYS A N 1
ATOM 5093 C CA . LYS A 1 650 ? -25.078 -19.041 7.962 1.00 93.19 650 LYS A CA 1
ATOM 5094 C C . LYS A 1 650 ? -24.114 -19.943 8.721 1.00 93.19 650 LYS A C 1
ATOM 5096 O O . LYS A 1 650 ? -24.537 -20.617 9.660 1.00 93.19 650 LYS A O 1
ATOM 5101 N N . THR A 1 651 ? -22.849 -20.004 8.314 1.00 93.50 651 THR A N 1
ATOM 5102 C CA . THR A 1 651 ? -21.820 -20.815 8.970 1.00 93.50 651 THR A CA 1
ATOM 5103 C C . THR A 1 651 ? -20.684 -19.960 9.509 1.00 93.50 651 THR A C 1
ATOM 5105 O O . THR A 1 651 ? -20.396 -18.880 8.994 1.00 93.50 651 THR A O 1
ATOM 5108 N N . LEU A 1 652 ? -20.035 -20.456 10.564 1.00 93.44 652 LEU A N 1
ATOM 5109 C CA . LEU A 1 652 ? -18.902 -19.795 11.201 1.00 93.44 652 LEU A CA 1
ATOM 5110 C C . LEU A 1 652 ? -17.590 -20.520 10.886 1.00 93.44 652 LEU A C 1
ATOM 5112 O O . LEU A 1 652 ? -17.550 -21.743 10.726 1.00 93.44 652 LEU A O 1
ATOM 5116 N N . SER A 1 653 ? -16.494 -19.773 10.867 1.00 89.94 653 SER A N 1
ATOM 5117 C CA . SER A 1 653 ? -15.120 -20.285 10.931 1.00 89.94 653 SER A CA 1
ATOM 5118 C C . SER A 1 653 ? -14.433 -19.797 12.216 1.00 89.94 653 SER A C 1
ATOM 5120 O O . SER A 1 653 ? -14.831 -18.783 12.784 1.00 89.94 653 SER A O 1
ATOM 5122 N N . ILE A 1 654 ? -13.443 -20.542 12.730 1.00 85.88 654 ILE A N 1
ATOM 5123 C CA . ILE A 1 654 ? -12.674 -20.144 13.928 1.00 85.88 654 ILE A CA 1
ATOM 5124 C C . ILE A 1 654 ? -11.590 -19.144 13.533 1.00 85.88 654 ILE A C 1
ATOM 5126 O O . ILE A 1 654 ? -10.778 -19.421 12.649 1.00 85.88 654 ILE A O 1
ATOM 5130 N N . PHE A 1 655 ? -11.522 -18.025 14.248 1.00 83.62 655 PHE A N 1
ATOM 5131 C CA . PHE A 1 655 ? -10.473 -17.029 14.080 1.00 83.62 655 PHE A CA 1
ATOM 5132 C C . PHE A 1 655 ? -9.251 -17.358 14.954 1.00 83.62 655 PHE A C 1
ATOM 5134 O O . PHE A 1 655 ? -9.273 -17.220 16.176 1.00 83.62 655 PHE A O 1
ATOM 5141 N N . LYS A 1 656 ? -8.151 -17.776 14.311 1.00 79.19 656 LYS A N 1
ATOM 5142 C CA . LYS A 1 656 ? -6.878 -18.182 14.952 1.00 79.19 656 LYS A CA 1
ATOM 5143 C C . LYS A 1 656 ? -6.313 -17.154 15.946 1.00 79.19 656 LYS A C 1
ATOM 5145 O O . LYS A 1 656 ? -5.695 -17.560 16.924 1.00 79.19 656 LYS A O 1
ATOM 5150 N N . TYR A 1 657 ? -6.519 -15.858 15.704 1.00 76.44 657 TYR A N 1
ATOM 5151 C CA . TYR A 1 657 ? -5.866 -14.753 16.426 1.00 76.44 657 TYR A CA 1
ATOM 5152 C C . TYR A 1 657 ? -6.782 -14.063 17.441 1.00 76.44 657 TYR A C 1
ATOM 5154 O O . TYR A 1 657 ? -6.431 -13.012 17.972 1.00 76.44 657 TYR A O 1
ATOM 5162 N N . ALA A 1 658 ? -7.949 -14.646 17.723 1.00 84.75 658 ALA A N 1
ATOM 5163 C CA . ALA A 1 658 ? -8.917 -14.077 18.647 1.00 84.75 658 ALA A CA 1
ATOM 5164 C C . ALA A 1 658 ? -8.293 -13.765 20.013 1.00 84.75 658 ALA A C 1
ATOM 5166 O O . ALA A 1 658 ? -7.541 -14.572 20.572 1.00 84.75 658 ALA A O 1
ATOM 5167 N N . TRP A 1 659 ? -8.637 -12.617 20.592 1.00 89.50 659 TRP A N 1
ATOM 5168 C CA . TRP A 1 659 ? -8.079 -12.181 21.874 1.00 89.50 659 TRP A CA 1
ATOM 5169 C C . TRP A 1 659 ? -8.485 -13.100 23.038 1.00 89.50 659 TRP A C 1
ATOM 5171 O O . TRP A 1 659 ? -7.808 -13.124 24.072 1.00 89.50 659 TRP A O 1
ATOM 5181 N N . ASN A 1 660 ? -9.509 -13.949 22.866 1.00 93.44 660 ASN A N 1
ATOM 5182 C CA . ASN A 1 660 ? -9.866 -14.952 23.867 1.00 93.44 660 ASN A CA 1
ATOM 5183 C C . ASN A 1 660 ? -8.842 -16.105 23.967 1.00 93.44 660 ASN A C 1
ATOM 5185 O O . ASN A 1 660 ? -8.858 -16.872 24.926 1.00 93.44 660 ASN A O 1
ATOM 5189 N N . ASN A 1 661 ? -7.851 -16.192 23.073 1.00 90.69 661 ASN A N 1
ATOM 5190 C CA . ASN A 1 661 ? -6.671 -17.035 23.300 1.00 90.69 661 ASN A CA 1
ATOM 5191 C C . ASN A 1 661 ? -5.863 -16.596 24.544 1.00 90.69 661 ASN A C 1
ATOM 5193 O O . ASN A 1 661 ? -5.225 -17.422 25.207 1.00 90.69 661 ASN A O 1
ATOM 5197 N N . VAL A 1 662 ? -5.900 -15.305 24.898 1.00 89.25 662 VAL A N 1
ATOM 5198 C CA . VAL A 1 662 ? -5.089 -14.726 25.984 1.00 89.25 662 VAL A CA 1
ATOM 5199 C C . VAL A 1 662 ? -5.908 -14.161 27.150 1.00 89.25 662 VAL A C 1
ATOM 5201 O O . VAL A 1 662 ? -5.449 -14.281 28.291 1.00 89.25 662 VAL A O 1
ATOM 5204 N N . ALA A 1 663 ? -7.126 -13.672 26.913 1.00 94.62 663 ALA A N 1
ATOM 5205 C CA . ALA A 1 663 ? -8.029 -13.089 27.914 1.00 94.62 663 ALA A CA 1
ATOM 5206 C C . ALA A 1 663 ? -9.434 -13.728 27.902 1.00 94.62 663 ALA A C 1
ATOM 5208 O O . ALA A 1 663 ? -9.727 -14.581 27.077 1.00 94.62 663 ALA A O 1
ATOM 5209 N N . ASN A 1 664 ? -10.324 -13.301 28.798 1.00 97.88 664 ASN A N 1
ATOM 5210 C CA . ASN A 1 664 ? -11.773 -13.431 28.595 1.00 97.88 664 ASN A CA 1
ATOM 5211 C C . ASN A 1 664 ? -12.275 -12.102 28.004 1.00 97.88 664 ASN A C 1
ATOM 5213 O O . ASN A 1 664 ? -11.833 -11.057 28.486 1.00 97.88 664 ASN A O 1
ATOM 5217 N N . ILE A 1 665 ? -13.168 -12.113 27.009 1.00 98.06 665 ILE A N 1
ATOM 5218 C CA . ILE A 1 665 ? -13.694 -10.882 26.382 1.00 98.06 665 ILE A CA 1
ATOM 5219 C C . ILE A 1 665 ? -15.193 -10.755 26.638 1.00 98.06 665 ILE A C 1
ATOM 5221 O O . ILE A 1 665 ? -15.951 -11.686 26.378 1.00 98.06 665 ILE A O 1
ATOM 5225 N N . LEU A 1 666 ? -15.607 -9.585 27.111 1.00 98.69 666 LEU A N 1
ATOM 5226 C CA . LEU A 1 666 ? -16.986 -9.165 27.302 1.00 98.69 666 LEU A CA 1
ATOM 5227 C C . LEU A 1 666 ? -17.308 -8.055 26.295 1.00 98.69 666 LEU A C 1
ATOM 5229 O O . LEU A 1 666 ? -16.985 -6.892 26.525 1.00 98.69 666 LEU A O 1
ATOM 5233 N N . PHE A 1 667 ? -17.931 -8.422 25.180 1.00 98.75 667 PHE A N 1
ATOM 5234 C CA . PHE A 1 667 ? -18.468 -7.481 24.199 1.00 98.75 667 PHE A CA 1
ATOM 5235 C C . PHE A 1 667 ? -19.779 -6.895 24.732 1.00 98.75 667 PHE A C 1
ATOM 5237 O O . PHE A 1 667 ? -20.650 -7.656 25.161 1.00 98.75 667 PHE A O 1
ATOM 5244 N N . VAL A 1 668 ? -19.931 -5.567 24.719 1.00 98.75 668 VAL A N 1
ATOM 5245 C CA . VAL A 1 668 ? -21.131 -4.877 25.235 1.00 98.75 668 VAL A CA 1
ATOM 5246 C C . VAL A 1 668 ? -21.708 -3.971 24.156 1.00 98.75 668 VAL A C 1
ATOM 5248 O O . VAL A 1 668 ? -21.019 -3.080 23.664 1.00 98.75 668 VAL A O 1
ATOM 5251 N N . GLU A 1 669 ? -22.967 -4.180 23.777 1.00 98.19 669 GLU A N 1
ATOM 5252 C CA . GLU A 1 669 ? -23.650 -3.308 22.817 1.00 98.19 669 GLU A CA 1
ATOM 5253 C C . GLU A 1 669 ? -24.115 -2.036 23.540 1.00 98.19 669 GLU A C 1
ATOM 5255 O O . GLU A 1 669 ? -25.055 -2.058 24.335 1.00 98.19 669 GLU A O 1
ATOM 5260 N N . SER A 1 670 ? -23.407 -0.929 23.313 1.00 96.56 670 SER A N 1
ATOM 5261 C CA . SER A 1 670 ? -23.551 0.331 24.048 1.00 96.56 670 SER A CA 1
ATOM 5262 C C . SER A 1 670 ? -23.469 1.519 23.079 1.00 96.56 670 SER A C 1
ATOM 5264 O O . SER A 1 670 ? -22.608 1.494 22.203 1.00 96.56 670 SER A O 1
ATOM 5266 N N . PRO A 1 671 ? -24.258 2.596 23.267 1.00 95.81 671 PRO A N 1
ATOM 5267 C CA . PRO A 1 671 ? -25.253 2.798 24.328 1.00 95.81 671 PRO A CA 1
ATOM 5268 C C . PRO A 1 671 ? -26.540 1.974 24.120 1.00 95.81 671 PRO A C 1
ATOM 5270 O O . PRO A 1 671 ? -26.655 1.167 23.199 1.00 95.81 671 PRO A O 1
ATOM 5273 N N . ALA A 1 672 ? -27.529 2.156 24.998 1.00 95.06 672 ALA A N 1
ATOM 5274 C CA . ALA A 1 672 ? -28.811 1.471 24.874 1.00 95.06 672 ALA A CA 1
ATOM 5275 C C . ALA A 1 672 ? -29.567 1.928 23.607 1.00 95.06 672 ALA A C 1
ATOM 5277 O O . ALA A 1 672 ? -29.746 3.127 23.390 1.00 95.06 672 ALA A O 1
ATOM 5278 N N . GLY A 1 673 ? -30.015 0.972 22.787 1.00 92.94 673 GLY A N 1
ATOM 5279 C CA . GLY A 1 673 ? -30.512 1.200 21.423 1.00 92.94 673 GLY A CA 1
ATOM 5280 C C . GLY A 1 673 ? -29.568 0.700 20.318 1.00 92.94 673 GLY A C 1
ATOM 5281 O O . GLY A 1 673 ? -29.961 0.698 19.155 1.00 92.94 673 GLY A O 1
ATOM 5282 N N . VAL A 1 674 ? -28.345 0.269 20.650 1.00 95.81 674 VAL A N 1
ATOM 5283 C CA . VAL A 1 674 ? -27.405 -0.364 19.705 1.00 95.81 674 VAL A CA 1
ATOM 5284 C C . VAL A 1 674 ? -27.647 -1.871 19.620 1.00 95.81 674 VAL A C 1
ATOM 5286 O O . VAL A 1 674 ? -27.693 -2.540 20.651 1.00 95.81 674 VAL A O 1
ATOM 5289 N N . GLY A 1 675 ? -27.740 -2.416 18.404 1.00 96.06 675 GLY A N 1
ATOM 5290 C CA . GLY A 1 675 ? -27.868 -3.858 18.177 1.00 96.06 675 GLY A CA 1
ATOM 5291 C C . GLY A 1 675 ? -29.098 -4.453 18.867 1.00 96.06 675 GLY A C 1
ATOM 5292 O O . GLY A 1 675 ? -30.227 -4.091 18.548 1.00 96.06 675 GLY A O 1
ATOM 5293 N N . PHE A 1 676 ? -28.897 -5.363 19.822 1.00 98.00 676 PHE A N 1
ATOM 5294 C CA . PHE A 1 676 ? -29.972 -5.934 20.638 1.00 98.00 676 PHE A CA 1
ATOM 5295 C C . PHE A 1 676 ? -30.291 -5.141 21.915 1.00 98.00 676 PHE A C 1
ATOM 5297 O O . PHE A 1 676 ? -31.290 -5.461 22.571 1.00 98.00 676 PHE A O 1
ATOM 5304 N N . SER A 1 677 ? -29.483 -4.144 22.297 1.00 97.44 677 SER A N 1
ATOM 5305 C CA . SER A 1 677 ? -29.690 -3.316 23.496 1.00 97.44 677 SER A CA 1
ATOM 5306 C C . SER A 1 677 ? -30.933 -2.435 23.381 1.00 97.44 677 SER A C 1
ATOM 5308 O O . SER A 1 677 ? -31.185 -1.806 22.357 1.00 97.44 677 SER A O 1
ATOM 5310 N N . LYS A 1 678 ? -31.703 -2.330 24.466 1.00 94.56 678 LYS A N 1
ATOM 5311 C CA . LYS A 1 678 ? -33.051 -1.742 24.466 1.00 94.56 678 LYS A CA 1
ATOM 5312 C C . LYS A 1 678 ? -33.066 -0.354 25.089 1.00 94.56 678 LYS A C 1
ATOM 5314 O O . LYS A 1 678 ? -32.512 -0.164 26.166 1.00 94.56 678 LYS A O 1
ATOM 5319 N N . ALA A 1 679 ? -33.793 0.568 24.467 1.00 89.75 679 ALA A N 1
ATOM 5320 C CA . ALA A 1 679 ? -34.175 1.870 25.010 1.00 89.75 679 ALA A CA 1
ATOM 5321 C C . ALA A 1 679 ? -35.640 2.170 24.638 1.00 89.75 679 ALA A C 1
ATOM 5323 O O . ALA A 1 679 ? -36.212 1.497 23.776 1.00 89.75 679 ALA A O 1
ATOM 5324 N N . LYS A 1 680 ? -36.266 3.177 25.261 1.00 85.19 680 LYS A N 1
ATOM 5325 C CA . LYS A 1 680 ? -37.566 3.690 24.783 1.00 85.19 680 LYS A CA 1
ATOM 5326 C C . LYS A 1 680 ? -37.330 4.711 23.667 1.00 85.19 680 LYS A C 1
ATOM 5328 O O . LYS A 1 680 ? -36.362 5.463 23.714 1.00 85.19 680 LYS A O 1
ATOM 5333 N N . VAL A 1 681 ? -38.238 4.751 22.692 1.00 75.75 681 VAL A N 1
ATOM 5334 C CA . VAL A 1 681 ? -38.208 5.704 21.566 1.00 75.75 681 VAL A CA 1
ATOM 5335 C C . VAL A 1 681 ? -38.151 7.151 22.082 1.00 75.75 681 VAL A C 1
ATOM 5337 O O . VAL A 1 681 ? -38.858 7.486 23.034 1.00 75.75 681 VAL A O 1
ATOM 5340 N N . GLY A 1 682 ? -37.320 7.996 21.459 1.00 70.94 682 GLY A N 1
ATOM 5341 C CA . GLY A 1 682 ? -37.119 9.398 21.855 1.00 70.94 682 GLY A CA 1
ATOM 5342 C C . GLY A 1 682 ? -36.255 9.597 23.109 1.00 70.94 682 GLY A C 1
ATOM 5343 O O . GLY A 1 682 ? -36.401 10.602 23.805 1.00 70.94 682 GLY A O 1
ATOM 5344 N N . GLN A 1 683 ? -35.395 8.630 23.455 1.00 79.94 683 GLN A N 1
ATOM 5345 C CA . GLN A 1 683 ? -34.396 8.780 24.517 1.00 79.94 683 GLN A CA 1
ATOM 5346 C C . GLN A 1 683 ? -33.029 9.164 23.953 1.00 79.94 683 GLN A C 1
ATOM 5348 O O . GLN A 1 683 ? -32.312 8.320 23.417 1.00 79.94 683 GLN A O 1
ATOM 5353 N N . ILE A 1 684 ? -32.637 10.414 24.190 1.00 83.12 684 ILE A N 1
ATOM 5354 C CA . ILE A 1 684 ? -31.312 10.937 23.856 1.00 83.12 684 ILE A CA 1
ATOM 5355 C C . ILE A 1 684 ? -30.214 10.174 24.620 1.00 83.12 684 ILE A C 1
ATOM 5357 O O . ILE A 1 684 ? -30.260 10.016 25.849 1.00 83.12 684 ILE A O 1
ATOM 5361 N N . ASN A 1 685 ? -29.200 9.734 23.881 1.00 88.19 685 ASN A N 1
ATOM 5362 C CA . ASN A 1 685 ? -27.940 9.194 24.382 1.00 88.19 685 ASN A CA 1
ATOM 5363 C C . ASN A 1 685 ? -26.865 10.291 24.412 1.00 88.19 685 ASN A C 1
ATOM 5365 O O . ASN A 1 685 ? -27.033 11.364 23.842 1.00 88.19 685 ASN A O 1
ATOM 5369 N N . GLY A 1 686 ? -25.736 10.038 25.067 1.00 91.50 686 GLY A N 1
ATOM 5370 C CA . GLY A 1 686 ? -24.628 10.994 25.104 1.00 91.50 686 GLY A CA 1
ATOM 5371 C C . GLY A 1 686 ? -23.473 10.505 25.960 1.00 91.50 686 GLY A C 1
ATOM 5372 O O . GLY A 1 686 ? -23.622 9.520 26.688 1.00 91.50 686 GLY A O 1
ATOM 5373 N N . ASP A 1 687 ? -22.329 11.179 25.874 1.00 91.06 687 ASP A N 1
ATOM 5374 C CA . ASP A 1 687 ? -21.048 10.661 26.375 1.00 91.06 687 ASP A CA 1
ATOM 5375 C C . ASP A 1 687 ? -21.088 10.303 27.877 1.00 91.06 687 ASP A C 1
ATOM 5377 O O . ASP A 1 687 ? -20.915 9.138 28.249 1.00 91.06 687 ASP A O 1
ATOM 5381 N N . ALA A 1 688 ? -21.460 11.261 28.735 1.00 89.81 688 ALA A N 1
ATOM 5382 C CA . ALA A 1 688 ? -21.582 11.060 30.184 1.00 89.81 688 ALA A CA 1
ATOM 5383 C C . ALA A 1 688 ? -22.617 9.979 30.570 1.00 89.81 688 ALA A C 1
ATOM 5385 O O . ALA A 1 688 ? -22.339 9.115 31.406 1.00 89.81 688 ALA A O 1
ATOM 5386 N N . ARG A 1 689 ? -23.792 9.970 29.914 1.00 91.56 689 ARG A N 1
ATOM 5387 C CA . ARG A 1 689 ? -24.834 8.939 30.107 1.00 91.56 689 ARG A CA 1
ATOM 5388 C C . ARG A 1 689 ? -24.302 7.551 29.747 1.00 91.56 689 ARG A C 1
ATOM 5390 O O . ARG A 1 689 ? -24.516 6.605 30.496 1.00 91.56 689 ARG A O 1
ATOM 5397 N N . THR A 1 690 ? -23.560 7.447 28.647 1.00 94.50 690 THR A N 1
ATOM 5398 C CA . THR A 1 690 ? -22.962 6.193 28.164 1.00 94.50 690 THR A CA 1
ATOM 5399 C C . THR A 1 690 ? -21.901 5.674 29.141 1.00 94.50 690 THR A C 1
ATOM 5401 O O . THR A 1 690 ? -21.869 4.481 29.434 1.00 94.50 690 THR A O 1
ATOM 5404 N N . ALA A 1 691 ? -21.069 6.549 29.717 1.00 94.88 691 ALA A N 1
ATOM 5405 C CA . ALA A 1 691 ? -20.093 6.168 30.744 1.00 94.88 691 ALA A CA 1
ATOM 5406 C C . ALA A 1 691 ? -20.762 5.676 32.046 1.00 94.88 691 ALA A C 1
ATOM 5408 O O . ALA A 1 691 ? -20.382 4.631 32.582 1.00 94.88 691 ALA A O 1
ATOM 5409 N N . LYS A 1 692 ? -21.799 6.382 32.519 1.00 93.50 692 LYS A N 1
ATOM 5410 C CA . LYS A 1 692 ? -22.606 6.016 33.698 1.00 93.50 692 LYS A CA 1
ATOM 5411 C C . LYS A 1 692 ? -23.339 4.683 33.503 1.00 93.50 692 LYS A C 1
ATOM 5413 O O . LYS A 1 692 ? -23.274 3.815 34.373 1.00 93.50 692 LYS A O 1
ATOM 5418 N N . GLU A 1 693 ? -23.971 4.474 32.350 1.00 95.25 693 GLU A N 1
ATOM 5419 C CA . GLU A 1 693 ? -24.679 3.226 32.030 1.00 95.25 693 GLU A CA 1
ATOM 5420 C C . GLU A 1 693 ? -23.729 2.033 31.879 1.00 95.25 693 GLU A C 1
ATOM 5422 O O . GLU A 1 693 ? -24.035 0.963 32.401 1.00 95.25 693 GLU A O 1
ATOM 5427 N N . ASN A 1 694 ? -22.545 2.206 31.280 1.00 97.31 694 ASN A N 1
ATOM 5428 C CA . ASN A 1 694 ? -21.530 1.146 31.225 1.00 97.31 694 ASN A CA 1
ATOM 5429 C C . ASN A 1 694 ? -20.958 0.792 32.612 1.00 97.31 694 ASN A C 1
ATOM 5431 O O . ASN A 1 694 ? -20.669 -0.377 32.881 1.00 97.31 694 ASN A O 1
ATOM 5435 N N . TYR A 1 695 ? -20.860 1.755 33.535 1.00 96.12 695 TYR A N 1
ATOM 5436 C CA . TYR A 1 695 ? -20.533 1.470 34.936 1.00 96.12 695 TYR A CA 1
ATOM 5437 C C . TYR A 1 695 ? -21.645 0.682 35.642 1.00 96.12 695 TYR A C 1
ATOM 5439 O O . TYR A 1 695 ? -21.364 -0.336 36.279 1.00 96.12 695 TYR A O 1
ATOM 5447 N N . MET A 1 696 ? -22.908 1.095 35.493 1.00 94.38 696 MET A N 1
ATOM 5448 C CA . MET A 1 696 ? -24.055 0.373 36.065 1.00 94.38 696 MET A CA 1
ATOM 5449 C C . MET A 1 696 ? -24.177 -1.044 35.489 1.00 94.38 696 MET A C 1
ATOM 5451 O O . MET A 1 696 ? -24.393 -1.994 36.242 1.00 94.38 696 MET A O 1
ATOM 5455 N N . PHE A 1 697 ? -23.951 -1.202 34.181 1.00 97.56 697 PHE A N 1
ATOM 5456 C CA . PHE A 1 697 ? -23.832 -2.493 33.508 1.00 97.56 697 PHE A CA 1
ATOM 5457 C C . PHE A 1 697 ? -22.756 -3.358 34.161 1.00 97.56 697 PHE A C 1
ATOM 5459 O O . PHE A 1 697 ? -23.054 -4.463 34.606 1.00 97.56 697 PHE A O 1
ATOM 5466 N N . LEU A 1 698 ? -21.521 -2.858 34.264 1.00 97.25 698 LEU A N 1
ATOM 5467 C CA . LEU A 1 698 ? -20.388 -3.637 34.756 1.00 97.25 698 LEU A CA 1
ATOM 5468 C C . LEU A 1 698 ? -20.571 -4.053 36.223 1.00 97.25 698 LEU A C 1
ATOM 5470 O O . LEU A 1 698 ? -20.278 -5.196 36.567 1.00 97.25 698 LEU A O 1
ATOM 5474 N N . VAL A 1 699 ? -21.111 -3.181 37.080 1.00 93.69 699 VAL A N 1
ATOM 5475 C CA . VAL A 1 699 ? -21.437 -3.535 38.473 1.00 93.69 699 VAL A CA 1
ATOM 5476 C C . VAL A 1 699 ? -22.524 -4.615 38.527 1.00 93.69 699 VAL A C 1
ATOM 5478 O O . VAL A 1 699 ? -22.327 -5.639 39.182 1.00 93.69 699 VAL A O 1
ATOM 5481 N N . ASN A 1 700 ? -23.636 -4.445 37.804 1.00 93.38 700 ASN A N 1
ATOM 5482 C CA . ASN A 1 700 ? -24.738 -5.416 37.795 1.00 93.38 700 ASN A CA 1
ATOM 5483 C C . ASN A 1 700 ? -24.321 -6.766 37.176 1.00 93.38 700 ASN A C 1
ATOM 5485 O O . ASN A 1 700 ? -24.717 -7.829 37.661 1.00 93.38 700 ASN A O 1
ATOM 5489 N N . TRP A 1 701 ? -23.477 -6.740 36.142 1.00 96.75 701 TRP A N 1
ATOM 5490 C CA . TRP A 1 701 ? -22.899 -7.920 35.501 1.00 96.75 701 TRP A CA 1
ATOM 5491 C C . TRP A 1 701 ? -21.922 -8.651 36.425 1.00 96.75 701 TRP A C 1
ATOM 5493 O O . TRP A 1 701 ? -21.972 -9.875 36.515 1.00 96.75 701 TRP A O 1
ATOM 5503 N N . LEU A 1 702 ? -21.100 -7.929 37.195 1.00 94.56 702 LEU A N 1
ATOM 5504 C CA . LEU A 1 702 ? -20.220 -8.519 38.211 1.00 94.56 702 LEU A CA 1
ATOM 5505 C C . LEU A 1 702 ? -20.987 -9.171 39.373 1.00 94.56 702 LEU A C 1
ATOM 5507 O O . LEU A 1 702 ? -20.450 -10.081 40.005 1.00 94.56 702 LEU A O 1
ATOM 5511 N N . GLU A 1 703 ? -22.232 -8.776 39.653 1.00 92.12 703 GLU A N 1
ATOM 5512 C CA . GLU A 1 703 ? -23.105 -9.523 40.574 1.00 92.12 703 GLU A CA 1
ATOM 5513 C C . GLU A 1 703 ? -23.673 -10.812 39.951 1.00 92.12 703 GLU A C 1
ATOM 5515 O O . GLU A 1 703 ? -23.899 -11.781 40.678 1.00 92.12 703 GLU A O 1
ATOM 5520 N N . ARG A 1 704 ? -23.857 -10.868 38.622 1.00 93.88 704 ARG A N 1
ATOM 5521 C CA . ARG A 1 704 ? -24.259 -12.093 37.900 1.00 93.88 704 ARG A CA 1
ATOM 5522 C C . ARG A 1 704 ? -23.084 -13.050 37.661 1.00 93.88 704 ARG A C 1
ATOM 5524 O O . ARG A 1 704 ? -23.255 -14.261 37.771 1.00 93.88 704 ARG A O 1
ATOM 5531 N N . PHE A 1 705 ? -21.886 -12.524 37.407 1.00 94.62 705 PHE A N 1
ATOM 5532 C CA . PHE A 1 705 ? -20.638 -13.268 37.195 1.00 94.62 705 PHE A CA 1
ATOM 5533 C C . PHE A 1 705 ? -19.607 -12.974 38.309 1.00 94.62 705 PHE A C 1
ATOM 5535 O O . PHE A 1 705 ? -18.532 -12.422 38.044 1.00 94.62 705 PHE A O 1
ATOM 5542 N N . PRO A 1 706 ? -19.886 -13.355 39.575 1.00 92.06 706 PRO A N 1
ATOM 5543 C CA . PRO A 1 706 ? -19.066 -12.978 40.726 1.00 92.06 706 PRO A CA 1
ATOM 5544 C C . PRO A 1 706 ? -17.632 -13.517 40.684 1.00 92.06 706 PRO A C 1
ATOM 5546 O O . PRO A 1 706 ? -16.781 -12.993 41.404 1.00 92.06 706 PRO A O 1
ATOM 5549 N N . GLN A 1 707 ? -17.329 -14.507 39.831 1.00 91.12 707 GLN A N 1
ATOM 5550 C CA . GLN A 1 707 ? -15.954 -14.960 39.618 1.00 91.12 707 GLN A CA 1
ATOM 5551 C C . GLN A 1 707 ? -15.033 -13.826 39.132 1.00 91.12 707 GLN A C 1
ATOM 5553 O O . GLN A 1 707 ? -13.891 -13.739 39.578 1.00 91.12 707 GLN A O 1
ATOM 5558 N N . TYR A 1 708 ? -15.536 -12.900 38.305 1.00 94.50 708 TYR A N 1
ATOM 5559 C CA . TYR A 1 708 ? -14.705 -11.870 37.678 1.00 94.50 708 TYR A CA 1
ATOM 5560 C C . TYR A 1 708 ? -14.365 -10.677 38.580 1.00 94.50 708 TYR A C 1
ATOM 5562 O O . TYR A 1 708 ? -13.463 -9.917 38.234 1.00 94.50 708 TYR A O 1
ATOM 5570 N N . LYS A 1 709 ? -14.991 -10.529 39.760 1.00 90.81 709 LYS A N 1
ATOM 5571 C CA . LYS A 1 709 ? -14.803 -9.356 40.647 1.00 90.81 709 LYS A CA 1
ATOM 5572 C C . LYS A 1 709 ? -13.340 -9.063 41.004 1.00 90.81 709 LYS A C 1
ATOM 5574 O O . LYS A 1 709 ? -12.967 -7.906 41.157 1.00 90.81 709 LYS A O 1
ATOM 5579 N N . ASN A 1 710 ? -12.510 -10.103 41.106 1.00 89.25 710 ASN A N 1
ATOM 5580 C CA . ASN A 1 710 ? -11.089 -9.979 41.448 1.00 89.25 710 ASN A CA 1
ATOM 5581 C C . ASN A 1 710 ? -10.144 -9.991 40.230 1.00 89.25 710 ASN A C 1
ATOM 5583 O O . ASN A 1 710 ? -8.941 -9.767 40.390 1.00 89.25 710 ASN A O 1
ATOM 5587 N N . HIS A 1 711 ? -10.640 -10.259 39.017 1.00 93.81 711 HIS A N 1
ATOM 5588 C CA . HIS A 1 711 ? -9.797 -10.347 37.822 1.00 93.81 711 HIS A CA 1
ATOM 5589 C C . HIS A 1 711 ? -9.188 -8.985 37.474 1.00 93.81 711 HIS A C 1
ATOM 5591 O O . HIS A 1 711 ? -9.736 -7.937 37.801 1.00 93.81 711 HIS A O 1
ATOM 5597 N N . LYS A 1 712 ? -8.041 -8.987 36.786 1.00 96.69 712 LYS A N 1
ATOM 5598 C CA . LYS A 1 712 ? -7.490 -7.759 36.198 1.00 96.69 712 LYS A CA 1
ATOM 5599 C C . LYS A 1 712 ? -8.409 -7.335 35.052 1.00 96.69 712 LYS A C 1
ATOM 5601 O O . LYS A 1 712 ? -8.466 -8.053 34.053 1.00 96.69 712 LYS A O 1
ATOM 5606 N N . LEU A 1 713 ? -9.106 -6.211 35.204 1.00 97.81 713 LEU A N 1
ATOM 5607 C CA . LEU A 1 713 ? -9.936 -5.635 34.149 1.00 97.81 713 LEU A CA 1
ATOM 5608 C C . LEU A 1 713 ? -9.094 -4.726 33.250 1.00 97.81 713 LEU A C 1
ATOM 5610 O O . LEU A 1 713 ? -8.328 -3.888 33.736 1.00 97.81 713 LEU A O 1
ATOM 5614 N N . PHE A 1 714 ? -9.301 -4.858 31.949 1.00 98.19 714 PHE A N 1
ATOM 5615 C CA . PHE A 1 714 ? -8.886 -3.907 30.931 1.00 98.19 714 PHE A CA 1
ATOM 5616 C C . PHE A 1 714 ? -10.122 -3.430 30.169 1.00 98.19 714 PHE A C 1
ATOM 5618 O O . PHE A 1 714 ? -11.049 -4.208 29.944 1.00 98.19 714 PHE A O 1
ATOM 5625 N N . LEU A 1 715 ? -10.129 -2.160 29.777 1.00 98.56 715 LEU A N 1
ATOM 5626 C CA . LEU A 1 715 ? -11.099 -1.637 28.818 1.00 98.56 715 LEU A CA 1
ATOM 5627 C C . LEU A 1 715 ? -10.446 -1.611 27.435 1.00 98.56 715 LEU A C 1
ATOM 5629 O O . LEU A 1 715 ? -9.287 -1.207 27.320 1.00 98.56 715 LEU A O 1
ATOM 5633 N N . ALA A 1 716 ? -11.166 -2.050 26.412 1.00 97.25 716 ALA A N 1
ATOM 5634 C CA . ALA A 1 716 ? -10.717 -2.046 25.029 1.00 97.25 716 ALA A CA 1
ATOM 5635 C C . ALA A 1 716 ? -11.834 -1.579 24.087 1.00 97.25 716 ALA A C 1
ATOM 5637 O O . ALA A 1 716 ? -13.013 -1.631 24.443 1.00 97.25 716 ALA A O 1
ATOM 5638 N N . GLY A 1 717 ? -11.467 -1.116 22.899 1.00 94.62 717 GLY A N 1
ATOM 5639 C CA . GLY A 1 717 ? -12.419 -0.649 21.901 1.00 94.62 717 GLY A CA 1
ATOM 5640 C C . GLY A 1 717 ? -11.751 0.102 20.762 1.00 94.62 717 GLY A C 1
ATOM 5641 O O . GLY A 1 717 ? -10.554 0.373 20.827 1.00 94.62 717 GLY A O 1
ATOM 5642 N N . GLU A 1 718 ? -12.525 0.491 19.755 1.00 90.88 718 GLU A N 1
ATOM 5643 C CA . GLU A 1 718 ? -12.014 1.203 18.578 1.00 90.88 718 GLU A CA 1
ATOM 5644 C C . GLU A 1 718 ? -12.874 2.408 18.163 1.00 90.88 718 GLU A C 1
ATOM 5646 O O . GLU A 1 718 ? -13.980 2.622 18.670 1.00 90.88 718 GLU A O 1
ATOM 5651 N N . SER A 1 719 ? -12.346 3.244 17.265 1.00 93.38 719 SER A N 1
ATOM 5652 C CA . SER A 1 719 ? -13.078 4.367 16.672 1.00 93.38 719 SER A CA 1
ATOM 5653 C C . SER A 1 719 ? -13.550 5.385 17.730 1.00 93.38 719 SER A C 1
ATOM 5655 O O . SER A 1 719 ? -12.754 5.878 18.540 1.00 93.38 719 SER A O 1
ATOM 5657 N N . TYR A 1 720 ? -14.847 5.708 17.772 1.00 94.31 720 TYR A N 1
ATOM 5658 C CA . TYR A 1 720 ? -15.473 6.567 18.789 1.00 94.31 720 TYR A CA 1
ATOM 5659 C C . TYR A 1 720 ? -15.337 6.037 20.238 1.00 94.31 720 TYR A C 1
ATOM 5661 O O . TYR A 1 720 ? -15.556 6.780 21.199 1.00 94.31 720 TYR A O 1
ATOM 5669 N N . ALA A 1 721 ? -14.844 4.809 20.448 1.00 95.19 721 ALA A N 1
ATOM 5670 C CA . ALA A 1 721 ? -14.359 4.373 21.759 1.00 95.19 721 ALA A CA 1
ATOM 5671 C C . ALA A 1 721 ? -13.235 5.274 22.320 1.00 95.19 721 ALA A C 1
ATOM 5673 O O . ALA A 1 721 ? -13.041 5.318 23.536 1.00 95.19 721 ALA A O 1
ATOM 5674 N N . GLY A 1 722 ? -12.568 6.073 21.475 1.00 94.62 722 GLY A N 1
ATOM 5675 C CA . GLY A 1 722 ? -11.701 7.187 21.881 1.00 94.62 722 GLY A CA 1
ATOM 5676 C C . GLY A 1 722 ? -12.384 8.244 22.765 1.00 94.62 722 GLY A C 1
ATOM 5677 O O . GLY A 1 722 ? -11.697 8.898 23.550 1.00 94.62 722 GLY A O 1
ATOM 5678 N N . HIS A 1 723 ? -13.719 8.354 22.737 1.00 94.81 723 HIS A N 1
ATOM 5679 C CA . HIS A 1 723 ? -14.518 9.094 23.722 1.00 94.81 723 HIS A CA 1
ATOM 5680 C C . HIS A 1 723 ? -15.081 8.182 24.826 1.00 94.81 723 HIS A C 1
ATOM 5682 O O . HIS A 1 723 ? -14.993 8.552 26.002 1.00 94.81 723 HIS A O 1
ATOM 5688 N N . TYR A 1 724 ? -15.615 6.995 24.496 1.00 95.75 724 TYR A N 1
ATOM 5689 C CA . TYR A 1 724 ? -16.239 6.097 25.486 1.00 95.75 724 TYR A CA 1
ATOM 5690 C C . TYR A 1 724 ? -15.262 5.606 26.567 1.00 95.75 724 TYR A C 1
ATOM 5692 O O . TYR A 1 724 ? -15.542 5.712 27.763 1.00 95.75 724 TYR A O 1
ATOM 5700 N N . ILE A 1 725 ? -14.116 5.055 26.160 1.00 97.81 725 ILE A N 1
ATOM 5701 C CA . ILE A 1 725 ? -13.194 4.330 27.044 1.00 97.81 725 ILE A CA 1
ATOM 5702 C C . ILE A 1 725 ? -12.538 5.261 28.076 1.00 97.81 725 ILE A C 1
ATOM 5704 O O . ILE A 1 725 ? -12.517 4.880 29.250 1.00 97.81 725 ILE A O 1
ATOM 5708 N N . PRO A 1 726 ? -12.065 6.483 27.738 1.00 97.38 726 PRO A N 1
ATOM 5709 C CA . PRO A 1 726 ? -11.497 7.383 28.741 1.00 97.38 726 PRO A CA 1
ATOM 5710 C C . PRO A 1 726 ? -12.512 7.842 29.793 1.00 97.38 726 PRO A C 1
ATOM 5712 O O . PRO A 1 726 ? -12.186 7.879 30.979 1.00 97.38 726 PRO A O 1
ATOM 5715 N N . GLN A 1 727 ? -13.747 8.151 29.387 1.00 96.00 727 GLN A N 1
ATOM 5716 C CA . GLN A 1 727 ? -14.799 8.601 30.307 1.00 96.00 727 GLN A CA 1
ATOM 5717 C C . GLN A 1 727 ? -15.290 7.467 31.208 1.00 96.00 727 GLN A C 1
ATOM 5719 O O . GLN A 1 727 ? -15.437 7.654 32.415 1.00 96.00 727 GLN A O 1
ATOM 5724 N N . PHE A 1 728 ? -15.471 6.266 30.656 1.00 97.62 728 PHE A N 1
ATOM 5725 C CA . PHE A 1 728 ? -15.818 5.081 31.438 1.00 97.62 728 PHE A CA 1
ATOM 5726 C C . PHE A 1 728 ? -14.700 4.702 32.428 1.00 97.62 728 PHE A C 1
ATOM 5728 O O . PHE A 1 728 ? -14.977 4.387 33.588 1.00 97.62 728 PHE A O 1
ATOM 5735 N N . ALA A 1 729 ? -13.431 4.812 32.019 1.00 98.00 729 ALA A N 1
ATOM 5736 C CA . ALA A 1 729 ? -12.283 4.625 32.904 1.00 98.00 729 ALA A CA 1
ATOM 5737 C C . ALA A 1 729 ? -12.259 5.638 34.063 1.00 98.00 729 ALA A C 1
ATOM 5739 O O . ALA A 1 729 ? -12.078 5.236 35.212 1.00 98.00 729 ALA A O 1
ATOM 5740 N N . ASP A 1 730 ? -12.469 6.931 33.794 1.00 96.38 730 ASP A N 1
ATOM 5741 C CA . ASP A 1 730 ? -12.503 7.963 34.839 1.00 96.38 730 ASP A CA 1
ATOM 5742 C C . ASP A 1 730 ? -13.693 7.793 35.798 1.00 96.38 730 ASP A C 1
ATOM 5744 O O . ASP A 1 730 ? -13.537 7.961 37.012 1.00 96.38 730 ASP A O 1
ATOM 5748 N N . TYR A 1 731 ? -14.854 7.367 35.287 1.00 95.06 731 TYR A N 1
ATOM 5749 C CA . TYR A 1 731 ? -16.018 7.032 36.111 1.00 95.06 731 TYR A CA 1
ATOM 5750 C C . TYR A 1 731 ? -15.715 5.851 37.051 1.00 95.06 731 TYR A C 1
ATOM 5752 O O . TYR A 1 731 ? -15.955 5.946 38.254 1.00 95.06 731 TYR A O 1
ATOM 5760 N N . ILE A 1 732 ? -15.099 4.768 36.548 1.00 95.75 732 ILE A N 1
ATOM 5761 C CA . ILE A 1 732 ? -14.644 3.636 37.381 1.00 95.75 732 ILE A CA 1
ATOM 5762 C C . ILE A 1 732 ? -13.650 4.096 38.456 1.00 95.75 732 ILE A C 1
ATOM 5764 O O . ILE A 1 732 ? -13.791 3.725 39.622 1.00 95.75 732 ILE A O 1
ATOM 5768 N N . LEU A 1 733 ? -12.635 4.884 38.088 1.00 94.81 733 LEU A N 1
ATOM 5769 C CA . LEU A 1 733 ? -11.603 5.338 39.026 1.00 94.81 733 LEU A CA 1
ATOM 5770 C C . LEU A 1 733 ? -12.198 6.218 40.133 1.00 94.81 733 LEU A C 1
ATOM 5772 O O . LEU A 1 733 ? -11.901 6.013 41.309 1.00 94.81 733 LEU A O 1
ATOM 5776 N N . SER A 1 734 ? -13.108 7.123 39.779 1.00 92.06 734 SER A N 1
ATOM 5777 C CA . SER A 1 734 ? -13.779 8.009 40.736 1.00 92.06 734 SER A CA 1
ATOM 5778 C C . SER A 1 734 ? -14.741 7.237 41.658 1.00 92.06 734 SER A C 1
ATOM 5780 O O . SER A 1 734 ? -14.741 7.439 42.872 1.00 92.06 734 SER A O 1
ATOM 5782 N N . MET A 1 735 ? -15.479 6.250 41.138 1.00 89.75 735 MET A N 1
ATOM 5783 C CA . MET A 1 735 ? -16.331 5.367 41.955 1.00 89.75 735 MET A CA 1
ATOM 5784 C C . MET A 1 735 ? -15.539 4.397 42.854 1.00 89.75 735 MET A C 1
ATOM 5786 O O . MET A 1 735 ? -16.043 3.972 43.901 1.00 89.75 735 MET A O 1
ATOM 5790 N N . ASN A 1 736 ? -14.293 4.072 42.491 1.00 91.31 736 ASN A N 1
ATOM 5791 C CA . ASN A 1 736 ? -13.347 3.357 43.352 1.00 91.31 736 ASN A CA 1
ATOM 5792 C C . ASN A 1 736 ? -12.824 4.255 44.491 1.00 91.31 736 ASN A C 1
ATOM 5794 O O . ASN A 1 736 ? -12.770 3.813 45.640 1.00 91.31 736 ASN A O 1
ATOM 5798 N N . GLU A 1 737 ? -12.465 5.509 44.198 1.00 88.44 737 GLU A N 1
ATOM 5799 C CA . GLU A 1 737 ? -11.995 6.502 45.184 1.00 88.44 737 GLU A CA 1
ATOM 5800 C C . GLU A 1 737 ? -13.046 6.775 46.272 1.00 88.44 737 GLU A C 1
ATOM 5802 O O . GLU A 1 737 ? -12.720 6.816 47.461 1.00 88.44 737 GLU A O 1
ATOM 5807 N N . LEU A 1 738 ? -14.321 6.845 45.877 1.00 84.75 738 LEU A N 1
ATOM 5808 C CA . LEU A 1 738 ? -15.480 6.988 46.767 1.00 84.75 738 LEU A CA 1
ATOM 5809 C C . LEU A 1 738 ? -15.778 5.746 47.630 1.00 84.75 73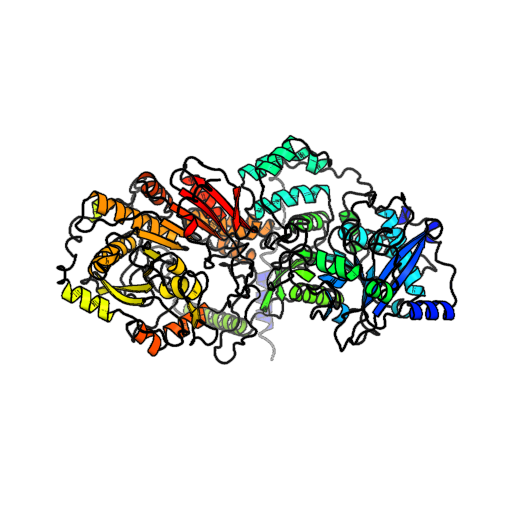8 LEU A C 1
ATOM 5811 O O . LEU A 1 738 ? -16.680 5.789 48.465 1.00 84.75 738 LEU A O 1
ATOM 5815 N N . LYS A 1 739 ? -15.037 4.641 47.454 1.00 73.75 739 LYS A N 1
ATOM 5816 C CA . LYS A 1 739 ? -15.240 3.356 48.156 1.00 73.75 739 LYS A CA 1
ATOM 5817 C C . LYS A 1 739 ? -16.674 2.833 48.022 1.00 73.75 739 LYS A C 1
ATOM 5819 O O . LYS A 1 739 ? -17.279 2.372 48.993 1.00 73.75 739 LYS A O 1
ATOM 5824 N N . SER A 1 740 ? -17.212 2.900 46.804 1.00 66.25 740 SER A N 1
ATOM 5825 C CA . SER A 1 740 ? -18.484 2.260 46.465 1.00 66.25 740 SER A CA 1
ATOM 5826 C C . SER A 1 740 ? -18.452 0.747 46.757 1.00 66.25 740 SER A C 1
ATOM 5828 O O . SER A 1 740 ? -17.389 0.141 46.911 1.00 66.25 740 SER A O 1
ATOM 5830 N N . LYS A 1 741 ? -19.632 0.114 46.861 1.00 68.62 741 LYS A N 1
ATOM 5831 C CA . LYS A 1 741 ? -19.780 -1.285 47.326 1.00 68.62 741 LYS A CA 1
ATOM 5832 C C . LYS A 1 741 ? -18.988 -2.320 46.506 1.00 68.62 741 LYS A C 1
ATOM 5834 O O . LYS A 1 741 ? -18.695 -3.391 47.033 1.00 68.62 741 LYS A O 1
ATOM 5839 N N . THR A 1 742 ? -18.639 -2.002 45.258 1.00 79.88 742 THR A N 1
ATOM 5840 C CA . THR A 1 742 ? -17.927 -2.887 44.329 1.00 79.88 742 THR A CA 1
ATOM 5841 C C . THR A 1 742 ? -16.706 -2.160 43.773 1.00 79.88 742 THR A C 1
ATOM 5843 O O . THR A 1 742 ? -16.817 -1.382 42.832 1.00 79.88 742 THR A O 1
ATOM 5846 N N . ILE A 1 743 ? -15.530 -2.427 44.349 1.00 86.38 743 ILE A N 1
ATOM 5847 C CA . ILE A 1 743 ? -14.254 -1.888 43.859 1.00 86.38 743 ILE A CA 1
ATOM 5848 C C . ILE A 1 743 ? -13.831 -2.673 42.611 1.00 86.38 743 ILE A C 1
ATOM 5850 O O . ILE A 1 743 ? -13.634 -3.888 42.669 1.00 86.38 743 ILE A O 1
ATOM 5854 N N . ILE A 1 744 ? -13.668 -1.982 41.485 1.00 93.31 744 ILE A N 1
ATOM 5855 C CA . ILE A 1 744 ? -13.355 -2.575 40.181 1.00 93.31 744 ILE A CA 1
ATOM 5856 C C . ILE A 1 744 ? -11.841 -2.561 39.949 1.00 93.31 744 ILE A C 1
ATOM 5858 O O . ILE A 1 744 ? -11.197 -1.510 39.935 1.00 93.31 744 ILE A O 1
ATOM 5862 N N . ASN A 1 745 ? -11.260 -3.740 39.716 1.00 94.94 745 ASN A N 1
ATOM 5863 C CA . ASN A 1 745 ? -9.816 -3.959 39.581 1.00 94.94 745 ASN A CA 1
ATOM 5864 C C . ASN A 1 745 ? -9.266 -3.587 38.181 1.00 94.94 745 ASN A C 1
ATOM 5866 O O . ASN A 1 745 ? -8.619 -4.394 37.509 1.00 94.94 745 ASN A O 1
ATOM 5870 N N . LEU A 1 746 ? -9.516 -2.349 37.746 1.00 97.44 746 LEU A N 1
ATOM 5871 C CA . LEU A 1 746 ? -9.044 -1.779 36.479 1.00 97.44 746 LEU A CA 1
ATOM 5872 C C . LEU A 1 746 ? -7.499 -1.688 36.439 1.00 97.44 746 LEU A C 1
ATOM 5874 O O . LEU A 1 746 ? -6.855 -1.381 37.452 1.00 97.44 746 LEU A O 1
ATOM 5878 N N . LYS A 1 747 ? -6.885 -2.035 35.296 1.00 97.19 747 LYS A N 1
ATOM 5879 C CA . LYS A 1 747 ? -5.415 -2.150 35.115 1.00 97.19 747 LYS A CA 1
ATOM 5880 C C . LYS A 1 747 ? -4.855 -1.572 33.810 1.00 97.19 747 LYS A C 1
ATOM 5882 O O . LYS A 1 747 ? -3.628 -1.493 33.670 1.00 97.19 747 LYS A O 1
ATOM 5887 N N . GLY A 1 748 ? -5.715 -1.160 32.887 1.00 96.50 748 GLY A N 1
ATOM 5888 C CA . GLY A 1 748 ? -5.328 -0.414 31.695 1.00 96.50 748 GLY A CA 1
ATOM 5889 C C . GLY A 1 748 ? -6.497 -0.170 30.747 1.00 96.50 748 GLY A C 1
ATOM 5890 O O . GLY A 1 748 ? -7.563 -0.769 30.904 1.00 96.50 748 GLY A O 1
ATOM 5891 N N . ALA A 1 749 ? -6.257 0.689 29.764 1.00 96.94 749 ALA A N 1
ATOM 5892 C CA . ALA A 1 749 ? -7.113 0.900 28.605 1.00 96.94 749 ALA A CA 1
ATOM 5893 C C . ALA A 1 749 ? -6.309 0.680 27.315 1.00 96.94 749 ALA A C 1
ATOM 5895 O O . ALA A 1 749 ? -5.112 0.974 27.276 1.00 96.94 749 ALA A O 1
ATOM 5896 N N . ALA A 1 750 ? -6.962 0.184 26.272 1.00 95.06 750 ALA A N 1
ATOM 5897 C CA . ALA A 1 750 ? -6.417 0.033 24.929 1.00 95.06 750 ALA A CA 1
ATOM 5898 C C . ALA A 1 750 ? -7.441 0.592 23.933 1.00 95.06 750 ALA A C 1
ATOM 5900 O O . ALA A 1 750 ? -8.620 0.287 24.078 1.00 95.06 750 ALA A O 1
ATOM 5901 N N . ILE A 1 751 ? -7.038 1.438 22.983 1.00 94.88 751 ILE A N 1
ATOM 5902 C CA . ILE A 1 751 ? -7.984 2.025 22.024 1.00 94.88 751 ILE A CA 1
ATOM 5903 C C . ILE A 1 751 ? -7.401 2.032 20.607 1.00 94.88 751 ILE A C 1
ATOM 5905 O O . ILE A 1 751 ? -6.365 2.665 20.372 1.00 94.88 751 ILE A O 1
ATOM 5909 N N . GLY A 1 752 ? -8.079 1.333 19.696 1.00 91.19 752 GLY A N 1
ATOM 5910 C CA . GLY A 1 752 ? -7.783 1.273 18.267 1.00 91.19 752 GLY A CA 1
ATOM 5911 C C . GLY A 1 752 ? -8.362 2.457 17.505 1.00 91.19 752 GLY A C 1
ATOM 5912 O O . GLY A 1 752 ? -9.424 2.965 17.860 1.00 91.19 752 GLY A O 1
ATOM 5913 N N . ASN A 1 753 ? -7.622 2.930 16.497 1.00 89.12 753 ASN A N 1
ATOM 5914 C CA . ASN A 1 753 ? -7.945 4.068 15.625 1.00 89.12 753 ASN A CA 1
ATOM 5915 C C . ASN A 1 753 ? -8.772 5.167 16.335 1.00 89.12 753 ASN A C 1
ATOM 5917 O O . ASN A 1 753 ? -9.906 5.457 15.946 1.00 89.12 753 ASN A O 1
ATOM 5921 N N . PRO A 1 754 ? -8.249 5.718 17.451 1.00 92.94 754 PRO A N 1
ATOM 5922 C CA . PRO A 1 754 ? -9.080 6.325 18.477 1.00 92.94 754 PRO A CA 1
ATOM 5923 C C . PRO A 1 754 ? -9.498 7.742 18.089 1.00 92.94 754 PRO A C 1
ATOM 5925 O O . PRO A 1 754 ? -8.669 8.648 17.985 1.00 92.94 754 PRO A O 1
ATOM 5928 N N . TYR A 1 755 ? -10.802 7.964 17.947 1.00 92.00 755 TYR A N 1
ATOM 5929 C CA . TYR A 1 755 ? -11.349 9.298 17.726 1.00 92.00 755 TYR A CA 1
ATOM 5930 C C . TYR A 1 755 ? -11.185 10.120 19.010 1.00 92.00 755 TYR A C 1
ATOM 5932 O O . TYR A 1 755 ? -11.896 9.902 19.988 1.00 92.00 755 TYR A O 1
ATOM 5940 N N . VAL A 1 756 ? -10.184 11.005 19.043 1.00 92.88 756 VAL A N 1
ATOM 5941 C CA . VAL A 1 756 ? -9.782 11.735 20.264 1.00 92.88 756 VAL A CA 1
ATOM 5942 C C . VAL A 1 756 ? -9.947 13.250 20.131 1.00 92.88 756 VAL A C 1
ATOM 5944 O O . VAL A 1 756 ? -10.099 13.939 21.142 1.00 92.88 756 VAL A O 1
ATOM 5947 N N . ASN A 1 757 ? -9.955 13.801 18.913 1.00 93.25 757 ASN A N 1
ATOM 5948 C CA . ASN A 1 757 ? -10.228 15.218 18.664 1.00 93.25 757 ASN A CA 1
ATOM 5949 C C . ASN A 1 757 ? -11.051 15.398 17.378 1.00 93.25 757 ASN A C 1
ATOM 5951 O O . ASN A 1 757 ? -10.518 15.352 16.266 1.00 93.25 757 ASN A O 1
ATOM 5955 N N . LYS A 1 758 ? -12.353 15.643 17.558 1.00 88.69 758 LYS A N 1
ATOM 5956 C CA . LYS A 1 758 ? -13.390 15.717 16.518 1.00 88.69 758 LYS A CA 1
ATOM 5957 C C . LYS A 1 758 ? -13.132 16.800 15.468 1.00 88.69 758 LYS A C 1
ATOM 5959 O O . LYS A 1 758 ? -13.408 16.599 14.287 1.00 88.69 758 LYS A O 1
ATOM 5964 N N . LEU A 1 759 ? -12.590 17.943 15.890 1.00 89.75 759 LEU A N 1
ATOM 5965 C CA . LEU A 1 759 ? -12.284 19.076 15.013 1.00 89.75 759 LEU A CA 1
ATOM 5966 C C . LEU A 1 759 ? -10.990 18.842 14.225 1.00 89.75 759 LEU A C 1
ATOM 5968 O O . LEU A 1 759 ? -10.987 18.949 12.999 1.00 89.75 759 LEU A O 1
ATOM 5972 N N . GLN A 1 760 ? -9.915 18.440 14.909 1.00 91.88 760 GLN A N 1
ATOM 5973 C CA . GLN A 1 760 ? -8.620 18.173 14.277 1.00 91.88 760 GLN A CA 1
ATOM 5974 C C . GLN A 1 760 ? -8.704 16.996 13.291 1.00 91.88 760 GLN A C 1
ATOM 5976 O O . GLN A 1 760 ? -8.113 17.068 12.215 1.00 91.88 760 GLN A O 1
ATOM 5981 N N . ASN A 1 761 ? -9.499 15.960 13.593 1.00 91.00 761 ASN A N 1
ATOM 5982 C CA . ASN A 1 761 ? -9.633 14.795 12.717 1.00 91.00 761 ASN A CA 1
ATOM 5983 C C . ASN A 1 761 ? -10.217 15.170 11.348 1.00 91.00 761 ASN A C 1
ATOM 5985 O O . ASN A 1 761 ? -9.755 14.655 10.339 1.00 91.00 761 ASN A O 1
ATOM 5989 N N . ARG A 1 762 ? -11.171 16.112 11.280 1.00 86.69 762 ARG A N 1
ATOM 5990 C CA . ARG A 1 762 ? -11.741 16.604 10.005 1.00 86.69 762 ARG A CA 1
ATOM 5991 C C . ARG A 1 762 ? -10.667 17.147 9.059 1.00 86.69 762 ARG A C 1
ATOM 5993 O O . ARG A 1 762 ? -10.750 16.923 7.858 1.00 86.69 762 ARG A O 1
ATOM 6000 N N . GLN A 1 763 ? -9.677 17.856 9.604 1.00 91.94 763 GLN A N 1
ATOM 6001 C CA . GLN A 1 763 ? -8.532 18.356 8.842 1.00 91.94 763 GLN A CA 1
ATOM 6002 C C . GLN A 1 763 ? -7.560 17.222 8.492 1.00 91.94 763 GLN A C 1
ATOM 6004 O O . GLN A 1 763 ? -7.029 17.183 7.384 1.00 91.94 763 GLN A O 1
ATOM 6009 N N . ASP A 1 764 ? -7.337 16.297 9.427 1.00 92.44 764 ASP A N 1
ATOM 6010 C CA . ASP A 1 764 ? -6.405 15.186 9.239 1.00 92.44 764 ASP A CA 1
ATOM 6011 C C . ASP A 1 764 ? -6.872 14.212 8.154 1.00 92.44 764 ASP A C 1
ATOM 6013 O O . ASP A 1 764 ? -6.028 13.715 7.422 1.00 92.44 764 ASP A O 1
ATOM 6017 N N . GLN A 1 765 ? -8.181 13.983 7.992 1.00 90.31 765 GLN A N 1
ATOM 6018 C CA . GLN A 1 765 ? -8.748 13.192 6.885 1.00 90.31 765 GLN A CA 1
ATOM 6019 C C . GLN A 1 765 ? -8.342 13.755 5.512 1.00 90.31 765 GLN A C 1
ATOM 6021 O O . GLN A 1 765 ? -7.898 13.018 4.628 1.00 90.31 765 GLN A O 1
ATOM 6026 N N . ASP A 1 766 ? -8.462 15.074 5.345 1.00 90.75 766 ASP A N 1
ATOM 6027 C CA . ASP A 1 766 ? -8.229 15.747 4.066 1.00 90.75 766 ASP A CA 1
ATOM 6028 C C . ASP A 1 766 ? -6.724 15.869 3.755 1.00 90.75 766 ASP A C 1
ATOM 6030 O O . ASP A 1 766 ? -6.298 15.590 2.630 1.00 90.75 766 ASP A O 1
ATOM 6034 N N . GLU A 1 767 ? -5.908 16.182 4.769 1.00 92.81 767 GLU A N 1
ATOM 6035 C CA . GLU A 1 767 ? -4.437 16.138 4.712 1.00 92.81 767 GLU A CA 1
ATOM 6036 C C . GLU A 1 767 ? -3.942 14.714 4.393 1.00 92.81 767 GLU A C 1
ATOM 6038 O O . GLU A 1 767 ? -3.083 14.537 3.529 1.00 92.81 767 GLU A O 1
ATOM 6043 N N . TYR A 1 768 ? -4.497 13.685 5.041 1.00 91.88 768 TYR A N 1
ATOM 6044 C CA . TYR A 1 768 ? -4.109 12.282 4.869 1.00 91.88 768 TYR A CA 1
ATOM 6045 C C . TYR A 1 768 ? -4.287 11.810 3.420 1.00 91.88 768 TYR A C 1
ATOM 6047 O O . TYR A 1 768 ? -3.365 11.248 2.821 1.00 91.88 768 TYR A O 1
ATOM 6055 N N . LEU A 1 769 ? -5.452 12.074 2.825 1.00 90.31 769 LEU A N 1
ATOM 6056 C CA . LEU A 1 769 ? -5.765 11.669 1.451 1.00 90.31 769 LEU A CA 1
ATOM 6057 C C . LEU A 1 769 ? -4.947 12.452 0.406 1.00 90.31 769 LEU A C 1
ATOM 6059 O O . LEU A 1 769 ? -4.632 11.907 -0.657 1.00 90.31 769 LEU A O 1
ATOM 6063 N N . TRP A 1 770 ? -4.532 13.689 0.707 1.00 92.94 770 TRP A N 1
ATOM 6064 C CA . TRP A 1 770 ? -3.521 14.396 -0.088 1.00 92.94 770 TRP A CA 1
ATOM 6065 C C . TRP A 1 770 ? -2.128 13.770 0.059 1.00 92.94 770 TRP A C 1
ATOM 6067 O O . TRP A 1 770 ? -1.511 13.444 -0.959 1.00 92.94 770 TRP A O 1
ATOM 6077 N N . ARG A 1 771 ? -1.654 13.511 1.288 1.00 92.38 771 ARG A N 1
ATOM 6078 C CA . ARG A 1 771 ? -0.356 12.852 1.541 1.00 92.38 771 ARG A CA 1
ATOM 6079 C C . ARG A 1 771 ? -0.250 11.509 0.818 1.00 92.38 771 ARG A C 1
ATOM 6081 O O . ARG A 1 771 ? 0.797 11.211 0.251 1.00 92.38 771 ARG A O 1
ATOM 6088 N N . ARG A 1 772 ? -1.333 10.722 0.781 1.00 90.31 772 ARG A N 1
ATOM 6089 C CA . ARG A 1 772 ? -1.445 9.434 0.060 1.00 90.31 772 ARG A CA 1
ATOM 6090 C C . ARG A 1 772 ? -1.665 9.564 -1.459 1.00 90.31 772 ARG A C 1
ATOM 6092 O O . ARG A 1 772 ? -1.996 8.582 -2.113 1.00 90.31 772 ARG A O 1
ATOM 6099 N N . ASP A 1 773 ? -1.454 10.744 -2.038 1.00 88.75 773 ASP A N 1
ATOM 6100 C CA . ASP A 1 773 ? -1.488 11.027 -3.479 1.00 88.75 773 ASP A CA 1
ATOM 6101 C C . ASP A 1 773 ? -2.859 10.958 -4.185 1.00 88.75 773 ASP A C 1
ATOM 6103 O O . ASP A 1 773 ? -2.898 11.248 -5.386 1.00 88.75 773 ASP A O 1
ATOM 6107 N N . PHE A 1 774 ? -3.962 10.655 -3.484 1.00 88.00 774 PHE A N 1
ATOM 6108 C CA . PHE A 1 774 ? -5.324 10.594 -4.050 1.00 88.00 774 PHE A CA 1
ATOM 6109 C C . PHE A 1 774 ? -5.807 11.974 -4.531 1.00 88.00 774 PHE A C 1
ATOM 6111 O O . PHE A 1 774 ? -6.470 12.078 -5.566 1.00 88.00 774 PHE A O 1
ATOM 6118 N N . VAL A 1 775 ? -5.435 13.034 -3.805 1.00 89.69 775 VAL A N 1
ATOM 6119 C CA . VAL A 1 775 ? -5.780 14.436 -4.096 1.00 89.69 775 VAL A CA 1
ATOM 6120 C C . VAL A 1 775 ? -4.589 15.170 -4.733 1.00 89.69 775 VAL A C 1
ATOM 6122 O O . VAL A 1 775 ? -3.429 14.881 -4.433 1.00 89.69 775 VAL A O 1
ATOM 6125 N N . THR A 1 776 ? -4.854 16.138 -5.616 1.00 90.44 776 THR A N 1
ATOM 6126 C CA . THR A 1 776 ? -3.825 17.034 -6.180 1.00 90.44 776 THR A CA 1
ATOM 6127 C C . THR A 1 776 ? -3.537 18.226 -5.266 1.00 90.44 776 THR A C 1
ATOM 6129 O O . THR A 1 776 ? -4.424 18.682 -4.548 1.00 90.44 776 THR A O 1
ATOM 6132 N N . ASP A 1 777 ? -2.323 18.786 -5.331 1.00 90.69 777 ASP A N 1
ATOM 6133 C CA . ASP A 1 777 ? -1.924 19.976 -4.554 1.00 90.69 777 ASP A CA 1
ATOM 6134 C C . ASP A 1 777 ? -2.944 21.122 -4.699 1.00 90.69 777 ASP A C 1
ATOM 6136 O O . ASP A 1 777 ? -3.369 21.735 -3.721 1.00 90.69 777 ASP A O 1
ATOM 6140 N N . GLU A 1 778 ? -3.384 21.375 -5.936 1.00 91.12 778 GLU A N 1
ATOM 6141 C CA . GLU A 1 778 ? -4.340 22.425 -6.291 1.00 91.12 778 GLU A CA 1
ATOM 6142 C C . GLU A 1 778 ? -5.746 22.191 -5.716 1.00 91.12 778 GLU A C 1
ATOM 6144 O O . GLU A 1 778 ? -6.481 23.151 -5.483 1.00 91.12 778 GLU A O 1
ATOM 6149 N N . ALA A 1 779 ? -6.140 20.932 -5.502 1.00 91.38 779 ALA A N 1
ATOM 6150 C CA . ALA A 1 779 ? -7.411 20.587 -4.872 1.00 91.38 779 ALA A CA 1
ATOM 6151 C C . ALA A 1 779 ? -7.303 20.594 -3.338 1.00 91.38 779 ALA A C 1
ATOM 6153 O O . ALA A 1 779 ? -8.231 21.055 -2.674 1.00 91.38 779 ALA A O 1
ATOM 6154 N N . HIS A 1 780 ? -6.166 20.165 -2.781 1.00 93.94 780 HIS A N 1
ATOM 6155 C CA . HIS A 1 780 ? -5.914 20.207 -1.341 1.00 93.94 780 HIS A CA 1
ATOM 6156 C C . HIS A 1 780 ? -5.864 21.647 -0.813 1.00 93.94 780 HIS A C 1
ATOM 6158 O O . HIS A 1 780 ? -6.580 21.967 0.132 1.00 93.94 780 HIS A O 1
ATOM 6164 N N . GLU A 1 781 ? -5.112 22.551 -1.450 1.00 94.75 781 GLU A N 1
ATOM 6165 C CA . GLU A 1 781 ? -5.060 23.959 -1.022 1.00 94.75 781 GLU A CA 1
ATOM 6166 C C . GLU A 1 781 ? -6.417 24.677 -1.181 1.00 94.75 781 GLU A C 1
ATOM 6168 O O . GLU A 1 781 ? -6.739 25.563 -0.389 1.00 94.75 781 GLU A O 1
ATOM 6173 N N . ALA A 1 782 ? -7.260 24.262 -2.137 1.00 93.62 782 ALA A N 1
ATOM 6174 C CA . ALA A 1 782 ? -8.638 24.751 -2.244 1.00 93.62 782 ALA A CA 1
ATOM 6175 C C . ALA A 1 782 ? -9.515 24.268 -1.073 1.00 93.62 782 ALA A C 1
ATOM 6177 O O . ALA A 1 782 ? -10.155 25.084 -0.414 1.00 93.62 782 ALA A O 1
ATOM 6178 N N . VAL A 1 783 ? -9.493 22.966 -0.761 1.00 93.06 783 VAL A N 1
ATOM 6179 C CA . VAL A 1 783 ? -10.189 22.374 0.399 1.00 93.06 783 VAL A CA 1
ATOM 6180 C C . VAL A 1 783 ? -9.748 23.033 1.706 1.00 93.06 783 VAL A C 1
ATOM 6182 O O . VAL A 1 783 ? -10.573 23.506 2.480 1.00 93.06 783 VAL A O 1
ATOM 6185 N N . LYS A 1 784 ? -8.440 23.134 1.929 1.00 94.06 784 LYS A N 1
ATOM 6186 C CA . LYS A 1 784 ? -7.816 23.739 3.110 1.00 94.06 784 LYS A CA 1
ATOM 6187 C C . LYS A 1 784 ? -8.253 25.186 3.346 1.00 94.06 784 LYS A C 1
ATOM 6189 O O . LYS A 1 784 ? -8.505 25.554 4.489 1.00 94.06 784 LYS A O 1
ATOM 6194 N N . LYS A 1 785 ? -8.377 25.979 2.275 1.00 94.62 785 LYS A N 1
ATOM 6195 C CA . LYS A 1 785 ? -8.895 27.354 2.312 1.00 94.62 785 LYS A CA 1
ATOM 6196 C C . LYS A 1 785 ? -10.403 27.393 2.577 1.00 94.62 785 LYS A C 1
ATOM 6198 O O . LYS A 1 785 ? -10.851 28.111 3.464 1.00 94.62 785 LYS A O 1
ATOM 6203 N N . ASP A 1 786 ? -11.190 26.655 1.801 1.00 95.00 786 ASP A N 1
ATOM 6204 C CA . ASP A 1 786 ? -12.651 26.805 1.791 1.00 95.00 786 ASP A CA 1
ATOM 6205 C C . ASP A 1 786 ? -13.338 26.096 2.978 1.00 95.00 786 ASP A C 1
ATOM 6207 O O . ASP A 1 786 ? -14.481 26.417 3.310 1.00 95.00 786 ASP A O 1
ATOM 6211 N N . CYS A 1 787 ? -12.625 25.194 3.664 1.00 92.19 787 CYS A N 1
ATOM 6212 C CA . CYS A 1 787 ? -13.071 24.463 4.856 1.00 92.19 787 CYS A CA 1
ATOM 6213 C C . CYS A 1 787 ? -12.538 24.996 6.200 1.00 92.19 787 CYS A C 1
ATOM 6215 O O . CYS A 1 787 ? -12.780 24.358 7.224 1.00 92.19 787 CYS A O 1
ATOM 6217 N N . GLU A 1 788 ? -11.857 26.148 6.258 1.00 93.25 788 GLU A N 1
ATOM 6218 C CA . GLU A 1 788 ? -11.265 26.664 7.511 1.00 93.25 788 GLU A CA 1
ATOM 6219 C C . GLU A 1 788 ? -12.276 26.727 8.680 1.00 93.25 788 GLU A C 1
ATOM 6221 O O . GLU A 1 788 ? -11.994 26.263 9.785 1.00 93.25 788 GLU A O 1
ATOM 6226 N N . ILE A 1 789 ? -13.498 27.201 8.414 1.00 91.00 789 ILE A N 1
ATOM 6227 C CA . ILE A 1 789 ? -14.594 27.298 9.397 1.00 91.00 789 ILE A CA 1
ATOM 6228 C C . ILE A 1 789 ? -15.063 25.912 9.890 1.00 91.00 789 ILE A C 1
ATOM 6230 O O . ILE A 1 789 ? -15.408 25.754 11.066 1.00 91.00 789 ILE A O 1
ATOM 6234 N N . PHE A 1 790 ? -15.041 24.899 9.018 1.00 87.56 790 PHE A N 1
ATOM 6235 C CA . PHE A 1 790 ? -15.467 23.523 9.308 1.00 87.56 790 PHE A CA 1
ATOM 6236 C C . PHE A 1 790 ? -14.492 22.797 10.243 1.00 87.56 790 PHE A C 1
ATOM 6238 O O . PHE A 1 790 ? -14.927 22.007 11.084 1.00 87.56 790 PHE A O 1
ATOM 6245 N N . TYR A 1 791 ? -13.196 23.114 10.152 1.00 90.19 791 TYR A N 1
ATOM 6246 C CA . TYR A 1 791 ? -12.168 22.624 11.077 1.00 90.19 791 TYR A CA 1
ATOM 6247 C C . TYR A 1 791 ? -12.213 23.309 12.454 1.00 90.19 791 TYR A C 1
ATOM 6249 O O . TYR A 1 791 ? -11.629 22.793 13.401 1.00 90.19 791 TYR A O 1
ATOM 6257 N N . GLN A 1 792 ? -12.893 24.455 12.586 1.00 89.31 792 GLN A N 1
ATOM 6258 C CA . GLN A 1 792 ? -12.930 25.248 13.825 1.00 89.31 792 GLN A CA 1
ATOM 6259 C C . GLN A 1 792 ? -14.262 25.162 14.589 1.00 89.31 792 GLN A C 1
ATOM 6261 O O . GLN A 1 792 ? -14.266 25.232 15.814 1.00 89.31 792 GLN A O 1
ATOM 6266 N N . THR A 1 793 ? -15.397 25.056 13.889 1.00 82.62 793 THR A N 1
ATOM 6267 C CA . THR A 1 793 ? -16.731 25.332 14.473 1.00 82.62 793 THR A CA 1
ATOM 6268 C C . THR A 1 793 ? -17.799 24.285 14.146 1.00 82.62 793 THR A C 1
ATOM 6270 O O . THR A 1 793 ? -18.986 24.535 14.323 1.00 82.62 793 THR A O 1
ATOM 6273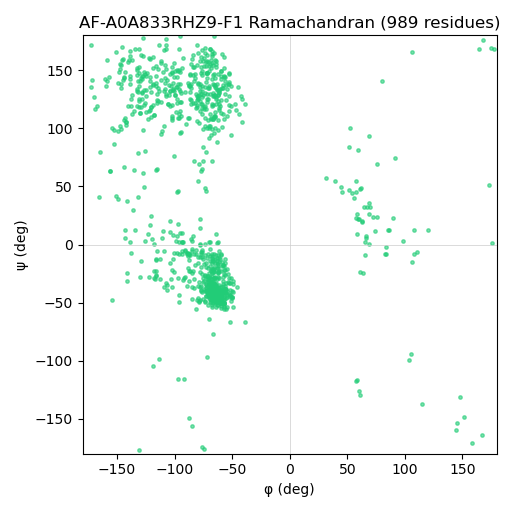 N N . GLU A 1 794 ? -17.394 23.133 13.612 1.00 74.69 794 GLU A N 1
ATOM 6274 C CA . GLU A 1 794 ? -18.243 22.082 13.022 1.00 74.69 794 GLU A CA 1
ATOM 6275 C C . GLU A 1 794 ? -19.052 22.480 11.768 1.00 74.69 794 GLU A C 1
ATOM 6277 O O . GLU A 1 794 ? -19.366 21.598 10.963 1.00 74.69 794 GLU A O 1
ATOM 6282 N N . ASN A 1 795 ? -19.357 23.770 11.579 1.00 83.38 795 ASN A N 1
ATOM 6283 C CA . ASN A 1 795 ? -20.182 24.311 10.494 1.00 83.38 795 ASN A CA 1
ATOM 6284 C C . ASN A 1 795 ? -19.594 24.013 9.106 1.00 83.38 795 ASN A C 1
ATOM 6286 O O . ASN A 1 795 ? -18.507 24.474 8.760 1.00 83.38 795 ASN A O 1
ATOM 6290 N N . PHE A 1 796 ? -20.343 23.279 8.284 1.00 81.88 796 PHE A N 1
ATOM 6291 C CA . PHE A 1 796 ? -19.934 22.884 6.937 1.00 81.88 796 PHE A CA 1
ATOM 6292 C C . PHE A 1 796 ? -20.473 23.878 5.900 1.00 81.88 796 PHE A C 1
ATOM 6294 O O . PHE A 1 796 ? -21.681 23.965 5.682 1.00 81.88 796 PHE A O 1
ATOM 6301 N N . THR A 1 797 ? -19.583 24.660 5.285 1.00 89.81 797 THR A N 1
ATOM 6302 C CA . THR A 1 797 ? -19.945 25.676 4.283 1.00 89.81 797 THR A CA 1
ATOM 6303 C C . THR A 1 797 ? -20.234 25.049 2.915 1.00 89.81 797 THR A C 1
ATOM 6305 O O . THR A 1 797 ? -19.773 23.947 2.600 1.00 89.81 797 THR A O 1
ATOM 6308 N N . LEU A 1 798 ? -20.985 25.760 2.069 1.00 88.44 798 LEU A N 1
ATOM 6309 C CA . LEU A 1 798 ? -21.299 25.304 0.711 1.00 88.44 798 LEU A CA 1
ATOM 6310 C C . LEU A 1 798 ? -20.034 25.263 -0.166 1.00 88.44 798 LEU A C 1
ATOM 6312 O O . LEU A 1 798 ? -19.859 24.362 -0.987 1.00 88.44 798 LEU A O 1
ATOM 6316 N N . GLU A 1 799 ? -19.130 26.210 0.062 1.00 92.56 799 GLU A N 1
ATOM 6317 C CA . GLU A 1 799 ? -17.798 26.308 -0.523 1.00 92.56 799 GLU A CA 1
ATOM 6318 C C . GLU A 1 799 ? -16.957 25.080 -0.151 1.00 92.56 799 GLU A C 1
ATOM 6320 O O . GLU A 1 799 ? -16.453 24.394 -1.040 1.00 92.56 799 GLU A O 1
ATOM 6325 N N . CYS A 1 800 ? -16.892 24.731 1.141 1.00 87.38 800 CYS A N 1
ATOM 6326 C CA . CYS A 1 800 ? -16.204 23.534 1.623 1.00 87.38 800 CYS A CA 1
ATOM 6327 C C . CYS A 1 800 ? -16.796 22.250 1.024 1.00 87.38 800 CYS A C 1
ATOM 6329 O O . CYS A 1 800 ? -16.051 21.387 0.556 1.00 87.38 800 CYS A O 1
ATOM 6331 N N . PHE A 1 801 ? -18.128 22.131 0.957 1.00 85.50 801 PHE A N 1
ATOM 6332 C CA . PHE A 1 801 ? -18.785 20.996 0.303 1.00 85.50 801 PHE A CA 1
ATOM 6333 C C . PHE A 1 801 ? -18.357 20.851 -1.162 1.00 85.50 801 PHE A C 1
ATOM 6335 O O . PHE A 1 801 ? -17.982 19.754 -1.579 1.00 85.50 801 PHE A O 1
ATOM 6342 N N . TYR A 1 802 ? -18.365 21.935 -1.945 1.00 86.88 802 TYR A N 1
ATOM 6343 C CA . TYR A 1 802 ? -17.934 21.883 -3.344 1.00 86.88 802 TYR A CA 1
ATOM 6344 C C . TYR A 1 802 ? -16.429 21.638 -3.502 1.00 86.88 802 TYR A C 1
ATOM 6346 O O . TYR A 1 802 ? -16.040 20.908 -4.417 1.00 86.88 802 TYR A O 1
ATOM 6354 N N . ALA A 1 803 ? -15.589 22.176 -2.614 1.00 89.19 803 ALA A N 1
ATOM 6355 C CA . ALA A 1 803 ? -14.153 21.917 -2.608 1.00 89.19 803 ALA A CA 1
ATOM 6356 C C . ALA A 1 803 ? -13.859 20.434 -2.323 1.00 89.19 803 ALA A C 1
ATOM 6358 O O . ALA A 1 803 ? -13.233 19.770 -3.153 1.00 89.19 803 ALA A O 1
ATOM 6359 N N . ARG A 1 804 ? -14.391 19.875 -1.223 1.00 86.62 804 ARG A N 1
ATOM 6360 C CA . ARG A 1 804 ? -14.216 18.453 -0.862 1.00 86.62 804 ARG A CA 1
ATOM 6361 C C . ARG A 1 804 ? -14.789 17.535 -1.947 1.00 86.62 804 ARG A C 1
ATOM 6363 O O . ARG A 1 804 ? -14.096 16.637 -2.409 1.00 86.62 804 ARG A O 1
ATOM 6370 N N . LYS A 1 805 ? -15.992 17.816 -2.463 1.00 83.50 805 LYS A N 1
ATOM 6371 C CA . LYS A 1 805 ? -16.624 17.050 -3.561 1.00 83.50 805 LYS A CA 1
ATOM 6372 C C . LYS A 1 805 ? -15.838 17.077 -4.882 1.00 83.50 805 LYS A C 1
ATOM 6374 O O . LYS A 1 805 ? -16.013 16.188 -5.711 1.00 83.50 805 LYS A O 1
ATOM 6379 N N . LYS A 1 806 ? -15.004 18.096 -5.107 1.00 83.25 806 LYS A N 1
ATOM 6380 C CA . LYS A 1 806 ? -14.108 18.190 -6.272 1.00 83.25 806 LYS A CA 1
ATOM 6381 C C . LYS A 1 806 ? -12.762 17.496 -6.028 1.00 83.25 806 LYS A C 1
ATOM 6383 O O . LYS A 1 806 ? -12.174 16.994 -6.982 1.00 83.25 806 LYS A O 1
ATOM 6388 N N . ALA A 1 807 ? -12.279 17.487 -4.786 1.00 82.88 807 ALA A N 1
ATOM 6389 C CA . ALA A 1 807 ? -11.016 16.869 -4.386 1.00 82.88 807 ALA A CA 1
ATOM 6390 C C . ALA A 1 807 ? -11.114 15.340 -4.248 1.00 82.88 807 ALA A C 1
ATOM 6392 O O . ALA A 1 807 ? -10.273 14.617 -4.780 1.00 82.88 807 ALA A O 1
ATOM 6393 N N . PHE A 1 808 ? -12.149 14.848 -3.564 1.00 79.00 808 PHE A N 1
ATOM 6394 C CA . PHE A 1 808 ? -12.337 13.431 -3.252 1.00 79.00 808 PHE A CA 1
ATOM 6395 C C . PHE A 1 808 ? -13.243 12.780 -4.300 1.00 79.00 808 PHE A C 1
ATOM 6397 O O . PHE A 1 808 ? -14.469 12.882 -4.244 1.00 79.00 808 PHE A O 1
ATOM 6404 N N . ILE A 1 809 ? -12.619 12.150 -5.298 1.00 68.38 809 ILE A N 1
ATOM 6405 C CA . ILE A 1 809 ? -13.296 11.601 -6.480 1.00 68.38 809 ILE A CA 1
ATOM 6406 C C . ILE A 1 809 ? -12.926 10.133 -6.725 1.00 68.38 809 ILE A C 1
ATOM 6408 O O . ILE A 1 809 ? -11.756 9.764 -6.779 1.00 68.38 809 ILE A O 1
ATOM 6412 N N . GLY A 1 810 ? -13.948 9.300 -6.933 1.00 67.44 810 GLY A N 1
ATOM 6413 C CA . GLY A 1 810 ? -13.828 7.841 -7.012 1.00 67.44 810 GLY A CA 1
ATOM 6414 C C . GLY A 1 810 ? -14.371 7.150 -5.758 1.00 67.44 810 GLY A C 1
ATOM 6415 O O . GLY A 1 810 ? -14.615 7.790 -4.739 1.00 67.44 810 GLY A O 1
ATOM 6416 N N . TYR A 1 811 ? -14.587 5.838 -5.849 1.00 74.25 811 TYR A N 1
ATOM 6417 C CA . TYR A 1 811 ? -15.094 5.035 -4.736 1.00 74.25 811 TYR A CA 1
ATOM 6418 C C . TYR A 1 811 ? -13.903 4.408 -4.014 1.00 74.25 811 TYR A C 1
ATOM 6420 O O . TYR A 1 811 ? -13.170 3.600 -4.591 1.00 74.25 811 TYR A O 1
ATOM 6428 N N . LEU A 1 812 ? -13.717 4.815 -2.764 1.00 75.69 812 LEU A N 1
ATOM 6429 C CA . LEU A 1 812 ? -12.652 4.385 -1.871 1.00 75.69 812 LEU A CA 1
ATOM 6430 C C . LEU A 1 812 ? -13.291 3.759 -0.630 1.00 75.69 812 LEU A C 1
ATOM 6432 O O . LEU A 1 812 ? -14.309 4.256 -0.152 1.00 75.69 812 LEU A O 1
ATOM 6436 N N . ASP A 1 813 ? -12.703 2.681 -0.119 1.00 77.69 813 ASP A N 1
ATOM 6437 C CA . ASP A 1 813 ? -12.961 2.254 1.254 1.00 77.69 813 ASP A CA 1
ATOM 6438 C C . ASP A 1 813 ? -12.172 3.206 2.164 1.00 77.69 813 ASP A C 1
ATOM 6440 O O . ASP A 1 813 ? -10.942 3.239 2.115 1.00 77.69 813 ASP A O 1
ATOM 6444 N N . TYR A 1 814 ? -12.877 4.035 2.937 1.00 81.81 814 TYR A N 1
ATOM 6445 C CA . TYR A 1 814 ? -12.236 5.011 3.819 1.00 81.81 814 TYR A CA 1
ATOM 6446 C C . TYR A 1 814 ? -11.656 4.360 5.080 1.00 81.81 814 TYR A C 1
ATOM 6448 O O . TYR A 1 814 ? -10.685 4.888 5.626 1.00 81.81 814 TYR A O 1
ATOM 6456 N N . TYR A 1 815 ? -12.187 3.209 5.508 1.00 79.25 815 TYR A N 1
ATOM 6457 C CA . TYR A 1 815 ? -11.612 2.418 6.593 1.00 79.25 815 TYR A CA 1
ATOM 6458 C C . TYR A 1 815 ? -10.332 1.706 6.146 1.00 79.25 815 TYR A C 1
ATOM 6460 O O . TYR A 1 815 ? -9.479 1.423 6.982 1.00 79.25 815 TYR A O 1
ATOM 6468 N N . ASN A 1 816 ? -10.170 1.405 4.854 1.00 81.25 816 ASN A N 1
ATOM 6469 C CA . ASN A 1 816 ? -8.957 0.804 4.300 1.00 81.25 816 ASN A CA 1
ATOM 6470 C C . ASN A 1 816 ? -8.705 1.249 2.848 1.00 81.25 816 ASN A C 1
ATOM 6472 O O . ASN A 1 816 ? -9.199 0.642 1.894 1.00 81.25 816 ASN A O 1
ATOM 6476 N N . ILE A 1 817 ? -7.850 2.255 2.650 1.00 82.25 817 ILE A N 1
ATOM 6477 C CA . ILE A 1 817 ? -7.665 2.891 1.329 1.00 82.25 817 ILE A CA 1
ATOM 6478 C C . ILE A 1 817 ? -7.093 1.974 0.224 1.00 82.25 817 ILE A C 1
ATOM 6480 O O . ILE A 1 817 ? -7.101 2.350 -0.954 1.00 82.25 817 ILE A O 1
ATOM 6484 N N . TYR A 1 818 ? -6.645 0.756 0.548 1.00 81.56 818 TYR A N 1
ATOM 6485 C CA . TYR A 1 818 ? -6.170 -0.243 -0.422 1.00 81.56 818 TYR A CA 1
ATOM 6486 C C . TYR A 1 818 ? -7.111 -1.447 -0.604 1.00 81.56 818 TYR A C 1
ATOM 6488 O O . TYR A 1 818 ? -6.904 -2.243 -1.525 1.00 81.56 818 TYR A O 1
ATOM 6496 N N . ALA A 1 819 ? -8.182 -1.561 0.184 1.00 75.69 819 ALA A N 1
ATOM 6497 C CA . ALA A 1 819 ? -9.176 -2.624 0.064 1.00 75.69 819 ALA A CA 1
ATOM 6498 C C . ALA A 1 819 ? -10.038 -2.509 -1.213 1.00 75.69 819 ALA A C 1
ATOM 6500 O O . ALA A 1 819 ? -10.190 -1.423 -1.797 1.00 75.69 819 ALA A O 1
ATOM 6501 N N . PRO A 1 820 ? -10.610 -3.625 -1.700 1.00 70.50 820 PRO A N 1
ATOM 6502 C CA . PRO A 1 820 ? -11.759 -3.598 -2.599 1.00 70.50 820 PRO A CA 1
ATOM 6503 C C . PRO A 1 820 ? -13.044 -3.251 -1.827 1.00 70.50 820 PRO A C 1
ATOM 6505 O O . PRO A 1 820 ? -13.114 -3.418 -0.617 1.00 70.50 820 PRO A O 1
ATOM 6508 N N . LEU A 1 821 ? -14.072 -2.800 -2.545 1.00 71.69 821 LEU A N 1
ATOM 6509 C CA . LEU A 1 821 ? -15.384 -2.467 -1.981 1.00 71.69 821 LEU A CA 1
ATOM 6510 C C . LEU A 1 821 ? -16.390 -3.603 -2.203 1.00 71.69 821 LEU A C 1
ATOM 6512 O O . LEU A 1 821 ? -16.353 -4.261 -3.247 1.00 71.69 821 LEU A O 1
ATOM 6516 N N . CYS A 1 822 ? -17.352 -3.762 -1.289 1.00 70.81 822 CYS A N 1
ATOM 6517 C CA . CYS A 1 822 ? -18.541 -4.572 -1.547 1.00 70.81 822 CYS A CA 1
ATOM 6518 C C . CYS A 1 822 ? -19.440 -3.863 -2.569 1.00 70.81 822 CYS A C 1
ATOM 6520 O O . CYS A 1 822 ? -20.133 -2.898 -2.254 1.00 70.81 822 CYS A O 1
ATOM 6522 N N . LEU A 1 823 ? -19.399 -4.312 -3.826 1.00 61.34 823 LEU A N 1
ATOM 6523 C CA . LEU A 1 823 ? -20.024 -3.599 -4.951 1.00 61.34 823 LEU A CA 1
ATOM 6524 C C . LEU A 1 823 ? -21.343 -4.225 -5.434 1.00 61.34 823 LEU A C 1
ATOM 6526 O O . LEU A 1 823 ? -22.087 -3.572 -6.163 1.00 61.34 823 LEU A O 1
ATOM 6530 N N . ASN A 1 824 ? -21.643 -5.473 -5.049 1.00 56.56 824 ASN A N 1
ATOM 6531 C CA . ASN A 1 824 ? -22.892 -6.173 -5.380 1.00 56.56 824 ASN A CA 1
ATOM 6532 C C . ASN A 1 824 ? -23.248 -7.225 -4.307 1.00 56.56 824 ASN A C 1
ATOM 6534 O O . ASN A 1 824 ? -22.928 -8.407 -4.465 1.00 56.56 824 ASN A O 1
ATOM 6538 N N . TYR A 1 825 ? -23.954 -6.833 -3.240 1.00 48.16 825 TYR A N 1
ATOM 6539 C CA . TYR A 1 825 ? -24.549 -7.815 -2.329 1.00 48.16 825 TYR A CA 1
ATOM 6540 C C . TYR A 1 825 ? -25.787 -8.467 -2.960 1.00 48.16 825 TYR A C 1
ATOM 6542 O O . TYR A 1 825 ? -26.789 -7.812 -3.249 1.00 48.16 825 TYR A O 1
ATOM 6550 N N . ASN A 1 826 ? -25.721 -9.783 -3.153 1.00 52.28 826 ASN A N 1
ATOM 6551 C CA . ASN A 1 826 ? -26.880 -10.639 -3.378 1.00 52.28 826 ASN A CA 1
ATOM 6552 C C . ASN A 1 826 ? -26.508 -12.058 -2.927 1.00 52.28 826 ASN A C 1
ATOM 6554 O O . ASN A 1 826 ? -25.829 -12.786 -3.652 1.00 52.28 826 ASN A O 1
ATOM 6558 N N . ALA A 1 827 ? -26.943 -12.448 -1.726 1.00 47.91 827 ALA A N 1
ATOM 6559 C CA . ALA A 1 827 ? -26.531 -13.692 -1.058 1.00 47.91 827 ALA A CA 1
ATOM 6560 C C . ALA A 1 827 ? -26.811 -14.982 -1.859 1.00 47.91 827 ALA A C 1
ATOM 6562 O O . ALA A 1 827 ? -26.236 -16.029 -1.580 1.00 47.91 827 ALA A O 1
ATOM 6563 N N . SER A 1 828 ? -27.685 -14.921 -2.868 1.00 45.97 828 SER A N 1
ATOM 6564 C CA . SER A 1 828 ? -27.976 -16.044 -3.769 1.00 45.97 828 SER A CA 1
ATOM 6565 C C . SER A 1 828 ? -26.964 -16.234 -4.912 1.00 45.97 828 SER A C 1
ATOM 6567 O O . SER A 1 828 ? -27.055 -17.229 -5.633 1.00 45.97 828 SER A O 1
ATOM 6569 N N . SER A 1 829 ? -26.017 -15.306 -5.101 1.00 45.50 829 SER A N 1
ATOM 6570 C CA . SER A 1 829 ? -25.074 -15.315 -6.231 1.00 45.50 829 SER A CA 1
ATOM 6571 C C . SER A 1 829 ? -23.646 -14.850 -5.912 1.00 45.50 829 SER A C 1
ATOM 6573 O O . SER A 1 829 ? -22.859 -14.709 -6.845 1.00 45.50 829 SER A O 1
ATOM 6575 N N . HIS A 1 830 ? -23.302 -14.582 -4.648 1.00 49.66 830 HIS A N 1
ATOM 6576 C CA . HIS A 1 830 ? -21.922 -14.258 -4.263 1.00 49.66 830 HIS A CA 1
ATOM 6577 C C . HIS A 1 830 ? -21.032 -15.506 -4.388 1.00 49.66 830 HIS A C 1
ATOM 6579 O O . HIS A 1 830 ? -21.459 -16.610 -4.034 1.00 49.66 830 HIS A O 1
ATOM 6585 N N . SER A 1 831 ? -19.826 -15.366 -4.942 1.00 43.69 831 SER A N 1
ATOM 6586 C CA . SER A 1 831 ? -18.969 -16.510 -5.259 1.00 43.69 831 SER A CA 1
ATOM 6587 C C . SER A 1 831 ? -17.889 -16.702 -4.200 1.00 43.69 831 SER A C 1
ATOM 6589 O O . SER A 1 831 ? -17.267 -15.749 -3.750 1.00 43.69 831 SER A O 1
ATOM 659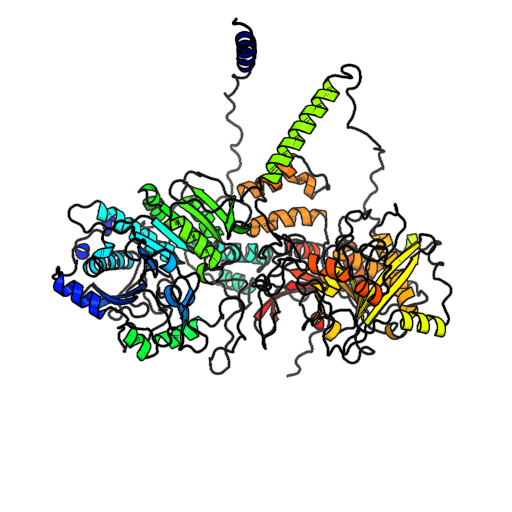1 N N . LYS A 1 832 ? -17.534 -17.959 -3.904 1.00 41.50 832 LYS A N 1
ATOM 6592 C CA . LYS A 1 832 ? -16.320 -18.272 -3.120 1.00 41.50 832 LYS A CA 1
ATOM 6593 C C . LYS A 1 832 ? -15.011 -17.817 -3.788 1.00 41.50 832 LYS A C 1
ATOM 6595 O O . LYS A 1 832 ? -13.947 -17.965 -3.208 1.00 41.50 832 LYS A O 1
ATOM 6600 N N . THR A 1 833 ? -15.069 -17.312 -5.020 1.00 36.25 833 THR A N 1
ATOM 6601 C CA . THR A 1 833 ? -13.921 -16.720 -5.723 1.00 36.25 833 THR A CA 1
ATOM 6602 C C . THR A 1 833 ? -13.694 -15.246 -5.402 1.00 36.25 833 THR A C 1
ATOM 6604 O O . THR A 1 833 ? -12.730 -14.686 -5.918 1.00 36.25 833 THR A O 1
ATOM 6607 N N . ASP A 1 834 ? -14.574 -14.627 -4.613 1.00 39.41 834 ASP A N 1
ATOM 6608 C CA . ASP A 1 834 ? -14.499 -13.206 -4.259 1.00 39.41 834 ASP A CA 1
ATOM 6609 C C . ASP A 1 834 ? -13.744 -12.977 -2.923 1.00 39.41 834 ASP A C 1
ATOM 6611 O O . ASP A 1 834 ? -13.533 -11.835 -2.512 1.00 39.41 834 ASP A O 1
ATOM 6615 N N . GLU A 1 835 ? -13.225 -14.057 -2.307 1.00 37.50 835 GLU A N 1
ATOM 6616 C CA . GLU A 1 835 ? -12.176 -14.007 -1.276 1.00 37.50 835 GLU A CA 1
ATOM 6617 C C . GLU A 1 835 ? -10.991 -13.161 -1.775 1.00 37.50 835 GLU A C 1
ATOM 6619 O O . GLU A 1 835 ? -10.361 -13.460 -2.794 1.00 37.50 835 GLU A O 1
ATOM 6624 N N . THR A 1 836 ? -10.691 -12.074 -1.062 1.00 42.69 836 THR A N 1
ATOM 6625 C CA . THR A 1 836 ? -9.724 -11.075 -1.526 1.00 42.69 836 THR A CA 1
ATOM 6626 C C . THR A 1 836 ? -8.273 -11.495 -1.298 1.00 42.69 836 THR A C 1
ATOM 6628 O O . THR A 1 836 ? -7.971 -12.339 -0.455 1.00 42.69 836 THR A O 1
ATOM 6631 N N . GLU A 1 837 ? -7.354 -10.793 -1.969 1.00 39.31 837 GLU A N 1
ATOM 6632 C CA . GLU A 1 837 ? -5.895 -10.824 -1.742 1.00 39.31 837 GLU A CA 1
ATOM 6633 C C . GLU A 1 837 ? -5.475 -10.306 -0.338 1.00 39.31 837 GLU A C 1
ATOM 6635 O O . GLU A 1 837 ? -4.297 -10.071 -0.086 1.00 39.31 837 GLU A O 1
ATOM 6640 N N . GLN A 1 838 ? -6.438 -10.075 0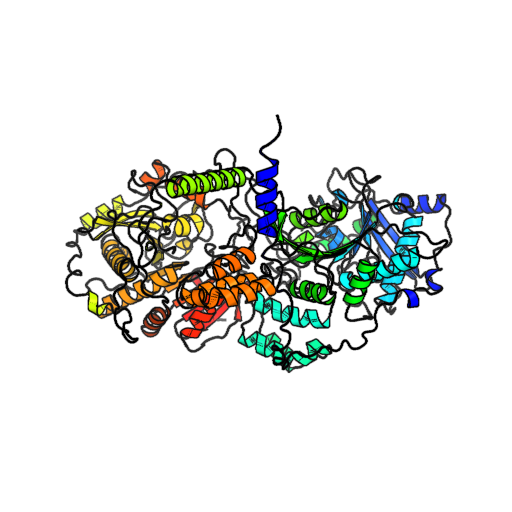.565 1.00 40.12 838 GLN A N 1
ATOM 6641 C CA . GLN A 1 838 ? -6.252 -9.622 1.948 1.00 40.12 838 GLN A CA 1
ATOM 6642 C C . GLN A 1 838 ? -6.934 -10.554 2.972 1.00 40.12 838 GLN A C 1
ATOM 6644 O O . GLN A 1 838 ? -6.951 -10.245 4.162 1.00 40.12 838 GLN A O 1
ATOM 6649 N N . GLY A 1 839 ? -7.540 -11.664 2.528 1.00 48.75 839 GLY A N 1
ATOM 6650 C CA . GLY A 1 839 ? -8.118 -12.700 3.394 1.00 48.75 839 GLY A CA 1
ATOM 6651 C C . GLY A 1 839 ? -9.334 -12.308 4.249 1.00 48.75 839 GLY A C 1
ATOM 6652 O O . GLY A 1 839 ? -9.776 -13.110 5.070 1.00 48.75 839 GLY A O 1
ATOM 6653 N N . ILE A 1 840 ? -9.892 -11.112 4.050 1.00 56.75 840 ILE A N 1
ATOM 6654 C CA . ILE A 1 840 ? -11.204 -10.694 4.562 1.00 56.75 840 ILE A CA 1
ATOM 6655 C C . ILE A 1 840 ? -12.067 -10.309 3.354 1.00 56.75 840 ILE A C 1
ATOM 6657 O O . ILE A 1 840 ? -11.595 -9.651 2.421 1.00 56.75 840 ILE A O 1
ATOM 6661 N N . ASP A 1 841 ? -13.319 -10.758 3.351 1.00 66.88 841 ASP A N 1
ATOM 6662 C CA . ASP A 1 841 ? -14.309 -10.415 2.330 1.00 66.88 841 ASP A CA 1
ATOM 6663 C C . ASP A 1 841 ? -14.866 -9.001 2.608 1.00 66.88 841 ASP A C 1
ATOM 6665 O O . ASP A 1 841 ? -15.284 -8.733 3.737 1.00 66.88 841 ASP A O 1
ATOM 6669 N N . PRO A 1 842 ? -14.880 -8.071 1.633 1.00 70.00 842 PRO A N 1
ATOM 6670 C CA . PRO A 1 842 ? -15.339 -6.700 1.848 1.00 70.00 842 PRO A CA 1
ATOM 6671 C C . PRO A 1 842 ? -16.853 -6.604 2.083 1.00 70.00 842 PRO A C 1
ATOM 6673 O O . PRO A 1 842 ? -17.336 -5.534 2.435 1.00 70.00 842 PRO A O 1
ATOM 6676 N N . CYS A 1 843 ? -17.609 -7.684 1.868 1.00 77.00 843 CYS A N 1
ATOM 6677 C CA . CYS A 1 843 ? -19.033 -7.792 2.169 1.00 77.00 843 CYS A CA 1
ATOM 6678 C C . CYS A 1 843 ? -19.321 -8.442 3.543 1.00 77.00 843 CYS A C 1
ATOM 6680 O O . CYS A 1 843 ? -20.483 -8.752 3.819 1.00 77.00 843 CYS A O 1
ATOM 6682 N N . ILE A 1 844 ? -18.309 -8.654 4.403 1.00 79.75 844 ILE A N 1
ATOM 6683 C CA . ILE A 1 844 ? -18.452 -9.377 5.684 1.00 79.75 844 ILE A CA 1
ATOM 6684 C C . ILE A 1 844 ? -19.536 -8.810 6.611 1.00 79.75 844 ILE A C 1
ATOM 6686 O O . ILE A 1 844 ? -20.225 -9.584 7.279 1.00 79.75 844 ILE A O 1
ATOM 6690 N N . ASP A 1 845 ? -19.755 -7.497 6.600 1.00 81.56 845 ASP A N 1
ATOM 6691 C CA . ASP A 1 845 ? -20.784 -6.839 7.413 1.00 81.56 845 ASP A CA 1
ATOM 6692 C C . ASP A 1 845 ? -22.194 -7.308 7.012 1.00 81.56 845 ASP A C 1
ATOM 6694 O O . ASP A 1 845 ? -22.989 -7.698 7.865 1.00 81.56 845 ASP A O 1
ATOM 6698 N N . TYR A 1 846 ? -22.479 -7.420 5.707 1.00 84.81 846 TYR A N 1
ATOM 6699 C CA . TYR A 1 846 ? -23.760 -7.935 5.205 1.00 84.81 846 TYR A CA 1
ATOM 6700 C C . TYR A 1 846 ? -23.983 -9.415 5.542 1.00 84.81 846 TYR A C 1
ATOM 6702 O O . TYR A 1 846 ? -25.120 -9.838 5.769 1.00 84.81 846 TYR A O 1
ATOM 6710 N N . PHE A 1 847 ? -22.919 -10.226 5.578 1.00 87.50 847 PHE A N 1
ATOM 6711 C CA . PHE A 1 847 ? -23.028 -11.616 6.033 1.00 87.50 847 PHE A CA 1
ATOM 6712 C C . PHE A 1 847 ? -23.294 -11.674 7.537 1.00 87.50 847 PHE A C 1
ATOM 6714 O O . PHE A 1 847 ? -24.111 -12.483 7.976 1.00 87.50 847 PHE A O 1
ATOM 6721 N N . THR A 1 848 ? -22.638 -10.805 8.307 1.00 90.81 848 THR A N 1
ATOM 6722 C CA . THR A 1 848 ? -22.753 -10.703 9.767 1.00 90.81 848 THR A CA 1
ATOM 6723 C C . THR A 1 848 ? -24.154 -10.266 10.181 1.00 90.81 848 THR A C 1
ATOM 6725 O O . THR A 1 848 ? -24.785 -10.944 10.992 1.00 90.81 848 THR A O 1
ATOM 6728 N N . GLU A 1 849 ? -24.703 -9.232 9.544 1.00 93.00 849 GLU A N 1
ATOM 6729 C CA . GLU A 1 849 ? -26.078 -8.775 9.752 1.00 93.00 849 GLU A CA 1
ATOM 6730 C C . GLU A 1 849 ? -27.112 -9.835 9.339 1.00 93.00 849 GLU A C 1
ATOM 6732 O O . GLU A 1 849 ? -28.061 -10.088 10.086 1.00 93.00 849 GLU A O 1
ATOM 6737 N N . HIS A 1 850 ? -26.912 -10.536 8.212 1.00 94.69 850 HIS A N 1
ATOM 6738 C CA . HIS A 1 850 ? -27.786 -11.653 7.828 1.00 94.69 850 HIS A CA 1
ATOM 6739 C C . HIS A 1 850 ? -27.752 -12.789 8.859 1.00 94.69 850 HIS A C 1
ATOM 6741 O O . HIS A 1 850 ? -28.805 -13.292 9.254 1.00 94.69 850 HIS A O 1
ATOM 6747 N N . TYR A 1 851 ? -26.553 -13.170 9.306 1.00 96.62 851 TYR A N 1
ATOM 6748 C CA . TYR A 1 851 ? -26.326 -14.256 10.254 1.00 96.62 851 TYR A CA 1
ATOM 6749 C C . TYR A 1 851 ? -26.928 -13.958 11.630 1.00 96.62 851 TYR A C 1
ATOM 6751 O O . TYR A 1 851 ? -27.695 -14.768 12.151 1.00 96.62 851 TYR A O 1
ATOM 6759 N N . ILE A 1 852 ? -26.640 -12.786 12.205 1.00 97.75 852 ILE A N 1
ATOM 6760 C CA . ILE A 1 852 ? -27.165 -12.381 13.518 1.00 97.75 852 ILE A CA 1
ATOM 6761 C C . ILE A 1 852 ? -28.698 -12.273 13.482 1.00 97.75 852 ILE A C 1
ATOM 6763 O O . ILE A 1 852 ? -29.362 -12.588 14.475 1.00 97.75 852 ILE A O 1
ATOM 6767 N N . ASN A 1 853 ? -29.287 -11.934 12.328 1.00 97.75 853 ASN A N 1
ATOM 6768 C CA . ASN A 1 853 ? -30.739 -11.895 12.172 1.00 97.75 853 ASN A CA 1
ATOM 6769 C C . ASN A 1 853 ? -31.439 -13.257 12.007 1.00 97.75 853 ASN A C 1
ATOM 6771 O O . ASN A 1 853 ? -32.672 -13.297 12.082 1.00 97.75 853 ASN A O 1
ATOM 6775 N N . LEU A 1 854 ? -30.721 -14.375 11.840 1.00 97.75 854 LEU A N 1
ATOM 6776 C CA . LEU A 1 854 ? -31.352 -15.698 11.744 1.00 97.75 854 LEU A CA 1
ATOM 6777 C C . LEU A 1 854 ? -32.123 -16.032 13.044 1.00 97.75 854 LEU A C 1
ATOM 6779 O O . LEU A 1 854 ? -31.566 -15.884 14.137 1.00 97.75 854 LEU A O 1
ATOM 6783 N N . PRO A 1 855 ? -33.380 -16.524 12.983 1.00 98.06 855 PRO A N 1
ATOM 6784 C CA . PRO A 1 855 ? -34.183 -16.805 14.180 1.00 98.06 855 PRO A CA 1
ATOM 6785 C C . PRO A 1 855 ? -33.521 -17.775 15.169 1.00 98.06 855 PRO A C 1
ATOM 6787 O O . PRO A 1 855 ? -33.646 -17.620 16.385 1.00 98.06 855 PRO A O 1
ATOM 6790 N N . GLU A 1 856 ? -32.789 -18.769 14.665 1.00 97.88 856 GLU A N 1
ATOM 6791 C CA . GLU A 1 856 ? -31.986 -19.693 15.464 1.00 97.88 856 GLU A CA 1
ATOM 6792 C C . GLU A 1 856 ? -30.769 -19.029 16.126 1.00 97.88 856 GLU A C 1
ATOM 6794 O O . GLU A 1 856 ? -30.380 -19.456 17.214 1.00 97.88 856 GLU A O 1
ATOM 6799 N N . VAL A 1 857 ? -30.201 -17.980 15.522 1.00 98.19 857 VAL A N 1
ATOM 6800 C CA . VAL A 1 857 ? -29.047 -17.232 16.047 1.00 98.19 857 VAL A CA 1
ATOM 6801 C C . VAL A 1 857 ? -29.504 -16.260 17.133 1.00 98.19 857 VAL A C 1
ATOM 6803 O O . VAL A 1 857 ? -28.988 -16.346 18.247 1.00 98.19 857 VAL A O 1
ATOM 6806 N N . LYS A 1 858 ? -30.556 -15.456 16.896 1.00 98.31 858 LYS A N 1
ATOM 6807 C CA . LYS A 1 858 ? -31.193 -14.626 17.946 1.00 98.31 858 LYS A CA 1
ATOM 6808 C C . LYS A 1 858 ? -31.554 -15.463 19.174 1.00 98.31 858 LYS A C 1
ATOM 6810 O O . LYS A 1 858 ? -31.234 -15.104 20.305 1.00 98.31 858 LYS A O 1
ATOM 6815 N N . LYS A 1 859 ? -32.150 -16.639 18.945 1.00 98.06 859 LYS A N 1
ATOM 6816 C CA . LYS A 1 859 ? -32.505 -17.595 20.001 1.00 98.06 859 LYS A CA 1
ATOM 6817 C C . LYS A 1 859 ? -31.290 -18.164 20.742 1.00 98.06 859 LYS A C 1
ATOM 6819 O O . LYS A 1 859 ? -31.386 -18.365 21.949 1.00 98.06 859 LYS A O 1
ATOM 6824 N N . ALA A 1 860 ? -30.183 -18.444 20.053 1.00 98.00 860 ALA A N 1
ATOM 6825 C CA . ALA A 1 860 ? -28.952 -18.937 20.678 1.00 98.00 860 ALA A CA 1
ATOM 6826 C C . ALA A 1 860 ? -28.228 -17.857 21.500 1.00 98.00 860 ALA A C 1
ATOM 6828 O O . ALA A 1 860 ? -27.596 -18.190 22.496 1.00 98.00 860 ALA A O 1
ATOM 6829 N N . PHE A 1 861 ? -28.363 -16.587 21.112 1.00 98.19 861 PHE A N 1
ATOM 6830 C CA . PHE A 1 861 ? -27.892 -15.417 21.860 1.00 98.19 861 PHE A CA 1
ATOM 6831 C C . PHE A 1 861 ? -28.832 -14.965 22.991 1.00 98.19 861 PHE A C 1
ATOM 6833 O O . PHE A 1 861 ? -28.497 -14.037 23.720 1.00 98.19 861 PHE A O 1
ATOM 6840 N N . HIS A 1 862 ? -30.010 -15.584 23.132 1.00 97.69 862 HIS A N 1
ATOM 6841 C CA . HIS A 1 862 ? -31.079 -15.151 24.047 1.00 97.69 862 HIS A CA 1
ATOM 6842 C C . HIS A 1 862 ? -31.571 -13.707 23.799 1.00 97.69 862 HIS A C 1
ATOM 6844 O O . HIS A 1 862 ? -32.140 -13.070 24.688 1.00 97.69 862 HIS A O 1
ATOM 6850 N N . ALA A 1 863 ? -31.369 -13.205 22.579 1.00 97.25 863 ALA A N 1
ATOM 6851 C CA . ALA A 1 863 ? -31.802 -11.887 22.140 1.00 97.25 863 ALA A CA 1
ATOM 6852 C C . ALA A 1 863 ? -33.325 -11.823 21.936 1.00 97.25 863 ALA A C 1
ATOM 6854 O O . ALA A 1 863 ? -33.987 -12.841 21.705 1.00 97.25 863 ALA A O 1
ATOM 6855 N N . ASP A 1 864 ? -33.887 -10.615 21.995 1.00 95.06 864 ASP A N 1
ATOM 6856 C CA . ASP A 1 864 ? -35.305 -10.397 21.706 1.00 95.06 864 ASP A CA 1
ATOM 6857 C C . ASP A 1 864 ? -35.601 -10.686 20.216 1.00 95.06 864 ASP A C 1
ATOM 6859 O O . ASP A 1 864 ? -35.022 -10.037 19.340 1.00 95.06 864 ASP A O 1
ATOM 6863 N N . PRO A 1 865 ? -36.492 -11.642 19.881 1.00 94.44 865 PRO A N 1
ATOM 6864 C CA . PRO A 1 865 ? -36.748 -12.021 18.492 1.00 94.44 865 PRO A CA 1
ATOM 6865 C C . PRO A 1 865 ? -37.440 -10.921 17.674 1.00 94.44 865 PRO A C 1
ATOM 6867 O O . PRO A 1 865 ? -37.476 -11.031 16.449 1.00 94.44 865 PRO A O 1
ATOM 6870 N N . ASN A 1 866 ? -37.990 -9.889 18.324 1.00 94.56 866 ASN A N 1
ATOM 6871 C CA . ASN A 1 866 ? -38.684 -8.778 17.671 1.00 94.56 866 ASN A CA 1
ATOM 6872 C C . ASN A 1 866 ? -37.741 -7.634 17.264 1.00 94.56 866 ASN A C 1
ATOM 6874 O O . ASN A 1 866 ? -38.153 -6.768 16.497 1.00 94.56 866 ASN A O 1
ATOM 6878 N N . ILE A 1 867 ? -36.499 -7.611 17.764 1.00 94.00 867 ILE A N 1
ATOM 6879 C CA . ILE A 1 867 ? -35.494 -6.620 17.360 1.00 94.00 867 ILE A CA 1
ATOM 6880 C C . ILE A 1 867 ? -34.867 -7.081 16.046 1.00 94.00 867 ILE A C 1
ATOM 6882 O O . ILE A 1 867 ? -34.235 -8.138 15.996 1.00 94.00 867 ILE A O 1
ATOM 6886 N N . GLU A 1 868 ? -35.033 -6.303 14.979 1.00 94.62 868 GLU A N 1
ATOM 6887 C CA . GLU A 1 868 ? -34.192 -6.400 13.785 1.00 94.62 868 GLU A CA 1
ATOM 6888 C C . GLU A 1 868 ? -32.827 -5.793 14.122 1.00 94.62 868 GLU A C 1
ATOM 6890 O O . GLU A 1 868 ? -32.742 -4.653 14.570 1.00 94.62 868 GLU A O 1
ATOM 6895 N N . TRP A 1 869 ? -31.774 -6.605 14.026 1.00 96.88 869 TRP A N 1
ATOM 6896 C CA . TRP A 1 869 ? -30.425 -6.204 14.418 1.00 96.88 869 TRP A CA 1
ATOM 6897 C C . TRP A 1 869 ? -29.730 -5.550 13.227 1.00 96.88 869 TRP A C 1
ATOM 6899 O O . TRP A 1 869 ? -29.845 -6.057 12.112 1.00 96.88 869 TRP A O 1
ATOM 6909 N N . VAL A 1 870 ? -28.989 -4.472 13.463 1.00 93.88 870 VAL A N 1
ATOM 6910 C CA . VAL A 1 870 ? -28.201 -3.772 12.440 1.00 93.88 870 VAL A CA 1
ATOM 6911 C C . VAL A 1 870 ? -26.796 -3.487 12.954 1.00 93.88 870 VAL A C 1
ATOM 6913 O O . VAL A 1 870 ? -26.597 -3.299 14.158 1.00 93.88 870 VAL A O 1
ATOM 6916 N N . GLN A 1 871 ? -25.826 -3.438 12.040 1.00 88.75 871 GLN A N 1
ATOM 6917 C CA . GLN A 1 871 ? -24.407 -3.254 12.373 1.00 88.75 871 GLN A CA 1
ATOM 6918 C C . GLN A 1 871 ? -24.140 -1.936 13.138 1.00 88.75 871 GLN A C 1
ATOM 6920 O O . GLN A 1 871 ? -23.372 -1.919 14.104 1.00 88.75 871 GLN A O 1
ATOM 6925 N N . CYS A 1 872 ? -24.815 -0.852 12.739 1.00 90.38 872 CYS A N 1
ATOM 6926 C CA . CYS A 1 872 ? -24.865 0.437 13.434 1.00 90.38 872 CYS A CA 1
ATOM 6927 C C . CYS A 1 872 ? -26.297 0.989 13.402 1.00 90.38 872 CYS A C 1
ATOM 6929 O O . CYS A 1 872 ? -27.008 0.805 12.415 1.00 90.38 872 CYS A O 1
ATOM 6931 N N . ASN A 1 873 ? -26.722 1.672 14.467 1.00 90.38 873 ASN A N 1
ATOM 6932 C CA . ASN A 1 873 ? -28.026 2.334 14.512 1.00 90.38 873 ASN A CA 1
ATOM 6933 C C . ASN A 1 873 ? -27.894 3.815 14.108 1.00 90.38 873 ASN A C 1
ATOM 6935 O O . ASN A 1 873 ? -27.555 4.656 14.935 1.00 90.38 873 ASN A O 1
ATOM 6939 N N . GLU A 1 874 ? -28.177 4.121 12.840 1.00 82.44 874 GLU A N 1
ATOM 6940 C CA . GLU A 1 874 ? -28.141 5.487 12.283 1.00 82.44 874 GLU A CA 1
ATOM 6941 C C . GLU A 1 874 ? -29.247 6.408 12.847 1.00 82.44 874 GLU A C 1
ATOM 6943 O O . GLU A 1 874 ? -29.085 7.627 12.868 1.00 82.44 874 GLU A O 1
ATOM 6948 N N . ASP A 1 875 ? -30.353 5.847 13.357 1.00 83.81 875 ASP A N 1
ATOM 6949 C CA . ASP A 1 875 ? -31.455 6.592 13.994 1.00 83.81 875 ASP A CA 1
ATOM 6950 C C . ASP A 1 875 ? -31.181 6.895 15.490 1.00 83.81 875 ASP A C 1
ATOM 6952 O O . ASP A 1 875 ? -32.057 7.364 16.227 1.00 83.81 875 ASP A O 1
ATOM 6956 N N . LEU A 1 876 ? -29.970 6.613 15.985 1.00 85.38 876 LEU A N 1
ATOM 6957 C CA . LEU A 1 876 ? -29.596 6.790 17.387 1.00 85.38 876 LEU A CA 1
ATOM 6958 C C . LEU A 1 876 ? -29.370 8.271 17.740 1.00 85.38 876 LEU A C 1
ATOM 6960 O O . LEU A 1 876 ? -28.279 8.812 17.564 1.00 85.38 876 LEU A O 1
ATOM 6964 N N . GLU A 1 877 ? -30.368 8.912 18.353 1.00 85.19 877 GLU A N 1
ATOM 6965 C CA . GLU A 1 877 ? -30.207 10.245 18.955 1.00 85.19 877 GLU A CA 1
ATOM 6966 C C . GLU A 1 877 ? -29.037 10.259 19.962 1.00 85.19 877 GLU A C 1
ATOM 6968 O O . GLU A 1 877 ? -29.120 9.661 21.042 1.00 85.19 877 GLU A O 1
ATOM 6973 N N . TYR A 1 878 ? -27.945 10.954 19.616 1.00 86.88 878 TYR A N 1
ATOM 6974 C CA . TYR A 1 878 ? -26.714 11.014 20.407 1.00 86.88 878 TYR A CA 1
ATOM 6975 C C . TYR A 1 878 ? -26.169 12.447 20.520 1.00 86.88 878 TYR A C 1
ATOM 6977 O O . TYR A 1 878 ? -25.723 13.042 19.540 1.00 86.88 878 TYR A O 1
ATOM 6985 N N . THR A 1 879 ? -26.147 13.004 21.732 1.00 85.19 879 THR A N 1
ATOM 6986 C CA . THR A 1 879 ? -25.509 14.297 22.018 1.00 85.19 879 THR A CA 1
ATOM 6987 C C . THR A 1 879 ? -24.098 14.093 22.557 1.00 85.19 879 THR A C 1
ATOM 6989 O O . THR A 1 879 ? -23.932 13.703 23.717 1.00 85.19 879 THR A O 1
ATOM 6992 N N . SER A 1 880 ? -23.088 14.426 21.753 1.00 79.00 880 SER A N 1
ATOM 6993 C CA . SER A 1 880 ? -21.745 14.679 22.279 1.00 79.00 880 SER A CA 1
ATOM 6994 C C . SER A 1 880 ? -21.591 16.141 22.688 1.00 79.00 880 SER A C 1
ATOM 6996 O O . SER A 1 880 ? -22.057 17.036 21.979 1.00 79.00 880 SER A O 1
ATOM 6998 N N . LYS A 1 881 ? -20.958 16.374 23.840 1.00 73.88 881 LYS A N 1
ATOM 6999 C CA . LYS A 1 881 ? -20.616 17.719 24.340 1.00 73.88 881 LYS A CA 1
ATOM 7000 C C . LYS A 1 881 ? -19.144 18.059 24.124 1.00 73.88 881 LYS A C 1
ATOM 7002 O O . LYS A 1 881 ? -18.819 19.206 23.823 1.00 73.88 881 LYS A O 1
ATOM 7007 N N . ASP A 1 882 ? -18.273 17.065 24.264 1.00 80.31 882 ASP A N 1
ATOM 7008 C CA . ASP A 1 882 ? -16.833 17.273 24.312 1.00 80.31 882 ASP A CA 1
ATOM 7009 C C . ASP A 1 882 ? -16.229 17.049 22.926 1.00 80.31 882 ASP A C 1
ATOM 7011 O O . ASP A 1 882 ? -16.153 15.924 22.443 1.00 80.31 882 ASP A O 1
ATOM 7015 N N . ASN A 1 883 ? -15.716 18.107 22.294 1.00 86.62 883 ASN A N 1
ATOM 7016 C CA . ASN A 1 883 ? -15.014 17.991 21.006 1.00 86.62 883 ASN A CA 1
ATOM 7017 C C . ASN A 1 883 ? -13.691 17.194 21.093 1.00 86.62 883 ASN A C 1
ATOM 7019 O O . ASN A 1 883 ? -13.068 16.922 20.064 1.00 86.62 883 ASN A O 1
ATOM 7023 N N . THR A 1 884 ? -13.226 16.840 22.297 1.00 93.25 884 THR A N 1
ATOM 7024 C CA . THR A 1 884 ? -12.016 16.039 22.503 1.00 93.25 884 THR A CA 1
ATOM 7025 C C . THR A 1 884 ? -11.998 15.314 23.850 1.00 93.25 884 THR A C 1
ATOM 7027 O O . THR A 1 884 ? -12.410 15.868 24.865 1.00 93.25 884 THR A O 1
ATOM 7030 N N . SER A 1 885 ? -11.443 14.099 23.878 1.00 95.06 885 SER A N 1
ATOM 7031 C CA . SER A 1 885 ? -11.207 13.322 25.104 1.00 95.06 885 SER A CA 1
ATOM 7032 C C . SER A 1 885 ? -9.804 13.510 25.709 1.00 95.06 885 SER A C 1
ATOM 7034 O O . SER A 1 885 ? -9.499 12.905 26.741 1.00 95.06 885 SER A O 1
ATOM 7036 N N . ILE A 1 886 ? -8.951 14.369 25.126 1.00 96.56 886 ILE A N 1
ATOM 7037 C CA . ILE A 1 886 ? -7.564 14.632 25.576 1.00 96.56 886 ILE A CA 1
ATOM 7038 C C . ILE A 1 886 ? -7.468 14.947 27.086 1.00 96.56 886 ILE A C 1
ATOM 7040 O O . ILE A 1 886 ? -6.620 14.339 27.749 1.00 96.56 886 ILE A O 1
ATOM 7044 N N . PRO A 1 887 ? -8.311 15.817 27.687 1.00 96.12 887 PRO A N 1
ATOM 7045 C CA . PRO A 1 887 ? -8.239 16.090 29.125 1.00 96.12 887 PRO A CA 1
ATOM 7046 C C . PRO A 1 887 ? -8.534 14.848 29.975 1.00 96.12 887 PRO A C 1
ATOM 7048 O O . PRO A 1 887 ? -7.842 14.588 30.959 1.00 96.12 887 PRO A O 1
ATOM 7051 N N . THR A 1 888 ? -9.507 14.037 29.560 1.00 96.50 888 THR A N 1
ATOM 7052 C CA . THR A 1 888 ? -9.913 12.801 30.242 1.00 96.50 888 THR A CA 1
ATOM 7053 C C . THR A 1 888 ? -8.842 11.715 30.124 1.00 96.50 888 THR A C 1
ATOM 7055 O O . THR A 1 888 ? -8.523 11.060 31.115 1.00 96.50 888 THR A O 1
ATOM 7058 N N . ILE A 1 889 ? -8.196 11.578 28.959 1.00 97.44 889 ILE A N 1
ATOM 7059 C CA . ILE A 1 889 ? -7.023 10.703 28.780 1.00 97.44 889 ILE A CA 1
ATOM 7060 C C . ILE A 1 889 ? -5.880 11.150 29.706 1.00 97.44 889 ILE A C 1
ATOM 7062 O O . ILE A 1 889 ? -5.269 10.319 30.378 1.00 97.44 889 ILE A O 1
ATOM 7066 N N . LYS A 1 890 ? -5.626 12.459 29.825 1.00 96.94 890 LYS A N 1
ATOM 7067 C CA . LYS A 1 890 ? -4.623 12.989 30.761 1.00 96.94 890 LYS A CA 1
ATOM 7068 C C . LYS A 1 890 ? -4.988 12.689 32.222 1.00 96.94 890 LYS A C 1
ATOM 7070 O O . LYS A 1 890 ? -4.117 12.257 32.972 1.00 96.94 890 LYS A O 1
ATOM 7075 N N . LYS A 1 891 ? -6.263 12.847 32.604 1.00 96.56 891 LYS A N 1
ATOM 7076 C CA . LYS A 1 891 ? -6.817 12.575 33.948 1.00 96.56 891 LYS A CA 1
ATOM 7077 C C . LYS A 1 891 ? -6.646 11.108 34.365 1.00 96.56 891 LYS A C 1
ATOM 7079 O O . LYS A 1 891 ? -6.156 10.839 35.459 1.00 96.56 891 LYS A O 1
ATOM 7084 N N . ILE A 1 892 ? -6.978 10.145 33.501 1.00 97.69 892 ILE A N 1
ATOM 7085 C CA . ILE A 1 892 ? -6.823 8.715 33.834 1.00 97.69 892 ILE A CA 1
ATOM 7086 C C . ILE A 1 892 ? -5.350 8.279 33.865 1.00 97.69 892 ILE A C 1
ATOM 7088 O O . ILE A 1 892 ? -4.971 7.492 34.734 1.00 97.69 892 ILE A O 1
ATOM 7092 N N . VAL A 1 893 ? -4.500 8.834 32.991 1.00 96.69 893 VAL A N 1
ATOM 7093 C CA . VAL A 1 893 ? -3.048 8.581 33.003 1.00 96.69 893 VAL A CA 1
ATOM 7094 C C . VAL A 1 893 ? -2.398 9.123 34.282 1.00 96.69 893 VAL A C 1
ATOM 7096 O O . VAL A 1 893 ? -1.617 8.408 34.910 1.00 96.69 893 VAL A O 1
ATOM 7099 N N . THR A 1 894 ? -2.752 10.329 34.747 1.00 94.94 894 THR A N 1
ATOM 7100 C CA . THR A 1 894 ? -2.224 10.865 36.021 1.00 94.94 894 THR A CA 1
ATOM 7101 C C . THR A 1 894 ? -2.778 10.149 37.255 1.00 94.94 894 THR A C 1
ATOM 7103 O O . THR A 1 894 ? -2.059 10.033 38.246 1.00 94.94 894 THR A O 1
ATOM 7106 N N . LYS A 1 895 ? -3.984 9.564 37.184 1.00 95.19 895 LYS A N 1
ATOM 7107 C CA . LYS A 1 895 ? -4.490 8.582 38.168 1.00 95.19 895 LYS A CA 1
ATOM 7108 C C . LYS A 1 895 ? -3.774 7.213 38.108 1.00 95.19 895 LYS A C 1
ATOM 7110 O O . LYS A 1 895 ? -4.112 6.308 38.868 1.00 95.19 895 LYS A O 1
ATOM 7115 N N . GLY A 1 896 ? -2.768 7.046 37.244 1.00 94.38 896 GLY A N 1
ATOM 7116 C CA . GLY A 1 896 ? -1.923 5.850 37.161 1.00 94.38 896 GLY A CA 1
ATOM 7117 C C . GLY A 1 896 ? -2.476 4.727 36.279 1.00 94.38 896 GLY A C 1
ATOM 7118 O O . GLY A 1 896 ? -1.959 3.606 36.323 1.00 94.38 896 GLY A O 1
ATOM 7119 N N . LEU A 1 897 ? -3.514 4.989 35.477 1.00 97.12 897 LEU A N 1
ATOM 7120 C CA . LEU A 1 897 ? -3.996 4.028 34.490 1.00 97.12 897 LEU A CA 1
ATOM 7121 C C . LEU A 1 897 ? -3.044 3.981 33.291 1.00 97.12 897 LEU A C 1
ATOM 7123 O O . LEU A 1 897 ? -2.738 5.005 32.688 1.00 97.12 897 LEU A O 1
ATOM 7127 N N . ARG A 1 898 ? -2.615 2.776 32.906 1.00 95.00 898 ARG A N 1
ATOM 7128 C CA . ARG A 1 898 ? -1.817 2.578 31.689 1.00 95.00 898 ARG A CA 1
ATOM 7129 C C . ARG A 1 898 ? -2.725 2.623 30.464 1.00 95.00 898 ARG A C 1
ATOM 7131 O O . ARG A 1 898 ? -3.661 1.826 30.392 1.00 95.00 898 ARG A O 1
ATOM 7138 N N . VAL A 1 899 ? -2.438 3.503 29.512 1.00 96.19 899 VAL A N 1
ATOM 7139 C CA . VAL A 1 899 ? -3.213 3.649 28.269 1.00 96.19 899 VAL A CA 1
ATOM 7140 C C . VAL A 1 899 ? -2.362 3.227 27.073 1.00 96.19 899 VAL A C 1
ATOM 7142 O O . VAL A 1 899 ? -1.222 3.660 26.942 1.00 96.19 899 VAL A O 1
ATOM 7145 N N . MET A 1 900 ? -2.906 2.404 26.182 1.00 94.56 900 MET A N 1
ATOM 7146 C CA . MET A 1 900 ? -2.339 2.158 24.857 1.00 94.56 900 MET A CA 1
ATOM 7147 C C . MET A 1 900 ? -3.269 2.760 23.808 1.00 94.56 900 MET A C 1
ATOM 7149 O O . MET A 1 900 ? -4.440 2.397 23.753 1.00 94.56 900 MET A O 1
ATOM 7153 N N . LEU A 1 901 ? -2.752 3.661 22.982 1.00 93.31 901 LEU A N 1
ATOM 7154 C CA . LEU A 1 901 ? -3.428 4.109 21.768 1.00 93.31 901 LEU A CA 1
ATOM 7155 C C . LEU A 1 901 ? -2.718 3.454 20.589 1.00 93.31 901 LEU A C 1
ATOM 7157 O O . LEU A 1 901 ? -1.490 3.517 20.503 1.00 93.31 901 LEU A O 1
ATOM 7161 N N . TYR A 1 902 ? -3.466 2.814 19.700 1.00 90.12 902 TYR A N 1
ATOM 7162 C CA . TYR A 1 902 ? -2.906 2.201 18.503 1.00 90.12 902 TYR A CA 1
ATOM 7163 C C . TYR A 1 902 ? -3.698 2.597 17.264 1.00 90.12 902 TYR A C 1
ATOM 7165 O O . TYR A 1 902 ? -4.867 2.964 17.356 1.00 90.12 902 TYR A O 1
ATOM 7173 N N . SER A 1 903 ? -3.059 2.613 16.096 1.00 87.44 903 SER A N 1
ATOM 7174 C CA . SER A 1 903 ? -3.746 2.987 14.854 1.00 87.44 903 SER A CA 1
ATOM 7175 C C . SER A 1 903 ? -3.188 2.275 13.627 1.00 87.44 903 SER A C 1
ATOM 7177 O O . SER A 1 903 ? -1.970 2.171 13.458 1.00 87.44 903 SER A O 1
ATOM 7179 N N . GLY A 1 904 ? -4.097 1.847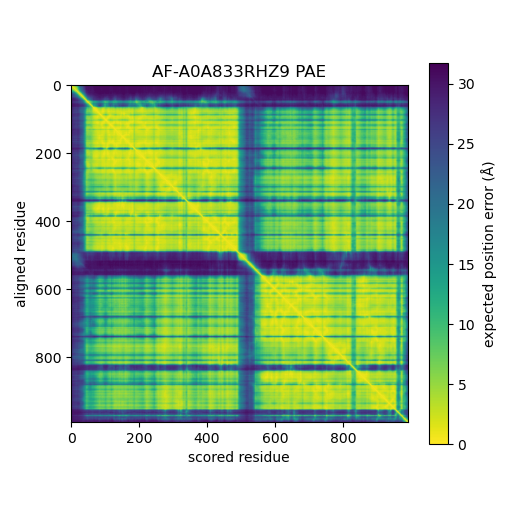 12.754 1.00 85.50 904 GLY A N 1
ATOM 7180 C CA . GLY A 1 904 ? -3.805 1.520 11.365 1.00 85.50 904 GLY A CA 1
ATOM 7181 C C . GLY A 1 904 ? -3.357 2.750 10.575 1.00 85.50 904 GLY A C 1
ATOM 7182 O O . GLY A 1 904 ? -3.941 3.827 10.693 1.00 85.50 904 GLY A O 1
ATOM 7183 N N . ASP A 1 905 ? -2.310 2.594 9.774 1.00 83.19 905 ASP A N 1
ATOM 7184 C CA . ASP A 1 905 ? -1.694 3.635 8.941 1.00 83.19 905 ASP A CA 1
ATOM 7185 C C . ASP A 1 905 ? -2.331 3.798 7.540 1.00 83.19 905 ASP A C 1
ATOM 7187 O O . ASP A 1 905 ? -2.022 4.772 6.837 1.00 83.19 905 ASP A O 1
ATOM 7191 N N . ILE A 1 906 ? -3.246 2.897 7.148 1.00 85.12 906 ILE A N 1
ATOM 7192 C CA . ILE A 1 906 ? -4.100 2.970 5.939 1.00 85.12 906 ILE A CA 1
ATOM 7193 C C . ILE A 1 906 ? -5.597 3.227 6.220 1.00 85.12 906 ILE A C 1
ATOM 7195 O O . ILE A 1 906 ? -6.426 3.134 5.310 1.00 85.12 906 ILE A O 1
ATOM 7199 N N . ASP A 1 907 ? -5.939 3.585 7.460 1.00 86.69 907 ASP A N 1
ATOM 7200 C CA . ASP A 1 907 ? -7.228 4.186 7.811 1.00 86.69 907 ASP A CA 1
ATOM 7201 C C . ASP A 1 907 ? -7.252 5.672 7.424 1.00 86.69 907 ASP A C 1
ATOM 7203 O O . ASP A 1 907 ? -6.306 6.414 7.700 1.00 86.69 907 ASP A O 1
ATOM 7207 N N . SER A 1 908 ? -8.354 6.109 6.817 1.00 87.75 908 SER A N 1
ATOM 7208 C CA . SER A 1 908 ? -8.630 7.516 6.513 1.00 87.75 908 SER A CA 1
ATOM 7209 C C . SER A 1 908 ? -9.880 8.067 7.210 1.00 87.75 908 SER A C 1
ATOM 7211 O O . SER A 1 908 ? -10.182 9.245 7.043 1.00 87.75 908 SER A O 1
ATOM 7213 N N . VAL A 1 909 ? -10.589 7.271 8.021 1.00 88.38 909 VAL A N 1
ATOM 7214 C CA . VAL A 1 909 ? -11.658 7.752 8.915 1.00 88.38 909 VAL A CA 1
ATOM 7215 C C . VAL A 1 909 ? -11.056 8.345 10.185 1.00 88.38 909 VAL A C 1
ATOM 7217 O O . VAL A 1 909 ? -11.391 9.487 10.520 1.00 88.38 909 VAL A O 1
ATOM 7220 N N . VAL A 1 910 ? -10.113 7.649 10.830 1.00 90.50 910 VAL A N 1
ATOM 7221 C CA . VAL A 1 910 ? -9.301 8.182 11.941 1.00 90.50 910 VAL A CA 1
ATOM 7222 C C . VAL A 1 910 ? -7.810 8.011 11.630 1.00 90.50 910 VAL A C 1
ATOM 7224 O O . VAL A 1 910 ? -7.164 7.077 12.110 1.00 90.50 910 VAL A O 1
ATOM 7227 N N . PRO A 1 911 ? -7.243 8.916 10.806 1.00 90.12 911 PRO A N 1
ATOM 7228 C CA . PRO A 1 911 ? -5.834 8.887 10.444 1.00 90.12 911 PRO A CA 1
ATOM 7229 C C . PRO A 1 911 ? -4.907 8.785 11.655 1.00 90.12 911 PRO A C 1
ATOM 7231 O O . PRO A 1 911 ? -5.035 9.551 12.611 1.00 90.12 911 PRO A O 1
ATOM 7234 N N . LEU A 1 912 ? -3.880 7.936 11.558 1.00 88.62 912 LEU A N 1
ATOM 7235 C CA . LEU A 1 912 ? -2.776 7.847 12.524 1.00 88.62 912 LEU A CA 1
ATOM 7236 C C . LEU A 1 912 ? -2.209 9.231 12.914 1.00 88.62 912 LEU A C 1
ATOM 7238 O O . LEU A 1 912 ? -1.876 9.474 14.077 1.00 88.62 912 LEU A O 1
ATOM 7242 N N . THR A 1 913 ? -2.153 10.170 11.967 1.00 87.94 913 THR A N 1
ATOM 7243 C CA . THR A 1 913 ? -1.724 11.556 12.194 1.00 87.94 913 THR A CA 1
ATOM 7244 C C . THR A 1 913 ? -2.573 12.283 13.259 1.00 87.94 913 THR A C 1
ATOM 7246 O O . THR A 1 913 ? -2.017 13.066 14.033 1.00 87.94 913 THR A O 1
ATOM 7249 N N . ASN A 1 914 ? -3.879 11.993 13.378 1.00 91.50 914 ASN A N 1
ATOM 7250 C CA . ASN A 1 914 ? -4.747 12.529 14.439 1.00 91.50 914 ASN A CA 1
ATOM 7251 C C . ASN A 1 914 ? -4.354 11.998 15.819 1.00 91.50 914 ASN A C 1
ATOM 7253 O O . ASN A 1 914 ? -4.250 12.763 16.782 1.00 91.50 914 ASN A O 1
ATOM 7257 N N . THR A 1 915 ? -4.068 10.700 15.904 1.00 91.44 915 THR A N 1
ATOM 7258 C CA . THR A 1 915 ? -3.629 10.036 17.134 1.00 91.44 915 THR A CA 1
ATOM 7259 C C . THR A 1 915 ? -2.259 10.558 17.577 1.00 91.44 915 THR A C 1
ATOM 7261 O O . THR A 1 915 ? -2.089 10.906 18.746 1.00 91.44 915 THR A O 1
ATOM 7264 N N . ILE A 1 916 ? -1.306 10.735 16.649 1.00 90.69 916 ILE A N 1
ATOM 7265 C CA . ILE A 1 916 ? 0.003 11.365 16.915 1.00 90.69 916 ILE A CA 1
ATOM 7266 C C . ILE A 1 916 ? -0.178 12.793 17.458 1.00 90.69 916 ILE A C 1
ATOM 7268 O O . ILE A 1 916 ? 0.400 13.140 18.492 1.00 90.69 916 ILE A O 1
ATOM 7272 N N . LYS A 1 917 ? -0.991 13.630 16.795 1.00 92.50 917 LYS A N 1
ATOM 7273 C CA . LYS A 1 917 ? -1.285 15.006 17.243 1.00 92.50 917 LYS A CA 1
ATOM 7274 C C . LYS A 1 917 ? -1.929 15.026 18.632 1.00 92.50 917 LYS A C 1
ATOM 7276 O O . LYS A 1 917 ? -1.520 15.814 19.485 1.00 92.50 917 LYS A O 1
ATOM 7281 N N . SER A 1 918 ? -2.883 14.132 18.878 1.00 94.00 918 SER A N 1
ATOM 7282 C CA . SER A 1 918 ? -3.594 14.016 20.154 1.00 94.00 918 SER A CA 1
ATOM 7283 C C . SER A 1 918 ? -2.682 13.566 21.300 1.00 94.00 918 SER A C 1
ATOM 7285 O O . SER A 1 918 ? -2.755 14.132 22.389 1.00 94.00 918 SER A O 1
ATOM 7287 N N . VAL A 1 919 ? -1.763 12.622 21.060 1.00 93.50 919 VAL A N 1
ATOM 7288 C CA . VAL A 1 919 ? -0.750 12.214 22.050 1.00 93.50 919 VAL A CA 1
ATOM 7289 C C . VAL A 1 919 ? 0.210 13.363 22.364 1.00 93.50 919 VAL A C 1
ATOM 7291 O O . VAL A 1 919 ? 0.436 13.663 23.537 1.00 93.50 919 VAL A O 1
ATOM 7294 N N . LYS A 1 920 ? 0.714 14.075 21.347 1.00 92.06 920 LYS A N 1
ATOM 7295 C CA . LYS A 1 920 ? 1.577 15.254 21.546 1.00 92.06 920 LYS A CA 1
ATOM 7296 C C . LYS A 1 920 ? 0.876 16.350 22.362 1.00 92.06 920 LYS A C 1
ATOM 7298 O O . LYS A 1 920 ? 1.496 16.952 23.240 1.00 92.06 920 LYS A O 1
ATOM 7303 N N . ALA A 1 921 ? -0.425 16.559 22.151 1.00 94.94 921 ALA A N 1
ATOM 7304 C CA . ALA A 1 921 ? -1.233 17.520 22.904 1.00 94.94 921 ALA A CA 1
ATOM 7305 C C . ALA A 1 921 ? -1.409 17.172 24.401 1.00 94.94 921 ALA A C 1
ATOM 7307 O O . ALA A 1 921 ? -1.633 18.077 25.207 1.00 94.94 921 ALA A O 1
ATOM 7308 N N . LEU A 1 922 ? -1.234 15.908 24.815 1.00 94.44 922 LEU A N 1
ATOM 7309 C CA . LEU A 1 922 ? -1.211 15.538 26.241 1.00 94.44 922 LEU A CA 1
ATOM 7310 C C . LEU A 1 922 ? 0.010 16.112 26.978 1.00 94.44 922 LEU A C 1
ATOM 7312 O O . LEU A 1 922 ? -0.054 16.288 28.198 1.00 94.44 922 LEU A O 1
ATOM 7316 N N . GLN A 1 923 ? 1.103 16.420 26.267 1.00 94.94 923 GLN A N 1
ATOM 7317 C CA . GLN A 1 923 ? 2.375 16.906 26.826 1.00 94.94 923 GLN A CA 1
ATOM 7318 C C . GLN A 1 923 ? 2.970 15.960 27.891 1.00 94.94 923 GLN A C 1
ATOM 7320 O O . GLN A 1 923 ? 3.472 16.398 28.927 1.00 94.94 923 GLN A O 1
ATOM 7325 N N . LEU A 1 924 ? 2.882 14.646 27.659 1.00 93.62 924 LEU A N 1
ATOM 7326 C CA . LEU A 1 924 ? 3.523 13.640 28.510 1.00 93.62 924 LEU A CA 1
ATOM 7327 C C . LEU A 1 924 ? 5.038 13.568 28.212 1.00 93.62 924 LEU A C 1
ATOM 7329 O O . LEU A 1 924 ? 5.435 13.742 27.058 1.00 93.62 924 LEU A O 1
ATOM 7333 N N . PRO A 1 925 ? 5.902 13.275 29.202 1.00 94.81 925 PRO A N 1
ATOM 7334 C CA . PRO A 1 925 ? 7.314 12.993 28.950 1.00 94.81 925 PRO A CA 1
ATOM 7335 C C . PRO A 1 925 ? 7.500 11.731 28.096 1.00 94.81 925 PRO A C 1
ATOM 7337 O O . PRO A 1 925 ? 6.916 10.690 28.402 1.00 94.81 925 PRO A O 1
ATOM 7340 N N . VAL A 1 926 ? 8.350 11.807 27.066 1.00 93.12 926 VAL A N 1
ATOM 7341 C CA . VAL A 1 926 ? 8.784 10.641 26.276 1.00 93.12 926 VAL A CA 1
ATOM 7342 C C . VAL A 1 926 ? 9.766 9.805 27.100 1.00 93.12 926 VAL A C 1
ATOM 7344 O O . VAL A 1 926 ? 10.739 10.323 27.647 1.00 93.12 926 VAL A O 1
ATOM 7347 N N . LYS A 1 927 ? 9.511 8.498 27.163 1.00 94.44 927 LYS A N 1
ATOM 7348 C CA . LYS A 1 927 ? 10.237 7.492 27.949 1.00 94.44 927 LYS A CA 1
ATOM 7349 C C . LYS A 1 927 ? 11.060 6.543 27.071 1.00 94.44 927 LYS A C 1
ATOM 7351 O O . LYS A 1 927 ? 12.177 6.186 27.440 1.00 94.44 927 LYS A O 1
ATOM 7356 N N . LYS A 1 928 ? 10.547 6.185 25.888 1.00 90.19 928 LYS A N 1
ATOM 7357 C CA . LYS A 1 928 ? 11.331 5.654 24.758 1.00 90.19 928 LYS A CA 1
ATOM 7358 C C . LYS A 1 928 ? 10.836 6.319 23.468 1.00 90.19 928 LYS A C 1
ATOM 7360 O O . LYS A 1 928 ? 9.628 6.279 23.246 1.00 90.19 928 LYS A O 1
ATOM 7365 N N . PRO A 1 929 ? 11.719 6.889 22.629 1.00 89.25 929 PRO A N 1
ATOM 7366 C CA . PRO A 1 929 ? 11.311 7.571 21.402 1.00 89.25 929 PRO A CA 1
ATOM 7367 C C . PRO A 1 929 ? 10.724 6.606 20.364 1.00 89.25 929 PRO A C 1
ATOM 7369 O O . PRO A 1 929 ? 10.897 5.383 20.465 1.00 89.25 929 PRO A O 1
ATOM 7372 N N . TRP A 1 930 ? 10.079 7.194 19.355 1.00 86.69 930 TRP A N 1
ATOM 7373 C CA . TRP A 1 930 ? 9.654 6.549 18.113 1.00 86.69 930 TRP A CA 1
ATOM 7374 C C . TRP A 1 930 ? 10.718 5.596 17.554 1.00 86.69 930 TRP A C 1
ATOM 7376 O O . TRP A 1 930 ? 11.874 5.972 17.347 1.00 86.69 930 TRP A O 1
ATOM 7386 N N . ARG A 1 931 ? 10.319 4.346 17.321 1.00 86.50 931 ARG A N 1
ATOM 7387 C CA . ARG A 1 931 ? 11.167 3.255 16.815 1.00 86.50 931 ARG A CA 1
ATOM 7388 C C . ARG A 1 931 ? 10.294 2.155 16.195 1.00 86.50 931 ARG A C 1
ATOM 7390 O O . ARG A 1 931 ? 9.122 2.069 16.566 1.00 86.50 931 ARG A O 1
ATOM 7397 N N . PRO A 1 932 ? 10.824 1.297 15.309 1.00 85.50 932 PRO A N 1
ATOM 7398 C CA . PRO A 1 932 ? 10.090 0.136 14.809 1.00 85.50 932 PRO A CA 1
ATOM 7399 C C . PRO A 1 932 ? 9.770 -0.887 15.916 1.00 85.50 932 PRO A C 1
ATOM 7401 O O . PRO A 1 932 ? 10.491 -0.992 16.914 1.00 85.50 932 PRO A O 1
ATOM 7404 N N . TRP A 1 933 ? 8.720 -1.682 15.708 1.00 83.69 933 TRP A N 1
ATOM 7405 C CA . TRP A 1 933 ? 8.498 -2.965 16.385 1.00 83.69 933 TRP A CA 1
ATOM 7406 C C . TRP A 1 933 ? 8.265 -4.072 15.350 1.00 83.69 933 TRP A C 1
ATOM 7408 O O . TRP A 1 933 ? 7.697 -3.824 14.283 1.00 83.69 933 TRP A O 1
ATOM 7418 N N . ASN A 1 934 ? 8.689 -5.295 15.679 1.00 79.69 934 ASN A N 1
ATOM 7419 C CA . ASN A 1 934 ? 8.638 -6.434 14.764 1.00 79.69 934 ASN A CA 1
ATOM 7420 C C . ASN A 1 934 ? 7.660 -7.519 15.247 1.00 79.69 934 ASN A C 1
ATOM 7422 O O . ASN A 1 934 ? 7.466 -7.712 16.450 1.00 79.69 934 ASN A O 1
ATOM 7426 N N . CYS A 1 935 ? 7.086 -8.253 14.296 1.00 73.44 935 CYS A N 1
ATOM 7427 C CA . CYS A 1 935 ? 6.253 -9.437 14.487 1.00 73.44 935 CYS A CA 1
ATOM 7428 C C . CYS A 1 935 ? 6.777 -10.537 13.554 1.00 73.44 935 CYS A C 1
ATOM 7430 O O . CYS A 1 935 ? 6.888 -10.291 12.357 1.00 73.44 935 CYS A O 1
ATOM 7432 N N . ASP A 1 936 ? 7.139 -11.708 14.092 1.00 72.56 936 ASP A N 1
ATOM 7433 C CA . ASP A 1 936 ? 7.769 -12.813 13.344 1.00 72.56 936 ASP A CA 1
ATOM 7434 C C . ASP A 1 936 ? 8.898 -12.333 12.395 1.00 72.56 936 ASP A C 1
ATOM 7436 O O . ASP A 1 936 ? 8.913 -12.621 11.201 1.00 72.56 936 ASP A O 1
ATOM 7440 N N . ASP A 1 937 ? 9.813 -11.527 12.951 1.00 76.62 937 ASP A N 1
ATOM 7441 C CA . ASP A 1 937 ? 10.954 -10.863 12.291 1.00 76.62 937 ASP A CA 1
ATOM 7442 C C . ASP A 1 937 ? 10.618 -9.915 11.113 1.00 76.62 937 ASP A C 1
ATOM 7444 O O . ASP A 1 937 ? 11.516 -9.382 10.465 1.00 76.62 937 ASP A O 1
ATOM 7448 N N . GLN A 1 938 ? 9.337 -9.607 10.885 1.00 78.81 938 GLN A N 1
ATOM 7449 C CA . GLN A 1 938 ? 8.858 -8.574 9.955 1.00 78.81 938 GLN A CA 1
ATOM 7450 C C . GLN A 1 938 ? 8.540 -7.262 10.688 1.00 78.81 938 GLN A C 1
ATOM 7452 O O . GLN A 1 938 ? 8.090 -7.283 11.833 1.00 78.81 938 GLN A O 1
ATOM 7457 N N . LEU A 1 939 ? 8.689 -6.112 10.022 1.00 80.00 939 LEU A N 1
ATOM 7458 C CA . LEU A 1 939 ? 8.264 -4.807 10.548 1.00 80.00 939 LEU A CA 1
ATOM 7459 C C . LEU A 1 939 ? 6.731 -4.751 10.717 1.00 80.00 939 LEU A C 1
ATOM 7461 O O . LEU A 1 939 ? 6.003 -4.696 9.725 1.00 80.00 939 LEU A O 1
ATOM 7465 N N . GLY A 1 940 ? 6.247 -4.728 11.963 1.00 75.00 940 GLY A N 1
ATOM 7466 C CA . GLY A 1 940 ? 4.817 -4.626 12.295 1.00 75.00 940 GLY A CA 1
ATOM 7467 C C . GLY A 1 940 ? 4.291 -3.186 12.332 1.00 75.00 940 GLY A C 1
ATOM 7468 O O . GLY A 1 940 ? 3.100 -2.956 12.124 1.00 75.00 940 GLY A O 1
ATOM 7469 N N . GLY A 1 941 ? 5.184 -2.222 12.568 1.00 83.19 941 GLY A N 1
ATOM 7470 C CA . GLY A 1 941 ? 4.892 -0.790 12.626 1.00 83.19 941 GLY A CA 1
ATOM 7471 C C . GLY A 1 941 ? 5.863 -0.067 13.559 1.00 83.19 941 GLY A C 1
ATOM 7472 O O . GLY A 1 941 ? 7.012 -0.487 13.711 1.00 83.19 941 GLY A O 1
ATOM 7473 N N . PHE A 1 942 ? 5.407 1.004 14.209 1.00 85.56 942 PHE A N 1
ATOM 7474 C CA . PHE A 1 942 ? 6.211 1.835 15.112 1.00 85.56 942 PHE A CA 1
ATOM 7475 C C . PHE A 1 942 ? 5.620 1.917 16.517 1.00 85.56 942 PHE A C 1
ATOM 7477 O O . PHE A 1 942 ? 4.448 1.624 16.737 1.00 85.56 942 PHE A O 1
ATOM 7484 N N . VAL A 1 943 ? 6.442 2.291 17.494 1.00 89.06 943 VAL A N 1
ATOM 7485 C CA . VAL A 1 943 ? 6.030 2.446 18.890 1.00 89.06 943 VAL A CA 1
ATOM 7486 C C . VAL A 1 943 ? 6.801 3.575 19.570 1.00 89.06 943 VAL A C 1
ATOM 7488 O O . VAL A 1 943 ? 8.027 3.661 19.476 1.00 89.06 943 VAL A O 1
ATOM 7491 N N . GLU A 1 944 ? 6.085 4.413 20.310 1.00 89.56 944 GLU A N 1
ATOM 7492 C CA . GLU A 1 944 ? 6.647 5.449 21.173 1.00 89.56 944 GLU A CA 1
ATOM 7493 C C . GLU A 1 944 ? 6.043 5.324 22.575 1.00 89.56 944 GLU A C 1
ATOM 7495 O O . GLU A 1 944 ? 4.832 5.185 22.749 1.00 89.56 944 GLU A O 1
ATOM 7500 N N . GLU A 1 945 ? 6.900 5.318 23.594 1.00 93.56 945 GLU A N 1
ATOM 7501 C CA . GLU A 1 945 ? 6.484 5.156 24.987 1.00 93.56 945 GLU A CA 1
ATOM 7502 C C . GLU A 1 945 ? 6.611 6.484 25.718 1.00 93.56 945 GLU A C 1
ATOM 7504 O O . GLU A 1 945 ? 7.677 7.100 25.716 1.00 93.56 945 GLU A O 1
ATOM 7509 N N . TYR A 1 946 ? 5.545 6.873 26.402 1.00 95.00 946 TYR A N 1
ATOM 7510 C CA . TYR A 1 946 ? 5.434 8.051 27.249 1.00 95.00 946 TYR A CA 1
ATOM 7511 C C . TYR A 1 946 ? 5.257 7.615 28.714 1.00 95.00 946 TYR A C 1
ATOM 7513 O O . TYR A 1 946 ? 5.054 6.436 29.018 1.00 95.00 946 TYR A O 1
ATOM 7521 N N . GLU A 1 947 ? 5.310 8.549 29.663 1.00 93.31 947 GLU A N 1
ATOM 7522 C CA . GLU A 1 947 ? 4.940 8.230 31.048 1.00 93.31 947 GLU A CA 1
ATOM 7523 C C . GLU A 1 947 ? 3.440 7.913 31.169 1.00 93.31 947 GLU A C 1
ATOM 7525 O O . GLU A 1 947 ? 2.586 8.791 31.064 1.00 93.31 947 GLU A O 1
ATOM 7530 N N . GLY A 1 948 ? 3.131 6.630 31.384 1.00 92.00 948 GLY A N 1
ATOM 7531 C CA . GLY A 1 948 ? 1.775 6.098 31.563 1.00 92.00 948 GLY A CA 1
ATOM 7532 C C . GLY A 1 948 ? 0.994 5.810 30.272 1.00 92.00 948 GLY A C 1
ATOM 7533 O O . GLY A 1 948 ? -0.049 5.158 30.343 1.00 92.00 948 GLY A O 1
ATOM 7534 N N . LEU A 1 949 ? 1.506 6.212 29.104 1.00 96.69 949 LEU A N 1
ATOM 7535 C CA . LEU A 1 949 ? 0.870 5.988 27.802 1.00 96.69 949 LEU A CA 1
ATOM 7536 C C . LEU A 1 949 ? 1.841 5.369 26.785 1.00 96.69 949 LEU A C 1
ATOM 7538 O O . LEU A 1 949 ? 3.009 5.741 26.734 1.00 96.69 949 LEU A O 1
ATOM 7542 N N . THR A 1 950 ? 1.346 4.475 25.932 1.00 94.94 950 THR A N 1
ATOM 7543 C CA . THR A 1 950 ? 2.074 3.955 24.764 1.00 94.94 950 THR A CA 1
ATOM 7544 C C . THR A 1 950 ? 1.298 4.273 23.490 1.00 94.94 950 THR A C 1
ATOM 7546 O O . THR A 1 950 ? 0.101 3.998 23.419 1.00 94.94 950 THR A O 1
ATOM 7549 N N . LEU A 1 951 ? 1.982 4.817 22.484 1.00 92.25 951 LEU A N 1
ATOM 7550 C CA . LEU A 1 951 ? 1.480 4.961 21.118 1.00 92.25 951 LEU A CA 1
ATOM 7551 C C . LEU A 1 951 ? 2.062 3.843 20.245 1.00 92.25 951 LEU A C 1
ATOM 7553 O O . LEU A 1 951 ? 3.272 3.620 20.279 1.00 92.25 951 LEU A O 1
ATOM 7557 N N . VAL A 1 952 ? 1.226 3.159 19.462 1.00 89.38 952 VAL A N 1
ATOM 7558 C CA . VAL A 1 952 ? 1.633 2.091 18.528 1.00 89.38 952 VAL A CA 1
ATOM 7559 C C . VAL A 1 952 ? 1.028 2.336 17.138 1.00 89.38 952 VAL A C 1
ATOM 7561 O O . VAL A 1 952 ? -0.131 2.723 17.021 1.00 89.38 952 VAL A O 1
ATOM 7564 N N . THR A 1 953 ? 1.776 2.078 16.070 1.00 85.00 953 THR A N 1
ATOM 7565 C CA . THR A 1 953 ? 1.254 2.002 14.692 1.00 85.00 953 THR A CA 1
ATOM 7566 C C . THR A 1 953 ? 1.289 0.558 14.200 1.00 85.00 953 THR A C 1
ATOM 7568 O O . THR A 1 953 ? 2.141 -0.218 14.644 1.00 85.00 953 THR A O 1
ATOM 7571 N N . VAL A 1 954 ? 0.343 0.176 13.334 1.00 74.31 954 VAL A N 1
ATOM 7572 C CA . VAL A 1 954 ? 0.073 -1.230 12.966 1.00 74.31 954 VAL A CA 1
ATOM 7573 C C . VAL A 1 954 ? -0.341 -1.381 11.492 1.00 74.31 954 VAL A C 1
ATOM 7575 O O . VAL A 1 954 ? -0.821 -0.421 10.893 1.00 74.31 954 VAL A O 1
ATOM 7578 N N . GLY A 1 955 ? -0.195 -2.602 10.937 1.00 63.69 955 GLY A N 1
ATOM 7579 C CA . GLY A 1 955 ? -0.584 -3.021 9.578 1.00 63.69 955 GLY A CA 1
ATOM 7580 C C . GLY A 1 955 ? -1.816 -3.947 9.400 1.00 63.69 955 GLY A C 1
ATOM 7581 O O . GLY A 1 955 ? -2.388 -4.312 10.415 1.00 63.69 955 GLY A O 1
ATOM 7582 N N . GLY A 1 956 ? -2.367 -4.397 8.237 1.00 53.59 956 GLY A N 1
ATOM 7583 C CA . GLY A 1 956 ? -2.089 -4.470 6.776 1.00 53.59 956 GLY A CA 1
ATOM 7584 C C . GLY A 1 956 ? -1.874 -5.831 6.048 1.00 53.59 956 GLY A C 1
ATOM 7585 O O . GLY A 1 956 ? -2.637 -6.768 6.251 1.00 53.59 956 GLY A O 1
ATOM 7586 N N . PHE A 1 957 ? -0.870 -5.917 5.151 1.00 47.91 957 PHE A N 1
ATOM 7587 C CA . PHE A 1 957 ? -0.430 -7.069 4.316 1.00 47.91 957 PHE A CA 1
ATOM 7588 C C . PHE A 1 957 ? -0.054 -8.353 5.089 1.00 47.91 957 PHE A C 1
ATOM 7590 O O . PHE A 1 957 ? 0.575 -8.283 6.141 1.00 47.91 957 PHE A O 1
ATOM 7597 N N . THR A 1 958 ? -0.358 -9.529 4.527 1.00 41.53 958 THR A N 1
ATOM 7598 C CA . THR A 1 958 ? -0.386 -10.815 5.250 1.00 41.53 958 THR A CA 1
ATOM 7599 C C . THR A 1 958 ? 0.930 -11.595 5.380 1.00 41.53 958 THR A C 1
ATOM 7601 O O . THR A 1 958 ? 1.492 -12.035 4.379 1.00 41.53 958 THR A O 1
ATOM 7604 N N . VAL A 1 959 ? 1.317 -11.939 6.618 1.00 32.97 959 VAL A N 1
ATOM 7605 C CA . VAL A 1 959 ? 2.246 -13.056 6.898 1.00 32.97 959 VAL A CA 1
ATOM 7606 C C . VAL A 1 959 ? 1.446 -14.359 6.994 1.00 32.97 959 VAL A C 1
ATOM 7608 O O . VAL A 1 959 ? 0.562 -14.469 7.839 1.00 32.97 959 VAL A O 1
ATOM 7611 N N . GLN A 1 960 ? 1.747 -15.355 6.156 1.00 38.59 960 GLN A N 1
ATOM 7612 C CA . GLN A 1 960 ? 1.216 -16.714 6.308 1.00 38.59 960 GLN A CA 1
ATOM 7613 C C . GLN A 1 960 ? 2.250 -17.634 6.965 1.00 38.59 960 GLN A C 1
ATOM 7615 O O . GLN A 1 960 ? 3.373 -17.775 6.485 1.00 38.59 960 GLN A O 1
ATOM 7620 N N . HIS A 1 961 ? 1.828 -18.331 8.026 1.00 33.00 961 HIS A N 1
ATOM 7621 C CA . HIS A 1 961 ? 2.558 -19.476 8.577 1.00 33.00 961 HIS A CA 1
ATOM 7622 C C . HIS A 1 961 ? 1.594 -20.606 8.934 1.00 33.00 961 HIS A C 1
ATOM 7624 O O . HIS A 1 961 ? 0.654 -20.425 9.721 1.00 33.00 961 HIS A O 1
ATOM 7630 N N . LYS A 1 962 ? 1.871 -21.782 8.369 1.00 35.62 962 LYS A N 1
ATOM 7631 C CA . LYS A 1 962 ? 1.113 -23.039 8.439 1.00 35.62 962 LYS A CA 1
ATOM 7632 C C . LYS A 1 962 ? -0.303 -22.945 7.864 1.00 35.62 962 LYS A C 1
ATOM 7634 O O . LYS A 1 962 ? -1.254 -23.414 8.485 1.00 35.62 962 LYS A O 1
ATOM 7639 N N . GLY A 1 963 ? -0.423 -22.363 6.667 1.00 30.02 963 GLY A N 1
ATOM 7640 C CA . GLY A 1 963 ? -1.662 -22.335 5.872 1.00 30.02 963 GLY A CA 1
ATOM 7641 C C . GLY A 1 963 ? -2.793 -21.508 6.491 1.00 30.02 963 GLY A C 1
ATOM 7642 O O . GLY A 1 963 ? -3.959 -21.881 6.383 1.00 30.02 963 GLY A O 1
ATOM 7643 N N . LEU A 1 964 ? -2.439 -20.439 7.210 1.00 33.28 964 LEU A N 1
ATOM 7644 C CA . LEU A 1 964 ? -3.341 -19.604 8.003 1.00 33.28 964 LEU A CA 1
ATOM 7645 C C . LEU A 1 964 ? -2.942 -18.126 7.852 1.00 33.28 964 LEU A C 1
ATOM 7647 O O . LEU A 1 964 ? -1.824 -17.752 8.209 1.00 33.28 964 LEU A O 1
ATOM 7651 N N . VAL A 1 965 ? -3.879 -17.328 7.331 1.00 32.50 965 VAL A N 1
ATOM 7652 C CA . VAL A 1 965 ? -3.818 -15.872 7.067 1.00 32.50 965 VAL A CA 1
ATOM 7653 C C . VAL A 1 965 ? -3.771 -15.055 8.372 1.00 32.50 965 VAL A C 1
ATOM 7655 O O . VAL A 1 965 ? -4.260 -15.535 9.388 1.00 32.50 965 VAL A O 1
ATOM 7658 N N . LEU A 1 966 ? -3.278 -13.809 8.293 1.00 34.72 966 LEU A N 1
ATOM 7659 C CA . LEU A 1 966 ? -2.924 -12.819 9.337 1.00 34.72 966 LEU A CA 1
ATOM 7660 C C . LEU A 1 966 ? -1.539 -13.094 9.975 1.00 34.72 966 LEU A C 1
ATOM 7662 O O . LEU A 1 966 ? -1.193 -14.241 10.199 1.00 34.72 966 LEU A O 1
ATOM 7666 N N . VAL A 1 967 ? -0.649 -12.158 10.310 1.00 30.83 967 VAL A N 1
ATOM 7667 C CA . VAL A 1 967 ? -0.767 -10.725 10.638 1.00 30.83 967 VAL A CA 1
ATOM 7668 C C . VAL A 1 967 ? -0.702 -9.891 9.359 1.00 30.83 967 VAL A C 1
ATOM 7670 O O . VAL A 1 967 ? -1.254 -10.295 8.343 1.00 30.83 967 VAL A O 1
ATOM 7673 N N . VAL A 1 968 ? -0.179 -8.677 9.437 1.00 36.81 968 VAL A N 1
ATOM 7674 C CA . VAL A 1 968 ? -0.806 -7.541 8.782 1.00 36.81 968 VAL A CA 1
ATOM 7675 C C . VAL A 1 968 ? 0.196 -6.334 8.824 1.00 36.81 968 VAL A C 1
ATOM 7677 O O . VAL A 1 968 ? 0.563 -5.896 9.910 1.00 36.81 968 VAL A O 1
ATOM 7680 N N . LYS A 1 969 ? 0.686 -5.809 7.672 1.00 35.28 969 LYS A N 1
ATOM 7681 C CA . LYS A 1 969 ? 1.622 -4.643 7.468 1.00 35.28 969 LYS A CA 1
ATOM 7682 C C . LYS A 1 969 ? 1.043 -3.507 6.550 1.00 35.28 969 LYS A C 1
ATOM 7684 O O . LYS A 1 969 ? 0.863 -3.748 5.363 1.00 35.28 969 LYS A O 1
ATOM 7689 N N . GLY A 1 970 ? 0.656 -2.318 7.058 1.00 46.25 970 GLY A N 1
ATOM 7690 C CA . GLY A 1 970 ? -0.257 -1.311 6.416 1.00 46.25 970 GLY A CA 1
ATOM 7691 C C . GLY A 1 970 ? -1.806 -1.368 6.707 1.00 46.25 970 GLY A C 1
ATOM 7692 O O . GLY A 1 970 ? -2.513 -1.856 5.829 1.00 46.25 970 GLY A O 1
ATOM 7693 N N . ALA A 1 971 ? -2.378 -0.969 7.872 1.00 53.78 971 ALA A N 1
ATOM 7694 C CA . ALA A 1 971 ? -3.735 -1.362 8.383 1.00 53.78 971 ALA A CA 1
ATOM 7695 C C . ALA A 1 971 ? -4.878 -0.349 8.254 1.00 53.78 971 ALA A C 1
ATOM 7697 O O . ALA A 1 971 ? -4.671 0.854 8.341 1.00 53.78 971 ALA A O 1
ATOM 7698 N N . GLY A 1 972 ? -6.106 -0.868 8.169 1.00 54.78 972 GLY A N 1
ATOM 7699 C CA . GLY A 1 972 ? -7.335 -0.072 8.229 1.00 54.78 972 GLY A CA 1
ATOM 7700 C C . GLY A 1 972 ? -7.972 0.008 9.623 1.00 54.78 972 GLY A C 1
ATOM 7701 O O . GLY A 1 972 ? -7.481 -0.622 10.554 1.00 54.78 972 GLY A O 1
ATOM 7702 N N . HIS A 1 973 ? -9.090 0.734 9.716 1.00 69.00 973 HIS A N 1
ATOM 7703 C CA . HIS A 1 973 ? -9.859 1.038 10.934 1.00 69.00 973 HIS A CA 1
ATOM 7704 C C . HIS A 1 973 ? -10.215 -0.225 11.743 1.00 69.00 973 HIS A C 1
ATOM 7706 O O . HIS A 1 973 ? -9.650 -0.465 12.803 1.00 69.00 973 HIS A O 1
ATOM 7712 N N . MET A 1 974 ? -11.066 -1.086 11.175 1.00 54.81 974 MET A N 1
ATOM 7713 C CA . MET A 1 974 ? -11.646 -2.270 11.831 1.00 54.81 974 MET A CA 1
ATOM 7714 C C . MET A 1 974 ? -10.866 -3.551 11.484 1.00 54.81 974 MET A C 1
ATOM 7716 O O . MET A 1 974 ? -11.428 -4.543 11.011 1.00 54.81 974 MET A O 1
ATOM 7720 N N . ARG A 1 975 ? -9.527 -3.509 11.557 1.00 52.28 975 ARG A N 1
ATOM 7721 C CA . ARG A 1 975 ? -8.648 -4.633 11.154 1.00 52.28 975 ARG A CA 1
ATOM 7722 C C . ARG A 1 975 ? -7.666 -5.042 12.242 1.00 52.28 975 ARG A C 1
ATOM 7724 O O . ARG A 1 975 ? -6.471 -5.226 12.006 1.00 52.28 975 ARG A O 1
ATOM 7731 N N . GLU A 1 976 ? -8.190 -5.229 13.444 1.00 48.16 976 GLU A N 1
ATOM 7732 C CA . GLU A 1 976 ? -7.393 -5.641 14.589 1.00 48.16 976 GLU A CA 1
ATOM 7733 C C . GLU A 1 976 ? -6.954 -7.112 14.534 1.00 48.16 976 GLU A C 1
ATOM 7735 O O . GLU A 1 976 ? -7.754 -8.041 14.642 1.00 48.16 976 GLU A O 1
ATOM 7740 N N . SER A 1 977 ? -5.640 -7.334 14.459 1.00 37.22 977 SER A N 1
ATOM 7741 C CA . SER A 1 977 ? -5.024 -8.628 14.794 1.00 37.22 977 SER A CA 1
ATOM 7742 C C . SER A 1 977 ? -3.756 -8.477 15.643 1.00 37.22 977 SER A C 1
ATOM 7744 O O . SER A 1 977 ? -2.822 -9.277 15.550 1.00 37.22 977 SER A O 1
ATOM 7746 N N . ILE A 1 978 ? -3.704 -7.421 16.456 1.00 36.81 978 ILE A N 1
ATOM 7747 C CA . ILE A 1 978 ? -2.606 -7.156 17.392 1.00 36.81 978 ILE A CA 1
ATOM 7748 C C . ILE A 1 978 ? -2.665 -8.192 18.515 1.00 36.81 978 ILE A C 1
ATOM 7750 O O . ILE A 1 978 ? -3.727 -8.433 19.086 1.00 36.81 978 ILE A O 1
ATOM 7754 N N . GLY A 1 979 ? -1.528 -8.780 18.883 1.00 32.09 979 GLY A N 1
ATOM 7755 C CA . GLY A 1 979 ? -1.445 -9.586 20.097 1.00 32.09 979 GLY A CA 1
ATOM 7756 C C . GLY A 1 979 ? -1.601 -8.708 21.343 1.00 32.09 979 GLY A C 1
ATOM 7757 O O . GLY A 1 979 ? -0.758 -7.849 21.603 1.00 32.09 979 GLY A O 1
ATOM 7758 N N . PHE A 1 980 ? -2.630 -8.968 22.158 1.00 33.50 980 PHE A N 1
ATOM 7759 C CA . PHE A 1 980 ? -2.884 -8.272 23.436 1.00 33.50 980 PHE A CA 1
ATOM 7760 C C . PHE A 1 980 ? -1.695 -8.345 24.425 1.00 33.50 980 PHE A C 1
ATOM 7762 O O . PHE A 1 980 ? -1.644 -7.604 25.407 1.00 33.50 980 PHE A O 1
ATOM 7769 N N . ASP A 1 981 ? -0.705 -9.206 24.161 1.00 31.09 981 ASP A N 1
ATOM 7770 C CA . ASP A 1 981 ? 0.520 -9.339 24.949 1.00 31.09 981 ASP A CA 1
ATOM 7771 C C . ASP A 1 981 ? 1.333 -8.035 25.081 1.00 31.09 981 ASP A C 1
ATOM 7773 O O . ASP A 1 981 ? 1.993 -7.850 26.105 1.00 31.09 981 ASP A O 1
ATOM 7777 N N . LEU A 1 982 ? 1.221 -7.089 24.134 1.00 31.75 982 LEU A N 1
ATOM 7778 C CA . LEU A 1 982 ? 1.864 -5.761 24.213 1.00 31.75 982 LEU A CA 1
ATOM 7779 C C . LEU A 1 982 ? 1.390 -4.904 25.409 1.00 31.75 982 LEU A C 1
ATOM 7781 O O . LEU A 1 982 ? 2.076 -3.963 25.809 1.00 31.75 982 LEU A O 1
ATOM 7785 N N . LEU A 1 983 ? 0.243 -5.229 26.018 1.00 31.48 983 LEU A N 1
ATOM 7786 C CA . LEU A 1 983 ? -0.263 -4.557 27.223 1.00 31.48 983 LEU A CA 1
ATOM 7787 C C . LEU A 1 983 ? 0.351 -5.097 28.521 1.00 31.48 983 LEU A C 1
ATOM 7789 O O . LEU A 1 983 ? 0.147 -4.511 29.595 1.00 31.48 983 LEU A O 1
ATOM 7793 N N . PHE A 1 984 ? 1.122 -6.179 28.462 1.00 32.03 984 PHE A N 1
ATOM 7794 C CA . PHE A 1 984 ? 1.988 -6.619 29.552 1.00 32.03 984 PHE A CA 1
ATOM 7795 C C . PHE A 1 984 ? 3.408 -6.094 29.309 1.00 32.03 984 PHE A C 1
ATOM 7797 O O . PHE A 1 984 ? 3.800 -5.900 28.161 1.00 32.03 984 PHE A O 1
ATOM 7804 N N . PRO A 1 985 ? 4.203 -5.826 30.362 1.00 24.64 985 PRO A N 1
ATOM 7805 C CA . PRO A 1 985 ? 5.611 -5.525 30.145 1.00 24.64 985 PRO A CA 1
ATOM 7806 C C . PRO A 1 985 ? 6.255 -6.708 29.403 1.00 24.64 985 PRO A C 1
ATOM 7808 O O . PRO A 1 985 ? 5.981 -7.857 29.779 1.00 24.64 985 PRO A O 1
ATOM 7811 N N . PRO A 1 986 ? 7.111 -6.466 28.391 1.00 24.05 986 PRO A N 1
ATOM 7812 C CA . PRO A 1 986 ? 7.913 -7.539 27.829 1.00 24.05 986 PRO A CA 1
ATOM 7813 C C . PRO A 1 986 ? 8.677 -8.192 28.979 1.00 24.05 986 PRO A C 1
ATOM 7815 O O . PRO A 1 986 ? 9.232 -7.499 29.838 1.00 24.05 986 PRO A O 1
ATOM 7818 N N . ARG A 1 987 ? 8.687 -9.527 29.026 1.00 23.91 987 ARG A N 1
ATOM 7819 C CA . ARG A 1 987 ? 9.602 -10.217 29.934 1.00 23.91 987 ARG A CA 1
ATOM 7820 C C . ARG A 1 987 ? 11.005 -9.796 29.532 1.00 23.91 987 ARG A C 1
ATOM 7822 O O . ARG A 1 987 ? 11.372 -9.976 28.373 1.00 23.91 987 ARG A O 1
ATOM 7829 N N . GLU A 1 988 ? 11.769 -9.262 30.477 1.00 23.66 988 GLU A N 1
ATOM 7830 C CA . GLU A 1 988 ? 13.205 -9.112 30.291 1.00 23.66 988 GLU A CA 1
ATOM 7831 C C . GLU A 1 988 ? 13.754 -10.485 29.897 1.00 23.66 988 GLU A C 1
ATOM 7833 O O . GLU A 1 988 ? 13.560 -11.476 30.610 1.00 23.66 988 GLU A O 1
ATOM 7838 N N . ALA A 1 989 ? 14.359 -10.560 28.711 1.00 23.02 989 ALA A N 1
ATOM 7839 C CA . ALA A 1 989 ? 15.008 -11.768 28.240 1.00 23.02 989 ALA A CA 1
ATOM 7840 C C . ALA A 1 989 ? 16.263 -11.970 29.092 1.00 23.02 989 ALA A C 1
ATOM 7842 O O . ALA A 1 989 ? 17.319 -11.408 28.821 1.00 23.02 989 ALA A O 1
ATOM 7843 N N . ALA A 1 990 ? 16.111 -12.722 30.181 1.00 24.59 990 ALA A N 1
ATOM 7844 C CA . ALA A 1 990 ? 17.193 -13.064 31.088 1.00 24.59 990 ALA A CA 1
ATOM 7845 C C . ALA A 1 990 ? 18.093 -14.148 30.470 1.00 24.59 990 ALA A C 1
ATOM 7847 O O . ALA A 1 990 ? 18.014 -15.309 30.880 1.00 24.59 990 ALA A O 1
ATOM 7848 N N . ASN A 1 991 ? 18.868 -13.751 29.451 1.00 26.03 991 ASN A N 1
ATOM 7849 C CA . ASN A 1 991 ? 20.206 -14.221 29.049 1.00 26.03 991 ASN A CA 1
ATOM 7850 C C . ASN A 1 991 ? 20.619 -13.555 27.728 1.00 26.03 991 ASN A C 1
ATOM 7852 O O . ASN A 1 991 ? 19.914 -13.797 26.723 1.00 26.03 991 ASN A O 1
#

Solvent-accessible surface area (backbone atoms only — not comparable to full-atom values): 53512 Å² total; per-residue (Å²): 133,86,88,62,75,66,59,58,54,50,54,59,55,60,65,69,71,76,82,84,85,83,93,73,86,83,81,89,87,82,92,81,80,90,74,89,71,83,79,78,70,80,68,87,66,57,69,88,51,50,70,86,65,69,46,74,76,78,67,65,64,71,81,84,64,52,73,70,54,24,54,46,52,55,56,67,30,44,37,88,60,62,66,47,53,59,89,82,78,69,46,59,38,32,23,32,78,42,74,51,36,78,92,61,52,24,22,35,26,38,39,36,39,39,14,60,70,59,45,93,74,40,38,38,36,40,34,29,37,16,77,83,23,19,17,6,59,40,53,38,35,33,57,34,42,20,62,34,30,61,34,96,80,23,56,37,34,46,78,39,92,55,17,49,24,77,72,20,21,34,32,25,40,26,42,44,68,55,9,38,76,18,32,49,49,86,94,61,80,45,28,55,68,57,41,30,51,39,55,51,44,34,53,55,56,46,33,62,40,42,57,89,52,46,84,33,51,29,31,45,35,33,23,32,41,21,30,44,50,51,36,52,33,49,42,37,49,56,60,49,54,74,46,84,96,55,90,56,70,46,70,58,32,39,42,28,28,15,45,41,35,38,62,41,61,34,56,51,32,29,58,52,43,39,41,43,63,68,69,26,52,74,72,35,42,56,46,25,59,62,49,28,52,56,29,45,73,67,72,54,78,42,74,57,20,52,53,31,45,61,64,34,51,85,61,77,66,36,43,47,27,62,46,52,70,66,61,52,65,41,100,86,70,47,72,52,82,68,36,89,46,76,76,72,61,62,50,49,70,57,21,45,42,46,29,60,57,36,71,64,37,24,58,37,42,60,44,64,83,85,60,79,47,42,57,53,32,94,84,63,57,63,45,79,61,52,63,56,31,48,69,42,45,46,52,34,28,76,71,69,35,38,37,34,43,35,21,13,72,40,13,46,74,42,27,44,67,37,50,52,54,48,53,62,71,56,70,65,57,76,73,41,70,79,39,51,25,30,37,93,66,75,42,68,29,28,38,36,30,36,33,70,41,37,33,45,35,42,34,56,69,6,15,44,59,28,42,49,59,29,31,68,49,38,40,49,54,53,50,28,56,75,72,74,46,80,72,44,58,72,71,74,57,60,68,57,54,53,49,50,51,48,51,51,52,47,51,53,48,48,51,52,57,55,70,71,47,74,94,65,91,81,94,84,89,90,76,82,82,89,82,74,93,73,77,89,74,74,95,74,91,64,94,58,74,76,75,74,50,83,81,62,75,74,72,65,70,81,80,68,55,71,71,56,22,48,50,50,48,62,66,26,48,37,91,63,61,67,46,54,62,88,85,79,70,49,57,38,33,20,36,77,39,72,51,36,77,90,65,52,26,23,34,27,38,43,38,37,40,18,65,72,63,48,96,78,33,39,38,34,41,33,30,36,16,73,80,27,20,16,7,62,46,46,40,34,36,67,32,44,22,58,36,31,52,34,92,78,24,60,38,40,44,79,38,91,71,17,51,30,82,70,22,24,39,36,25,36,18,44,46,60,52,8,39,80,9,34,50,49,90,93,58,78,42,31,62,69,59,41,24,53,41,52,49,43,31,53,55,57,46,36,63,41,44,57,83,56,52,81,32,48,29,32,44,36,29,25,34,38,20,29,46,49,53,38,49,32,49,43,48,52,53,52,46,39,73,71,63,45,98,72,66,73,46,69,66,32,39,41,27,34,20,37,44,37,39,65,38,62,34,61,48,36,33,58,52,48,42,34,50,62,62,74,29,51,71,76,36,46,57,45,26,60,62,48,29,52,59,32,44,73,67,72,51,78,45,73,60,20,51,54,30,43,63,68,33,65,62,74,78,70,37,48,44,26,67,73,55,74,69,64,82,75,95,45,86,93,71,68,58,91,80,63,65,39,82,75,78,55,52,63,50,42,66,64,20,41,38,50,29,57,56,34,71,67,36,24,57,43,42,60,43,67,84,84,59,80,52,45,59,51,34,89,87,59,54,65,50,78,85,69,62,48,33,51,68,44,47,48,51,37,31,76,73,68,36,38,37,38,43,33,22,18,64,32,15,44,73,43,27,39,67,40,48,53,52,50,54,59,71,60,68,62,58,78,72,41,70,76,41,66,42,68,51,96,91,33,56,31,37,37,39,32,33,34,70,45,36,35,44,38,40,36,19,40,45,65,47,32,64,88,89,38,81,58,48,32,20,59,4,24,55,85,51,60,67,74,70,73,65,76,81,45,82,77,76,79,77,90,121

Mean predicted aligned error: 11.75 Å

Secondary structure (DSSP, 8-state):
---SHHHHHHHHHHHTTSS---------------SS-------------HHHH-SGGGG-------HHHHHHHHHHSEES--TTPPTT--S-EEEEEEEEETTTTEEEEEEEE--TTTTTTS-EEEEE--TTTB-TTTIIIIIISSSEEE-TTSS-EEE-TT-GGGTSEEEEE--STTSTT-B--TT--EEHHHHHHHHHHHHHHHHHHSGGGTTS-EEEEEETTHHHHHHHHHHHHHHHHTSTTS----EEEEEEES---BHHHHHHHHHHHHHTTTSS-HHHHHHHHHHTTTHHHHS---HHHHHHHHHH--S---SSSTTSPP--B-TTSPBP-----SS--TTHHHHHHHHHHSHHHHHHTT--TT----SB-TT--EE-S-SB-HHHHHHHHHTT-EEEEEEESS-SSS-HHHHHHHHHHHTPPEEEEEEEEEETTTEEEEEEEEESSEEEEEETT--SSHHHHSHHHHHHHHHHHHHTPPPPPP---HHHHHHHHHHHHHHHHHHHHHTSS--SS----SS-S-------PPS-----TTTT-TTTGGGS-----HHHHHHHHHHSEES--TTPPTT--S-EEEEEEEEETTTTEEEEEEEE--SS-GGGSPEEEEE--TTTB-TTTHHHHTSSSSEEE-TTSS-EEE-TT-GGGTSEEEEE--STTSTT-B--TT--EEHHHHHHHHHHHHHHHHHHSGGGGGS-EEEEEETTHHHHHHHHHHHHHHHHHTT-SS---EEEEEEES---BHHHHHHHHHHHHHHTTSS-HHHHHHHHHHTHHHHHHS---HHHHHHHHHHS-S---SS-TTSPP-----TTT--TT---TTSS-TTHHHHHHHHHTSHHHHHHTT--TTPPP-SB-TT--EE---SB-HHHHHHHHHTT--EEEEEETT-SSS-HHHHHHHHHHHTPPEEEEEEEEEETTEEEEEEEEESSEEEEEE--BPPPSSS-----BS--TT-----GGGGSPPPP---

Nearest PDB structures (foldseek):
  4cib-assembly1_A-2  TM=8.700E-01  e=9.541E-38  Homo sapiens
  4ci9-assembly1_A-2  TM=8.722E-01  e=1.930E-37  Homo sapiens
  1ivy-assembly1_A  TM=8.690E-01  e=1.217E-36  Homo sapiens
  3sc2-assembly1_A-2  TM=9.013E-01  e=1.680E-22  Triticum aestivum
  1wht-assembly1_A  TM=8.893E-01  e=1.680E-22  Triticum aestivum

Sequence (991 aa):
MKPLGIILLLITISTCAFFSTNEALNEAQCLQRIIWSPRQTFEADQIFDSAAVIDKDTEQVATLLSAKAQRALRRADKIKSLPGQPIGVDFAQYAGYITVNKAEGRELFYYLAESPKNSSSKPLIVWFNGGPGCSSLGYGAMEEVGPFRVNADGKTLSRFKYAWNNVANTLFLESPAGVGFTKAKVGHANGDIQTAKENYIFLVNWLERFPQYKKRELFLAGESYAGHYIPQLADLILSKNALKNITIINLKGAAIGNAYVNRLQNRRDQDEFLWNRDFITEEAYEAVKKDCEIFYRTDNFTLACLSSRLKAFTGDLDNYNIYAPICLKAPDGSPTKSDETQGIDPCIDDFVLNYMNLPEVKKAFHADPNIKWGPCNDNLVYTLRSNNSVPTIKKIVTKGLRVMLYSGDIDSVVPITNTKKAVKAMQLTVKKPWRPWNCNDQVLGGFVEEYEGLSLVTVRGAGHMVPSNQPLRAFTVITYFLEGKPLPEEKTNNKMKTLHIILLLITISTCAFFCTNEALNEADCLQKVIWSPRESVESDDLFDPSIEIDKETEQVANPLSAKAQEALRSADKIKSLPGQPRGVDFEQYAGYITVNNAEGRELFYYLVETPKNSSSKPLILWLNGGPGCSSLGYGAMVEVGPFRVNADGKTLSIFKYAWNNVANILFVESPAGVGFSKAKVGQINGDARTAKENYMFLVNWLERFPQYKNHKLFLAGESYAGHYIPQFADYILSMNELKSKTIINLKGAAIGNPYVNKLQNRQDQDEYLWRRDFVTDEAHEAVKKDCEIFYQTENFTLECFYARKKAFIGYLDYYNIYAPLCLNYNASSHSKTDETEQGIDPCIDYFTEHYINLPEVKKAFHADPNIEWVQCNEDLEYTSKDNTSIPTIKKIVTKGLRVMLYSGDIDSVVPLTNTIKSVKALQLPVKKPWRPWNCDDQLGGFVEEYEGLTLVTVGGFTVQHKGLVLVVKGAGHMRESIGFDLLFPPREAAN